Protein 6LBS (pdb70)

Radius of gyration: 44.93 Å; Cα contacts (8 Å, |Δi|>4): 993; chains: 6; bounding box: 112×99×65 Å

Nearest PDB structures (foldseek):
  6lbs-assembly2_B  TM=1.007E+00  e=2.640E-25  Kluyveromyces lactis
  6lbs-assembly6_F  TM=9.959E-01  e=9.170E-24  Kluyveromyces lactis
  6lbs-assembly5_E  TM=9.899E-01  e=1.936E-22  Kluyveromyces lactis
  6lbs-assembly3_C  TM=9.901E-01  e=2.193E-22  Kluyveromyces lactis
  6lbt-assembly1_D  TM=9.810E-01  e=1.418E-22  Kluyveromyces lactis

Structure (mmCIF, N/CA/C/O backbone):
data_6LBS
#
_entry.id   6LBS
#
_cell.length_a   158.425
_cell.length_b   94.749
_cell.length_c   97.498
_cell.angle_alpha   90.000
_cell.angle_beta   96.260
_cell.angle_gamma   90.000
#
_symmetry.space_group_name_H-M   'C 1 2 1'
#
loop_
_entity.id
_entity.type
_entity.pdbx_description
1 polymer KLLA0C11825p
2 water water
#
loop_
_atom_site.group_PDB
_atom_site.id
_atom_site.type_symbol
_atom_site.label_atom_id
_atom_site.label_alt_id
_atom_site.label_comp_id
_atom_site.label_asym_id
_atom_site.label_entity_id
_atom_site.label_seq_id
_atom_site.pdbx_PDB_ins_code
_atom_site.Cartn_x
_atom_site.Cartn_y
_atom_site.Cartn_z
_atom_site.occupancy
_atom_site.B_iso_or_equiv
_atom_site.auth_seq_id
_atom_site.auth_comp_id
_atom_site.auth_asym_id
_atom_site.auth_atom_id
_atom_site.pdbx_PDB_model_num
ATOM 1 N N . LEU A 1 5 ? -96.419 42.998 56.566 1.00 91.76 274 LEU A N 1
ATOM 2 C CA . LEU A 1 5 ? -97.288 43.923 55.837 1.00 90.52 274 LEU A CA 1
ATOM 3 C C . LEU A 1 5 ? -98.158 44.756 56.781 1.00 82.44 274 LEU A C 1
ATOM 4 O O . LEU A 1 5 ? -99.118 44.254 57.366 1.00 86.08 274 LEU A O 1
ATOM 9 N N . SER A 1 6 ? -97.822 46.026 56.934 1.00 66.32 275 SER A N 1
ATOM 10 C CA . SER A 1 6 ? -98.643 46.904 57.744 1.00 57.08 275 SER A CA 1
ATOM 11 C C . SER A 1 6 ? -99.879 47.331 56.966 1.00 57.48 275 SER A C 1
ATOM 12 O O . SER A 1 6 ? -99.926 47.206 55.741 1.00 54.49 275 SER A O 1
ATOM 15 N N . PRO A 1 7 ? -100.898 47.845 57.652 1.00 54.78 276 PRO A N 1
ATOM 16 C CA . PRO A 1 7 ? -102.095 48.292 56.921 1.00 48.99 276 PRO A CA 1
ATOM 17 C C . PRO A 1 7 ? -101.814 49.365 55.879 1.00 55.77 276 PRO A C 1
ATOM 18 O O . PRO A 1 7 ? -102.399 49.332 54.785 1.00 61.98 276 PRO A O 1
ATOM 22 N N . LYS A 1 8 ? -100.926 50.311 56.163 1.00 51.44 277 LYS A N 1
ATOM 23 C CA . LYS A 1 8 ? -100.533 51.239 55.112 1.00 47.98 277 LYS A CA 1
ATOM 24 C C . LYS A 1 8 ? -99.895 50.489 53.943 1.00 50.54 277 LYS A C 1
ATOM 25 O O . LYS A 1 8 ? -100.269 50.690 52.783 1.00 45.14 277 LYS A O 1
ATOM 31 N N . GLN A 1 9 ? -98.967 49.579 54.230 1.00 53.73 278 GLN A N 1
ATOM 32 C CA . GLN A 1 9 ? -98.295 48.872 53.146 1.00 57.32 278 GLN A CA 1
ATOM 33 C C . GLN A 1 9 ? -99.274 48.070 52.293 1.00 53.03 278 GLN A C 1
ATOM 34 O O . GLN A 1 9 ? -99.119 47.996 51.062 1.00 51.22 278 GLN A O 1
ATOM 48 N N . LYS A 1 11 ? -102.592 48.751 51.866 1.00 46.08 280 LYS A N 1
ATOM 49 C CA . LYS A 1 11 ? -103.318 49.734 51.076 1.00 39.98 280 LYS A CA 1
ATOM 50 C C . LYS A 1 11 ? -102.546 50.120 49.815 1.00 39.07 280 LYS A C 1
ATOM 51 O O . LYS A 1 11 ? -103.108 50.159 48.715 1.00 31.79 280 LYS A O 1
ATOM 57 N N . ARG A 1 12 ? -101.245 50.376 49.950 1.00 39.77 281 ARG A N 1
ATOM 58 C CA . ARG A 1 12 ? -100.437 50.706 48.779 1.00 44.53 281 ARG A CA 1
ATOM 59 C C . ARG A 1 12 ? -100.399 49.539 47.791 1.00 39.54 281 ARG A C 1
ATOM 60 O O . ARG A 1 12 ? -100.413 49.748 46.576 1.00 46.36 281 ARG A O 1
ATOM 68 N N . GLU A 1 13 ? -100.368 48.307 48.298 1.00 38.40 282 GLU A N 1
ATOM 69 C CA . GLU A 1 13 ? -100.447 47.116 47.452 1.00 45.65 282 GLU A CA 1
ATOM 70 C C . GLU A 1 13 ? -101.721 47.105 46.603 1.00 42.91 282 GLU A C 1
ATOM 71 O O . GLU A 1 13 ? -101.669 46.974 45.372 1.00 41.43 282 GLU A O 1
ATOM 77 N N . ILE A 1 14 ? -102.880 47.211 47.261 1.00 39.91 283 ILE A N 1
ATOM 78 C CA . ILE A 1 14 ? -104.167 47.248 46.569 1.00 34.74 283 ILE A CA 1
ATOM 79 C C . ILE A 1 14 ? -104.187 48.380 45.542 1.00 35.83 283 ILE A C 1
ATOM 80 O O . ILE A 1 14 ? -104.512 48.179 44.364 1.00 31.77 283 ILE A O 1
ATOM 85 N N . LEU A 1 15 ? -103.838 49.591 45.984 1.00 40.08 284 LEU A N 1
ATOM 86 C CA . LEU A 1 15 ? -103.761 50.742 45.091 1.00 30.51 284 LEU A CA 1
ATOM 87 C C . LEU A 1 15 ? -102.912 50.442 43.864 1.00 31.48 284 LEU A C 1
ATOM 88 O O . LEU A 1 15 ? -103.329 50.715 42.734 1.00 38.05 284 LEU A O 1
ATOM 93 N N . GLY A 1 16 ? -101.726 49.858 44.062 1.00 30.71 285 GLY A N 1
ATOM 94 C CA . GLY A 1 16 ? -100.888 49.504 42.924 1.00 24.96 285 GLY A CA 1
ATOM 95 C C . GLY A 1 16 ? -101.591 48.577 41.946 1.00 41.60 285 GLY A C 1
ATOM 96 O O . GLY A 1 16 ? -101.538 48.786 40.729 1.00 35.45 285 GLY A O 1
ATOM 97 N N . VAL A 1 17 ? -102.267 47.545 42.463 1.00 25.59 286 VAL A N 1
ATOM 98 C CA . VAL A 1 17 ? -102.968 46.617 41.583 1.00 34.67 286 VAL A CA 1
ATOM 99 C C . VAL A 1 17 ? -104.064 47.340 40.816 1.00 40.38 286 VAL A C 1
ATOM 100 O O . VAL A 1 17 ? -104.218 47.151 39.598 1.00 39.39 286 VAL A O 1
ATOM 104 N N . LEU A 1 18 ? -104.840 48.183 41.516 1.00 29.78 287 LEU A N 1
ATOM 105 C CA . LEU A 1 18 ? -105.882 48.965 40.853 1.00 30.95 287 LEU A CA 1
ATOM 106 C C . LEU A 1 18 ? -105.297 49.832 39.747 1.00 34.78 287 LEU A C 1
ATOM 107 O O . LEU A 1 18 ? -105.825 49.871 38.631 1.00 38.07 287 LEU A O 1
ATOM 112 N N . ILE A 1 19 ? -104.207 50.543 40.045 1.00 34.32 288 ILE A N 1
ATOM 113 C CA . ILE A 1 19 ? -103.575 51.382 39.034 1.00 32.85 288 ILE A CA 1
ATOM 114 C C . ILE A 1 19 ? -103.257 50.562 37.803 1.00 35.59 288 ILE A C 1
ATOM 115 O O . ILE A 1 19 ? -103.491 50.998 36.671 1.00 49.11 288 ILE A O 1
ATOM 120 N N . GLU A 1 20 ? -102.728 49.360 37.997 1.00 35.68 289 GLU A N 1
ATOM 121 C CA . GLU A 1 20 ? -102.334 48.575 36.836 1.00 46.95 289 GLU A CA 1
ATOM 122 C C . GLU A 1 20 ? -103.541 47.959 36.137 1.00 52.71 289 GLU A C 1
ATOM 123 O O . GLU A 1 20 ? -103.588 47.931 34.903 1.00 53.87 289 GLU A O 1
ATOM 129 N N . LYS A 1 21 ? -104.529 47.475 36.895 1.00 46.25 290 LYS A N 1
ATOM 130 C CA . LYS A 1 21 ? -105.760 46.993 36.271 1.00 40.46 290 LYS A CA 1
ATOM 131 C C . LYS A 1 21 ? -106.415 48.078 35.426 1.00 34.22 290 LYS A C 1
ATOM 132 O O . LYS A 1 21 ? -106.960 47.801 34.351 1.00 37.68 290 LYS A O 1
ATOM 138 N N . SER A 1 22 ? -106.364 49.323 35.894 1.00 33.92 291 SER A N 1
ATOM 139 C CA . SER A 1 22 ? -107.021 50.416 35.193 1.00 39.41 291 SER A CA 1
ATOM 140 C C . SER A 1 22 ? -106.304 50.809 33.908 1.00 37.02 291 SER A C 1
ATOM 141 O O . SER A 1 22 ? -106.943 51.367 33.013 1.00 37.00 291 SER A O 1
ATOM 152 N N . GLU A 1 24 ? -105.147 48.619 31.945 1.00 44.05 293 GLU A N 1
ATOM 153 C CA . GLU A 1 24 ? -105.557 47.562 31.024 1.00 53.29 293 GLU A CA 1
ATOM 154 C C . GLU A 1 24 ? -106.985 47.771 30.523 1.00 50.68 293 GLU A C 1
ATOM 155 O O . GLU A 1 24 ? -107.257 47.597 29.331 1.00 53.32 293 GLU A O 1
ATOM 161 N N . SER A 1 25 ? -107.898 48.160 31.411 1.00 40.16 294 SER A N 1
ATOM 162 C CA . SER A 1 25 ? -109.307 48.329 31.086 1.00 34.78 294 SER A CA 1
ATOM 163 C C . SER A 1 25 ? -109.959 49.125 32.213 1.00 32.23 294 SER A C 1
ATOM 164 O O . SER A 1 25 ? -109.583 48.971 33.373 1.00 36.79 294 SER A O 1
ATOM 167 N N . LYS A 1 26 ? -110.926 49.973 31.872 1.00 25.31 295 LYS A N 1
ATOM 168 C CA . LYS A 1 26 ? -111.469 50.891 32.871 1.00 26.90 295 LYS A CA 1
ATOM 169 C C . LYS A 1 26 ? -112.436 50.236 33.844 1.00 34.62 295 LYS A C 1
ATOM 170 O O . LYS A 1 26 ? -112.802 50.862 34.843 1.00 47.27 295 LYS A O 1
ATOM 176 N N . VAL A 1 27 ? -112.844 49.003 33.608 1.00 38.54 296 VAL A N 1
ATOM 177 C CA . VAL A 1 27 ? -113.670 48.278 34.560 1.00 37.80 296 VAL A CA 1
ATOM 178 C C . VAL A 1 27 ? -113.032 46.919 34.787 1.00 25.11 296 VAL A C 1
ATOM 179 O O . VAL A 1 27 ? -112.432 46.341 33.881 1.00 43.39 296 VAL A O 1
ATOM 183 N N . CYS A 1 28 ? -113.150 46.413 36.004 1.00 32.34 297 CYS A N 1
ATOM 184 C CA . CYS A 1 28 ? -112.790 45.034 36.297 1.00 33.11 297 CYS A CA 1
ATOM 185 C C . CYS A 1 28 ? -113.775 44.516 37.332 1.00 39.51 297 CYS A C 1
ATOM 186 O O . CYS A 1 28 ? -114.579 45.271 37.880 1.00 42.27 297 CYS A O 1
ATOM 189 N N . LYS A 1 29 ? -113.716 43.217 37.595 1.00 46.92 298 LYS A N 1
ATOM 190 C CA . LYS A 1 29 ? -114.578 42.615 38.604 1.00 46.09 298 LYS A CA 1
ATOM 191 C C . LYS A 1 29 ? -114.046 42.922 39.998 1.00 44.69 298 LYS A C 1
ATOM 192 O O . LYS A 1 29 ? -112.834 42.920 40.213 1.00 50.44 298 LYS A O 1
ATOM 198 N N . ILE A 1 30 ? -114.957 43.169 40.957 1.00 46.29 299 ILE A N 1
ATOM 199 C CA . ILE A 1 30 ? -114.523 43.629 42.278 1.00 38.88 299 ILE A CA 1
ATOM 200 C C . ILE A 1 30 ? -113.596 42.617 42.923 1.00 37.34 299 ILE A C 1
ATOM 201 O O . ILE A 1 30 ? -112.697 42.985 43.686 1.00 53.60 299 ILE A O 1
ATOM 206 N N . TYR A 1 31 ? -113.808 41.336 42.663 1.00 26.50 300 TYR A N 1
ATOM 207 C CA . TYR A 1 31 ? -112.988 40.353 43.349 1.00 38.47 300 TYR A CA 1
ATOM 208 C C . TYR A 1 31 ? -111.602 40.183 42.740 1.00 44.77 300 TYR A C 1
ATOM 209 O O . TYR A 1 31 ? -110.729 39.634 43.419 1.00 51.87 300 TYR A O 1
ATOM 218 N N . GLU A 1 32 ? -111.365 40.647 41.508 1.00 35.00 301 GLU A N 1
ATOM 219 C CA . GLU A 1 32 ? -110.079 40.374 40.863 1.00 37.98 301 GLU A CA 1
ATOM 220 C C . GLU A 1 32 ? -108.876 40.889 41.653 1.00 43.11 301 GLU A C 1
ATOM 221 O O . GLU A 1 32 ? -107.936 40.104 41.871 1.00 48.48 301 GLU A O 1
ATOM 227 N N . PRO A 1 33 ? -108.822 42.151 42.108 1.00 35.54 302 PRO A N 1
ATOM 228 C CA . PRO A 1 33 ? -107.681 42.558 42.948 1.00 29.21 302 PRO A CA 1
ATOM 229 C C . PRO A 1 33 ? -107.490 41.675 44.162 1.00 34.28 302 PRO A C 1
ATOM 230 O O . PRO A 1 33 ? -106.357 41.316 44.495 1.00 46.03 302 PRO A O 1
ATOM 234 N N . LEU A 1 34 ? -108.579 41.329 44.844 1.00 42.69 303 LEU A N 1
ATOM 235 C CA . LEU A 1 34 ? -108.513 40.399 45.968 1.00 36.60 303 LEU A CA 1
ATOM 236 C C . LEU A 1 34 ? -107.946 39.057 45.539 1.00 46.61 303 LEU A C 1
ATOM 237 O O . LEU A 1 34 ? -107.154 38.447 46.265 1.00 56.62 303 LEU A O 1
ATOM 242 N N . LEU A 1 35 ? -108.337 38.580 44.357 1.00 53.73 304 LEU A N 1
ATOM 243 C CA . LEU A 1 35 ? -107.837 37.298 43.873 1.00 58.55 304 LEU A CA 1
ATOM 244 C C . LEU A 1 35 ? -106.333 37.336 43.675 1.00 62.72 304 LEU A C 1
ATOM 245 O O . LEU A 1 35 ? -105.606 36.469 44.172 1.00 67.91 304 LEU A O 1
ATOM 250 N N . SER A 1 36 ? -105.846 38.333 42.940 1.00 56.87 305 SER A N 1
ATOM 251 C CA . SER A 1 36 ? -104.444 38.311 42.554 1.00 49.79 305 SER A CA 1
ATOM 252 C C . SER A 1 36 ? -103.534 38.583 43.749 1.00 46.94 305 SER A C 1
ATOM 253 O O . SER A 1 36 ? -102.460 37.982 43.856 1.00 57.02 305 SER A O 1
ATOM 256 N N . ILE A 1 37 ? -103.965 39.428 44.682 1.00 46.47 306 ILE A N 1
ATOM 257 C CA . ILE A 1 37 ? -103.150 39.706 45.860 1.00 55.09 306 ILE A CA 1
ATOM 258 C C . ILE A 1 37 ? -103.011 38.458 46.720 1.00 65.95 306 ILE A C 1
ATOM 259 O O . ILE A 1 37 ? -101.948 38.197 47.299 1.00 73.57 306 ILE A O 1
ATOM 264 N N . ASN A 1 38 ? -104.065 37.659 46.812 1.00 64.48 307 ASN A N 1
ATOM 265 C CA . ASN A 1 38 ? -103.970 36.432 47.584 1.00 68.63 307 ASN A CA 1
ATOM 266 C C . ASN A 1 38 ? -103.265 35.306 46.821 1.00 77.93 307 ASN A C 1
ATOM 267 O O . ASN A 1 38 ? -103.370 34.144 47.220 1.00 76.70 307 ASN A O 1
ATOM 272 N N . LEU A 1 39 ? -102.533 35.639 45.753 1.00 88.19 308 LEU A N 1
ATOM 273 C CA . LEU A 1 39 ? -101.651 34.702 45.062 1.00 91.33 308 LEU A CA 1
ATOM 274 C C . LEU A 1 39 ? -100.206 35.178 44.924 1.00 99.29 308 LEU A C 1
ATOM 275 O O . LEU A 1 39 ? -99.328 34.339 44.684 1.00 106.34 308 LEU A O 1
ATOM 280 N N . GLY A 1 40 ? -99.926 36.475 45.049 1.00 100.62 309 GLY A N 1
ATOM 281 C CA . GLY A 1 40 ? -98.580 36.990 44.857 1.00 101.39 309 GLY A CA 1
ATOM 282 C C . GLY A 1 40 ? -97.706 36.941 46.098 1.00 98.69 309 GLY A C 1
ATOM 283 O O . GLY A 1 40 ? -97.141 35.899 46.438 1.00 89.98 309 GLY A O 1
ATOM 284 N N . PRO A 1 52 ? -105.005 33.587 54.708 1.00 82.90 321 PRO A N 1
ATOM 285 C CA . PRO A 1 52 ? -105.117 34.530 53.586 1.00 76.88 321 PRO A CA 1
ATOM 286 C C . PRO A 1 52 ? -104.394 35.848 53.842 1.00 69.47 321 PRO A C 1
ATOM 287 O O . PRO A 1 52 ? -104.511 36.459 54.913 1.00 62.80 321 PRO A O 1
ATOM 291 N N . VAL A 1 53 ? -103.643 36.285 52.835 1.00 69.78 322 VAL A N 1
ATOM 292 C CA . VAL A 1 53 ? -102.866 37.514 52.964 1.00 77.71 322 VAL A CA 1
ATOM 293 C C . VAL A 1 53 ? -103.783 38.721 53.160 1.00 72.79 322 VAL A C 1
ATOM 294 O O . VAL A 1 53 ? -103.471 39.640 53.931 1.00 60.19 322 VAL A O 1
ATOM 298 N N . LEU A 1 54 ? -104.933 38.735 52.484 1.00 65.07 323 LEU A N 1
ATOM 299 C CA . LEU A 1 54 ? -105.795 39.909 52.439 1.00 52.81 323 LEU A CA 1
ATOM 300 C C . LEU A 1 54 ? -107.216 39.513 52.819 1.00 57.02 323 LEU A C 1
ATOM 301 O O . LEU A 1 54 ? -107.900 38.817 52.062 1.00 66.13 323 LEU A O 1
ATOM 306 N N . HIS A 1 55 ? -107.659 39.967 53.986 1.00 56.79 324 HIS A N 1
ATOM 307 C CA . HIS A 1 55 ? -108.998 39.663 54.469 1.00 61.35 324 HIS A CA 1
ATOM 308 C C . HIS A 1 55 ? -110.034 40.500 53.733 1.00 57.43 324 HIS A C 1
ATOM 309 O O . HIS A 1 55 ? -109.768 41.635 53.321 1.00 58.20 324 HIS A O 1
ATOM 316 N N . LEU A 1 56 ? -111.234 39.935 53.584 1.00 49.17 325 LEU A N 1
ATOM 317 C CA . LEU A 1 56 ? -112.270 40.617 52.819 1.00 45.40 325 LEU A CA 1
ATOM 318 C C . LEU A 1 56 ? -112.611 41.970 53.438 1.00 48.55 325 LEU A C 1
ATOM 319 O O . LEU A 1 56 ? -112.653 42.992 52.738 1.00 46.06 325 LEU A O 1
ATOM 324 N N . LYS A 1 57 ? -112.838 41.996 54.755 1.00 46.35 326 LYS A N 1
ATOM 325 C CA . LYS A 1 57 ? -113.348 43.206 55.399 1.00 55.40 326 LYS A CA 1
ATOM 326 C C . LYS A 1 57 ? -112.417 44.389 55.168 1.00 52.42 326 LYS A C 1
ATOM 327 O O . LYS A 1 57 ? -112.876 45.498 54.866 1.00 41.22 326 LYS A O 1
ATOM 333 N N . PHE A 1 58 ? -111.105 44.155 55.276 1.00 46.01 327 PHE A N 1
ATOM 334 C CA . PHE A 1 58 ? -110.111 45.188 55.000 1.00 41.17 327 PHE A CA 1
ATOM 335 C C . PHE A 1 58 ? -110.221 45.690 53.564 1.00 40.45 327 PHE A C 1
ATOM 336 O O . PHE A 1 58 ? -110.347 46.896 53.316 1.00 35.77 327 PHE A O 1
ATOM 344 N N . TYR A 1 59 ? -110.185 44.766 52.607 1.00 40.04 328 TYR A N 1
ATOM 345 C CA . TYR A 1 59 ? -110.346 45.101 51.198 1.00 39.61 328 TYR A CA 1
ATOM 346 C C . TYR A 1 59 ? -111.591 45.942 50.958 1.00 43.34 328 TYR A C 1
ATOM 347 O O . TYR A 1 59 ? -111.510 47.037 50.392 1.00 47.07 328 TYR A O 1
ATOM 356 N N . GLU A 1 60 ? -112.762 45.430 51.372 1.00 44.95 329 GLU A N 1
ATOM 357 C CA . GLU A 1 60 ? -114.006 46.184 51.218 1.00 35.73 329 GLU A CA 1
ATOM 358 C C . GLU A 1 60 ? -113.859 47.585 51.782 1.00 34.19 329 GLU A C 1
ATOM 359 O O . GLU A 1 60 ? -114.322 48.561 51.183 1.00 33.92 329 GLU A O 1
ATOM 365 N N . THR A 1 61 ? -113.216 47.703 52.941 1.00 29.67 330 THR A N 1
ATOM 366 C CA . THR A 1 61 ? -113.121 49.007 53.578 1.00 33.24 330 THR A CA 1
ATOM 367 C C . THR A 1 61 ? -112.275 49.950 52.745 1.00 34.46 330 THR A C 1
ATOM 368 O O . THR A 1 61 ? -112.692 51.075 52.458 1.00 44.63 330 THR A O 1
ATOM 372 N N . PHE A 1 62 ? -111.098 49.494 52.312 1.00 29.05 331 PHE A N 1
ATOM 373 C CA . PHE A 1 62 ? -110.238 50.353 51.509 1.00 32.04 331 PHE A CA 1
ATOM 374 C C . PHE A 1 62 ? -110.917 50.760 50.209 1.00 31.00 331 PHE A C 1
ATOM 375 O O . PHE A 1 62 ? -110.807 51.917 49.782 1.00 33.79 331 PHE A O 1
ATOM 383 N N . LEU A 1 63 ? -111.633 49.831 49.573 1.00 29.44 332 LEU A N 1
ATOM 384 C CA . LEU A 1 63 ? -112.378 50.182 48.365 1.00 28.24 332 LEU A CA 1
ATOM 385 C C . LEU A 1 63 ? -113.354 51.322 48.639 1.00 35.56 332 LEU A C 1
ATOM 386 O O . LEU A 1 63 ? -113.444 52.282 47.866 1.00 39.68 332 LEU A O 1
ATOM 391 N N . ALA A 1 64 ? -114.079 51.244 49.754 1.00 34.29 333 ALA A N 1
ATOM 392 C CA . ALA A 1 64 ? -115.066 52.269 50.061 1.00 27.06 333 ALA A CA 1
ATOM 393 C C . ALA A 1 64 ? -114.397 53.615 50.257 1.00 35.59 333 ALA A C 1
ATOM 394 O O . ALA A 1 64 ? -114.936 54.662 49.878 1.00 35.68 333 ALA A O 1
ATOM 396 N N . GLN A 1 65 ? -113.203 53.599 50.829 1.00 35.52 334 GLN A N 1
ATOM 397 C CA . GLN A 1 65 ? -112.476 54.835 51.035 1.00 30.69 334 GLN A CA 1
ATOM 398 C C . GLN A 1 65 ? -112.035 55.457 49.718 1.00 20.49 334 GLN A C 1
ATOM 399 O O . GLN A 1 65 ? -112.127 56.678 49.546 1.00 34.06 334 GLN A O 1
ATOM 405 N N . LEU A 1 66 ? -111.563 54.644 48.770 1.00 31.58 335 LEU A N 1
ATOM 406 C CA . LEU A 1 66 ? -111.239 55.190 47.454 1.00 24.75 335 LEU A CA 1
ATOM 407 C C . LEU A 1 66 ? -112.490 55.695 46.750 1.00 24.07 335 LEU A C 1
ATOM 408 O O . LEU A 1 66 ? -112.451 56.720 46.055 1.00 28.95 335 LEU A O 1
ATOM 413 N N . ALA A 1 67 ? -113.622 55.009 46.942 1.00 22.03 336 ALA A N 1
ATOM 414 C CA . ALA A 1 67 ? -114.874 55.505 46.374 1.00 24.29 336 ALA A CA 1
ATOM 415 C C . ALA A 1 67 ? -115.295 56.813 47.033 1.00 22.95 336 ALA A C 1
ATOM 416 O O . ALA A 1 67 ? -115.798 57.720 46.361 1.00 31.02 336 ALA A O 1
ATOM 418 N N . GLU A 1 68 ? -115.086 56.932 48.343 1.00 27.90 337 GLU A N 1
ATOM 419 C CA . GLU A 1 68 ? -115.393 58.183 49.024 1.00 27.91 337 GLU A CA 1
ATOM 420 C C . GLU A 1 68 ? -114.579 59.339 48.454 1.00 25.64 337 GLU A C 1
ATOM 421 O O . GLU A 1 68 ? -115.037 60.489 48.469 1.00 21.65 337 GLU A O 1
ATOM 435 N N . ALA A 1 70 ? -113.940 59.493 45.355 1.00 25.76 339 ALA A N 1
ATOM 436 C CA . ALA A 1 70 ? -114.433 59.508 43.984 1.00 25.86 339 ALA A CA 1
ATOM 437 C C . ALA A 1 70 ? -113.372 59.107 42.962 1.00 30.15 339 ALA A C 1
ATOM 438 O O . ALA A 1 70 ? -113.502 59.416 41.781 1.00 30.12 339 ALA A O 1
ATOM 440 N N . ILE A 1 71 ? -112.307 58.416 43.355 1.00 36.13 340 ILE A N 1
ATOM 441 C CA . ILE A 1 71 ? -111.344 58.000 42.345 1.00 28.31 340 ILE A CA 1
ATOM 442 C C . ILE A 1 71 ? -111.727 56.654 41.746 1.00 34.48 340 ILE A C 1
ATOM 443 O O . ILE A 1 71 ? -111.188 56.268 40.704 1.00 37.34 340 ILE A O 1
ATOM 448 N N . ILE A 1 72 ? -112.667 55.942 42.352 1.00 34.48 341 ILE A N 1
ATOM 449 C CA . ILE A 1 72 ? -113.332 54.808 41.730 1.00 30.65 341 ILE A CA 1
ATOM 450 C C . ILE A 1 72 ? -114.789 54.848 42.160 1.00 33.99 341 ILE A C 1
ATOM 451 O O . ILE A 1 72 ? -115.189 55.651 43.004 1.00 46.27 341 ILE A O 1
ATOM 456 N N . THR A 1 73 ? -115.583 53.973 41.553 1.00 28.65 342 THR A N 1
ATOM 457 C CA . THR A 1 73 ? -116.973 53.773 41.930 1.00 33.34 342 THR A CA 1
ATOM 458 C C . THR A 1 73 ? -117.219 52.279 41.918 1.00 34.63 342 THR A C 1
ATOM 459 O O . THR A 1 73 ? -116.632 51.558 41.112 1.00 32.18 342 THR A O 1
ATOM 463 N N . LEU A 1 74 ? -118.080 51.816 42.816 1.00 33.34 343 LEU A N 1
ATOM 464 C CA . LEU A 1 74 ? -118.284 50.391 43.026 1.00 37.29 343 LEU A CA 1
ATOM 465 C C . LEU A 1 74 ? -119.702 50.024 42.633 1.00 42.93 343 LEU A C 1
ATOM 466 O O . LEU A 1 74 ? -120.649 50.752 42.939 1.00 43.79 343 LEU A O 1
ATOM 471 N N . ASP A 1 75 ? -119.829 48.912 41.938 1.00 38.72 344 ASP A N 1
ATOM 472 C CA . ASP A 1 75 ? -121.089 48.324 41.534 1.00 44.12 344 ASP A CA 1
ATOM 473 C C . ASP A 1 75 ? -121.198 46.993 42.274 1.00 48.65 344 ASP A C 1
ATOM 474 O O . ASP A 1 75 ? -120.299 46.626 43.027 1.00 50.91 344 ASP A O 1
ATOM 479 N N . SER A 1 76 ? -122.296 46.260 42.079 1.00 40.88 345 SER A N 1
ATOM 480 C CA . SER A 1 76 ? -122.417 44.980 42.774 1.00 30.89 345 SER A CA 1
ATOM 481 C C . SER A 1 76 ? -121.274 44.044 42.416 1.00 35.89 345 SER A C 1
ATOM 482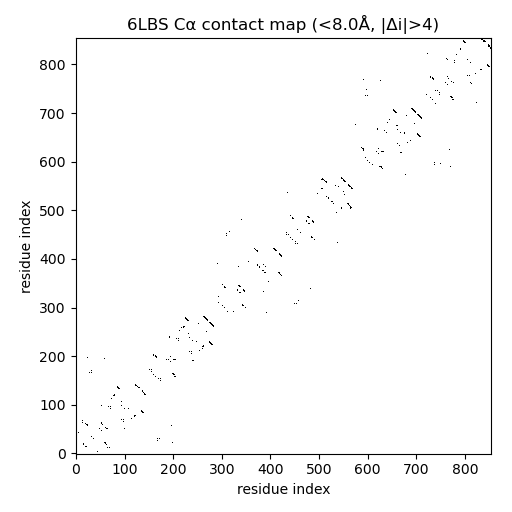 O O . SER A 1 76 ? -120.768 43.319 43.283 1.00 29.49 345 SER A O 1
ATOM 485 N N . PHE A 1 77 ? -120.828 44.069 41.151 1.00 36.18 346 PHE A N 1
ATOM 486 C CA . PHE A 1 77 ? -119.845 43.118 40.648 1.00 35.96 346 PHE A CA 1
ATOM 487 C C . PHE A 1 77 ? -118.619 43.759 40.037 1.00 39.21 346 PHE A C 1
ATOM 488 O O . PHE A 1 77 ? -117.689 43.038 39.656 1.00 42.50 346 PHE A O 1
ATOM 496 N N . THR A 1 78 ? -118.578 45.075 39.917 1.00 37.44 347 THR A N 1
ATOM 497 C CA . THR A 1 78 ? -117.495 45.705 39.191 1.00 32.44 347 THR A CA 1
ATOM 498 C C . THR A 1 78 ? -116.912 46.885 39.964 1.00 29.79 347 THR A C 1
ATOM 499 O O . THR A 1 78 ? -117.580 47.523 40.785 1.00 25.91 347 THR A O 1
ATOM 503 N N . ILE A 1 79 ? -115.636 47.138 39.705 1.00 30.01 348 ILE A N 1
ATOM 504 C CA . ILE A 1 79 ? -114.982 48.394 40.030 1.00 26.85 348 ILE A CA 1
ATOM 505 C C . ILE A 1 79 ? -114.906 49.204 38.752 1.00 27.92 348 ILE A C 1
ATOM 506 O O . ILE A 1 79 ? -114.335 48.740 37.761 1.00 37.08 348 ILE A O 1
ATOM 511 N N . ASN A 1 80 ? -115.465 50.406 38.759 1.00 34.91 349 ASN A N 1
ATOM 512 C CA . ASN A 1 80 ? -115.227 51.349 37.675 1.00 34.41 349 ASN A CA 1
ATOM 513 C C . ASN A 1 80 ? -114.022 52.209 38.049 1.00 34.07 349 ASN A C 1
ATOM 514 O O . ASN A 1 80 ? -114.047 52.909 39.065 1.00 28.91 349 ASN A O 1
ATOM 527 N N . THR A 1 82 ? -112.533 54.676 36.044 1.00 25.39 351 THR A N 1
ATOM 528 C CA . THR A 1 82 ? -112.361 55.721 35.037 1.00 31.51 351 THR A CA 1
ATOM 529 C C . THR A 1 82 ? -111.512 56.862 35.580 1.00 26.28 351 THR A C 1
ATOM 530 O O . THR A 1 82 ? -110.480 57.207 35.004 1.00 28.76 351 THR A O 1
ATOM 534 N N . ASN A 1 83 ? -111.916 57.437 36.712 1.00 23.92 352 ASN A N 1
ATOM 535 C CA . ASN A 1 83 ? -111.147 58.531 37.295 1.00 20.23 352 ASN A CA 1
ATOM 536 C C . ASN A 1 83 ? -109.750 58.096 37.675 1.00 19.86 352 ASN A C 1
ATOM 537 O O . ASN A 1 83 ? -108.795 58.865 37.528 1.00 35.41 352 ASN A O 1
ATOM 542 N N . LEU A 1 84 ? -109.610 56.882 38.191 1.00 22.45 353 LEU A N 1
ATOM 543 C CA . LEU A 1 84 ? -108.275 56.384 38.499 1.00 31.04 353 LEU A CA 1
ATOM 544 C C . LEU A 1 84 ? -107.413 56.375 37.243 1.00 40.45 353 LEU A C 1
ATOM 545 O O . LEU A 1 84 ? -106.312 56.948 37.216 1.00 34.75 353 LEU A O 1
ATOM 550 N N . HIS A 1 85 ? -107.930 55.768 36.173 1.00 40.28 354 HIS A N 1
ATOM 551 C CA . HIS A 1 85 ? -107.227 55.787 34.895 1.00 37.27 354 HIS A CA 1
ATOM 552 C C . HIS A 1 85 ? -106.922 57.212 34.445 1.00 32.17 354 HIS A C 1
ATOM 553 O O . HIS A 1 85 ? -105.815 57.497 33.983 1.00 29.28 354 HIS A O 1
ATOM 560 N N . ASN A 1 86 ? -107.888 58.127 34.558 1.00 38.22 355 ASN A N 1
ATOM 561 C CA . ASN A 1 86 ? -107.659 59.478 34.042 1.00 30.46 355 ASN A CA 1
ATOM 562 C C . ASN A 1 86 ? -106.597 60.194 34.850 1.00 28.59 355 ASN A C 1
ATOM 563 O O . ASN A 1 86 ? -105.669 60.779 34.285 1.00 31.31 355 ASN A O 1
ATOM 568 N N . CYS A 1 87 ? -106.730 60.157 36.180 1.00 31.87 356 CYS A N 1
ATOM 569 C CA . CYS A 1 87 ? -105.781 60.816 37.071 1.00 25.64 356 CYS A CA 1
ATOM 570 C C . CYS A 1 87 ? -104.374 60.233 36.942 1.00 32.96 356 CYS A C 1
ATOM 571 O O . CYS A 1 87 ? -103.387 60.982 36.926 1.00 34.76 356 CYS A O 1
ATOM 574 N N . TYR A 1 88 ? -104.251 58.902 36.851 1.00 20.74 357 TYR A N 1
ATOM 575 C CA . TYR A 1 88 ? -102.916 58.323 36.685 1.00 28.83 357 TYR A CA 1
ATOM 576 C C . TYR A 1 88 ? -102.310 58.670 35.330 1.00 33.31 357 TYR A C 1
ATOM 577 O O . TYR A 1 88 ? -101.083 58.728 35.209 1.00 37.08 357 TYR A O 1
ATOM 586 N N . ARG A 1 89 ? -103.152 58.896 34.309 1.00 33.08 358 ARG A N 1
ATOM 587 C CA . ARG A 1 89 ? -102.676 59.344 33.002 1.00 39.72 358 ARG A CA 1
ATOM 588 C C . ARG A 1 89 ? -102.067 60.735 33.083 1.00 36.07 358 ARG A C 1
ATOM 589 O O . ARG A 1 89 ? -101.058 61.027 32.422 1.00 33.19 358 ARG A O 1
ATOM 597 N N . TYR A 1 90 ? -102.686 61.610 33.870 1.00 22.08 359 TYR A N 1
ATOM 598 C CA . TYR A 1 90 ? -102.128 62.933 34.083 1.00 22.13 359 TYR A CA 1
ATOM 599 C C . TYR A 1 90 ? -100.752 62.840 34.722 1.00 26.13 359 TYR A C 1
ATOM 600 O O . TYR A 1 90 ? -99.833 63.575 34.356 1.00 38.97 359 TYR A O 1
ATOM 609 N N . ILE A 1 91 ? -100.607 61.939 35.690 1.00 29.04 360 ILE A N 1
ATOM 610 C CA . ILE A 1 91 ? -99.365 61.798 36.431 1.00 34.50 360 ILE A CA 1
ATOM 611 C C . ILE A 1 91 ? -98.266 61.256 35.530 1.00 35.48 360 ILE A C 1
ATOM 612 O O . ILE A 1 91 ? -97.132 61.754 35.540 1.00 29.98 360 ILE A O 1
ATOM 617 N N . ILE A 1 92 ? -98.586 60.219 34.748 1.00 41.55 361 ILE A N 1
ATOM 618 C CA . ILE A 1 92 ? -97.689 59.728 33.699 1.00 36.87 361 ILE A CA 1
ATOM 619 C C . ILE A 1 92 ? -97.247 60.878 32.810 1.00 39.00 361 ILE A C 1
ATOM 620 O O . ILE A 1 92 ? -96.053 61.160 32.662 1.00 41.56 361 ILE A O 1
ATOM 625 N N . THR A 1 93 ? -98.220 61.552 32.197 1.00 35.92 362 THR A N 1
ATOM 626 C CA . THR A 1 93 ? -97.917 62.628 31.262 1.00 38.13 362 THR A CA 1
ATOM 627 C C . THR A 1 93 ? -97.105 63.724 31.923 1.00 35.48 362 THR A C 1
ATOM 628 O O . THR A 1 93 ? -96.205 64.296 31.303 1.00 38.66 362 THR A O 1
ATOM 632 N N . ARG A 1 94 ? -97.420 64.040 33.185 1.00 24.12 363 ARG A N 1
ATOM 633 C CA . ARG A 1 94 ? -96.720 65.115 33.879 1.00 29.58 363 ARG A CA 1
ATOM 634 C C . ARG A 1 94 ? -95.290 64.720 34.197 1.00 37.50 363 ARG A C 1
ATOM 635 O O . ARG A 1 94 ? -94.366 65.524 34.038 1.00 39.49 363 ARG A O 1
ATOM 643 N N . PHE A 1 95 ? -95.097 63.483 34.657 1.00 40.09 364 PHE A N 1
ATOM 644 C CA . PHE A 1 95 ? -93.782 63.022 35.074 1.00 40.26 364 PHE A CA 1
ATOM 645 C C . PHE A 1 95 ? -92.938 62.535 33.905 1.00 38.33 364 PHE A C 1
ATOM 646 O O . PHE A 1 95 ? -91.708 62.649 33.951 1.00 30.57 364 PHE A O 1
ATOM 654 N N . GLN A 1 96 ? -93.555 61.998 32.851 1.00 45.40 365 GLN A N 1
ATOM 655 C CA . GLN A 1 96 ? -92.774 61.731 31.650 1.00 44.14 365 GLN A CA 1
ATOM 656 C C . GLN A 1 96 ? -92.166 63.024 31.137 1.00 48.21 365 GLN A C 1
ATOM 657 O O . GLN A 1 96 ? -90.970 63.086 30.832 1.00 53.02 365 GLN A O 1
ATOM 663 N N . SER A 1 97 ? -92.967 64.087 31.111 1.00 48.50 366 SER A N 1
ATOM 664 C CA . SER A 1 97 ? -92.517 65.389 30.650 1.00 40.29 366 SER A CA 1
ATOM 665 C C . SER A 1 97 ? -91.415 65.978 31.523 1.00 50.77 366 SER A C 1
ATOM 666 O O . SER A 1 97 ? -90.629 66.798 31.040 1.00 62.52 366 SER A O 1
ATOM 669 N N . LEU A 1 98 ? -91.349 65.607 32.802 1.00 49.99 367 LEU A N 1
ATOM 670 C CA . LEU A 1 98 ? -90.290 66.135 33.654 1.00 44.18 367 LEU A CA 1
ATOM 671 C C . LEU A 1 98 ? -88.983 65.388 33.432 1.00 50.15 367 LEU A C 1
ATOM 672 O O . LEU A 1 98 ? -87.905 65.992 33.450 1.00 47.61 367 LEU A O 1
ATOM 677 N N . ILE A 1 99 ? -89.066 64.070 33.235 1.00 52.76 368 ILE A N 1
ATOM 678 C CA . ILE A 1 99 ? -87.873 63.260 33.022 1.00 61.09 368 ILE A CA 1
ATOM 679 C C . ILE A 1 99 ? -87.170 63.656 31.729 1.00 69.20 368 ILE A C 1
ATOM 680 O O . ILE A 1 99 ? -85.936 63.717 31.676 1.00 76.02 368 ILE A O 1
ATOM 685 N N . ASN A 1 100 ? -87.934 63.953 30.673 1.00 69.16 369 ASN A N 1
ATOM 686 C CA . ASN A 1 100 ? -87.321 64.270 29.387 1.00 73.95 369 ASN A CA 1
ATOM 687 C C . ASN A 1 100 ? -86.658 65.642 29.369 1.00 71.91 369 ASN A C 1
ATOM 688 O O . ASN A 1 100 ? -85.792 65.888 28.523 1.00 83.32 369 ASN A O 1
ATOM 693 N N . VAL A 1 101 ? -87.034 66.537 30.281 1.00 58.82 370 VAL A N 1
ATOM 694 C CA . VAL A 1 101 ? -86.286 67.772 30.479 1.00 50.49 370 VAL A CA 1
ATOM 695 C C . VAL A 1 101 ? -85.147 67.573 31.469 1.00 64.39 370 VAL A C 1
ATOM 696 O O . VAL A 1 101 ? -84.250 68.429 31.554 1.00 66.86 370 VAL A O 1
ATOM 700 N N . GLN A 1 102 ? -85.144 66.458 32.207 1.00 67.07 371 GLN A N 1
ATOM 701 C CA . GLN A 1 102 ? -84.067 66.105 33.135 1.00 73.48 371 GLN A CA 1
ATOM 702 C C . GLN A 1 102 ? -83.915 67.143 34.250 1.00 75.50 371 GLN A C 1
ATOM 703 O O . GLN A 1 102 ? -82.809 67.574 34.588 1.00 73.77 371 GLN A O 1
ATOM 709 N N . ILE A 1 103 ? -85.046 67.521 34.841 1.00 74.11 372 ILE A N 1
ATOM 710 C CA . ILE A 1 103 ? -85.087 68.486 35.936 1.00 69.35 372 ILE A CA 1
ATOM 711 C C . ILE A 1 103 ? -84.542 67.818 37.190 1.00 64.50 372 ILE A C 1
ATOM 712 O O . ILE A 1 103 ? -84.817 66.634 37.434 1.00 59.05 372 ILE A O 1
ATOM 717 N N . PRO A 1 104 ? -83.761 68.521 37.995 1.00 64.53 373 PRO A N 1
ATOM 718 C CA . PRO A 1 104 ? -83.224 67.910 39.215 1.00 67.77 373 PRO A CA 1
ATOM 719 C C . PRO A 1 104 ? -84.303 67.664 40.251 1.00 63.68 373 PRO A C 1
ATOM 720 O O . PRO A 1 104 ? -84.397 66.578 40.834 1.00 59.88 373 PRO A O 1
ATOM 724 N N . GLN A 1 105 ? -85.120 68.688 40.482 1.00 64.22 374 GLN A N 1
ATOM 725 C CA . GLN A 1 105 ? -86.156 68.639 41.498 1.00 64.28 374 GLN A CA 1
ATOM 726 C C . GLN A 1 105 ? -87.349 69.473 41.044 1.00 63.13 374 GLN A C 1
ATOM 727 O O . GLN A 1 105 ? -87.203 70.430 40.278 1.00 65.58 374 GLN A O 1
ATOM 733 N N . ILE A 1 106 ? -88.534 69.102 41.523 1.00 48.79 375 ILE A N 1
ATOM 734 C CA . ILE A 1 106 ? -89.742 69.861 41.242 1.00 41.91 375 ILE A CA 1
ATOM 735 C C . ILE A 1 106 ? -90.588 69.921 42.501 1.00 43.53 375 ILE A C 1
ATOM 736 O O . ILE A 1 106 ? -90.529 69.034 43.358 1.00 44.31 375 ILE A O 1
ATOM 741 N N . THR A 1 107 ? -91.378 70.986 42.598 1.00 43.26 376 THR A N 1
ATOM 742 C CA . THR A 1 107 ? -92.268 71.255 43.718 1.00 46.00 376 THR A CA 1
ATOM 743 C C . THR A 1 107 ? -93.676 71.377 43.165 1.00 48.29 376 THR A C 1
ATOM 744 O O . THR A 1 107 ? -93.918 72.162 42.238 1.00 51.49 376 THR A O 1
ATOM 748 N N . ILE A 1 108 ? -94.593 70.602 43.726 1.00 37.86 377 ILE A N 1
ATOM 749 C CA . ILE A 1 108 ? -95.933 70.453 43.183 1.00 36.16 377 ILE A CA 1
ATOM 750 C C . ILE A 1 108 ? -96.939 70.685 44.295 1.00 44.79 377 ILE A C 1
ATOM 751 O O . ILE A 1 108 ? -96.724 70.265 45.440 1.00 37.42 377 ILE A O 1
ATOM 756 N N . LYS A 1 109 ? -98.040 71.355 43.954 1.00 41.25 378 LYS A N 1
ATOM 757 C CA . LYS A 1 109 ? -99.138 71.561 44.883 1.00 34.17 378 LYS A CA 1
ATOM 758 C C . LYS A 1 109 ? -100.147 70.434 44.724 1.00 36.18 378 LYS A C 1
ATOM 759 O O . LYS A 1 109 ? -100.582 70.146 43.606 1.00 37.40 378 LYS A O 1
ATOM 765 N N . TYR A 1 110 ? -100.523 69.801 45.846 1.00 38.87 379 TYR A N 1
ATOM 766 C CA . TYR A 1 110 ? -101.618 68.829 45.815 1.00 30.42 379 TYR A CA 1
ATOM 767 C C . TYR A 1 110 ? -102.828 69.389 45.078 1.00 37.36 379 TYR A C 1
ATOM 768 O O . TYR A 1 110 ? -103.541 68.651 44.382 1.00 47.90 379 TYR A O 1
ATOM 777 N N . SER A 1 111 ? -103.058 70.699 45.200 1.00 29.22 380 SER A N 1
ATOM 778 C CA . SER A 1 111 ? -104.175 71.335 44.510 1.00 36.39 380 SER A CA 1
ATOM 779 C C . SER A 1 111 ? -104.080 71.172 42.995 1.00 40.61 380 SER A C 1
ATOM 780 O O . SER A 1 111 ? -105.112 71.082 42.315 1.00 39.17 380 SER A O 1
ATOM 783 N N . GLU A 1 112 ? -102.864 71.099 42.450 1.00 23.33 381 GLU A N 1
ATOM 784 C CA . GLU A 1 112 ? -102.716 71.007 41.001 1.00 34.23 381 GLU A CA 1
ATOM 785 C C . GLU A 1 112 ? -103.329 69.719 40.467 1.00 42.67 381 GLU A C 1
ATOM 786 O O . GLU A 1 112 ? -104.148 69.741 39.538 1.00 48.76 381 GLU A O 1
ATOM 792 N N . ILE A 1 113 ? -102.940 68.579 41.035 1.00 34.31 382 ILE A N 1
ATOM 793 C CA . ILE A 1 113 ? -103.504 67.322 40.556 1.00 35.12 382 ILE A CA 1
ATOM 794 C C . ILE A 1 113 ? -105.011 67.331 40.741 1.00 33.82 382 ILE A C 1
ATOM 795 O O . ILE A 1 113 ? -105.766 66.891 39.865 1.00 39.76 382 ILE A O 1
ATOM 800 N N . ARG A 1 114 ? -105.472 67.870 41.869 1.00 23.85 383 ARG A N 1
ATOM 801 C CA . ARG A 1 114 ? -106.901 67.902 42.153 1.00 21.39 383 ARG A CA 1
ATOM 802 C C . ARG A 1 114 ? -107.646 68.741 41.128 1.00 30.80 383 ARG A C 1
ATOM 803 O O . ARG A 1 114 ? -108.667 68.311 40.574 1.00 21.69 383 ARG A O 1
ATOM 811 N N . ASN A 1 115 ? -107.151 69.951 40.861 1.00 28.08 384 ASN A N 1
ATOM 812 C CA . ASN A 1 115 ? -107.827 70.801 39.889 1.00 25.33 384 ASN A CA 1
ATOM 813 C C . ASN A 1 115 ? -107.750 70.196 38.498 1.00 33.31 384 ASN A C 1
ATOM 814 O O . ASN A 1 115 ? -108.775 70.040 37.820 1.00 44.14 384 ASN A O 1
ATOM 819 N N . PHE A 1 116 ? -106.542 69.839 38.053 1.00 27.13 385 PHE A N 1
ATOM 820 C CA . PHE A 1 116 ? -106.407 69.334 36.690 1.00 37.67 385 PHE A CA 1
ATOM 821 C C . PHE A 1 116 ? -107.278 68.104 36.469 1.00 31.59 385 PHE A C 1
ATOM 822 O O . PHE A 1 116 ? -107.889 67.949 35.410 1.00 30.80 385 PHE A O 1
ATOM 830 N N . CYS A 1 117 ? -107.383 67.237 37.463 1.00 32.69 386 CYS A N 1
ATOM 831 C CA . CYS A 1 117 ? -108.189 66.035 37.304 1.00 32.92 386 CYS A CA 1
ATOM 832 C C . CYS A 1 117 ? -109.641 66.228 37.695 1.00 32.05 386 CYS A C 1
ATOM 833 O O . CYS A 1 117 ? -110.455 65.344 37.423 1.00 33.29 386 CYS A O 1
ATOM 836 N N . LYS A 1 118 ? -109.977 67.355 38.329 1.00 35.74 387 LYS A N 1
ATOM 837 C CA . LYS A 1 118 ? -111.321 67.611 38.840 1.00 31.00 387 LYS A CA 1
ATOM 838 C C . LYS A 1 118 ? -111.716 66.575 39.885 1.00 36.10 387 LYS A C 1
ATOM 839 O O . LYS A 1 118 ? -112.834 66.059 39.895 1.00 40.08 387 LYS A O 1
ATOM 845 N N . LEU A 1 119 ? -110.781 66.294 40.787 1.00 42.11 388 LEU A N 1
ATOM 846 C CA . LEU A 1 119 ? -110.968 65.368 41.899 1.00 33.47 388 LEU A CA 1
ATOM 847 C C . LEU A 1 119 ? -110.586 66.098 43.178 1.00 35.55 388 LEU A C 1
ATOM 848 O O . LEU A 1 119 ? -109.463 65.947 43.677 1.00 38.83 388 LEU A O 1
ATOM 853 N N . PRO A 1 120 ? -111.500 66.901 43.734 1.00 24.71 389 PRO A N 1
ATOM 854 C CA . PRO A 1 120 ? -111.179 67.685 44.940 1.00 25.85 389 PRO A CA 1
ATOM 855 C C . PRO A 1 120 ? -110.923 66.863 46.188 1.00 33.19 389 PRO A C 1
ATOM 856 O O . PRO A 1 120 ? -110.292 67.376 47.120 1.00 38.56 389 PRO A O 1
ATOM 860 N N . LEU A 1 121 ? -111.422 65.636 46.273 1.00 33.00 390 LEU A N 1
ATOM 861 C CA . LEU A 1 121 ? -111.315 64.900 47.522 1.00 28.26 390 LEU A CA 1
ATOM 862 C C . LEU A 1 121 ? -110.080 64.021 47.600 1.00 24.94 390 LEU A C 1
ATOM 863 O O . LEU A 1 121 ? -109.929 63.303 48.587 1.00 27.82 390 LEU A O 1
ATOM 868 N N . LEU A 1 122 ? -109.199 64.047 46.599 1.00 28.86 391 LEU A N 1
ATOM 869 C CA . LEU A 1 122 ? -108.023 63.185 46.643 1.00 29.89 391 LEU A CA 1
ATOM 870 C C . LEU A 1 122 ? -107.173 63.548 47.842 1.00 32.62 391 LEU A C 1
ATOM 871 O O . LEU A 1 122 ? -106.873 64.724 48.071 1.00 31.82 391 LEU A O 1
ATOM 876 N N . SER A 1 123 ? -106.760 62.540 48.593 1.00 26.35 392 SER A N 1
ATOM 877 C CA . SER A 1 123 ? -105.922 62.828 49.738 1.00 24.77 392 SER A CA 1
ATOM 878 C C . SER A 1 123 ? -104.469 63.022 49.309 1.00 32.71 392 SER A C 1
ATOM 879 O O . SER A 1 123 ? -104.047 62.635 48.209 1.00 30.36 392 SER A O 1
ATOM 882 N N . LYS A 1 124 ? -103.702 63.654 50.194 1.00 33.50 393 LYS A N 1
ATOM 883 C CA . LYS A 1 124 ? -102.266 63.751 49.966 1.00 24.95 393 LYS A CA 1
ATOM 884 C C . LYS A 1 124 ? -101.633 62.371 49.884 1.00 26.00 393 LYS A C 1
ATOM 885 O O . LYS A 1 124 ? -100.783 62.122 49.020 1.00 38.25 393 LYS A O 1
ATOM 891 N N . LYS A 1 125 ? -102.045 61.458 50.768 1.00 33.23 394 LYS A N 1
ATOM 892 C CA . LYS A 1 125 ? -101.492 60.107 50.771 1.00 33.10 394 LYS A CA 1
ATOM 893 C C . LYS A 1 125 ? -101.708 59.429 49.427 1.00 33.21 394 LYS A C 1
ATOM 894 O O . LYS A 1 125 ? -100.794 58.815 48.866 1.00 33.51 394 LYS A O 1
ATOM 900 N N . LEU A 1 126 ? -102.920 59.534 48.892 1.00 33.87 395 LEU A N 1
ATOM 901 C CA . LEU A 1 126 ? -103.193 58.901 47.615 1.00 27.26 395 LEU A CA 1
ATOM 902 C C . LEU A 1 126 ? -102.364 59.531 46.510 1.00 25.97 395 LEU A C 1
ATOM 903 O O . LEU A 1 126 ? -101.814 58.832 45.659 1.00 29.30 395 LEU A O 1
ATOM 908 N N . ILE A 1 127 ? -102.265 60.854 46.501 1.00 27.74 396 ILE A N 1
ATOM 909 C CA . ILE A 1 127 ? -101.529 61.511 45.431 1.00 28.10 396 ILE A CA 1
ATOM 910 C C . ILE A 1 127 ? -100.069 61.077 45.439 1.00 32.34 396 ILE A C 1
ATOM 911 O O . ILE A 1 127 ? -99.475 60.834 44.384 1.00 29.57 396 ILE A O 1
ATOM 916 N N . LEU A 1 128 ? -99.471 60.965 46.624 1.00 27.00 397 LEU A N 1
ATOM 917 C CA . LEU A 1 128 ? -98.066 60.593 46.698 1.00 24.28 397 LEU A CA 1
ATOM 918 C C . LEU A 1 128 ? -97.871 59.141 46.304 1.00 36.59 397 LEU A C 1
ATOM 919 O O . LEU A 1 128 ? -96.897 58.804 45.619 1.00 40.45 397 LEU A O 1
ATOM 924 N N . GLN A 1 129 ? -98.800 58.271 46.706 1.00 28.98 398 GLN A N 1
ATOM 925 C CA . GLN A 1 129 ? -98.662 56.863 46.369 1.00 34.79 398 GLN A CA 1
ATOM 926 C C . GLN A 1 129 ? -98.830 56.616 44.868 1.00 29.23 398 GLN A C 1
ATOM 927 O O . GLN A 1 129 ? -98.176 55.723 44.313 1.00 33.20 398 GLN A O 1
ATOM 941 N N . CYS A 1 131 ? -97.844 58.881 42.580 1.00 36.92 400 CYS A N 1
ATOM 942 C CA . CYS A 1 131 ? -96.587 59.362 42.007 1.00 33.34 400 CYS A CA 1
ATOM 943 C C . CYS A 1 131 ? -95.470 58.354 42.228 1.00 34.29 400 CYS A C 1
ATOM 944 O O . CYS A 1 131 ? -94.726 58.027 41.298 1.00 38.92 400 CYS A O 1
ATOM 947 N N . LYS A 1 132 ? -95.347 57.834 43.455 1.00 35.06 401 LYS A N 1
ATOM 948 C CA . LYS A 1 132 ? -94.333 56.814 43.729 1.00 39.85 401 LYS A CA 1
ATOM 949 C C . LYS A 1 132 ? -94.565 55.558 42.893 1.00 43.05 401 LYS A C 1
ATOM 950 O O . LYS A 1 132 ? -93.604 54.892 42.483 1.00 52.01 401 LYS A O 1
ATOM 956 N N . HIS A 1 133 ? -95.831 55.196 42.652 1.00 26.88 402 HIS A N 1
ATOM 957 C CA . HIS A 1 133 ? -96.079 54.031 41.811 1.00 28.56 402 HIS A CA 1
ATOM 958 C C . HIS A 1 133 ? -95.560 54.273 40.407 1.00 32.94 402 HIS A C 1
ATOM 959 O O . HIS A 1 133 ? -94.994 53.372 39.780 1.00 41.16 402 HIS A O 1
ATOM 966 N N . PHE A 1 134 ? -95.707 55.496 39.906 1.00 32.61 403 PHE A N 1
ATOM 967 C CA . PHE A 1 134 ? -95.223 55.760 38.563 1.00 35.68 403 PHE A CA 1
ATOM 968 C C . PHE A 1 134 ? -93.701 55.695 38.502 1.00 36.83 403 PHE A C 1
ATOM 969 O O . PHE A 1 134 ? -93.141 55.061 37.603 1.00 41.53 403 PHE A O 1
ATOM 977 N N . LEU A 1 135 ? -93.013 56.358 39.436 1.00 34.78 404 LEU A N 1
ATOM 978 C CA . LEU A 1 135 ? -91.554 56.386 39.381 1.00 38.51 404 LEU A CA 1
ATOM 979 C C . LEU A 1 135 ? -90.961 55.013 39.637 1.00 43.58 404 LEU A C 1
ATOM 980 O O . LEU A 1 135 ? -89.923 54.675 39.060 1.00 56.11 404 LEU A O 1
ATOM 985 N N . ASN A 1 136 ? -91.603 54.206 40.480 1.00 44.16 405 ASN A N 1
ATOM 986 C CA . ASN A 1 136 ? -91.109 52.858 40.733 1.00 48.36 405 ASN A CA 1
ATOM 987 C C . ASN A 1 136 ? -91.277 51.950 39.525 1.00 59.05 405 ASN A C 1
ATOM 988 O O . ASN A 1 136 ? -90.615 50.910 39.442 1.00 74.64 405 ASN A O 1
ATOM 993 N N . THR A 1 137 ? -92.126 52.341 38.584 1.00 58.84 406 THR A N 1
ATOM 994 C CA . THR A 1 137 ? -92.579 51.502 37.488 1.00 51.04 406 THR A CA 1
ATOM 995 C C . THR A 1 137 ? -92.122 52.011 36.130 1.00 50.49 406 THR A C 1
ATOM 996 O O . THR A 1 137 ? -92.124 51.242 35.165 1.00 52.11 406 THR A O 1
ATOM 1000 N N . THR A 1 138 ? -91.700 53.270 36.040 1.00 60.58 407 THR A N 1
ATOM 1001 C CA . THR A 1 138 ? -91.341 53.860 34.759 1.00 65.61 407 THR A CA 1
ATOM 1002 C C . THR A 1 138 ? -89.991 53.337 34.290 1.00 71.13 407 THR A C 1
ATOM 1003 O O . THR A 1 138 ? -89.067 53.143 35.083 1.00 63.58 407 THR A O 1
ATOM 1007 N N . HIS A 1 139 ? -89.891 53.087 32.988 1.00 92.81 408 HIS A N 1
ATOM 1008 C CA . HIS A 1 139 ? -88.634 52.702 32.361 1.00 105.98 408 HIS A CA 1
ATOM 1009 C C . HIS A 1 139 ? -88.021 53.832 31.553 1.00 102.52 408 HIS A C 1
ATOM 1010 O O . HIS A 1 139 ? -86.800 53.857 31.360 1.00 101.29 408 HIS A O 1
ATOM 1017 N N . ILE A 1 140 ? -88.845 54.777 31.111 1.00 99.18 409 ILE A N 1
ATOM 1018 C CA . ILE A 1 140 ? -88.469 55.717 30.065 1.00 95.52 409 ILE A CA 1
ATOM 1019 C C . ILE A 1 140 ? -87.663 56.866 30.651 1.00 86.82 409 ILE A C 1
ATOM 1020 O O . ILE A 1 140 ? -88.010 57.430 31.699 1.00 76.25 409 ILE A O 1
ATOM 1025 N N . GLY A 1 141 ? -86.589 57.226 29.953 1.00 91.06 410 GLY A N 1
ATOM 1026 C CA . GLY A 1 141 ? -85.691 58.281 30.366 1.00 90.14 410 GLY A CA 1
ATOM 1027 C C . GLY A 1 141 ? -84.453 57.737 31.054 1.00 85.55 410 GLY A C 1
ATOM 1028 O O . GLY A 1 141 ? -84.362 56.564 31.434 1.00 82.98 410 GLY A O 1
ATOM 1029 N N . ASN A 1 142 ? -83.480 58.626 31.214 1.00 76.76 411 ASN A N 1
ATOM 1030 C CA . ASN A 1 142 ? -82.238 58.290 31.902 1.00 77.72 411 ASN A CA 1
ATOM 1031 C C . ASN A 1 142 ? -82.357 58.468 33.402 1.00 80.32 411 ASN A C 1
ATOM 1032 O O . ASN A 1 142 ? -81.450 58.989 34.050 1.00 84.58 411 ASN A O 1
ATOM 1037 N N . LEU A 1 143 ? -83.478 58.038 33.973 1.00 77.11 412 LEU A N 1
ATOM 1038 C CA . LEU A 1 143 ? -83.732 58.144 35.402 1.00 68.06 412 LEU A CA 1
ATOM 1039 C C . LEU A 1 143 ? -83.246 56.885 36.103 1.00 61.14 412 LEU A C 1
ATOM 1040 O O . LEU A 1 143 ? -83.441 55.779 35.597 1.00 63.86 412 LEU A O 1
ATOM 1045 N N . ILE A 1 144 ? -82.604 57.053 37.267 1.00 66.88 413 ILE A N 1
ATOM 1046 C CA . ILE A 1 144 ? -82.067 55.911 38.014 1.00 69.63 413 ILE A CA 1
ATOM 1047 C C . ILE A 1 144 ? -82.354 56.024 39.517 1.00 70.06 413 ILE A C 1
ATOM 1048 O O . ILE A 1 144 ? -82.380 55.011 40.227 1.00 67.70 413 ILE A O 1
ATOM 1053 N N . ASP A 1 145 ? -82.620 57.233 40.020 1.00 76.61 414 ASP A N 1
ATOM 1054 C CA . ASP A 1 145 ? -83.039 57.366 41.413 1.00 78.27 414 ASP A CA 1
ATOM 1055 C C . ASP A 1 145 ? -83.990 58.552 41.581 1.00 70.15 414 ASP A C 1
ATOM 1056 O O . ASP A 1 145 ? -83.935 59.530 40.830 1.00 69.86 414 ASP A O 1
ATOM 1061 N N . TRP A 1 146 ? -84.870 58.450 42.578 1.00 60.04 415 TRP A N 1
ATOM 1062 C CA . TRP A 1 146 ? -85.839 59.503 42.867 1.00 47.30 415 TRP A CA 1
ATOM 1063 C C . TRP A 1 146 ? -86.180 59.469 44.346 1.00 42.27 415 TRP A C 1
ATOM 1064 O O . TRP A 1 146 ? -85.907 58.494 45.047 1.00 50.57 415 TRP A O 1
ATOM 1075 N N . TRP A 1 147 ? -86.838 60.527 44.803 1.00 45.36 416 TRP A N 1
ATOM 1076 C CA . TRP A 1 147 ? -87.238 60.630 46.199 1.00 46.63 416 TRP A CA 1
ATOM 1077 C C . TRP A 1 147 ? -88.380 61.623 46.279 1.00 44.80 416 TRP A C 1
ATOM 1078 O O . TRP A 1 147 ? -88.371 62.635 45.572 1.00 51.33 416 TRP A O 1
ATOM 1089 N N . VAL A 1 148 ? -89.360 61.332 47.129 1.00 42.79 417 VAL A N 1
ATOM 1090 C CA . VAL A 1 148 ? -90.532 62.186 47.277 1.00 41.86 417 VAL A CA 1
ATOM 1091 C C . VAL A 1 148 ? -90.543 62.732 48.694 1.00 46.00 417 VAL A C 1
ATOM 1092 O O . VAL A 1 148 ? -90.506 61.962 49.658 1.00 54.22 417 VAL A O 1
ATOM 1096 N N . ASP A 1 149 ? -90.566 64.055 48.822 1.00 49.31 418 ASP A N 1
ATOM 1097 C CA . ASP A 1 149 ? -90.534 64.715 50.129 1.00 52.04 418 ASP A CA 1
ATOM 1098 C C . ASP A 1 149 ? -91.794 65.533 50.355 1.00 50.97 418 ASP A C 1
ATOM 1099 O O . ASP A 1 149 ? -91.938 66.620 49.760 1.00 46.59 418 ASP A O 1
ATOM 1104 N N . PRO A 1 150 ? -92.714 65.080 51.208 1.00 49.15 419 PRO A N 1
ATOM 1105 C CA . PRO A 1 150 ? -93.901 65.878 51.541 1.00 50.33 419 PRO A CA 1
ATOM 1106 C C . PRO A 1 150 ? -93.527 67.009 52.483 1.00 53.31 419 PRO A C 1
ATOM 1107 O O . PRO A 1 150 ? -93.288 66.795 53.678 1.00 58.73 419 PRO A O 1
ATOM 1111 N N . THR A 1 151 ? -93.501 68.229 51.950 1.00 58.60 420 THR A N 1
ATOM 1112 C CA . THR A 1 151 ? -93.049 69.387 52.711 1.00 67.05 420 THR A CA 1
ATOM 1113 C C . THR A 1 151 ? -94.131 70.232 53.385 1.00 59.42 420 THR A C 1
ATOM 1114 O O . THR A 1 151 ? -94.313 70.166 54.601 1.00 58.90 420 THR A O 1
ATOM 1118 N N . SER A 1 152 ? -94.862 71.013 52.598 1.00 65.48 421 SER A N 1
ATOM 1119 C CA . SER A 1 152 ? -95.920 71.875 53.099 1.00 63.82 421 SER A CA 1
ATOM 1120 C C . SER A 1 152 ? -97.187 71.024 53.215 1.00 64.62 421 SER A C 1
ATOM 1121 O O . SER A 1 152 ? -97.273 69.893 52.722 1.00 62.41 421 SER A O 1
ATOM 1124 N N . GLU A 1 153 ? -98.189 71.592 53.884 1.00 65.34 422 GLU A N 1
ATOM 1125 C CA . GLU A 1 153 ? -99.522 71.014 53.823 1.00 73.60 422 GLU A CA 1
ATOM 1126 C C . GLU A 1 153 ? -100.134 71.165 52.442 1.00 69.66 422 GLU A C 1
ATOM 1127 O O . GLU A 1 153 ? -101.110 70.479 52.128 1.00 70.85 422 GLU A O 1
ATOM 1133 N N . GLU A 1 154 ? -99.572 72.035 51.610 1.00 65.14 423 GLU A N 1
ATOM 1134 C CA . GLU A 1 154 ? -100.084 72.297 50.278 1.00 61.69 423 GLU A CA 1
ATOM 1135 C C . GLU A 1 154 ? -99.125 71.867 49.177 1.00 57.55 423 GLU A C 1
ATOM 1136 O O . GLU A 1 154 ? -99.501 71.922 47.994 1.00 46.57 423 GLU A O 1
ATOM 1142 N N . ARG A 1 155 ? -97.923 71.399 49.531 1.00 46.98 424 ARG A N 1
ATOM 1143 C CA . ARG A 1 155 ? -96.855 71.168 48.571 1.00 45.11 424 ARG A CA 1
ATOM 1144 C C . ARG A 1 155 ? -96.073 69.907 48.908 1.00 38.63 424 ARG A C 1
ATOM 1145 O O . ARG A 1 155 ? -95.920 69.533 50.074 1.00 41.64 424 ARG A O 1
ATOM 1153 N N . TYR A 1 156 ? -95.568 69.262 47.862 1.00 29.89 425 TYR A N 1
ATOM 1154 C CA . TYR A 1 156 ? -94.528 68.258 48.006 1.00 33.61 425 TYR A CA 1
ATOM 1155 C C . TYR A 1 156 ? -93.458 68.503 46.946 1.00 41.41 425 TYR A C 1
ATOM 1156 O O . TYR A 1 156 ? -93.670 69.235 45.974 1.00 43.21 425 TYR A O 1
ATOM 1165 N N . LYS A 1 157 ? -92.282 67.915 47.168 1.00 42.64 426 LYS A N 1
ATOM 1166 C CA . LYS A 1 157 ? -91.166 68.014 46.234 1.00 40.13 426 LYS A CA 1
ATOM 1167 C C . LYS A 1 157 ? -90.733 66.626 45.787 1.00 33.92 426 LYS A C 1
ATOM 1168 O O . LYS A 1 157 ? -90.829 65.651 46.544 1.00 33.11 426 LYS A O 1
ATOM 1174 N N . VAL A 1 158 ? -90.220 66.549 44.561 1.00 33.55 427 VAL A N 1
ATOM 1175 C CA . VAL A 1 158 ? -89.661 65.312 44.028 1.00 35.26 427 VAL A CA 1
ATOM 1176 C C . VAL A 1 158 ? -88.248 65.589 43.531 1.00 35.34 427 VAL A C 1
ATOM 1177 O O . VAL A 1 158 ? -88.007 66.584 42.840 1.00 41.24 427 VAL A O 1
ATOM 1181 N N . PHE A 1 159 ? -87.324 64.701 43.864 1.00 39.02 428 PHE A N 1
ATOM 1182 C CA . PHE A 1 159 ? -85.935 64.812 43.444 1.00 42.15 428 PHE A CA 1
ATOM 1183 C C . PHE A 1 159 ? -85.616 63.688 42.474 1.00 41.86 428 PHE A C 1
ATOM 1184 O O . PHE A 1 159 ? -86.002 62.536 42.694 1.00 41.35 428 PHE A O 1
ATOM 1192 N N . PHE A 1 160 ? -84.936 64.031 41.388 1.00 53.25 429 PHE A N 1
ATOM 1193 C CA . PHE A 1 160 ? -84.613 63.072 40.348 1.00 59.49 429 PHE A CA 1
ATOM 1194 C C . PHE A 1 160 ? -83.111 62.992 40.162 1.00 58.76 429 PHE A C 1
ATOM 1195 O O . PHE A 1 160 ? -82.381 63.958 40.406 1.00 59.60 429 PHE A O 1
ATOM 1203 N N . THR A 1 161 ? -82.673 61.835 39.688 1.00 59.16 430 THR A N 1
ATOM 1204 C CA . THR A 1 161 ? -81.270 61.532 39.465 1.00 65.14 430 THR A CA 1
ATOM 1205 C C . THR A 1 161 ? -81.115 61.066 38.030 1.00 70.41 430 THR A C 1
ATOM 1206 O O . THR A 1 161 ? -81.849 60.183 37.580 1.00 71.58 430 THR A O 1
ATOM 1210 N N . TYR A 1 162 ? -80.174 61.653 37.307 1.00 78.14 431 TYR A N 1
ATOM 1211 C CA . TYR A 1 162 ? -79.943 61.241 35.935 1.00 80.05 431 TYR A CA 1
ATOM 1212 C C . TYR A 1 162 ? -78.478 60.889 35.743 1.00 89.92 431 TYR A C 1
ATOM 1213 O O . TYR A 1 162 ? -77.593 61.463 36.383 1.00 91.54 431 TYR A O 1
ATOM 1222 N N . SER A 1 163 ? -78.241 59.939 34.844 1.00 96.51 432 SER A N 1
ATOM 1223 C CA . SER A 1 163 ? -76.921 59.371 34.598 1.00 98.56 432 SER A CA 1
ATOM 1224 C C . SER A 1 163 ? -76.273 59.914 33.330 1.00 102.36 432 SER A C 1
ATOM 1225 O O . SER A 1 163 ? -76.748 59.658 32.222 1.00 104.02 432 SER A O 1
ATOM 1228 N N . LEU B 1 5 ? -100.807 19.216 33.815 1.00 123.28 274 LEU B N 1
ATOM 1229 C CA . LEU B 1 5 ? -101.671 20.383 33.665 1.00 123.92 274 LEU B CA 1
ATOM 1230 C C . LEU B 1 5 ? -102.275 20.423 32.255 1.00 123.62 274 LEU B C 1
ATOM 1231 O O . LEU B 1 5 ? -101.538 20.538 31.275 1.00 136.76 274 LEU B O 1
ATOM 1236 N N . SER B 1 6 ? -103.599 20.336 32.149 1.00 105.88 275 SER B N 1
ATOM 1237 C CA . SER B 1 6 ? -104.287 20.420 30.867 1.00 87.45 275 SER B CA 1
ATOM 1238 C C . SER B 1 6 ? -105.653 21.046 31.090 1.00 75.76 275 SER B C 1
ATOM 1239 O O . SER B 1 6 ? -106.166 21.040 32.215 1.00 69.74 275 SER B O 1
ATOM 1242 N N . PRO B 1 7 ? -106.268 21.610 30.045 1.00 78.37 276 PRO B N 1
ATOM 1243 C CA . PRO B 1 7 ? -107.555 22.299 30.244 1.00 78.80 276 PRO B CA 1
ATOM 1244 C C . PRO B 1 7 ? -108.634 21.441 30.882 1.00 80.00 276 PRO B C 1
ATOM 1245 O O . PRO B 1 7 ? -109.333 21.920 31.782 1.00 82.98 276 PRO B O 1
ATOM 1249 N N . LYS B 1 8 ? -108.791 20.186 30.464 1.00 72.33 277 LYS B N 1
ATOM 1250 C CA . LYS B 1 8 ? -109.861 19.391 31.049 1.00 71.69 277 LYS B CA 1
ATOM 1251 C C . LYS B 1 8 ? -109.485 18.839 32.416 1.00 70.83 277 LYS B C 1
ATOM 1252 O O . LYS B 1 8 ? -110.360 18.683 33.274 1.00 68.60 277 LYS B O 1
ATOM 1258 N N . GLN B 1 9 ? -108.202 18.567 32.652 1.00 73.45 278 GLN B N 1
ATOM 1259 C CA . GLN B 1 9 ? -107.784 18.143 33.984 1.00 67.61 278 GLN B CA 1
ATOM 1260 C C . GLN B 1 9 ? -107.905 19.273 34.995 1.00 59.92 278 GLN B C 1
ATOM 1261 O O . GLN B 1 9 ? -108.182 19.016 36.174 1.00 58.45 278 GLN B O 1
ATOM 1275 N N . LYS B 1 11 ? -110.133 21.693 34.946 1.00 39.67 280 LYS B N 1
ATOM 1276 C CA . LYS B 1 11 ? -111.545 21.782 35.276 1.00 45.05 280 LYS B CA 1
ATOM 1277 C C . LYS B 1 11 ? -111.945 20.711 36.289 1.00 46.30 280 LYS B C 1
ATOM 1278 O O . LYS B 1 11 ? -112.784 20.963 37.164 1.00 44.79 280 LYS B O 1
ATOM 1284 N N . ARG B 1 12 ? -111.350 19.513 36.200 1.00 37.65 281 ARG B N 1
ATOM 1285 C CA . ARG B 1 12 ? -111.653 18.474 37.185 1.00 36.73 281 ARG B CA 1
ATOM 1286 C C . ARG B 1 12 ? -111.136 18.859 38.562 1.00 39.19 281 ARG B C 1
ATOM 1287 O O . ARG B 1 12 ? -111.871 18.796 39.554 1.00 39.35 281 ARG B O 1
ATOM 1295 N N . GLU B 1 13 ? -109.876 19.291 38.630 1.00 43.97 282 GLU B N 1
ATOM 1296 C CA . GLU B 1 13 ? -109.265 19.678 39.899 1.00 43.09 282 GLU B CA 1
ATOM 1297 C C . GLU B 1 13 ? -110.026 20.819 40.572 1.00 36.92 282 GLU B C 1
ATOM 1298 O O . GLU B 1 13 ? -110.258 20.795 41.786 1.00 40.42 282 GLU B O 1
ATOM 1304 N N . ILE B 1 14 ? -110.403 21.844 39.806 1.00 32.04 283 ILE B N 1
ATOM 1305 C CA . ILE B 1 14 ? -111.216 22.914 40.377 1.00 31.16 283 ILE B CA 1
ATOM 1306 C C . ILE B 1 14 ? -112.530 22.350 40.898 1.00 38.69 283 ILE B C 1
ATOM 1307 O O . ILE B 1 14 ? -112.948 22.631 42.028 1.00 42.60 283 ILE B O 1
ATOM 1312 N N . LEU B 1 15 ? -113.189 21.529 40.080 1.00 37.15 284 LEU B N 1
ATOM 1313 C CA . LEU B 1 15 ? -114.467 20.955 40.465 1.00 23.50 284 LEU B CA 1
ATOM 1314 C C . LEU B 1 15 ? -114.339 20.194 41.766 1.00 26.64 284 LEU B C 1
ATOM 1315 O O . LEU B 1 15 ? -115.182 20.328 42.663 1.00 29.04 284 LEU B O 1
ATOM 1320 N N . GLY B 1 16 ? -113.288 19.373 41.874 1.00 28.70 285 GLY B N 1
ATOM 1321 C CA . GLY B 1 16 ? -113.074 18.600 43.085 1.00 25.01 285 GLY B CA 1
ATOM 1322 C C . GLY B 1 16 ? -113.038 19.479 44.312 1.00 30.93 285 GLY B C 1
ATOM 1323 O O . GLY B 1 16 ? -113.726 19.213 45.304 1.00 30.76 285 GLY B O 1
ATOM 1324 N N . VAL B 1 17 ? -112.273 20.575 44.236 1.00 28.98 286 VAL B N 1
ATOM 1325 C CA . VAL B 1 17 ? -112.143 21.483 45.371 1.00 36.89 286 VAL B CA 1
ATOM 1326 C C . VAL B 1 17 ? -113.494 22.080 45.731 1.00 41.85 286 VAL B C 1
ATOM 1327 O O . VAL B 1 17 ? -113.872 22.130 46.908 1.00 41.16 286 VAL B O 1
ATOM 1331 N N . LEU B 1 18 ? -114.242 22.537 44.721 1.00 37.94 287 LEU B N 1
ATOM 1332 C CA . LEU B 1 18 ? -115.550 23.137 44.961 1.00 24.75 287 LEU B CA 1
ATOM 1333 C C . LEU B 1 18 ? -116.490 22.154 45.643 1.00 32.92 287 LEU B C 1
ATOM 1334 O O . LEU B 1 18 ? -117.144 22.491 46.638 1.00 24.83 287 LEU B O 1
ATOM 1339 N N . ILE B 1 19 ? -116.567 20.927 45.119 1.00 24.23 288 ILE B N 1
ATOM 1340 C CA . ILE B 1 19 ? -117.376 19.891 45.760 1.00 28.63 288 ILE B CA 1
ATOM 1341 C C . ILE B 1 19 ? -116.987 19.761 47.228 1.00 31.37 288 ILE B C 1
ATOM 1342 O O . ILE B 1 19 ? -117.814 19.933 48.133 1.00 35.65 288 ILE B O 1
ATOM 1347 N N . GLU B 1 20 ? -115.704 19.513 47.487 1.00 34.97 289 GLU B N 1
ATOM 1348 C CA . GLU B 1 20 ? -115.256 19.293 48.860 1.00 35.57 289 GLU B CA 1
ATOM 1349 C C . GLU B 1 20 ? -115.496 20.517 49.744 1.00 37.78 289 GLU B C 1
ATOM 1350 O O . GLU B 1 20 ? -115.908 20.378 50.901 1.00 41.00 289 GLU B O 1
ATOM 1356 N N . LYS B 1 21 ? -115.240 21.728 49.225 1.00 38.59 290 LYS B N 1
ATOM 1357 C CA . LYS B 1 21 ? -115.566 22.935 49.990 1.00 35.45 290 LYS B CA 1
ATOM 1358 C C . LYS B 1 21 ? -117.057 23.013 50.279 1.00 40.67 290 LYS B C 1
ATOM 1359 O O . LYS B 1 21 ? -117.463 23.340 51.399 1.00 39.45 290 LYS B O 1
ATOM 1365 N N . SER B 1 22 ? -117.891 22.712 49.279 1.00 44.94 291 SER B N 1
ATOM 1366 C CA . SER B 1 22 ? -119.337 22.838 49.433 1.00 42.78 291 SER B CA 1
ATOM 1367 C C . SER B 1 22 ? -119.933 21.801 50.374 1.00 32.80 291 SER B C 1
ATOM 1368 O O . SER B 1 22 ? -121.131 21.870 50.649 1.00 29.47 291 SER B O 1
ATOM 1379 N N . GLU B 1 24 ? -118.388 21.262 53.423 1.00 52.97 293 GLU B N 1
ATOM 1380 C CA . GLU B 1 24 ? -118.111 21.924 54.697 1.00 49.90 293 GLU B CA 1
ATOM 1381 C C . GLU B 1 24 ? -118.933 23.190 54.890 1.00 51.58 293 GLU B C 1
ATOM 1382 O O . GLU B 1 24 ? -119.279 23.538 56.023 1.00 61.86 293 GLU B O 1
ATOM 1388 N N . SER B 1 25 ? -119.246 23.886 53.807 1.00 46.22 294 SER B N 1
ATOM 1389 C CA . SER B 1 25 ? -119.836 25.210 53.888 1.00 51.93 294 SER B CA 1
ATOM 1390 C C . SER B 1 25 ? -120.379 25.576 52.515 1.00 47.92 294 SER B C 1
ATOM 1391 O O . SER B 1 25 ? -119.669 25.464 51.513 1.00 56.24 294 SER B O 1
ATOM 1394 N N . LYS B 1 26 ? -121.633 26.004 52.448 1.00 35.78 295 LYS B N 1
ATOM 1395 C CA . LYS B 1 26 ? -122.221 26.323 51.157 1.00 39.01 295 LYS B CA 1
ATOM 1396 C C . LYS B 1 26 ? -121.733 27.647 50.587 1.00 43.31 295 LYS B C 1
ATOM 1397 O O . LYS B 1 26 ? -122.034 27.941 49.426 1.00 45.24 295 LYS B O 1
ATOM 1403 N N . VAL B 1 27 ? -120.997 28.453 51.355 1.00 38.61 296 VAL B N 1
ATOM 1404 C CA . VAL B 1 27 ? -120.457 29.709 50.852 1.00 31.57 296 VAL B CA 1
ATOM 1405 C C . VAL B 1 27 ? -118.981 29.809 51.220 1.00 38.04 296 VAL B C 1
ATOM 1406 O O . VAL B 1 27 ? -118.616 29.665 52.394 1.00 51.92 296 VAL B O 1
ATOM 1410 N N . CYS B 1 28 ? -118.134 30.046 50.216 1.00 29.94 297 CYS B N 1
ATOM 1411 C CA . CYS B 1 28 ? -116.734 30.368 50.442 1.00 31.63 297 CYS B CA 1
ATOM 1412 C C . CYS B 1 28 ? -116.385 31.648 49.691 1.00 43.60 297 CYS B C 1
ATOM 1413 O O . CYS B 1 28 ? -117.135 32.110 48.827 1.00 43.69 297 CYS B O 1
ATOM 1416 N N . LYS B 1 29 ? -115.243 32.232 50.051 1.00 44.62 298 LYS B N 1
ATOM 1417 C CA . LYS B 1 29 ? -114.704 33.358 49.307 1.00 46.63 298 LYS B CA 1
ATOM 1418 C C . LYS B 1 29 ? -114.146 32.886 47.966 1.00 49.46 298 LYS B C 1
ATOM 1419 O O . LYS B 1 29 ? -113.709 31.741 47.816 1.00 43.89 298 LYS B O 1
ATOM 1425 N N . ILE B 1 30 ? -114.149 33.797 46.989 1.00 40.57 299 ILE B N 1
ATOM 1426 C CA . ILE B 1 30 ? -113.858 33.411 45.613 1.00 44.58 299 ILE B CA 1
ATOM 1427 C C . ILE B 1 30 ? -112.434 32.901 45.472 1.00 46.91 299 ILE B C 1
ATOM 1428 O O . ILE B 1 30 ? -112.176 32.000 44.662 1.00 52.94 299 ILE B O 1
ATOM 1433 N N . TYR B 1 31 ? -111.493 33.424 46.274 1.00 40.91 300 TYR B N 1
ATOM 1434 C CA . TYR B 1 31 ? -110.099 32.988 46.166 1.00 42.75 300 TYR B CA 1
ATOM 1435 C C . TYR B 1 31 ? -109.809 31.676 46.904 1.00 45.57 300 TYR B C 1
ATOM 1436 O O . TYR B 1 31 ? -108.854 30.983 46.536 1.00 49.40 300 TYR B O 1
ATOM 1445 N N . GLU B 1 32 ? -110.604 31.311 47.914 1.00 38.68 301 GLU B N 1
ATOM 1446 C CA . GLU B 1 32 ? -110.322 30.099 48.685 1.00 44.80 301 GLU B CA 1
ATOM 1447 C C . GLU B 1 32 ? -110.147 28.836 47.849 1.00 46.17 301 GLU B C 1
ATOM 1448 O O . GLU B 1 32 ? -109.277 28.020 48.200 1.00 53.32 301 GLU B O 1
ATOM 1454 N N . PRO B 1 33 ? -110.919 28.581 46.790 1.00 40.42 302 PRO B N 1
ATOM 1455 C CA . PRO B 1 33 ? -110.673 27.365 46.011 1.00 38.06 302 PRO B CA 1
ATOM 1456 C C . PRO B 1 33 ? -109.357 27.453 45.272 1.00 46.06 302 PRO B C 1
ATOM 1457 O O . PRO B 1 33 ? -108.539 26.536 45.301 1.00 47.45 302 PRO B O 1
ATOM 1461 N N . LEU B 1 34 ? -109.168 28.572 44.585 1.00 68.62 303 LEU B N 1
ATOM 1462 C CA . LEU B 1 34 ? -107.900 28.843 43.928 1.00 72.84 303 LEU B CA 1
ATOM 1463 C C . LEU B 1 34 ? -106.742 28.811 44.921 1.00 73.90 303 LEU B C 1
ATOM 1464 O O . LEU B 1 34 ? -105.601 28.525 44.539 1.00 74.83 303 LEU B O 1
ATOM 1469 N N . LEU B 1 35 ? -107.017 29.073 46.201 1.00 65.53 304 LEU B N 1
ATOM 1470 C CA . LEU B 1 35 ? -105.958 29.067 47.205 1.00 66.37 304 LEU B CA 1
ATOM 1471 C C . LEU B 1 35 ? -105.493 27.648 47.517 1.00 73.48 304 LEU B C 1
ATOM 1472 O O . LEU B 1 35 ? -104.293 27.356 47.466 1.00 83.63 304 LEU B O 1
ATOM 1477 N N . SER B 1 36 ? -106.424 26.741 47.832 1.00 78.77 305 SER B N 1
ATOM 1478 C CA . SER B 1 36 ? -106.073 25.361 48.161 1.00 81.84 305 SER B CA 1
ATOM 1479 C C . SER B 1 36 ? -105.898 24.477 46.921 1.00 81.36 305 SER B C 1
ATOM 1480 O O . SER B 1 36 ? -106.206 23.277 46.960 1.00 84.69 305 SER B O 1
ATOM 1483 N N . ILE B 1 37 ? -105.424 25.055 45.821 1.00 78.38 306 ILE B N 1
ATOM 1484 C CA . ILE B 1 37 ? -104.887 24.314 44.690 1.00 81.38 306 ILE B CA 1
ATOM 1485 C C . ILE B 1 37 ? -103.406 24.612 44.492 1.00 97.88 306 ILE B C 1
ATOM 1486 O O . ILE B 1 37 ? -102.613 23.703 44.229 1.00 106.69 306 ILE B O 1
ATOM 1491 N N . ASN B 1 38 ? -103.025 25.887 44.610 1.00 99.60 307 ASN B N 1
ATOM 1492 C CA . ASN B 1 38 ? -101.642 26.348 44.479 1.00 94.61 307 ASN B CA 1
ATOM 1493 C C . ASN B 1 38 ? -100.918 26.357 45.829 1.00 83.47 307 ASN B C 1
ATOM 1494 O O . ASN B 1 38 ? -101.131 25.491 46.678 1.00 77.10 307 ASN B O 1
ATOM 1499 N N . VAL B 1 53 ? -99.163 27.087 38.421 1.00 99.43 322 VAL B N 1
ATOM 1500 C CA . VAL B 1 53 ? -99.956 25.887 38.203 1.00 105.17 322 VAL B CA 1
ATOM 1501 C C . VAL B 1 53 ? -101.232 26.224 37.407 1.00 114.86 322 VAL B C 1
ATOM 1502 O O . VAL B 1 53 ? -101.606 25.489 36.492 1.00 121.78 322 VAL B O 1
ATOM 1506 N N . LEU B 1 54 ? -101.869 27.350 37.742 1.00 110.15 323 LEU B N 1
ATOM 1507 C CA . LEU B 1 54 ? -103.197 27.709 37.247 1.00 98.95 323 LEU B CA 1
ATOM 1508 C C . LEU B 1 54 ? -103.350 29.225 37.251 1.00 88.09 323 LEU B C 1
ATOM 1509 O O . LEU B 1 54 ? -102.899 29.893 38.187 1.00 92.65 323 LEU B O 1
ATOM 1514 N N . HIS B 1 55 ? -103.997 29.777 36.227 1.00 67.79 324 HIS B N 1
ATOM 1515 C CA . HIS B 1 55 ? -104.117 31.222 36.189 1.00 61.36 324 HIS B CA 1
ATOM 1516 C C . HIS B 1 55 ? -105.558 31.696 36.335 1.00 50.68 324 HIS B C 1
ATOM 1517 O O . HIS B 1 55 ? -106.515 30.956 36.099 1.00 45.34 324 HIS B O 1
ATOM 1524 N N . LEU B 1 56 ? -105.676 32.974 36.723 1.00 54.97 325 LEU B N 1
ATOM 1525 C CA . LEU B 1 56 ? -106.954 33.546 37.140 1.00 56.86 325 LEU B CA 1
ATOM 1526 C C . LEU B 1 56 ? -107.984 33.510 36.028 1.00 54.78 325 LEU B C 1
ATOM 1527 O O . LEU B 1 56 ? -109.149 33.174 36.271 1.00 57.46 325 LEU B O 1
ATOM 1532 N N . LYS B 1 57 ? -107.594 33.900 34.815 1.00 48.95 326 LYS B N 1
ATOM 1533 C CA . LYS B 1 57 ? -108.590 34.006 33.760 1.00 46.30 326 LYS B CA 1
ATOM 1534 C C . LYS B 1 57 ? -109.236 32.655 33.495 1.00 49.33 326 LYS B C 1
ATOM 1535 O O . LYS B 1 57 ? -110.460 32.561 33.357 1.00 51.75 326 LYS B O 1
ATOM 1541 N N . PHE B 1 58 ? -108.432 31.591 33.476 1.00 47.62 327 PHE B N 1
ATOM 1542 C CA . PHE B 1 58 ? -108.982 30.247 33.328 1.00 45.53 327 PHE B CA 1
ATOM 1543 C C . PHE B 1 58 ? -109.947 29.916 34.464 1.00 42.92 327 PHE B C 1
ATOM 1544 O O . PHE B 1 58 ? -111.078 29.480 34.227 1.00 39.99 327 PHE B O 1
ATOM 1552 N N . TYR B 1 59 ? -109.500 30.098 35.710 1.00 42.09 328 TYR B N 1
ATOM 1553 C CA . TYR B 1 59 ? -110.356 29.867 36.872 1.00 34.79 328 TYR B CA 1
ATOM 1554 C C . TYR B 1 59 ? -111.612 30.724 36.831 1.00 34.04 328 TYR B C 1
ATOM 1555 O O . TYR B 1 59 ? -112.707 30.236 37.125 1.00 33.06 328 TYR B O 1
ATOM 1564 N N . GLU B 1 60 ? -111.477 32.007 36.483 1.00 34.64 329 GLU B N 1
ATOM 1565 C CA . GLU B 1 60 ? -112.653 32.867 36.391 1.00 39.02 329 GLU B CA 1
ATOM 1566 C C . GLU B 1 60 ? -113.621 32.371 35.325 1.00 43.34 329 GLU B C 1
ATOM 1567 O O . GLU B 1 60 ? -114.834 32.295 35.558 1.00 37.14 329 GLU B O 1
ATOM 1573 N N . THR B 1 61 ? -113.105 32.022 34.146 1.00 47.94 330 THR B N 1
ATOM 1574 C CA . THR B 1 61 ? -113.995 31.575 33.083 1.00 36.01 330 THR B CA 1
ATOM 1575 C C . THR B 1 61 ? -114.728 30.310 33.493 1.00 33.99 330 THR B C 1
ATOM 1576 O O . THR B 1 61 ? -115.938 30.186 33.265 1.00 34.43 330 THR B O 1
ATOM 1580 N N . PHE B 1 62 ? -114.021 29.376 34.141 1.00 27.60 331 PHE B N 1
ATOM 1581 C CA . PHE B 1 62 ? -114.664 28.126 34.526 1.00 26.08 331 PHE B CA 1
ATOM 1582 C C . PHE B 1 62 ? -115.802 28.375 35.507 1.00 29.44 331 PHE B C 1
ATOM 1583 O O . PHE B 1 62 ? -116.917 27.892 35.302 1.00 37.71 331 PHE B O 1
ATOM 1591 N N . LEU B 1 63 ? -115.537 29.138 36.574 1.00 30.00 332 LEU B N 1
ATOM 1592 C CA . LEU B 1 63 ? -116.597 29.580 37.481 1.00 29.37 332 LEU B CA 1
ATOM 1593 C C . LEU B 1 63 ? -117.780 30.178 36.733 1.00 41.27 332 LEU B C 1
ATOM 1594 O O . LEU B 1 63 ? -118.940 29.969 37.115 1.00 38.91 332 LEU B O 1
ATOM 1599 N N . ALA B 1 64 ? -117.508 30.964 35.685 1.00 42.21 333 ALA B N 1
ATOM 1600 C CA . ALA B 1 64 ? -118.606 31.557 34.932 1.00 35.06 333 ALA B CA 1
ATOM 1601 C C . ALA B 1 64 ? -119.431 30.486 34.242 1.00 34.87 333 ALA B C 1
ATOM 1602 O O . ALA B 1 64 ? -120.658 30.606 34.150 1.00 40.04 333 ALA B O 1
ATOM 1604 N N . GLN B 1 65 ? -118.785 29.421 33.777 1.00 30.16 334 GLN B N 1
ATOM 1605 C CA . GLN B 1 65 ? -119.536 28.378 33.099 1.00 31.20 334 GLN B CA 1
ATOM 1606 C C . GLN B 1 65 ? -120.373 27.582 34.081 1.00 28.35 334 GLN B C 1
ATOM 1607 O O . GLN B 1 65 ? -121.515 27.213 33.777 1.00 30.91 334 GLN B O 1
ATOM 1613 N N . LEU B 1 66 ? -119.832 27.321 35.268 1.00 30.30 335 LEU B N 1
ATOM 1614 C CA . LEU B 1 66 ? -120.612 26.612 36.277 1.00 39.81 335 LEU B CA 1
ATOM 1615 C C . LEU B 1 66 ? -121.817 27.436 36.696 1.00 38.64 335 LEU B C 1
ATOM 1616 O O . LEU B 1 66 ? -122.891 26.890 36.963 1.00 35.25 335 LEU B O 1
ATOM 1621 N N . ALA B 1 67 ? -121.672 28.757 36.721 1.00 29.60 336 ALA B N 1
ATOM 1622 C CA . ALA B 1 67 ? -122.803 29.584 37.111 1.00 25.82 336 ALA B CA 1
ATOM 1623 C C . ALA B 1 67 ? -123.837 29.658 35.996 1.00 31.32 336 ALA B C 1
ATOM 1624 O O . ALA B 1 67 ? -125.051 29.701 36.260 1.00 28.86 336 ALA B O 1
ATOM 1626 N N . GLU B 1 68 ? -123.380 29.648 34.741 1.00 29.75 337 GLU B N 1
ATOM 1627 C CA . GLU B 1 68 ? -124.312 29.578 33.616 1.00 27.11 337 GLU B CA 1
ATOM 1628 C C . GLU B 1 68 ? -125.144 28.293 33.618 1.00 27.66 337 GLU B C 1
ATOM 1629 O O . GLU B 1 68 ? -126.188 28.251 32.961 1.00 35.06 337 GLU B O 1
ATOM 1643 N N . ALA B 1 70 ? -126.141 27.126 36.550 1.00 32.07 339 ALA B N 1
ATOM 1644 C CA . ALA B 1 70 ? -126.850 27.350 37.801 1.00 22.27 339 ALA B CA 1
ATOM 1645 C C . ALA B 1 70 ? -126.364 26.470 38.934 1.00 32.58 339 ALA B C 1
ATOM 1646 O O . ALA B 1 70 ? -126.971 26.493 40.009 1.00 35.67 339 ALA B O 1
ATOM 1648 N N . ILE B 1 71 ? -125.300 25.683 38.746 1.00 32.95 340 ILE B N 1
ATOM 1649 C CA . ILE B 1 71 ? -124.882 24.845 39.862 1.00 32.99 340 ILE B CA 1
ATOM 1650 C C . ILE B 1 71 ? -124.127 25.660 40.915 1.00 39.09 340 ILE B C 1
ATOM 1651 O O . ILE B 1 71 ? -124.037 25.233 42.076 1.00 36.82 340 ILE B O 1
ATOM 1656 N N . ILE B 1 72 ? -123.635 26.849 40.564 1.00 30.95 341 ILE B N 1
ATOM 1657 C CA . ILE B 1 72 ? -123.137 27.811 41.538 1.00 35.20 341 ILE B CA 1
ATOM 1658 C C . ILE B 1 72 ? -123.580 29.188 41.088 1.00 35.51 341 ILE B C 1
ATOM 1659 O O . ILE B 1 72 ? -123.901 29.411 39.920 1.00 37.70 341 ILE B O 1
ATOM 1664 N N . THR B 1 73 ? -123.556 30.132 42.016 1.00 29.50 342 THR B N 1
ATOM 1665 C CA . THR B 1 73 ? -123.763 31.516 41.630 1.00 24.64 342 THR B CA 1
ATOM 1666 C C . THR B 1 73 ? -122.697 32.401 42.278 1.00 28.69 342 THR B C 1
ATOM 1667 O O . THR B 1 73 ? -122.224 32.130 43.390 1.00 28.93 342 THR B O 1
ATOM 1671 N N . LEU B 1 74 ? -122.257 33.413 41.534 1.00 25.61 343 LEU B N 1
ATOM 1672 C CA . LEU B 1 74 ? -121.158 34.267 41.958 1.00 29.59 343 LEU B CA 1
ATOM 1673 C C . LEU B 1 74 ? -121.744 35.530 42.557 1.00 36.58 343 LEU B C 1
ATOM 1674 O O . LEU B 1 74 ? -122.539 36.221 41.912 1.00 42.03 343 LEU B O 1
ATOM 1679 N N . ASP B 1 75 ? -121.370 35.821 43.781 1.00 41.44 344 ASP B N 1
ATOM 1680 C CA . ASP B 1 75 ? -121.746 37.092 44.351 1.00 52.21 344 ASP B CA 1
ATOM 1681 C C . ASP B 1 75 ? -120.532 38.023 44.274 1.00 47.38 344 ASP B C 1
ATOM 1682 O O . ASP B 1 75 ? -119.601 37.784 43.499 1.00 46.03 344 ASP B O 1
ATOM 1687 N N . SER B 1 76 ? -120.542 39.099 45.054 1.00 35.01 345 SER B N 1
ATOM 1688 C CA . SER B 1 76 ? -119.466 40.081 44.978 1.00 36.18 345 SER B CA 1
ATOM 1689 C C . SER B 1 76 ? -118.114 39.457 45.304 1.00 34.60 345 SER B C 1
ATOM 1690 O O . SER B 1 76 ? -117.150 39.598 44.542 1.00 36.01 345 SER B O 1
ATOM 1693 N N . PHE B 1 77 ? -118.016 38.776 46.434 1.00 32.80 346 PHE B N 1
ATOM 1694 C CA . PHE B 1 77 ? -116.741 38.206 46.833 1.00 41.55 346 PHE B CA 1
ATOM 1695 C C . PHE B 1 77 ? -116.828 36.728 47.165 1.00 42.35 346 PHE B C 1
ATOM 1696 O O . PHE B 1 77 ? -115.826 36.143 47.582 1.00 46.37 346 PHE B O 1
ATOM 1704 N N . THR B 1 78 ? -117.983 36.106 46.989 1.00 41.38 347 THR B N 1
ATOM 1705 C CA . THR B 1 78 ? -118.187 34.746 47.446 1.00 38.26 347 THR B CA 1
ATOM 1706 C C . THR B 1 78 ? -118.797 33.899 46.340 1.00 39.09 347 THR B C 1
ATOM 1707 O O . THR B 1 78 ? -119.459 34.393 45.423 1.00 32.60 347 THR B O 1
ATOM 1711 N N . ILE B 1 79 ? -118.563 32.605 46.456 1.00 36.62 348 ILE B N 1
ATOM 1712 C CA . ILE B 1 79 ? -119.233 31.603 45.653 1.00 30.54 348 ILE B CA 1
ATOM 1713 C C . ILE B 1 79 ? -120.336 31.004 46.510 1.00 36.41 348 ILE B C 1
ATOM 1714 O O . ILE B 1 79 ? -120.081 30.573 47.643 1.00 41.24 348 ILE B O 1
ATOM 1719 N N . ASN B 1 80 ? -121.568 31.019 46.000 1.00 28.92 349 ASN B N 1
ATOM 1720 C CA . ASN B 1 80 ? -122.669 30.283 46.617 1.00 28.61 349 ASN B CA 1
ATOM 1721 C C . ASN B 1 80 ? -122.776 28.913 45.944 1.00 36.38 349 ASN B C 1
ATOM 1722 O O . ASN B 1 80 ? -123.140 28.812 44.759 1.00 32.55 349 ASN B O 1
ATOM 1735 N N . THR B 1 82 ? -124.707 26.272 46.945 1.00 38.95 351 THR B N 1
ATOM 1736 C CA . THR B 1 82 ? -125.858 25.568 47.500 1.00 46.71 351 THR B CA 1
ATOM 1737 C C . THR B 1 82 ? -126.304 24.430 46.587 1.00 35.36 351 THR B C 1
ATOM 1738 O O . THR B 1 82 ? -126.479 23.294 47.043 1.00 35.79 351 THR B O 1
ATOM 1742 N N . ASN B 1 83 ? -126.480 24.712 45.289 1.00 36.06 352 ASN B N 1
ATOM 1743 C CA . ASN B 1 83 ? -126.942 23.676 44.361 1.00 30.71 352 ASN B CA 1
ATOM 1744 C C . ASN B 1 83 ? -125.880 22.611 44.149 1.00 30.60 352 ASN B C 1
ATOM 1745 O O . ASN B 1 83 ? -126.205 21.425 44.014 1.00 42.65 352 ASN B O 1
ATOM 1750 N N . LEU B 1 84 ? -124.606 23.011 44.121 1.00 26.41 353 LEU B N 1
ATOM 1751 C CA . LEU B 1 84 ? -123.529 22.024 44.078 1.00 35.50 353 LEU B CA 1
ATOM 1752 C C . LEU B 1 84 ? -123.617 21.078 45.275 1.00 35.21 353 LEU B C 1
ATOM 1753 O O . LEU B 1 84 ? -123.634 19.854 45.116 1.00 39.96 353 LEU B O 1
ATOM 1758 N N . HIS B 1 85 ? -123.712 21.641 46.481 1.00 34.21 354 HIS B N 1
ATOM 1759 C CA . HIS B 1 85 ? -123.908 20.844 47.689 1.00 33.47 354 HIS B CA 1
ATOM 1760 C C . HIS B 1 85 ? -125.090 19.897 47.550 1.00 32.05 354 HIS B C 1
ATOM 1761 O O . HIS B 1 85 ? -124.974 18.699 47.835 1.00 23.71 354 HIS B O 1
ATOM 1768 N N . ASN B 1 86 ? -126.248 20.426 47.139 1.00 31.63 355 ASN B N 1
ATOM 1769 C CA . ASN B 1 86 ? -127.455 19.605 47.081 1.00 25.12 355 ASN B CA 1
ATOM 1770 C C . ASN B 1 86 ? -127.338 18.538 46.014 1.00 23.91 355 ASN B C 1
ATOM 1771 O O . ASN B 1 86 ? -127.741 17.387 46.228 1.00 33.47 355 ASN B O 1
ATOM 1776 N N . CYS B 1 87 ? -126.795 18.913 44.859 1.00 30.39 356 CYS B N 1
ATOM 1777 C CA . CYS B 1 87 ? -126.622 17.967 43.769 1.00 27.58 356 CYS B CA 1
ATOM 1778 C C . CYS B 1 87 ? -125.655 16.861 44.161 1.00 29.42 356 CYS B C 1
ATOM 1779 O O . CYS B 1 87 ? -125.891 15.679 43.878 1.00 24.20 356 CYS B O 1
ATOM 1782 N N . TYR B 1 88 ? -124.573 17.222 44.848 1.00 21.89 357 TYR B N 1
ATOM 1783 C CA . TYR B 1 88 ? -123.650 16.202 45.310 1.00 31.13 357 TYR B CA 1
ATOM 1784 C C . TYR B 1 88 ? -124.259 15.350 46.415 1.00 40.33 357 TYR B C 1
ATOM 1785 O O . TYR B 1 88 ? -123.979 14.147 46.478 1.00 35.09 357 TYR B O 1
ATOM 1794 N N . ARG B 1 89 ? -125.078 15.950 47.293 1.00 36.79 358 ARG B N 1
ATOM 1795 C CA . ARG B 1 89 ? -125.825 15.167 48.278 1.00 32.18 358 ARG B CA 1
ATOM 1796 C C . ARG B 1 89 ? -126.619 14.072 47.594 1.00 29.78 358 ARG B C 1
ATOM 1797 O O . ARG B 1 89 ? -126.639 12.925 48.052 1.00 42.66 358 ARG B O 1
ATOM 1805 N N . TYR B 1 90 ? -127.272 14.411 46.481 1.00 28.68 359 TYR B N 1
ATOM 1806 C CA . TYR B 1 90 ? -128.060 13.429 45.749 1.00 30.58 359 TYR B CA 1
ATOM 1807 C C . TYR B 1 90 ? -127.172 12.304 45.228 1.00 30.67 359 TYR B C 1
ATOM 1808 O O . TYR B 1 90 ? -127.504 11.122 45.367 1.00 42.81 359 TYR B O 1
ATOM 1817 N N . ILE B 1 91 ? -126.017 12.656 44.667 1.00 29.10 360 ILE B N 1
ATOM 1818 C CA . ILE B 1 91 ? -125.097 11.657 44.136 1.00 25.91 360 ILE B CA 1
ATOM 1819 C C . ILE B 1 91 ? -124.578 10.764 45.245 1.00 30.04 360 ILE B C 1
ATOM 1820 O O . ILE B 1 91 ? -124.463 9.544 45.075 1.00 40.16 360 ILE B O 1
ATOM 1825 N N . ILE B 1 92 ? -124.253 11.353 46.396 1.00 32.15 361 ILE B N 1
ATOM 1826 C CA . ILE B 1 92 ? -123.774 10.561 47.525 1.00 29.13 361 ILE B CA 1
ATOM 1827 C C . ILE B 1 92 ? -124.852 9.595 47.979 1.00 28.60 361 ILE B C 1
ATOM 1828 O O . ILE B 1 92 ? -124.582 8.419 48.228 1.00 33.18 361 ILE B O 1
ATOM 1833 N N . THR B 1 93 ? -126.083 10.083 48.136 1.00 24.52 362 THR B N 1
ATOM 1834 C CA . THR B 1 93 ? -127.143 9.197 48.613 1.00 32.25 362 THR B CA 1
ATOM 1835 C C . THR B 1 93 ? -127.373 8.037 47.654 1.00 28.73 362 THR B C 1
ATOM 1836 O O . THR B 1 93 ? -127.487 6.887 48.080 1.00 29.80 362 THR B O 1
ATOM 1840 N N . ARG B 1 94 ? -127.477 8.330 46.355 1.00 23.35 363 ARG B N 1
ATOM 1841 C CA . ARG B 1 94 ? -127.844 7.312 45.376 1.00 23.39 363 ARG B CA 1
ATOM 1842 C C . ARG B 1 94 ? -126.752 6.264 45.236 1.00 23.63 363 ARG B C 1
ATOM 1843 O O . ARG B 1 94 ? -127.037 5.070 45.149 1.00 36.55 363 ARG B O 1
ATOM 1851 N N . PHE B 1 95 ? -125.497 6.690 45.219 1.00 32.14 364 PHE B N 1
ATOM 1852 C CA . PHE B 1 95 ? -124.425 5.739 44.987 1.00 40.36 364 PHE B CA 1
ATOM 1853 C C . PHE B 1 95 ? -124.046 4.991 46.253 1.00 37.51 364 PHE B C 1
ATOM 1854 O O . PHE B 1 95 ? -123.737 3.797 46.192 1.00 39.23 364 PHE B O 1
ATOM 1862 N N . GLN B 1 96 ? -124.042 5.675 47.398 1.00 35.54 365 GLN B N 1
ATOM 1863 C CA . GLN B 1 96 ? -123.780 4.980 48.653 1.00 37.73 365 GLN B CA 1
ATOM 1864 C C . GLN B 1 96 ? -124.854 3.941 48.900 1.00 39.52 365 GLN B C 1
ATOM 1865 O O . GLN B 1 96 ? -124.566 2.829 49.349 1.00 48.46 365 GLN B O 1
ATOM 1871 N N . SER B 1 97 ? -126.089 4.261 48.525 1.00 36.55 366 SER B N 1
ATOM 1872 C CA . SER B 1 97 ? -127.196 3.340 48.724 1.00 39.90 366 SER B CA 1
ATOM 1873 C C . SER B 1 97 ? -127.107 2.146 47.783 1.00 46.39 366 SER B C 1
ATOM 1874 O O . SER B 1 97 ? -127.516 1.040 48.154 1.00 51.97 366 SER B O 1
ATOM 1877 N N . LEU B 1 98 ? -126.553 2.338 46.580 1.00 49.82 367 LEU B N 1
ATOM 1878 C CA . LEU B 1 98 ? -126.304 1.219 45.670 1.00 51.48 367 LEU B CA 1
ATOM 1879 C C . LEU B 1 98 ? -125.105 0.381 46.110 1.00 50.78 367 LEU B C 1
ATOM 1880 O O . LEU B 1 98 ? -125.165 -0.856 46.092 1.00 51.36 367 LEU B O 1
ATOM 1885 N N . ILE B 1 99 ? -124.003 1.039 46.480 1.00 42.03 368 ILE B N 1
ATOM 1886 C CA . ILE B 1 99 ? -122.809 0.328 46.922 1.00 45.57 368 ILE B CA 1
ATOM 1887 C C . ILE B 1 99 ? -123.100 -0.489 48.179 1.00 48.14 368 ILE B C 1
ATOM 1888 O O . ILE B 1 99 ? -122.751 -1.670 48.254 1.00 48.00 368 ILE B O 1
ATOM 1893 N N . ASN B 1 100 ? -123.757 0.118 49.178 1.00 43.77 369 ASN B N 1
ATOM 1894 C CA . ASN B 1 100 ? -124.004 -0.582 50.438 1.00 28.95 369 ASN B CA 1
ATOM 1895 C C . ASN B 1 100 ? -124.734 -1.895 50.214 1.00 43.92 369 ASN B C 1
ATOM 1896 O O . ASN B 1 100 ? -124.510 -2.876 50.930 1.00 56.35 369 ASN B O 1
ATOM 1901 N N . VAL B 1 101 ? -125.606 -1.936 49.209 1.00 47.80 370 VAL B N 1
ATOM 1902 C CA . VAL B 1 101 ? -126.337 -3.152 48.881 1.00 47.36 370 VAL B CA 1
ATOM 1903 C C . VAL B 1 101 ? -125.576 -4.035 47.888 1.00 45.61 370 VAL B C 1
ATOM 1904 O O . VAL B 1 101 ? -126.080 -5.094 47.489 1.00 45.60 370 VAL B O 1
ATOM 1908 N N . GLN B 1 102 ? -124.350 -3.646 47.519 1.00 48.77 371 GLN B N 1
ATOM 1909 C CA . GLN B 1 102 ? -123.464 -4.394 46.613 1.00 46.54 371 GLN B CA 1
ATOM 1910 C C . GLN B 1 102 ? -124.135 -4.697 45.272 1.00 41.08 371 GLN B C 1
ATOM 1911 O O . GLN B 1 102 ? -124.133 -5.826 44.777 1.00 43.41 371 GLN B O 1
ATOM 1917 N N . ILE B 1 103 ? -124.674 -3.652 44.658 1.00 41.22 372 ILE B N 1
ATOM 1918 C CA . ILE B 1 103 ? -125.303 -3.763 43.348 1.00 49.05 372 ILE B CA 1
ATOM 1919 C C . ILE B 1 103 ? -124.227 -3.861 42.273 1.00 45.19 372 ILE B C 1
ATOM 1920 O O . ILE B 1 103 ? -123.234 -3.126 42.308 1.00 40.30 372 ILE B O 1
ATOM 1925 N N . PRO B 1 104 ? -124.372 -4.781 41.322 1.00 44.78 373 PRO B N 1
ATOM 1926 C CA . PRO B 1 104 ? -123.300 -4.992 40.330 1.00 43.81 373 PRO B CA 1
ATOM 1927 C C . PRO B 1 104 ? -123.174 -3.884 39.296 1.00 46.79 373 PRO B C 1
ATOM 1928 O O . PRO B 1 104 ? -122.057 -3.595 38.841 1.00 44.15 373 PRO B O 1
ATOM 1932 N N . GLN B 1 105 ? -124.279 -3.267 38.891 1.00 51.34 374 GLN B N 1
ATOM 1933 C CA . GLN B 1 105 ? -124.219 -2.183 37.918 1.00 57.38 374 GLN B CA 1
ATOM 1934 C C . GLN B 1 105 ? -125.501 -1.371 38.006 1.00 47.35 374 GLN B C 1
ATOM 1935 O O . GLN B 1 105 ? -126.474 -1.776 38.640 1.00 55.84 374 GLN B O 1
ATOM 1941 N N . ILE B 1 106 ? -125.483 -0.199 37.378 1.00 43.52 375 ILE B N 1
ATOM 1942 C CA . ILE B 1 106 ? -126.658 0.656 37.349 1.00 30.68 375 ILE B CA 1
ATOM 1943 C C . ILE B 1 106 ? -126.649 1.420 36.040 1.00 33.85 375 ILE B C 1
ATOM 1944 O O . ILE B 1 106 ? -125.593 1.727 35.477 1.00 34.03 375 ILE B O 1
ATOM 1949 N N . THR B 1 107 ? -127.841 1.681 35.530 1.00 33.97 376 THR B N 1
ATOM 1950 C CA . THR B 1 107 ? -128.036 2.555 34.391 1.00 30.66 376 THR B CA 1
ATOM 1951 C C . THR B 1 107 ? -128.707 3.812 34.911 1.00 40.11 376 THR B C 1
ATOM 1952 O O . THR B 1 107 ? -129.635 3.731 35.724 1.00 45.02 376 THR B O 1
ATOM 1956 N N . ILE B 1 108 ? -128.207 4.967 34.484 1.00 34.06 377 ILE B N 1
ATOM 1957 C CA . ILE B 1 108 ? -128.653 6.249 35.009 1.00 28.79 377 ILE B CA 1
ATOM 1958 C C . ILE B 1 108 ? -128.924 7.171 33.832 1.00 34.61 377 ILE B C 1
ATOM 1959 O O . ILE B 1 108 ? -128.102 7.271 32.914 1.00 33.98 377 ILE B O 1
ATOM 1964 N N . LYS B 1 109 ? -130.092 7.810 33.846 1.00 35.42 378 LYS B N 1
ATOM 1965 C CA . LYS B 1 109 ? -130.450 8.854 32.898 1.00 32.65 378 LYS B CA 1
ATOM 1966 C C . LYS B 1 109 ? -129.991 10.197 33.441 1.00 26.79 378 LYS B C 1
ATOM 1967 O O . LYS B 1 109 ? -130.259 10.528 34.603 1.00 37.02 378 LYS B O 1
ATOM 1973 N N . TYR B 1 110 ? -129.295 10.959 32.599 1.00 30.55 379 TYR B N 1
ATOM 1974 C CA . TYR B 1 110 ? -128.846 12.294 32.984 1.00 30.39 379 TYR B CA 1
ATOM 1975 C C . TYR B 1 110 ? -129.997 13.170 33.475 1.00 31.35 379 TYR B C 1
ATOM 1976 O O . TYR B 1 110 ? -129.790 14.050 34.321 1.00 33.95 379 TYR B O 1
ATOM 1985 N N . SER B 1 111 ? -131.215 12.932 32.978 1.00 25.90 380 SER B N 1
ATOM 1986 C CA . SER B 1 111 ? -132.366 13.728 33.396 1.00 29.18 380 SER B CA 1
ATOM 1987 C C . SER B 1 111 ? -132.837 13.440 34.826 1.00 27.65 380 SER B C 1
ATOM 1988 O O . SER B 1 111 ? -133.542 14.274 35.404 1.00 32.09 380 SER B O 1
ATOM 1991 N N . GLU B 1 112 ? -132.489 12.300 35.419 1.00 23.34 381 GLU B N 1
ATOM 1992 C CA . GLU B 1 112 ? -132.880 12.087 3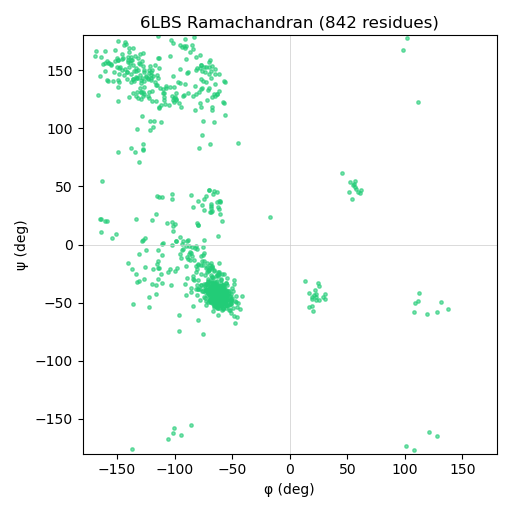6.811 1.00 25.52 381 GLU B CA 1
ATOM 1993 C C . GLU B 1 112 ? -132.227 13.123 37.719 1.00 22.64 381 GLU B C 1
ATOM 1994 O O . GLU B 1 112 ? -132.900 13.780 38.518 1.00 29.78 381 GLU B O 1
ATOM 2000 N N . ILE B 1 113 ? -130.911 13.266 37.619 1.00 26.39 382 ILE B N 1
ATOM 2001 C CA . ILE B 1 113 ? -130.216 14.274 38.407 1.00 25.74 382 ILE B CA 1
ATOM 2002 C C . ILE B 1 113 ? -130.786 15.648 38.095 1.00 29.67 382 ILE B C 1
ATOM 2003 O O . ILE B 1 113 ? -131.128 16.416 39.006 1.00 26.84 382 ILE B O 1
ATOM 2008 N N . ARG B 1 114 ? -130.975 15.948 36.803 1.00 24.49 383 ARG B N 1
ATOM 2009 C CA . ARG B 1 114 ? -131.418 17.283 36.415 1.00 27.48 383 ARG B CA 1
ATOM 2010 C C . ARG B 1 114 ? -132.779 17.600 37.000 1.00 24.91 383 ARG B C 1
ATOM 2011 O O . ARG B 1 114 ? -132.978 18.678 37.572 1.00 29.68 383 ARG B O 1
ATOM 2019 N N . ASN B 1 115 ? -133.739 16.682 36.854 1.00 23.03 384 ASN B N 1
ATOM 2020 C CA . ASN B 1 115 ? -135.094 16.981 37.310 1.00 27.42 384 ASN B CA 1
ATOM 2021 C C . ASN B 1 115 ? -135.143 17.056 38.825 1.00 33.05 384 ASN B C 1
ATOM 2022 O O . ASN B 1 115 ? -135.649 18.030 39.392 1.00 40.49 384 ASN B O 1
ATOM 2027 N N . PHE B 1 116 ? -134.586 16.052 39.502 1.00 32.55 385 PHE B N 1
ATOM 2028 C CA . PHE B 1 116 ? -134.644 16.058 40.954 1.00 36.34 385 PHE B CA 1
ATOM 2029 C C . PHE B 1 116 ? -133.971 17.298 41.512 1.00 33.90 385 PHE B C 1
ATOM 2030 O O . PHE B 1 116 ? -134.467 17.913 42.465 1.00 32.35 385 PHE B O 1
ATOM 2038 N N . CYS B 1 117 ? -132.834 17.670 40.945 1.00 28.83 386 CYS B N 1
ATOM 2039 C CA . CYS B 1 117 ? -132.113 18.816 41.464 1.00 22.52 386 CYS B CA 1
ATOM 2040 C C . CYS B 1 117 ? -132.572 20.128 40.841 1.00 28.87 386 CYS B C 1
ATOM 2041 O O . CYS B 1 117 ? -132.069 21.189 41.231 1.00 29.33 386 CYS B O 1
ATOM 2044 N N . LYS B 1 118 ? -133.523 20.075 39.907 1.00 29.76 387 LYS B N 1
ATOM 2045 C CA . LYS B 1 118 ? -133.985 21.236 39.148 1.00 31.09 387 LYS B CA 1
ATOM 2046 C C . LYS B 1 118 ? -132.794 22.059 38.656 1.00 30.52 387 LYS B C 1
ATOM 2047 O O . LYS B 1 118 ? -132.590 23.211 39.018 1.00 36.24 387 LYS B O 1
ATOM 2053 N N . LEU B 1 119 ? -131.976 21.401 37.842 1.00 25.87 388 LEU B N 1
ATOM 2054 C CA . LEU B 1 119 ? -130.825 22.005 37.181 1.00 33.15 388 LEU B CA 1
ATOM 2055 C C . LEU B 1 119 ? -130.831 21.558 35.725 1.00 35.98 388 LEU B C 1
ATOM 2056 O O . LEU B 1 119 ? -130.099 20.640 35.347 1.00 34.13 388 LEU B O 1
ATOM 2061 N N . PRO B 1 120 ? -131.648 22.184 34.878 1.00 26.32 389 PRO B N 1
ATOM 2062 C CA . PRO B 1 120 ? -131.802 21.681 33.501 1.00 22.86 389 PRO B CA 1
ATOM 2063 C C . PRO B 1 120 ? -130.568 21.820 32.643 1.00 26.25 389 PRO B C 1
ATOM 2064 O O . PRO B 1 120 ? -130.479 21.117 31.634 1.00 31.40 389 PRO B O 1
ATOM 2068 N N . LEU B 1 121 ? -129.620 22.687 32.996 1.00 24.75 390 LEU B N 1
ATOM 2069 C CA . LEU B 1 121 ? -128.453 22.933 32.160 1.00 23.63 390 LEU B CA 1
ATOM 2070 C C . LEU B 1 121 ? -127.181 22.228 32.637 1.00 27.48 390 LEU B C 1
ATOM 2071 O O . LEU B 1 121 ? -126.107 22.520 32.103 1.00 38.89 390 LEU B O 1
ATOM 2076 N N . LEU B 1 122 ? -127.277 21.295 33.594 1.00 21.48 391 LEU B N 1
ATOM 2077 C CA . LEU B 1 122 ? -126.145 20.439 33.952 1.00 32.17 391 LEU B CA 1
ATOM 2078 C C . LEU B 1 122 ? -125.637 19.672 32.738 1.00 33.91 391 LEU B C 1
ATOM 2079 O O . LEU B 1 122 ? -126.380 18.899 32.121 1.00 26.52 391 LEU B O 1
ATOM 2084 N N . SER B 1 123 ? -124.361 19.860 32.419 1.00 25.45 392 SER B N 1
ATOM 2085 C CA . SER B 1 123 ? -123.725 19.089 31.359 1.00 27.61 392 SER B CA 1
ATOM 2086 C C . SER B 1 123 ? -123.564 17.618 31.749 1.00 32.41 392 SER B C 1
ATOM 2087 O O . SER B 1 123 ? -123.374 17.265 32.923 1.00 30.45 392 SER B O 1
ATOM 2090 N N . LYS B 1 124 ? -123.610 16.753 30.742 1.00 35.02 393 LYS B N 1
ATOM 2091 C CA . LYS B 1 124 ? -123.194 15.370 30.957 1.00 31.20 393 LYS B CA 1
ATOM 2092 C C . LYS B 1 124 ? -121.814 15.315 31.597 1.00 32.25 393 LYS B C 1
ATOM 2093 O O . LYS B 1 124 ? -121.575 14.560 32.549 1.00 26.41 393 LYS B O 1
ATOM 2099 N N . LYS B 1 125 ? -120.890 16.110 31.056 1.00 35.56 394 LYS B N 1
ATOM 2100 C CA . LYS B 1 125 ? -119.525 16.173 31.558 1.00 32.59 394 LYS B CA 1
ATOM 2101 C C . LYS B 1 125 ? -119.513 16.395 33.064 1.00 29.57 394 LYS B C 1
ATOM 2102 O O . LYS B 1 125 ? -118.885 15.646 33.817 1.00 25.76 394 LYS B O 1
ATOM 2108 N N . LEU B 1 126 ? -120.245 17.403 33.523 1.00 32.14 395 LEU B N 1
ATOM 2109 C CA . LEU B 1 126 ? -120.241 17.719 34.943 1.00 29.17 395 LEU B CA 1
ATOM 2110 C C . LEU B 1 126 ? -120.817 16.578 35.767 1.00 22.34 395 LEU B C 1
ATOM 2111 O O . LEU B 1 126 ? -120.307 16.276 36.855 1.00 25.27 395 LEU B O 1
ATOM 2116 N N . ILE B 1 127 ? -121.889 15.938 35.281 1.00 23.01 396 ILE B N 1
ATOM 2117 C CA . ILE B 1 127 ? -122.506 14.870 36.065 1.00 25.54 396 ILE B CA 1
ATOM 2118 C C . ILE B 1 127 ? -121.558 13.683 36.192 1.00 31.88 396 ILE B C 1
ATOM 2119 O O . ILE B 1 127 ? -121.414 13.098 37.271 1.00 34.65 396 ILE B O 1
ATOM 2124 N N . LEU B 1 128 ? -120.869 13.328 35.104 1.00 26.94 397 LEU B N 1
ATOM 2125 C CA . LEU B 1 128 ? -119.924 12.225 35.169 1.00 27.60 397 LEU B CA 1
ATOM 2126 C C . LEU B 1 128 ? -118.751 12.538 36.086 1.00 35.06 397 LEU B C 1
ATOM 2127 O O . LEU B 1 128 ? -118.222 11.635 36.749 1.00 41.46 397 LEU B O 1
ATOM 2132 N N . GLN B 1 129 ? -118.327 13.795 36.146 1.00 27.04 398 GLN B N 1
ATOM 2133 C CA . GLN B 1 129 ? -117.167 14.099 36.966 1.00 33.04 398 GLN B CA 1
ATOM 2134 C C . GLN B 1 129 ? -117.521 14.115 38.443 1.00 32.45 398 GLN B C 1
ATOM 2135 O O . GLN B 1 129 ? -116.672 13.787 39.280 1.00 34.58 398 GLN B O 1
ATOM 2149 N N . CYS B 1 131 ? -119.847 12.107 39.880 1.00 22.23 400 CYS B N 1
ATOM 2150 C CA . CYS B 1 131 ? -119.851 10.686 40.208 1.00 23.86 400 CYS B CA 1
ATOM 2151 C C . CYS B 1 131 ? -118.436 10.153 40.347 1.00 23.27 400 CYS B C 1
ATOM 2152 O O . CYS B 1 131 ? -118.120 9.440 41.304 1.00 33.33 400 CYS B O 1
ATOM 2155 N N . LYS B 1 132 ? -117.570 10.471 39.380 1.0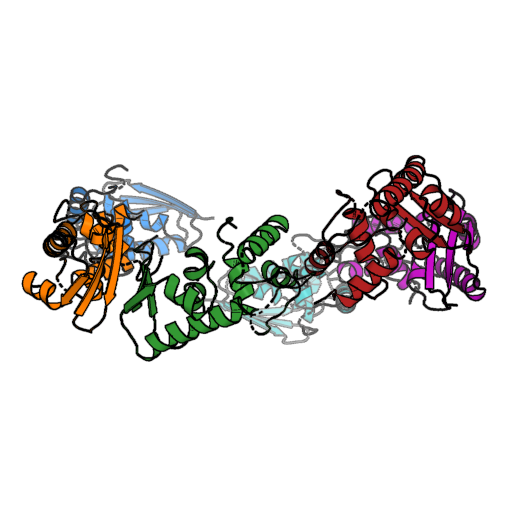0 23.52 401 LYS B N 1
ATOM 2156 C CA . LYS B 1 132 ? -116.209 9.975 39.455 1.00 27.22 401 LYS B CA 1
ATOM 2157 C C . LYS B 1 132 ? -115.518 10.497 40.701 1.00 26.67 401 LYS B C 1
ATOM 2158 O O . LYS B 1 132 ? -114.868 9.727 41.418 1.00 25.13 401 LYS B O 1
ATOM 2164 N N . HIS B 1 133 ? -115.723 11.779 41.024 1.00 24.46 402 HIS B N 1
ATOM 2165 C CA . HIS B 1 133 ? -115.181 12.315 42.270 1.00 24.29 402 HIS B CA 1
ATOM 2166 C C . HIS 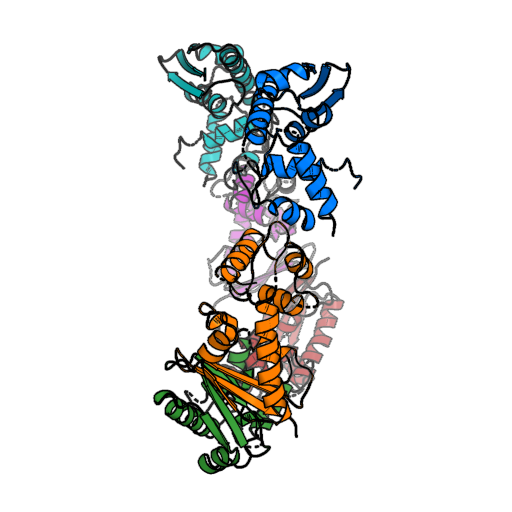B 1 133 ? -115.686 11.538 43.481 1.00 33.27 402 HIS B C 1
ATOM 2167 O O . HIS B 1 133 ? -114.902 11.207 44.380 1.00 33.46 402 HIS B O 1
ATOM 2174 N N . PHE B 1 134 ? -116.989 11.238 43.527 1.00 28.82 403 PHE B N 1
ATOM 2175 C CA . PHE B 1 134 ? -117.514 10.446 44.637 1.00 34.55 403 PHE B CA 1
ATOM 2176 C C . PHE B 1 134 ? -116.861 9.069 44.701 1.00 42.61 403 PHE B C 1
ATOM 2177 O O . PHE B 1 134 ? -116.524 8.579 45.786 1.00 48.81 403 PHE B O 1
ATOM 2185 N N . LEU B 1 135 ? -116.717 8.405 43.552 1.00 35.73 404 LEU B N 1
ATOM 2186 C CA . LEU B 1 135 ? -116.230 7.034 43.569 1.00 37.01 404 LEU B CA 1
ATOM 2187 C C . LEU B 1 135 ? -114.747 6.947 43.927 1.00 41.19 404 LEU B C 1
ATOM 2188 O O . LEU B 1 135 ? -114.311 5.904 44.425 1.00 47.86 404 LEU B O 1
ATOM 2193 N N . ASN B 1 136 ? -113.970 8.021 43.729 1.00 40.67 405 ASN B N 1
ATOM 2194 C CA . ASN B 1 136 ? -112.563 8.051 44.128 1.00 39.30 405 ASN B CA 1
ATOM 2195 C C . ASN B 1 136 ? -112.348 8.549 45.548 1.00 43.65 405 ASN B C 1
ATOM 2196 O O . ASN B 1 136 ? -111.200 8.665 45.980 1.00 56.34 405 ASN B O 1
ATOM 2201 N N . THR B 1 137 ? -113.407 8.828 46.281 1.00 44.55 406 THR B N 1
ATOM 2202 C CA . THR B 1 137 ? -113.329 9.534 47.545 1.00 42.77 406 THR B CA 1
ATOM 2203 C C . THR B 1 137 ? -114.011 8.796 48.672 1.00 53.00 406 THR B C 1
ATOM 2204 O O . THR B 1 137 ? -113.574 8.905 49.818 1.00 64.09 406 THR B O 1
ATOM 2208 N N . THR B 1 138 ? -115.045 8.020 48.375 1.00 57.51 407 THR B N 1
ATOM 2209 C CA . THR B 1 138 ? -115.792 7.343 49.421 1.00 59.30 407 THR B CA 1
ATOM 2210 C C . THR B 1 138 ? -114.966 6.215 50.031 1.00 64.54 407 THR B C 1
ATOM 2211 O O . THR B 1 138 ? -114.332 5.425 49.321 1.00 60.68 407 THR B O 1
ATOM 2215 N N . HIS B 1 139 ? -114.940 6.168 51.358 1.00 78.12 408 HIS B N 1
ATOM 2216 C CA . HIS B 1 139 ? -114.391 5.002 52.033 1.00 88.25 408 HIS B CA 1
ATOM 2217 C C . HIS B 1 139 ? -115.443 3.924 52.196 1.00 88.52 408 HIS B C 1
ATOM 2218 O O . HIS B 1 139 ? -115.137 2.737 52.054 1.00 98.69 408 HIS B O 1
ATOM 2225 N N . ILE B 1 140 ? -116.684 4.331 52.469 1.00 84.39 409 ILE B N 1
ATOM 2226 C CA . ILE B 1 140 ? -117.675 3.411 53.005 1.00 81.97 409 ILE B CA 1
ATOM 2227 C C . ILE B 1 140 ? -118.039 2.378 51.949 1.00 79.20 409 ILE B C 1
ATOM 2228 O O . ILE B 1 140 ? -118.079 2.667 50.743 1.00 63.47 409 ILE B O 1
ATOM 2233 N N . GLY B 1 141 ? -118.267 1.150 52.408 1.00 91.67 410 GLY B N 1
ATOM 2234 C CA . GLY B 1 141 ? -118.579 0.019 51.559 1.00 86.27 410 GLY B CA 1
ATOM 2235 C C . GLY B 1 141 ? -117.384 -0.891 51.345 1.00 70.96 410 GLY B C 1
ATOM 2236 O O . GLY B 1 141 ? -116.261 -0.643 51.804 1.00 70.91 410 GLY B O 1
ATOM 2237 N N . ASN B 1 142 ? -117.653 -1.966 50.612 1.00 54.18 411 ASN B N 1
ATOM 2238 C CA . ASN B 1 142 ? -116.625 -2.889 50.139 1.00 57.65 411 ASN B CA 1
ATOM 2239 C C . ASN B 1 142 ? -116.304 -2.668 48.668 1.00 55.62 411 ASN B C 1
ATOM 2240 O O . ASN B 1 142 ? -116.083 -3.619 47.909 1.00 58.60 411 ASN B O 1
ATOM 2245 N N . LEU B 1 143 ? -116.272 -1.410 48.239 1.00 49.04 412 LEU B N 1
ATOM 2246 C CA . LEU B 1 143 ? -116.046 -1.068 46.840 1.00 50.30 412 LEU B CA 1
ATOM 2247 C C . LEU B 1 143 ? -114.546 -1.104 46.566 1.00 49.76 412 LEU B C 1
ATOM 2248 O O . LEU B 1 143 ? -113.787 -0.321 47.161 1.00 44.11 412 LEU B O 1
ATOM 2253 N N . ILE B 1 144 ? -114.117 -2.024 45.694 1.00 47.61 413 ILE B N 1
ATOM 2254 C CA . ILE B 1 144 ? -112.718 -2.100 45.331 1.00 55.20 413 ILE B CA 1
ATOM 2255 C C . ILE B 1 144 ? -112.449 -1.507 43.954 1.00 55.58 413 ILE B C 1
ATOM 2256 O O . ILE B 1 144 ? -111.397 -0.888 43.766 1.00 52.98 413 ILE B O 1
ATOM 2261 N N . ASP B 1 145 ? -113.370 -1.648 43.001 1.00 57.21 414 ASP B N 1
ATOM 2262 C CA . ASP B 1 145 ? -113.146 -1.130 41.662 1.00 54.49 414 ASP B CA 1
ATOM 2263 C C . ASP B 1 145 ? -114.481 -0.744 41.040 1.00 47.70 414 ASP B C 1
ATOM 2264 O O . ASP B 1 145 ? -115.527 -1.309 41.370 1.00 45.46 414 ASP B O 1
ATOM 2269 N N . TRP B 1 146 ? -114.427 0.219 40.122 1.00 40.74 415 TRP B N 1
ATOM 2270 C CA . TRP B 1 146 ? -115.618 0.750 39.478 1.00 45.02 415 TRP B CA 1
ATOM 2271 C C . TRP B 1 146 ? -115.252 1.260 38.093 1.00 44.51 415 TRP B C 1
ATOM 2272 O O . TRP B 1 146 ? -114.103 1.612 37.824 1.00 44.46 415 TRP B O 1
ATOM 2283 N N . TRP B 1 147 ? -116.255 1.347 37.224 1.00 38.67 416 TRP B N 1
ATOM 2284 C CA . TRP B 1 147 ? -116.006 1.836 35.878 1.00 36.96 416 TRP B CA 1
ATOM 2285 C C . TRP B 1 147 ? -117.241 2.554 35.364 1.00 36.34 416 TRP B C 1
ATOM 2286 O O . TRP B 1 147 ? -118.362 2.062 35.531 1.00 37.92 416 TRP B O 1
ATOM 2297 N N . VAL B 1 148 ? -117.034 3.711 34.742 1.00 42.25 417 VAL B N 1
ATOM 2298 C CA . VAL B 1 148 ? -118.119 4.572 34.274 1.00 41.58 417 VAL B CA 1
ATOM 2299 C C . VAL B 1 148 ? -118.147 4.515 32.755 1.00 49.55 417 VAL B C 1
ATOM 2300 O O . VAL B 1 148 ? -117.139 4.806 32.104 1.00 56.18 417 VAL B O 1
ATOM 2304 N N . ASP B 1 149 ? -119.302 4.162 32.194 1.00 53.09 418 ASP B N 1
ATOM 2305 C CA . ASP B 1 149 ? -119.465 3.968 30.750 1.00 50.38 418 ASP B CA 1
ATOM 2306 C C . ASP B 1 149 ? -120.533 4.891 30.172 1.00 46.33 418 ASP B C 1
ATOM 2307 O O . ASP B 1 149 ? -121.735 4.577 30.251 1.00 44.99 418 ASP B O 1
ATOM 2312 N N . PRO B 1 150 ? -120.156 6.023 29.561 1.00 48.67 419 PRO B N 1
ATOM 2313 C CA . PRO B 1 150 ? -121.140 6.819 28.806 1.00 45.50 419 PRO B CA 1
ATOM 2314 C C . PRO B 1 150 ? -121.662 6.085 27.583 1.00 52.10 419 PRO B C 1
ATOM 2315 O O . PRO B 1 150 ? -120.944 5.980 26.590 1.00 66.03 419 PRO B O 1
ATOM 2319 N N . THR B 1 151 ? -122.892 5.576 27.623 1.00 52.10 420 THR B N 1
ATOM 2320 C CA . THR B 1 151 ? -123.431 4.898 26.452 1.00 65.27 420 THR B CA 1
ATOM 2321 C C . THR B 1 151 ? -124.326 5.679 25.490 1.00 72.81 420 THR B C 1
ATOM 2322 O O . THR B 1 151 ? -123.984 5.822 24.313 1.00 79.99 420 THR B O 1
ATOM 2326 N N . SER B 1 152 ? -125.463 6.187 25.969 1.00 70.03 421 SER B N 1
ATOM 2327 C CA . SER B 1 152 ? -126.382 6.943 25.125 1.00 60.95 421 SER B CA 1
ATOM 2328 C C . SER B 1 152 ? -125.962 8.402 25.286 1.00 67.05 421 SER B C 1
ATOM 2329 O O . SER B 1 152 ? -125.141 8.765 26.136 1.00 69.73 421 SER B O 1
ATOM 2332 N N . GLU B 1 153 ? -126.566 9.247 24.448 1.00 75.16 422 GLU B N 1
ATOM 2333 C CA . GLU B 1 153 ? -126.657 10.680 24.690 1.00 77.68 422 GLU B CA 1
ATOM 2334 C C . GLU B 1 153 ? -127.693 11.002 25.768 1.00 72.52 422 GLU B C 1
ATOM 2335 O O . GLU B 1 153 ? -127.959 12.174 26.034 1.00 78.01 422 GLU B O 1
ATOM 2341 N N . GLU B 1 154 ? -128.295 9.987 26.379 1.00 60.97 423 GLU B N 1
ATOM 2342 C CA . GLU B 1 154 ? -129.241 10.186 27.462 1.00 56.40 423 GLU B CA 1
ATOM 2343 C C . GLU B 1 154 ? -128.956 9.320 28.675 1.00 52.45 423 GLU B C 1
ATOM 2344 O O . GLU B 1 154 ? -129.574 9.535 29.726 1.00 42.26 423 GLU B O 1
ATOM 2350 N N . ARG B 1 155 ? -128.021 8.381 28.576 1.00 46.69 424 ARG B N 1
ATOM 2351 C CA . ARG B 1 155 ? -127.803 7.393 29.612 1.00 50.27 424 ARG B CA 1
ATOM 2352 C C . ARG B 1 155 ? -126.315 7.143 29.795 1.00 49.72 424 ARG B C 1
ATOM 2353 O O . ARG B 1 155 ? -125.494 7.421 28.915 1.00 57.55 424 ARG B O 1
ATOM 2361 N N . TYR B 1 156 ? -125.981 6.619 30.970 1.00 41.77 425 TYR B N 1
ATOM 2362 C CA . TYR B 1 156 ? -124.649 6.106 31.246 1.00 34.92 425 TYR B CA 1
ATOM 2363 C C . TYR B 1 156 ? -124.779 4.978 32.264 1.00 34.10 425 TYR B C 1
ATOM 2364 O O . TYR B 1 156 ? -125.796 4.850 32.957 1.00 38.21 425 TYR B O 1
ATOM 2373 N N . LYS B 1 157 ? -123.748 4.143 32.325 1.00 29.45 426 LYS B N 1
ATOM 2374 C CA . LYS B 1 157 ? -123.742 2.956 33.170 1.00 31.63 426 LYS B CA 1
ATOM 2375 C C . LYS B 1 157 ? -122.550 3.025 34.100 1.00 33.97 426 LYS B C 1
ATOM 2376 O O . LYS B 1 157 ? -121.476 3.490 33.711 1.00 37.52 426 LYS B O 1
ATOM 2382 N N . VAL B 1 158 ? -122.729 2.573 35.330 1.00 26.73 427 VAL B N 1
ATOM 2383 C CA . VAL B 1 158 ? -121.605 2.420 36.239 1.00 33.38 427 VAL B CA 1
ATOM 2384 C C . VAL B 1 158 ? -121.568 0.973 36.659 1.00 27.59 427 VAL B C 1
ATOM 2385 O O . VAL B 1 158 ? -122.602 0.414 37.043 1.00 34.39 427 VAL B O 1
ATOM 2389 N N . PHE B 1 159 ? -120.385 0.371 36.566 1.00 36.24 428 PHE B N 1
ATOM 2390 C CA . PHE B 1 159 ? -120.145 -1.006 36.971 1.00 36.74 428 PHE B CA 1
ATOM 2391 C C . PHE B 1 159 ? -119.342 -1.004 38.259 1.00 41.62 428 PHE B C 1
ATOM 2392 O O . PHE B 1 159 ? -118.368 -0.255 38.380 1.00 41.65 428 PHE B O 1
ATOM 2400 N N . PHE B 1 160 ? -119.758 -1.830 39.216 1.00 36.43 429 PHE B N 1
ATOM 2401 C CA . PHE B 1 160 ? -119.118 -1.908 40.520 1.00 29.55 429 PHE B CA 1
ATOM 2402 C C . PHE B 1 160 ? -118.472 -3.273 40.721 1.00 32.75 429 PHE B C 1
ATOM 2403 O O . PHE B 1 160 ? -119.000 -4.294 40.277 1.00 42.66 429 PHE B O 1
ATOM 2411 N N . THR B 1 161 ? -117.317 -3.273 41.382 1.00 41.25 430 THR B N 1
ATOM 2412 C CA . THR B 1 161 ? -116.601 -4.483 41.751 1.00 47.61 430 THR B CA 1
ATOM 2413 C C . THR B 1 161 ? -116.292 -4.438 43.236 1.00 41.59 430 THR B C 1
ATOM 2414 O O . THR B 1 161 ? -115.707 -3.466 43.727 1.00 45.58 430 THR B O 1
ATOM 2418 N N . TYR B 1 162 ? -116.664 -5.491 43.939 1.00 48.56 431 TYR B N 1
ATOM 2419 C CA . TYR B 1 162 ? -116.586 -5.514 45.388 1.00 59.89 431 TYR B CA 1
ATOM 2420 C C . TYR B 1 162 ? -115.563 -6.533 45.860 1.00 62.33 431 TYR B C 1
ATOM 2421 O O . TYR B 1 162 ? -115.192 -7.458 45.136 1.00 61.62 431 TYR B O 1
ATOM 2430 N N . SER B 1 163 ? -115.124 -6.354 47.100 1.00 72.57 432 SER B N 1
ATOM 2431 C CA . SER B 1 163 ? -114.304 -7.338 47.792 1.00 77.55 432 SER B CA 1
ATOM 2432 C C . SER B 1 163 ? -115.206 -8.267 48.594 1.00 90.53 432 SER B C 1
ATOM 2433 O O . SER B 1 163 ? -116.054 -7.804 49.369 1.00 94.83 432 SER B O 1
ATOM 2436 N N . LYS B 1 164 ? -115.032 -9.567 48.390 1.00 95.52 433 LYS B N 1
ATOM 2437 C CA . LYS B 1 164 ? -115.671 -10.578 49.223 1.00 101.91 433 LYS B CA 1
ATOM 2438 C C . LYS B 1 164 ? -114.983 -11.901 48.959 1.00 100.87 433 LYS B C 1
ATOM 2439 O O . LYS B 1 164 ? -114.158 -11.992 48.051 1.00 102.07 433 LYS B O 1
ATOM 2445 N N . LEU C 1 5 ? -86.168 0.008 35.102 1.00 87.61 274 LEU C N 1
ATOM 2446 C CA . LEU C 1 5 ? -87.079 -1.016 34.604 1.00 89.78 274 LEU C CA 1
ATOM 2447 C C . LEU C 1 5 ? -87.357 -2.052 35.686 1.00 91.77 274 LEU C C 1
ATOM 2448 O O . LEU C 1 5 ? -86.436 -2.724 36.149 1.00 89.35 274 LEU C O 1
ATOM 2453 N N . SER C 1 6 ? -88.638 -2.181 36.091 1.00 95.51 275 SER C N 1
ATOM 2454 C CA . SER C 1 6 ? -88.999 -3.073 37.187 1.00 96.69 275 SER C CA 1
ATOM 2455 C C . SER C 1 6 ? -89.019 -4.530 36.720 1.00 106.26 275 SER C C 1
ATOM 2456 O O . SER C 1 6 ? -89.204 -4.804 35.531 1.00 115.09 275 SER C O 1
ATOM 2459 N N . PRO C 1 7 ? -88.807 -5.481 37.639 1.00 102.72 276 PRO C N 1
ATOM 2460 C CA . PRO C 1 7 ? -88.821 -6.902 37.249 1.00 104.38 276 PRO C CA 1
ATOM 2461 C C . PRO C 1 7 ? -90.079 -7.354 36.522 1.00 114.11 276 PRO C C 1
ATOM 2462 O O . PRO C 1 7 ? -89.989 -8.207 35.630 1.00 121.17 276 PRO C O 1
ATOM 2466 N N . LYS C 1 8 ? -91.249 -6.823 36.854 1.00 113.47 277 LYS C N 1
ATOM 2467 C CA . LYS C 1 8 ? -92.462 -7.272 36.190 1.00 111.91 277 LYS C CA 1
ATOM 2468 C C . LYS C 1 8 ? -92.905 -6.338 35.072 1.00 104.60 277 LYS C C 1
ATOM 2469 O O . LYS C 1 8 ? -93.934 -6.589 34.443 1.00 109.77 277 LYS C O 1
ATOM 2475 N N . GLN C 1 9 ? -92.141 -5.288 34.787 1.00 94.75 278 GLN C N 1
ATOM 2476 C CA . GLN C 1 9 ? -92.338 -4.524 33.563 1.00 90.48 278 GLN C CA 1
ATOM 2477 C C . GLN C 1 9 ? -91.308 -4.850 32.497 1.00 84.14 278 GLN C C 1
ATOM 2478 O O . GLN C 1 9 ? -91.574 -4.634 31.311 1.00 72.68 278 GLN C O 1
ATOM 2492 N N . LYS C 1 11 ? -90.649 -7.917 32.129 1.00 77.34 280 LYS C N 1
ATOM 2493 C CA . LYS C 1 11 ? -91.395 -9.058 31.610 1.00 67.36 280 LYS C CA 1
ATOM 2494 C C . LYS C 1 11 ? -92.373 -8.626 30.532 1.00 58.24 280 LYS C C 1
ATOM 2495 O O . LYS C 1 11 ? -92.502 -9.292 29.502 1.00 56.77 280 LYS C O 1
ATOM 2501 N N . ARG C 1 12 ? -93.069 -7.509 30.752 1.00 52.19 281 ARG C N 1
ATOM 2502 C CA . ARG C 1 12 ? -94.023 -7.009 29.769 1.00 50.49 281 ARG C CA 1
ATOM 2503 C C . ARG C 1 12 ? -93.329 -6.666 28.452 1.00 54.36 281 ARG C C 1
ATOM 2504 O O . ARG C 1 12 ? -93.860 -6.926 27.362 1.00 52.02 281 ARG C O 1
ATOM 2512 N N . GLU C 1 13 ? -92.119 -6.121 28.539 1.00 52.98 282 GLU C N 1
ATOM 2513 C CA . GLU C 1 13 ? -91.386 -5.696 27.356 1.00 51.28 282 GLU C CA 1
ATOM 2514 C C . GLU C 1 13 ? -90.904 -6.892 26.516 1.00 52.61 282 GLU C C 1
ATOM 2515 O O . GLU C 1 13 ? -91.006 -6.870 25.278 1.00 45.81 282 GLU C O 1
ATOM 2521 N N . ILE C 1 14 ? -90.389 -7.951 27.160 1.00 48.82 283 ILE C N 1
ATOM 2522 C CA . ILE C 1 14 ? -89.957 -9.139 26.413 1.00 45.78 283 ILE C CA 1
ATOM 2523 C C . ILE C 1 14 ? -91.150 -9.845 25.765 1.00 45.39 283 ILE C C 1
ATOM 2524 O O . ILE C 1 14 ? -91.048 -10.371 24.646 1.00 36.94 283 ILE C O 1
ATOM 2529 N N . LEU C 1 15 ? -92.285 -9.899 26.481 1.00 43.57 284 LEU C N 1
ATOM 2530 C CA . LEU C 1 15 ? -93.514 -10.513 25.972 1.00 38.72 284 LEU C CA 1
ATOM 2531 C C . LEU C 1 15 ? -94.071 -9.759 24.767 1.00 38.01 284 LEU C C 1
ATOM 2532 O O . LEU C 1 15 ? -94.511 -10.381 23.793 1.00 43.66 284 LEU C O 1
ATOM 2537 N N . GLY C 1 16 ? -94.093 -8.421 24.823 1.00 33.52 285 GLY C N 1
ATOM 2538 C CA . GLY C 1 16 ? -94.584 -7.659 23.685 1.00 37.82 285 GLY C CA 1
ATOM 2539 C C . GLY C 1 16 ? -93.793 -7.933 22.420 1.00 44.79 285 GLY C C 1
ATOM 2540 O O . GLY C 1 16 ? -94.361 -8.091 21.334 1.00 46.77 285 GLY C O 1
ATOM 2541 N N . VAL C 1 17 ? -92.473 -8.023 22.551 1.00 38.89 286 VAL C N 1
ATOM 2542 C CA . VAL C 1 17 ? -91.628 -8.282 21.395 1.00 39.02 286 VAL C CA 1
ATOM 2543 C C . VAL C 1 17 ? -91.811 -9.718 20.905 1.00 45.83 286 VAL C C 1
ATOM 2544 O O . VAL C 1 17 ? -91.868 -9.963 19.694 1.00 51.66 286 VAL C O 1
ATOM 2548 N N . LEU C 1 18 ? -91.903 -10.693 21.824 1.00 38.30 287 LEU C N 1
ATOM 2549 C CA . LEU C 1 18 ? -92.150 -12.075 21.399 1.00 42.28 287 LEU C CA 1
ATOM 2550 C C . LEU C 1 18 ? -93.478 -12.193 20.661 1.00 45.99 287 LEU C C 1
ATOM 2551 O O . LEU C 1 18 ? -93.603 -12.977 19.713 1.00 37.51 287 LEU C O 1
ATOM 2556 N N . ILE C 1 19 ? -94.489 -11.434 21.095 1.00 48.34 288 ILE C N 1
ATOM 2557 C CA . ILE C 1 19 ? -95.778 -11.446 20.406 1.00 43.93 288 ILE C CA 1
ATOM 2558 C C . ILE C 1 19 ? -95.620 -10.937 18.984 1.00 35.47 288 ILE C C 1
ATOM 2559 O O . ILE C 1 19 ? -96.020 -11.598 18.020 1.00 27.32 288 ILE C O 1
ATOM 2564 N N . GLU C 1 20 ? -95.030 -9.752 18.835 1.00 33.24 289 GLU C N 1
ATOM 2565 C CA . GLU C 1 20 ? -94.886 -9.172 17.505 1.00 35.56 289 GLU C CA 1
ATOM 2566 C C . GLU C 1 20 ? -94.039 -10.062 16.610 1.00 36.23 289 GLU C C 1
ATOM 2567 O O . GLU C 1 20 ? -94.373 -10.283 15.442 1.00 44.03 289 GLU C O 1
ATOM 2573 N N . LYS C 1 21 ? -92.955 -10.603 17.148 1.00 32.04 290 LYS C N 1
ATOM 2574 C CA . LYS C 1 21 ? -92.155 -11.555 16.390 1.00 33.06 290 LYS C CA 1
ATOM 2575 C C . LYS C 1 21 ? -92.997 -12.723 15.907 1.00 40.40 290 LYS C C 1
ATOM 2576 O O . LYS C 1 21 ? -92.867 -13.158 14.760 1.00 48.34 290 LYS C O 1
ATOM 2582 N N . SER C 1 22 ? -93.852 -13.264 16.775 1.00 45.04 291 SER C N 1
ATOM 2583 C CA . SER C 1 22 ? -94.611 -14.453 16.400 1.00 50.59 291 SER C CA 1
ATOM 2584 C C . SER C 1 22 ? -95.593 -14.175 15.271 1.00 45.76 291 SER C C 1
ATOM 2585 O O . SER C 1 22 ? -95.949 -15.102 14.537 1.00 48.13 291 SER C O 1
ATOM 2596 N N . GLU C 1 24 ? -95.072 -12.627 12.631 1.00 61.65 293 GLU C N 1
ATOM 2597 C CA . GLU C 1 24 ? -94.298 -12.501 11.402 1.00 64.21 293 GLU C CA 1
ATOM 2598 C C . GLU C 1 24 ? -93.581 -13.791 11.043 1.00 65.44 293 GLU C C 1
ATOM 2599 O O . GLU C 1 24 ? -93.716 -14.287 9.916 1.00 65.02 293 GLU C O 1
ATOM 2605 N N . SER C 1 25 ? -92.812 -14.348 11.975 1.00 64.43 294 SER C N 1
ATOM 2606 C CA . SER C 1 25 ? -92.203 -15.656 11.812 1.00 59.88 294 SER C CA 1
ATOM 2607 C C . SER C 1 25 ? -92.383 -16.438 13.105 1.00 56.02 294 SER C C 1
ATOM 2608 O O . SER C 1 25 ? -92.423 -15.870 14.198 1.00 50.50 294 SER C O 1
ATOM 2611 N N . LYS C 1 26 ? -92.483 -17.752 12.969 1.00 57.29 295 LYS C N 1
ATOM 2612 C CA . LYS C 1 26 ? -92.751 -18.606 14.110 1.00 57.67 295 LYS C CA 1
ATOM 2613 C C . LYS C 1 26 ? -91.487 -19.193 14.734 1.00 57.86 295 LYS C C 1
ATOM 2614 O O . LYS C 1 26 ? -91.566 -19.795 15.813 1.00 60.20 295 LYS C O 1
ATOM 2620 N N . VAL C 1 27 ? -90.325 -19.020 14.106 1.00 53.29 296 VAL C N 1
ATOM 2621 C CA . VAL C 1 27 ? -89.058 -19.418 14.708 1.00 46.81 296 VAL C CA 1
ATOM 2622 C C . VAL C 1 27 ? -88.111 -18.226 14.691 1.00 41.60 296 VAL C C 1
ATOM 2623 O O . VAL C 1 27 ? -88.112 -17.430 13.746 1.00 41.21 296 VAL C O 1
ATOM 2627 N N . CYS C 1 28 ? -87.346 -18.071 15.768 1.00 29.31 297 CYS C N 1
ATOM 2628 C CA . CYS C 1 28 ? -86.317 -17.051 15.818 1.00 29.94 297 CYS C CA 1
ATOM 2629 C C . CYS C 1 28 ? -85.151 -17.599 16.627 1.00 36.07 297 CYS C C 1
ATOM 2630 O O . CYS C 1 28 ? -85.288 -18.565 17.380 1.00 40.44 297 CYS C O 1
ATOM 2633 N N . LYS C 1 29 ? -83.987 -16.994 16.429 1.00 39.11 298 LYS C N 1
ATOM 2634 C CA . LYS C 1 29 ? -82.858 -17.302 17.280 1.00 33.27 298 LYS C CA 1
ATOM 2635 C C . LYS C 1 29 ? -83.098 -16.737 18.670 1.00 38.76 298 LYS C C 1
ATOM 2636 O O . LYS C 1 29 ? -83.797 -15.738 18.849 1.00 51.87 298 LYS C O 1
ATOM 2642 N N . ILE C 1 30 ? -82.486 -17.380 19.654 1.00 35.00 299 ILE C N 1
ATOM 2643 C CA . ILE C 1 30 ? -82.753 -17.068 21.045 1.00 44.13 299 ILE C CA 1
ATOM 2644 C C . ILE C 1 30 ? -82.263 -15.668 21.420 1.00 47.02 299 ILE C C 1
ATOM 2645 O O . ILE C 1 30 ? -82.833 -15.020 22.311 1.00 41.82 299 ILE C O 1
ATOM 2650 N N . TYR C 1 31 ? -81.219 -15.161 20.762 1.00 40.40 300 TYR C N 1
ATOM 2651 C CA . TYR C 1 31 ? -80.801 -13.805 21.093 1.00 42.15 300 TYR C CA 1
ATOM 2652 C C . TYR C 1 31 ? -81.642 -12.744 20.396 1.00 43.18 300 TYR C C 1
ATOM 2653 O O . TYR C 1 31 ? -81.632 -11.592 20.832 1.00 36.31 300 TYR C O 1
ATOM 2662 N N . GLU C 1 32 ? -82.361 -13.099 19.332 1.00 40.12 301 GLU C N 1
ATOM 2663 C CA . GLU C 1 32 ? -82.964 -12.071 18.490 1.00 40.87 301 GLU C CA 1
ATOM 2664 C C . GLU C 1 32 ? -83.996 -11.205 19.202 1.00 48.80 301 GLU C C 1
ATOM 2665 O O . GLU C 1 32 ? -84.033 -9.995 18.915 1.00 50.63 301 GLU C O 1
ATOM 2671 N N . PRO C 1 33 ? -84.845 -11.715 20.103 1.00 48.69 302 PRO C N 1
ATOM 2672 C CA . PRO C 1 33 ? -85.729 -10.794 20.841 1.00 51.01 302 PRO C CA 1
ATOM 2673 C C . PRO C 1 33 ? -84.957 -9.715 21.566 1.00 48.80 302 PRO C C 1
ATOM 2674 O O . PRO C 1 33 ? -85.333 -8.534 21.533 1.00 38.95 302 PRO C O 1
ATOM 2678 N N . LEU C 1 34 ? -83.864 -10.113 22.216 1.00 42.84 303 LEU C N 1
ATOM 2679 C CA . LEU C 1 34 ? -83.001 -9.193 22.933 1.00 45.13 303 LEU C CA 1
ATOM 2680 C C . LEU C 1 34 ? -82.389 -8.141 22.026 1.00 53.50 303 LEU C C 1
ATOM 2681 O O . LEU C 1 34 ? -82.003 -7.069 22.498 1.00 61.21 303 LEU C O 1
ATOM 2686 N N . LEU C 1 35 ? -82.275 -8.421 20.738 1.00 51.80 304 LEU C N 1
ATOM 2687 C CA . LEU C 1 35 ? -81.683 -7.444 19.846 1.00 54.76 304 LEU C CA 1
ATOM 2688 C C . LEU C 1 35 ? -82.555 -6.202 19.750 1.00 65.53 304 LEU C C 1
ATOM 2689 O O . LEU C 1 35 ? -82.075 -5.078 19.932 1.00 72.83 304 LEU C O 1
ATOM 2694 N N . SER C 1 36 ? -83.847 -6.384 19.482 1.00 65.85 305 SER C N 1
ATOM 2695 C CA . SER C 1 36 ? -84.742 -5.253 19.289 1.00 66.23 305 SER C CA 1
ATOM 2696 C C . SER C 1 36 ? -85.270 -4.655 20.592 1.00 73.47 305 SER C C 1
ATOM 2697 O O . SER C 1 36 ? -85.826 -3.553 20.558 1.00 86.28 305 SER C O 1
ATOM 2700 N N . ILE C 1 37 ? -85.116 -5.331 21.731 1.00 69.26 306 ILE C N 1
ATOM 2701 C CA . ILE C 1 37 ? -85.524 -4.732 23.000 1.00 78.41 306 ILE C CA 1
ATOM 2702 C C . ILE C 1 37 ? -84.629 -3.548 23.343 1.00 103.90 306 ILE C C 1
ATOM 2703 O O . ILE C 1 37 ? -85.114 -2.460 23.680 1.00 106.23 306 ILE C O 1
ATOM 2708 N N . ASN C 1 38 ? -83.306 -3.749 23.285 1.00 126.98 307 ASN C N 1
ATOM 2709 C CA . ASN C 1 38 ? -82.349 -2.729 23.705 1.00 137.13 307 ASN C CA 1
ATOM 2710 C C . ASN C 1 38 ? -82.002 -1.736 22.595 1.00 132.31 307 ASN C C 1
ATOM 2711 O O . ASN C 1 38 ? -81.309 -0.749 22.865 1.00 134.12 307 ASN C O 1
ATOM 2716 N N . LEU C 1 39 ? -82.469 -1.963 21.365 1.00 123.97 308 LEU C N 1
ATOM 2717 C CA . LEU C 1 39 ? -82.317 -0.990 20.289 1.00 121.39 308 LEU C CA 1
ATOM 2718 C C . LEU C 1 39 ? -83.491 -0.016 20.227 1.00 123.30 308 LEU C C 1
ATOM 2719 O O . LEU C 1 39 ? -83.287 1.191 20.058 1.00 127.09 308 LEU C O 1
ATOM 2724 N N . GLY C 1 40 ? -84.716 -0.517 20.368 1.00 118.19 309 GLY C N 1
ATOM 2725 C CA . GLY C 1 40 ? -85.894 0.333 20.417 1.00 113.36 309 GLY C CA 1
ATOM 2726 C C . GLY C 1 40 ? -87.126 -0.361 20.977 1.00 107.77 309 GLY C C 1
ATOM 2727 O O . GLY C 1 40 ? -87.344 -0.409 22.194 1.00 104.02 309 GLY C O 1
ATOM 2728 N N . LEU C 1 54 ? -81.216 -4.257 32.534 1.00 95.25 323 LEU C N 1
ATOM 2729 C CA . LEU C 1 54 ? -81.740 -5.447 31.873 1.00 106.31 323 LEU C CA 1
ATOM 2730 C C . LEU C 1 54 ? -80.603 -6.329 31.372 1.00 106.59 323 LEU C C 1
ATOM 2731 O O . LEU C 1 54 ? -79.763 -5.891 30.587 1.00 113.05 323 LEU C O 1
ATOM 2736 N N . HIS C 1 55 ? -80.586 -7.581 31.822 1.00 99.85 324 HIS C N 1
ATOM 2737 C CA . HIS C 1 55 ? -79.466 -8.463 31.551 1.00 97.87 324 HIS C CA 1
ATOM 2738 C C . HIS C 1 55 ? -79.966 -9.845 31.165 1.00 81.37 324 HIS C C 1
ATOM 2739 O O . HIS C 1 55 ? -81.170 -10.098 31.067 1.00 77.55 324 HIS C O 1
ATOM 2746 N N . LEU C 1 56 ? -79.001 -10.746 30.974 1.00 70.85 325 LEU C N 1
ATOM 2747 C CA . LEU C 1 56 ? -79.224 -12.028 30.317 1.00 55.32 325 LEU C CA 1
ATOM 2748 C C . LEU C 1 56 ? -79.885 -13.042 31.227 1.00 62.70 325 LEU C C 1
ATOM 2749 O O . LEU C 1 56 ? -80.805 -13.752 30.804 1.00 64.43 325 LEU C O 1
ATOM 2754 N N . LYS C 1 57 ? -79.382 -13.184 32.454 1.00 71.92 326 LYS C N 1
ATOM 2755 C CA . LYS C 1 57 ? -79.940 -14.212 33.320 1.00 78.98 326 LYS C CA 1
ATOM 2756 C C . LYS C 1 57 ? -81.400 -13.920 33.641 1.00 75.46 326 LYS C C 1
ATOM 2757 O O . LYS C 1 57 ? -82.177 -14.852 33.884 1.00 72.68 326 LYS C O 1
ATOM 2763 N N . PHE C 1 58 ? -81.798 -12.642 33.612 1.00 66.14 327 PHE C N 1
ATOM 2764 C CA . PHE C 1 58 ? -83.200 -12.295 33.813 1.00 57.84 327 PHE C CA 1
ATOM 2765 C C . PHE C 1 58 ? -84.033 -12.680 32.600 1.00 53.99 327 PHE C C 1
ATOM 2766 O O . PHE C 1 58 ? -85.116 -13.267 32.725 1.00 52.95 327 PHE C O 1
ATOM 2774 N N . TYR C 1 59 ? -83.554 -12.303 31.421 1.00 56.35 328 TYR C N 1
ATOM 2775 C CA . TYR C 1 59 ? -84.181 -12.685 30.169 1.00 47.72 328 TYR C CA 1
ATOM 2776 C C . TYR C 1 59 ? -84.168 -14.194 29.964 1.00 52.49 328 TYR C C 1
ATOM 2777 O O . TYR C 1 59 ? -85.103 -14.740 29.375 1.00 53.15 328 TYR C O 1
ATOM 2786 N N . GLU C 1 60 ? -83.117 -14.880 30.420 1.00 64.32 329 GLU C N 1
ATOM 2787 C CA . GLU C 1 60 ? -83.073 -16.335 30.294 1.00 68.20 329 GLU C CA 1
ATOM 2788 C C . GLU C 1 60 ? -84.057 -16.995 31.250 1.00 66.96 329 GLU C C 1
ATOM 2789 O O . GLU C 1 60 ? -84.711 -17.984 30.896 1.00 53.30 329 GLU C O 1
ATOM 2795 N N . THR C 1 61 ? -84.158 -16.466 32.473 1.00 74.11 330 THR C N 1
ATOM 2796 C CA . THR C 1 61 ? -85.116 -16.988 33.440 1.00 69.00 330 THR C CA 1
ATOM 2797 C C . THR C 1 61 ? -86.541 -16.766 32.959 1.00 60.66 330 THR C C 1
ATOM 2798 O O . THR C 1 61 ? -87.380 -17.670 33.039 1.00 60.70 330 THR C O 1
ATOM 2802 N N . PHE C 1 62 ? -86.822 -15.583 32.416 1.00 47.67 331 PHE C N 1
ATOM 2803 C CA . PHE C 1 62 ? -88.163 -15.304 31.929 1.00 52.84 331 PHE C CA 1
ATOM 2804 C C . PHE C 1 62 ? -88.530 -16.175 30.728 1.00 48.21 331 PHE C C 1
ATOM 2805 O O . PHE C 1 62 ? -89.674 -16.632 30.618 1.00 51.39 331 PHE C O 1
ATOM 2813 N N . LEU C 1 63 ? -87.592 -16.387 29.802 1.00 35.89 332 LEU C N 1
ATOM 2814 C CA . LEU C 1 63 ? -87.852 -17.263 28.663 1.00 41.74 332 LEU C CA 1
ATOM 2815 C C . LEU C 1 63 ? -88.143 -18.684 29.118 1.00 46.86 332 LEU C C 1
ATOM 2816 O O . LEU C 1 63 ? -89.001 -19.371 28.542 1.00 35.49 332 LEU C O 1
ATOM 2821 N N . ALA C 1 64 ? -87.399 -19.153 30.125 1.00 50.62 333 ALA C N 1
ATOM 2822 C CA . ALA C 1 64 ? -87.662 -20.466 30.704 1.00 57.08 333 ALA C CA 1
ATOM 2823 C C . ALA C 1 64 ? -89.041 -20.512 31.343 1.00 52.03 333 ALA C C 1
ATOM 2824 O O . ALA C 1 64 ? -89.779 -21.494 31.179 1.00 52.24 333 ALA C O 1
ATOM 2826 N N . GLN C 1 65 ? -89.404 -19.453 32.072 1.00 41.80 334 GLN C N 1
ATOM 2827 C CA . GLN C 1 65 ? -90.729 -19.389 32.681 1.00 51.88 334 GLN C CA 1
ATOM 2828 C C . GLN C 1 65 ? -91.822 -19.478 31.619 1.00 49.90 334 GLN C C 1
ATOM 2829 O O . GLN C 1 65 ? -92.787 -20.245 31.764 1.00 45.21 334 GLN C O 1
ATOM 2835 N N . LEU C 1 66 ? -91.678 -18.715 30.531 1.00 37.72 335 LEU C N 1
ATOM 2836 C CA . LEU C 1 66 ? -92.611 -18.865 29.425 1.00 40.68 335 LEU C CA 1
ATOM 2837 C C . LEU C 1 66 ? -92.587 -20.293 28.905 1.00 47.35 335 LEU C C 1
ATOM 2838 O O . LEU C 1 66 ? -93.642 -20.888 28.632 1.00 39.28 335 LEU C O 1
ATOM 2843 N N . ALA C 1 67 ? -91.388 -20.871 28.797 1.00 43.83 336 ALA C N 1
ATOM 2844 C CA . ALA C 1 67 ? -91.272 -22.222 28.275 1.00 38.94 336 ALA C CA 1
ATOM 2845 C C . ALA C 1 67 ? -91.866 -23.257 29.226 1.00 43.17 336 ALA C C 1
ATOM 2846 O O . ALA C 1 67 ? -92.316 -24.312 28.770 1.00 42.09 336 ALA C O 1
ATOM 2848 N N . GLU C 1 68 ? -91.900 -22.970 30.531 1.00 49.50 337 GLU C N 1
ATOM 2849 C CA . GLU C 1 68 ? -92.591 -23.851 31.463 1.00 51.48 337 GLU C CA 1
ATOM 2850 C C . GLU C 1 68 ? -94.070 -23.946 31.145 1.00 53.98 337 GLU C C 1
ATOM 2851 O O . GLU C 1 68 ? -94.715 -24.934 31.503 1.00 66.48 337 GLU C O 1
ATOM 2865 N N . ALA C 1 70 ? -95.224 -23.656 28.052 1.00 39.10 339 ALA C N 1
ATOM 2866 C CA . ALA C 1 70 ? -95.258 -24.083 26.660 1.00 30.02 339 ALA C CA 1
ATOM 2867 C C . ALA C 1 70 ? -95.920 -23.062 25.757 1.00 34.97 339 ALA C C 1
ATOM 2868 O O . ALA C 1 70 ? -96.379 -23.403 24.659 1.00 40.20 339 ALA C O 1
ATOM 2870 N N . ILE C 1 71 ? -95.978 -21.802 26.183 1.00 37.49 340 ILE C N 1
ATOM 2871 C CA . ILE C 1 71 ? -96.390 -20.784 25.230 1.00 30.45 340 ILE C CA 1
ATOM 2872 C C . ILE C 1 71 ? -95.311 -20.659 24.171 1.00 35.88 340 ILE C C 1
ATOM 2873 O O . ILE C 1 71 ? -95.591 -20.321 23.015 1.00 37.38 340 ILE C O 1
ATOM 2878 N N . ILE C 1 72 ? -94.067 -20.971 24.537 1.00 37.14 341 ILE C N 1
ATOM 2879 C CA . ILE C 1 72 ? -92.956 -21.069 23.603 1.00 42.47 341 ILE C CA 1
ATOM 2880 C C . ILE C 1 72 ? -92.136 -22.280 24.015 1.00 52.89 341 ILE C C 1
ATOM 2881 O O . ILE C 1 72 ? -92.160 -22.713 25.170 1.00 57.83 341 ILE C O 1
ATOM 2886 N N . THR C 1 73 ? -91.401 -22.831 23.056 1.00 53.62 342 THR C N 1
ATOM 2887 C CA . THR C 1 73 ? -90.434 -23.873 23.360 1.00 54.50 342 THR C CA 1
ATOM 2888 C C . THR C 1 73 ? -89.052 -23.437 22.894 1.00 48.46 342 THR C C 1
ATOM 2889 O O . THR C 1 73 ? -88.906 -22.712 21.899 1.00 42.53 342 THR C O 1
ATOM 2893 N N . LEU C 1 74 ? -88.044 -23.890 23.638 1.00 49.03 343 LEU C N 1
ATOM 2894 C CA . LEU C 1 74 ? -86.648 -23.514 23.439 1.00 52.08 343 LEU C CA 1
ATOM 2895 C C . LEU C 1 74 ? -85.869 -24.722 22.946 1.00 68.35 343 LEU C C 1
ATOM 2896 O O . LEU C 1 74 ? -85.565 -25.623 23.731 1.00 67.66 343 LEU C O 1
ATOM 2901 N N . ASP C 1 75 ? -85.535 -24.729 21.651 1.00 92.18 344 ASP C N 1
ATOM 2902 C CA . ASP C 1 75 ? -84.716 -25.783 21.064 1.00 99.28 344 ASP C CA 1
ATOM 2903 C C . ASP C 1 75 ? -83.289 -25.310 21.339 1.00 98.96 344 ASP C C 1
ATOM 2904 O O . ASP C 1 75 ? -83.063 -24.538 22.278 1.00 94.94 344 ASP C O 1
ATOM 2909 N N . SER C 1 76 ? -82.318 -25.753 20.538 1.00 101.09 345 SER C N 1
ATOM 2910 C CA . SER C 1 76 ? -80.929 -25.332 20.748 1.00 103.22 345 SER C CA 1
ATOM 2911 C C . SER C 1 76 ? -80.646 -23.849 20.958 1.00 95.60 345 SER C C 1
ATOM 2912 O O . SER C 1 76 ? -80.238 -23.407 22.039 1.00 100.66 345 SER C O 1
ATOM 2915 N N . PHE C 1 77 ? -80.866 -23.084 19.903 1.00 80.72 346 PHE C N 1
ATOM 2916 C CA . PHE C 1 77 ? -80.464 -21.698 19.757 1.00 66.82 346 PHE C CA 1
ATOM 2917 C C . PHE C 1 77 ? -81.646 -20.910 19.222 1.00 58.48 346 PHE C C 1
ATOM 2918 O O . PHE C 1 77 ? -81.473 -19.862 18.600 1.00 61.67 346 PHE C O 1
ATOM 2926 N N . THR C 1 78 ? -82.844 -21.440 19.424 1.00 50.32 347 THR C N 1
ATOM 2927 C CA . THR C 1 78 ? -84.035 -21.028 18.703 1.00 55.70 347 THR C CA 1
ATOM 2928 C C . THR C 1 78 ? -85.208 -21.011 19.661 1.00 55.09 347 THR C C 1
ATOM 2929 O O . THR C 1 78 ? -85.261 -21.804 20.604 1.00 57.62 347 THR C O 1
ATOM 2933 N N . ILE C 1 79 ? -86.149 -20.103 19.410 1.00 56.95 348 ILE C N 1
ATOM 2934 C CA . ILE C 1 79 ? -87.415 -20.045 20.136 1.00 40.55 348 ILE C CA 1
ATOM 2935 C C . ILE C 1 79 ? -88.521 -20.386 19.157 1.00 40.67 348 ILE C C 1
ATOM 2936 O O . ILE C 1 79 ? -88.724 -19.672 18.166 1.00 40.06 348 ILE C O 1
ATOM 2941 N N . ASN C 1 80 ? -89.219 -21.479 19.429 1.00 47.73 349 ASN C N 1
ATOM 2942 C CA . ASN C 1 80 ? -90.373 -21.900 18.646 1.00 52.87 349 ASN C CA 1
ATOM 2943 C C . ASN C 1 80 ? -91.599 -21.167 19.177 1.00 46.18 349 ASN C C 1
ATOM 2944 O O . ASN C 1 80 ? -91.970 -21.353 20.344 1.00 38.32 349 ASN C O 1
ATOM 2957 N N . THR C 1 82 ? -94.803 -21.134 17.793 1.00 51.98 351 THR C N 1
ATOM 2958 C CA . THR C 1 82 ? -96.049 -21.576 17.172 1.00 54.18 351 THR C CA 1
ATOM 2959 C C . THR C 1 82 ? -97.208 -21.476 18.155 1.00 42.53 351 THR C C 1
ATOM 2960 O O . THR C 1 82 ? -98.270 -20.923 17.834 1.00 35.96 351 THR C O 1
ATOM 2964 N N . ASN C 1 83 ? -97.015 -22.002 19.365 1.00 35.96 352 ASN C N 1
ATOM 2965 C CA . ASN C 1 83 ? -98.032 -21.861 20.395 1.00 31.97 352 ASN C CA 1
ATOM 2966 C C . ASN C 1 83 ? -98.382 -20.395 20.611 1.00 42.01 352 ASN C C 1
ATOM 2967 O O . ASN C 1 83 ? -99.548 -20.002 20.483 1.00 38.02 352 ASN C O 1
ATOM 2972 N N . LEU C 1 84 ? -97.375 -19.558 20.888 1.00 42.14 353 LEU C N 1
ATOM 2973 C CA . LEU C 1 84 ? -97.644 -18.140 21.120 1.00 30.13 353 LEU C CA 1
ATOM 2974 C C . LEU C 1 84 ? -98.390 -17.520 19.945 1.00 35.13 353 LEU C C 1
ATOM 2975 O O . LEU C 1 84 ? -99.337 -16.750 20.142 1.00 38.88 353 LEU C O 1
ATOM 2980 N N . HIS C 1 85 ? -98.002 -17.868 18.715 1.00 39.02 354 HIS C N 1
ATOM 2981 C CA . HIS C 1 85 ? -98.682 -17.321 17.545 1.00 37.54 354 HIS C CA 1
ATOM 2982 C C . HIS C 1 85 ? -100.160 -17.719 17.524 1.00 35.53 354 HIS C C 1
ATOM 2983 O O . HIS C 1 85 ? -101.044 -16.859 17.426 1.00 34.47 354 HIS C O 1
ATOM 2990 N N . ASN C 1 86 ? -100.450 -19.023 17.596 1.00 23.58 355 ASN C N 1
ATOM 2991 C CA . ASN C 1 86 ? -101.842 -19.468 17.544 1.00 35.50 355 ASN C CA 1
ATOM 2992 C C . ASN C 1 86 ? -102.664 -18.847 18.671 1.00 34.46 355 ASN C C 1
ATOM 2993 O O . ASN C 1 86 ? -103.820 -18.454 18.469 1.00 32.04 355 ASN C O 1
ATOM 2998 N N . CYS C 1 87 ? -102.070 -18.739 19.859 1.00 31.95 356 CYS C N 1
ATOM 2999 C CA . CYS C 1 87 ? -102.774 -18.228 21.026 1.00 36.77 356 CYS C CA 1
ATOM 3000 C C . CYS C 1 87 ? -103.081 -16.737 20.887 1.00 36.42 356 CYS C C 1
ATOM 3001 O O . CYS C 1 87 ? -104.205 -16.293 21.154 1.00 28.40 356 CYS C O 1
ATOM 3004 N N . TYR C 1 88 ? -102.092 -15.940 20.484 1.00 34.94 357 TYR C N 1
ATOM 3005 C CA . TYR C 1 88 ? -102.363 -14.524 20.300 1.00 21.13 357 TYR C CA 1
ATOM 3006 C C . TYR C 1 88 ? -103.305 -14.301 19.129 1.00 32.44 357 TYR C C 1
ATOM 3007 O O . TYR C 1 88 ? -104.131 -13.379 19.159 1.00 36.33 357 TYR C O 1
ATOM 3016 N N . ARG C 1 89 ? -103.176 -15.122 18.080 1.00 32.54 358 ARG C N 1
ATOM 3017 C CA . ARG C 1 89 ? -104.138 -15.116 16.982 1.00 36.18 358 ARG C CA 1
ATOM 3018 C C . ARG C 1 89 ? -105.561 -15.232 17.515 1.00 29.55 358 ARG C C 1
ATOM 3019 O O . ARG C 1 89 ? -106.463 -14.496 17.096 1.00 27.06 358 ARG C O 1
ATOM 3027 N N . TYR C 1 90 ? -105.768 -16.182 18.433 1.00 21.09 359 TYR C N 1
ATOM 3028 C CA . TYR C 1 90 ? -107.063 -16.390 19.060 1.00 21.19 359 TYR C CA 1
ATOM 3029 C C . TYR C 1 90 ? -107.538 -15.122 19.759 1.00 25.33 359 TYR C C 1
ATOM 3030 O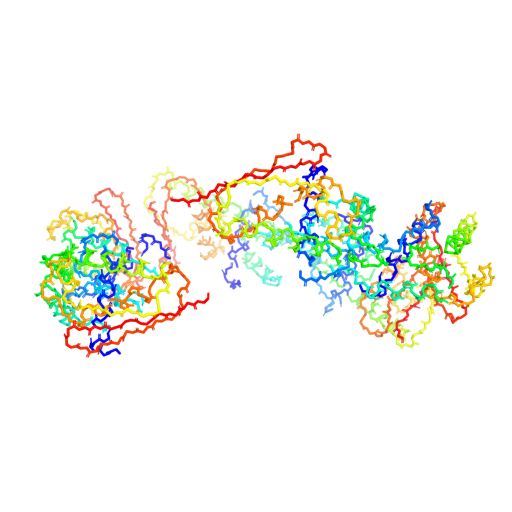 O . TYR C 1 90 ? -108.682 -14.691 19.590 1.00 34.03 359 TYR C O 1
ATOM 3039 N N . ILE C 1 91 ? -106.655 -14.482 20.520 1.00 25.31 360 ILE C N 1
ATOM 3040 C CA . ILE C 1 91 ? -107.058 -13.290 21.252 1.00 22.14 360 ILE C CA 1
ATOM 3041 C C . ILE C 1 91 ? -107.438 -12.184 20.290 1.00 22.63 360 ILE C C 1
ATOM 3042 O O . ILE C 1 91 ? -108.419 -11.474 20.507 1.00 36.08 360 ILE C O 1
ATOM 3047 N N . ILE C 1 92 ? -106.683 -12.026 19.207 1.00 28.82 361 ILE C N 1
ATOM 3048 C CA . ILE C 1 92 ? -107.036 -11.016 18.216 1.00 28.28 361 ILE C CA 1
ATOM 3049 C C . ILE C 1 92 ? -108.430 -11.275 17.684 1.00 37.11 361 ILE C C 1
ATOM 3050 O O . ILE C 1 92 ? -109.299 -10.395 17.712 1.00 35.20 361 ILE C O 1
ATOM 3055 N N . THR C 1 93 ? -108.664 -12.493 17.184 1.00 34.05 362 THR C N 1
ATOM 3056 C CA . THR C 1 93 ? -109.952 -12.779 16.561 1.00 31.83 362 THR C CA 1
ATOM 3057 C C . THR C 1 93 ? -111.093 -12.641 17.556 1.00 27.52 362 THR C C 1
ATOM 3058 O O . THR C 1 93 ? -112.127 -12.056 17.238 1.00 35.59 362 THR C O 1
ATOM 3062 N N . ARG C 1 94 ? -110.918 -13.152 18.772 1.00 29.49 363 ARG C N 1
ATOM 3063 C CA . ARG C 1 94 ? -111.993 -13.081 19.754 1.00 31.78 363 ARG C CA 1
ATOM 3064 C C . ARG C 1 94 ? -112.316 -11.640 20.115 1.00 30.79 363 ARG C C 1
ATOM 3065 O O . ARG C 1 94 ? -113.483 -11.240 20.140 1.00 36.43 363 ARG C O 1
ATOM 3073 N N . PHE C 1 95 ? -111.301 -10.833 20.392 1.00 28.22 364 PHE C N 1
ATOM 3074 C CA . PHE C 1 95 ? -111.615 -9.461 20.759 1.00 34.22 364 PHE C CA 1
ATOM 3075 C C . PHE C 1 95 ? -112.095 -8.673 19.550 1.00 36.84 364 PHE C C 1
ATOM 3076 O O . PHE C 1 95 ? -113.058 -7.911 19.653 1.00 38.44 364 PHE C O 1
ATOM 3084 N N . GLN C 1 96 ? -111.487 -8.882 18.383 1.00 42.61 365 GLN C N 1
ATOM 3085 C CA . GLN C 1 96 ? -111.959 -8.178 17.192 1.00 49.60 365 GLN C CA 1
ATOM 3086 C C . GLN C 1 96 ? -113.425 -8.498 16.911 1.00 57.68 365 GLN C C 1
ATOM 3087 O O . GLN C 1 96 ? -114.211 -7.605 16.577 1.00 57.10 365 GLN C O 1
ATOM 3093 N N . SER C 1 97 ? -113.813 -9.764 17.070 1.00 55.50 366 SER C N 1
ATOM 3094 C CA . SER C 1 97 ? -115.177 -10.178 16.773 1.00 66.21 366 SER C CA 1
ATOM 3095 C C . SER C 1 97 ? -116.176 -9.509 17.709 1.00 67.85 366 SER C C 1
ATOM 3096 O O . SER C 1 97 ? -117.216 -9.011 17.261 1.00 79.87 366 SER C O 1
ATOM 3099 N N . LEU C 1 98 ? -115.892 -9.505 19.013 1.00 65.02 367 LEU C N 1
ATOM 3100 C CA . LEU C 1 98 ? -116.648 -8.672 19.942 1.00 65.29 367 LEU C CA 1
ATOM 3101 C C . LEU C 1 98 ? -116.813 -7.262 19.390 1.00 65.95 367 LEU C C 1
ATOM 3102 O O . LEU C 1 98 ? -117.929 -6.804 19.122 1.00 67.21 367 LEU C O 1
ATOM 3107 N N . ILE C 1 99 ? -115.685 -6.572 19.189 1.00 65.68 368 ILE C N 1
ATOM 3108 C CA . ILE C 1 99 ? -115.694 -5.127 18.980 1.00 64.95 368 ILE C CA 1
ATOM 3109 C C . ILE C 1 99 ? -116.299 -4.771 17.628 1.00 65.11 368 ILE C C 1
ATOM 3110 O O . ILE C 1 99 ? -117.064 -3.809 17.522 1.00 62.44 368 ILE C O 1
ATOM 3115 N N . ASN C 1 100 ? -115.983 -5.541 16.576 1.00 69.58 369 ASN C N 1
ATOM 3116 C CA . ASN C 1 100 ? -116.550 -5.323 15.241 1.00 69.01 369 ASN C CA 1
ATOM 3117 C C . ASN C 1 100 ? -118.064 -5.506 15.232 1.00 69.66 369 ASN C C 1
ATOM 3118 O O . ASN C 1 100 ? -118.678 -5.542 14.162 1.00 67.17 369 ASN C O 1
ATOM 3123 N N . VAL C 1 101 ? -118.662 -5.679 16.413 1.00 73.67 370 VAL C N 1
ATOM 3124 C CA . VAL C 1 101 ? -120.106 -5.741 16.623 1.00 71.14 370 VAL C CA 1
ATOM 3125 C C . VAL C 1 101 ? -120.490 -4.755 17.725 1.00 61.42 370 VAL C C 1
ATOM 3126 O O . VAL C 1 101 ? -121.654 -4.681 18.137 1.00 65.87 370 VAL C O 1
ATOM 3130 N N . GLN C 1 102 ? -119.492 -4.017 18.224 1.00 54.69 371 GLN C N 1
ATOM 3131 C CA . GLN C 1 102 ? -119.579 -3.062 19.337 1.00 73.63 371 GLN C CA 1
ATOM 3132 C C . GLN C 1 102 ? -120.170 -3.677 20.601 1.00 78.25 371 GLN C C 1
ATOM 3133 O O . GLN C 1 102 ? -120.919 -3.013 21.320 1.00 71.96 371 GLN C O 1
ATOM 3139 N N . ILE C 1 103 ? -119.817 -4.924 20.895 1.00 87.79 372 ILE C N 1
ATOM 3140 C CA . ILE C 1 103 ? -120.412 -5.629 22.036 1.00 81.00 372 ILE C CA 1
ATOM 3141 C C . ILE C 1 103 ? -120.083 -4.888 23.327 1.00 72.44 372 ILE C C 1
ATOM 3142 O O . ILE C 1 103 ? -119.010 -4.262 23.430 1.00 70.48 372 ILE C O 1
ATOM 3147 N N . PRO C 1 104 ? -120.956 -4.884 24.319 1.00 80.16 373 PRO C N 1
ATOM 3148 C CA . PRO C 1 104 ? -120.680 -4.107 25.536 1.00 88.79 373 PRO C CA 1
ATOM 3149 C C . PRO C 1 104 ? -119.735 -4.793 26.514 1.00 90.98 373 PRO C C 1
ATOM 3150 O O . PRO C 1 104 ? -118.825 -4.156 27.062 1.00 77.22 373 PRO C O 1
ATOM 3154 N N . GLN C 1 105 ? -119.951 -6.094 26.729 1.00 94.20 374 GLN C N 1
ATOM 3155 C CA . GLN C 1 105 ? -119.361 -6.836 27.835 1.00 86.45 374 GLN C CA 1
ATOM 3156 C C . GLN C 1 105 ? -118.865 -8.188 27.358 1.00 89.68 374 GLN C C 1
ATOM 3157 O O . GLN C 1 105 ? -119.308 -8.709 26.331 1.00 87.14 374 GLN C O 1
ATOM 3159 N N . ILE C 1 106 ? -117.947 -8.763 28.132 1.00 90.56 375 ILE C N 1
ATOM 3160 C CA . ILE C 1 106 ? -117.680 -10.194 28.040 1.00 81.34 375 ILE C CA 1
ATOM 3161 C C . ILE C 1 106 ? -117.051 -10.661 29.345 1.00 84.49 375 ILE C C 1
ATOM 3162 O O . ILE C 1 106 ? -116.261 -9.944 29.972 1.00 68.75 375 ILE C O 1
ATOM 3167 N N . THR C 1 107 ? -117.473 -11.852 29.775 1.00 97.83 376 THR C N 1
ATOM 3168 C CA . THR C 1 107 ? -116.802 -12.659 30.782 1.00 91.65 376 THR C CA 1
ATOM 3169 C C . THR C 1 107 ? -115.951 -13.691 30.058 1.00 78.02 376 THR C C 1
ATOM 3170 O O . THR C 1 107 ? -116.368 -14.239 29.032 1.00 72.69 376 THR C O 1
ATOM 3174 N N . ILE C 1 108 ? -114.752 -13.946 30.574 1.00 71.52 377 ILE C N 1
ATOM 3175 C CA . ILE C 1 108 ? -113.857 -14.927 29.974 1.00 65.60 377 ILE C CA 1
ATOM 3176 C C . ILE C 1 108 ? -113.362 -15.895 31.040 1.00 63.75 377 ILE C C 1
ATOM 3177 O O . ILE C 1 108 ? -113.050 -15.492 32.169 1.00 44.12 377 ILE C O 1
ATOM 3182 N N . LYS C 1 109 ? -113.307 -17.176 30.671 1.00 67.70 378 LYS C N 1
ATOM 3183 C CA . LYS C 1 109 ? -112.730 -18.234 31.489 1.00 55.16 378 LYS C CA 1
ATOM 3184 C C . LYS C 1 109 ? -111.317 -18.517 31.012 1.00 48.30 378 LYS C C 1
ATOM 3185 O O . LYS C 1 109 ? -111.104 -18.796 29.830 1.00 44.36 378 LYS C O 1
ATOM 3191 N N . TYR C 1 110 ? -110.358 -18.446 31.931 1.00 46.26 379 TYR C N 1
ATOM 3192 C CA . TYR C 1 110 ? -109.000 -18.863 31.611 1.00 25.12 379 TYR C CA 1
ATOM 3193 C C . TYR C 1 110 ? -108.975 -20.245 30.978 1.00 27.12 379 TYR C C 1
ATOM 3194 O O . TYR C 1 110 ? -108.165 -20.517 30.084 1.00 39.37 379 TYR C O 1
ATOM 3203 N N . SER C 1 111 ? -109.841 -21.145 31.446 1.00 28.46 380 SER C N 1
ATOM 3204 C CA . SER C 1 111 ? -109.842 -22.505 30.916 1.00 29.75 380 SER C CA 1
ATOM 3205 C C . SER C 1 111 ? -110.296 -22.537 29.464 1.00 34.17 380 SER C C 1
ATOM 3206 O O . SER C 1 111 ? -109.851 -23.392 28.692 1.00 30.11 380 SER C O 1
ATOM 3209 N N . GLU C 1 112 ? -111.196 -21.624 29.095 1.00 37.53 381 GLU C N 1
ATOM 3210 C CA . GLU C 1 112 ? -111.599 -21.401 27.707 1.00 48.62 381 GLU C CA 1
ATOM 3211 C C . GLU C 1 112 ? -110.389 -21.268 26.780 1.00 42.69 381 GLU C C 1
ATOM 3212 O O . GLU C 1 112 ? -110.200 -22.066 25.852 1.00 35.72 381 GLU C O 1
ATOM 3218 N N . ILE C 1 113 ? -109.559 -20.250 27.021 1.00 40.45 382 ILE C N 1
ATOM 3219 C CA . ILE C 1 113 ? -108.384 -20.022 26.183 1.00 31.66 382 ILE C CA 1
ATOM 3220 C C . ILE C 1 113 ? -107.465 -21.225 26.221 1.00 33.16 382 ILE C C 1
ATOM 3221 O O . ILE C 1 113 ? -106.907 -21.619 25.192 1.00 40.77 382 ILE C O 1
ATOM 3226 N N . ARG C 1 114 ? -107.323 -21.856 27.394 1.00 32.98 383 ARG C N 1
ATOM 3227 C CA . ARG C 1 114 ? -106.388 -22.972 27.520 1.00 24.14 383 ARG C CA 1
ATOM 3228 C C . ARG C 1 114 ? -106.895 -24.196 26.761 1.00 24.40 383 ARG C C 1
ATOM 3229 O O . ARG C 1 114 ? -106.118 -24.860 26.066 1.00 27.44 383 ARG C O 1
ATOM 3237 N N . ASN C 1 115 ? -108.196 -24.496 26.858 1.00 31.67 384 ASN C N 1
ATOM 3238 C CA . ASN C 1 115 ? -108.773 -25.586 26.070 1.00 35.81 384 ASN C CA 1
ATOM 3239 C C . ASN C 1 115 ? -108.643 -25.308 24.585 1.00 40.20 384 ASN C C 1
ATOM 3240 O O . ASN C 1 115 ? -108.101 -26.123 23.827 1.00 37.57 384 ASN C O 1
ATOM 3245 N N . PHE C 1 116 ? -109.137 -24.149 24.157 1.00 38.18 385 PHE C N 1
ATOM 3246 C CA . PHE C 1 116 ? -109.181 -23.843 22.737 1.00 38.74 385 PHE C CA 1
ATOM 3247 C C . PHE C 1 116 ? -107.795 -23.947 22.111 1.00 34.04 385 PHE C C 1
ATOM 3248 O O . PHE C 1 116 ? -107.616 -24.609 21.082 1.00 34.03 385 PHE C O 1
ATOM 3256 N N . CYS C 1 117 ? -106.797 -23.332 22.732 1.00 28.90 386 CYS C N 1
ATOM 3257 C CA . CYS C 1 117 ? -105.460 -23.369 22.154 1.00 27.49 386 CYS C CA 1
ATOM 3258 C C . CYS C 1 117 ? -104.693 -24.617 22.527 1.00 33.14 386 CYS C C 1
ATOM 3259 O O . CYS C 1 117 ? -103.569 -24.795 22.045 1.00 34.95 386 CYS C O 1
ATOM 3262 N N . LYS C 1 118 ? -105.272 -25.490 23.349 1.00 39.83 387 LYS C N 1
ATOM 3263 C CA . LYS C 1 118 ? -104.597 -26.719 23.748 1.00 48.19 387 LYS C CA 1
ATOM 3264 C C . LYS C 1 118 ? -103.284 -26.391 24.461 1.00 43.40 387 LYS C C 1
ATOM 3265 O O . LYS C 1 118 ? -102.240 -26.975 24.193 1.00 33.85 387 LYS C O 1
ATOM 3271 N N . LEU C 1 119 ? -103.346 -25.422 25.374 1.00 47.14 388 LEU C N 1
ATOM 3272 C CA . LEU C 1 119 ? -102.213 -24.999 26.194 1.00 41.98 388 LEU C CA 1
ATOM 3273 C C . LEU C 1 119 ? -102.669 -25.039 27.642 1.00 40.01 388 LEU C C 1
ATOM 3274 O O . LEU C 1 119 ? -103.113 -24.021 28.195 1.00 28.22 388 LEU C O 1
ATOM 3279 N N . PRO C 1 120 ? -102.558 -26.198 28.293 1.00 37.49 389 PRO C N 1
ATOM 3280 C CA . PRO C 1 120 ? -103.095 -26.339 29.654 1.00 27.83 389 PRO C CA 1
ATOM 3281 C C . PRO C 1 120 ? -102.371 -25.519 30.720 1.00 35.87 389 PRO C C 1
ATOM 3282 O O . PRO C 1 120 ? -102.956 -25.288 31.783 1.00 40.60 389 PRO C O 1
ATOM 3286 N N . LEU C 1 121 ? -101.131 -25.087 30.503 1.00 33.03 390 LEU C N 1
ATOM 3287 C CA . LEU C 1 121 ? -100.377 -24.432 31.563 1.00 25.95 390 LEU C CA 1
ATOM 3288 C C . LEU C 1 121 ? -100.342 -22.913 31.441 1.00 26.55 390 LEU C C 1
ATOM 3289 O O . LEU C 1 121 ? -99.500 -22.278 32.079 1.00 34.88 390 LEU C O 1
ATOM 3294 N N . LEU C 1 122 ? -101.207 -22.310 30.635 1.00 23.84 391 LEU C N 1
ATOM 3295 C CA . LEU C 1 122 ? -101.181 -20.856 30.502 1.00 35.37 391 LEU C CA 1
ATOM 3296 C C . LEU C 1 122 ? -101.609 -20.199 31.810 1.00 38.33 391 LEU C C 1
ATOM 3297 O O . LEU C 1 122 ? -102.752 -20.371 32.266 1.00 31.76 391 LEU C O 1
ATOM 3302 N N . SER C 1 123 ? -100.689 -19.432 32.392 1.00 29.28 392 SER C N 1
ATOM 3303 C CA . SER C 1 123 ? -100.969 -18.661 33.596 1.00 37.04 392 SER C CA 1
ATOM 3304 C C . SER C 1 123 ? -102.008 -17.571 33.342 1.00 37.71 392 SER C C 1
ATOM 3305 O O . SER C 1 123 ? -102.109 -17.021 32.240 1.00 36.19 392 SER C O 1
ATOM 3308 N N . LYS C 1 124 ? -102.762 -17.238 34.399 1.00 35.48 393 LYS C N 1
ATOM 3309 C CA . LYS C 1 124 ? -103.724 -16.139 34.318 1.00 33.21 393 LYS C CA 1
ATOM 3310 C C . LYS C 1 124 ? -103.036 -14.819 33.995 1.00 42.52 393 LYS C C 1
ATOM 3311 O O . LYS C 1 124 ? -103.597 -13.975 33.284 1.00 41.41 393 LYS C O 1
ATOM 3317 N N . LYS C 1 125 ? -101.824 -14.618 34.524 1.00 49.17 394 LYS C N 1
ATOM 3318 C CA . LYS C 1 125 ? -101.074 -13.396 34.245 1.00 50.17 394 LYS C CA 1
ATOM 3319 C C . LYS C 1 125 ? -100.750 -13.300 32.764 1.00 36.87 394 LYS C C 1
ATOM 3320 O O . LYS C 1 125 ? -100.988 -12.270 32.121 1.00 30.44 394 LYS C O 1
ATOM 3326 N N . LEU C 1 126 ? -100.203 -14.382 32.214 1.00 25.76 395 LEU C N 1
ATOM 3327 C CA . LEU C 1 126 ? -99.878 -14.437 30.799 1.00 24.80 395 LEU C CA 1
ATOM 3328 C C . LEU C 1 126 ? -101.094 -14.135 29.941 1.00 36.75 395 LEU C C 1
ATOM 3329 O O . LEU C 1 126 ? -100.987 -13.459 28.908 1.00 36.73 395 LEU C O 1
ATOM 3334 N N . ILE C 1 127 ? -102.261 -14.630 30.355 1.00 27.41 396 ILE C N 1
ATOM 3335 C CA . ILE C 1 127 ? -103.463 -14.448 29.558 1.00 23.91 396 ILE C CA 1
ATOM 3336 C C . ILE C 1 127 ? -103.915 -13.005 29.622 1.00 32.66 396 ILE C C 1
ATOM 3337 O O . ILE C 1 127 ? -104.260 -12.402 28.597 1.00 36.04 396 ILE C O 1
ATOM 3342 N N . LEU C 1 128 ? -103.883 -12.408 30.816 1.00 40.56 397 LEU C N 1
ATOM 3343 C CA . LEU C 1 128 ? -104.297 -11.012 30.934 1.00 41.23 397 LEU C CA 1
ATOM 3344 C C . LEU C 1 128 ? -103.310 -10.088 30.228 1.00 38.09 397 LEU C C 1
ATOM 3345 O O . LEU C 1 128 ? -103.717 -9.130 29.555 1.00 34.50 397 LEU C O 1
ATOM 3350 N N . GLN C 1 129 ? -102.011 -10.375 30.353 1.00 26.39 398 GLN C N 1
ATOM 3351 C CA . GLN C 1 129 ? -100.995 -9.568 29.685 1.00 34.36 398 GLN C CA 1
ATOM 3352 C C . GLN C 1 129 ? -101.198 -9.550 28.172 1.00 37.48 398 GLN C C 1
ATOM 3353 O O . GLN C 1 129 ? -101.198 -8.486 27.549 1.00 43.07 398 GLN C O 1
ATOM 3367 N N . CYS C 1 131 ? -103.921 -10.245 26.509 1.00 34.84 400 CYS C N 1
ATOM 3368 C CA . CYS C 1 131 ? -105.151 -9.496 26.277 1.00 42.28 400 CYS C CA 1
ATOM 3369 C C . CYS C 1 131 ? -104.929 -8.003 26.412 1.00 37.19 400 CYS C C 1
ATOM 3370 O O . CYS C 1 131 ? -105.559 -7.215 25.701 1.00 39.56 400 CYS C O 1
ATOM 3373 N N . LYS C 1 132 ? -104.027 -7.594 27.303 1.00 38.22 401 LYS C N 1
ATOM 3374 C CA . LYS C 1 132 ? -103.729 -6.174 27.423 1.00 47.45 401 LYS C CA 1
ATOM 3375 C C . LYS C 1 132 ? -102.870 -5.694 26.261 1.00 42.27 401 LYS C C 1
ATOM 3376 O O . LYS C 1 132 ? -103.107 -4.609 25.713 1.00 38.87 401 LYS C O 1
ATOM 3382 N N . HIS C 1 133 ? -101.895 -6.505 25.845 1.00 36.85 402 HIS C N 1
ATOM 3383 C CA . HIS C 1 133 ? -101.082 -6.164 24.679 1.00 29.53 402 HIS C CA 1
ATOM 3384 C C . HIS C 1 133 ? -101.952 -5.850 23.472 1.00 42.23 402 HIS C C 1
ATOM 3385 O O . HIS C 1 133 ? -101.681 -4.894 22.742 1.00 49.78 402 HIS C O 1
ATOM 3392 N N . PHE C 1 134 ? -103.009 -6.637 23.249 1.00 43.16 403 PHE C N 1
ATOM 3393 C CA . PHE C 1 134 ? -103.839 -6.418 22.073 1.00 36.58 403 PHE C CA 1
ATOM 3394 C C . PHE C 1 134 ? -104.642 -5.136 22.207 1.00 36.11 403 PHE C C 1
ATOM 3395 O O . PHE C 1 134 ? -104.730 -4.345 21.259 1.00 33.96 403 PHE C O 1
ATOM 3403 N N . LEU C 1 135 ? -105.268 -4.931 23.368 1.00 36.68 404 LEU C N 1
ATOM 3404 C CA . LEU C 1 135 ? -106.125 -3.762 23.554 1.00 46.92 404 LEU C CA 1
ATOM 3405 C C . LEU C 1 135 ? -105.345 -2.453 23.507 1.00 60.04 404 LEU C C 1
ATOM 3406 O O . LEU C 1 135 ? -105.942 -1.400 23.252 1.00 65.05 404 LEU C O 1
ATOM 3411 N N . ASN C 1 136 ? -104.031 -2.490 23.757 1.00 59.21 405 ASN C N 1
ATOM 3412 C CA . ASN C 1 136 ? -103.188 -1.311 23.601 1.00 64.21 405 ASN C CA 1
ATOM 3413 C C . ASN C 1 136 ? -102.589 -1.203 22.192 1.00 75.70 405 ASN C C 1
ATOM 3414 O O . ASN C 1 136 ? -102.434 -0.095 21.667 1.00 88.93 405 ASN C O 1
ATOM 3419 N N . THR C 1 137 ? -102.271 -2.333 21.555 1.00 66.23 406 THR C N 1
ATOM 3420 C CA . THR C 1 137 ? -101.627 -2.318 20.245 1.00 62.67 406 THR C CA 1
ATOM 3421 C C . THR C 1 137 ? -102.637 -2.178 19.112 1.00 64.22 406 THR C C 1
ATOM 3422 O O . THR C 1 137 ? -102.306 -1.614 18.065 1.00 65.07 406 THR C O 1
ATOM 3426 N N . THR C 1 138 ? -103.862 -2.664 19.292 1.00 71.97 407 THR C N 1
ATOM 3427 C CA . THR C 1 138 ? -104.841 -2.583 18.217 1.00 80.79 407 THR C CA 1
ATOM 3428 C C . THR C 1 138 ? -105.288 -1.139 18.000 1.00 81.84 407 THR C C 1
ATOM 3429 O O . THR C 1 138 ? -105.203 -0.285 18.887 1.00 66.70 407 THR C O 1
ATOM 3433 N N . HIS C 1 139 ? -105.784 -0.884 16.798 1.00 92.10 408 HIS C N 1
ATOM 3434 C CA . HIS C 1 139 ? -106.224 0.440 16.398 1.00 100.64 408 HIS C CA 1
ATOM 3435 C C . HIS C 1 139 ? -107.606 0.336 15.776 1.00 100.44 408 HIS C C 1
ATOM 3436 O O . HIS C 1 139 ? -108.425 1.252 15.891 1.00 101.61 408 HIS C O 1
ATOM 3443 N N . ILE C 1 140 ? -107.857 -0.802 15.136 1.00 106.56 409 ILE C N 1
ATOM 3444 C CA . ILE C 1 140 ? -109.015 -1.034 14.281 1.00 113.63 409 ILE C CA 1
ATOM 3445 C C . ILE C 1 140 ? -110.314 -0.773 15.035 1.00 112.98 409 ILE C C 1
ATOM 3446 O O . ILE C 1 140 ? -110.663 -1.509 15.967 1.00 98.50 409 ILE C O 1
ATOM 3451 N N . GLY C 1 141 ? -111.024 0.292 14.647 1.00 117.68 410 GLY C N 1
ATOM 3452 C CA . GLY C 1 141 ? -112.400 0.489 15.063 1.00 107.36 410 GLY C CA 1
ATOM 3453 C C . GLY C 1 141 ? -112.725 1.759 15.825 1.00 95.76 410 GLY C C 1
ATOM 3454 O O . GLY C 1 141 ? -111.975 2.743 15.812 1.00 95.54 410 GLY C O 1
ATOM 3455 N N . ASN C 1 142 ? -113.867 1.713 16.507 1.00 85.49 411 ASN C N 1
ATOM 3456 C CA . ASN C 1 142 ? -114.426 2.816 17.279 1.00 76.80 411 ASN C CA 1
ATOM 3457 C C . ASN C 1 142 ? -114.377 2.539 18.778 1.00 70.37 411 ASN C C 1
ATOM 3458 O O . ASN C 1 142 ? -115.332 2.818 19.508 1.00 57.05 411 ASN C O 1
ATOM 3463 N N . LEU C 1 143 ? -113.274 1.955 19.241 1.00 69.23 412 LEU C N 1
ATOM 3464 C CA . LEU C 1 143 ? -113.048 1.726 20.661 1.00 64.87 412 LEU C CA 1
ATOM 3465 C C . LEU C 1 143 ? -112.228 2.875 21.213 1.00 66.08 412 LEU C C 1
ATOM 3466 O O . LEU C 1 143 ? -111.290 3.343 20.561 1.00 72.30 412 LEU C O 1
ATOM 3471 N N . ILE C 1 144 ? -112.585 3.336 22.411 1.00 74.86 413 ILE C N 1
ATOM 3472 C CA . ILE C 1 144 ? -111.925 4.518 22.949 1.00 85.35 413 ILE C CA 1
ATOM 3473 C C . ILE C 1 144 ? -111.491 4.296 24.397 1.00 92.37 413 ILE C C 1
ATOM 3474 O O . ILE C 1 144 ? -110.452 4.816 24.823 1.00 92.57 413 ILE C O 1
ATOM 3479 N N . ASP C 1 145 ? -112.245 3.503 25.159 1.00 94.86 414 ASP C N 1
ATOM 3480 C CA . ASP C 1 145 ? -111.794 3.131 26.496 1.00 101.49 414 ASP C CA 1
ATOM 3481 C C . ASP C 1 145 ? -112.244 1.710 26.815 1.00 98.17 414 ASP C C 1
ATOM 3482 O O . ASP C 1 145 ? -113.280 1.242 26.329 1.00 100.94 414 ASP C O 1
ATOM 3487 N N . TRP C 1 146 ? -111.448 1.032 27.643 1.00 84.02 415 TRP C N 1
ATOM 3488 C CA . TRP C 1 146 ? -111.673 -0.362 27.998 1.00 73.51 415 TRP C CA 1
ATOM 3489 C C . TRP C 1 146 ? -111.083 -0.621 29.372 1.00 79.81 415 TRP C C 1
ATOM 3490 O O . TRP C 1 146 ? -110.066 -0.027 29.743 1.00 76.15 415 TRP C O 1
ATOM 3501 N N . TRP C 1 147 ? -111.704 -1.537 30.116 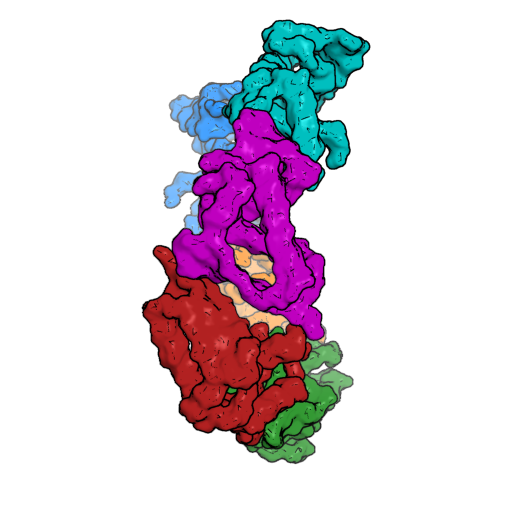1.00 92.91 416 TRP C N 1
ATOM 3502 C CA . TRP C 1 147 ? -111.171 -1.924 31.417 1.00 99.42 416 TRP C CA 1
ATOM 3503 C C . TRP C 1 147 ? -111.215 -3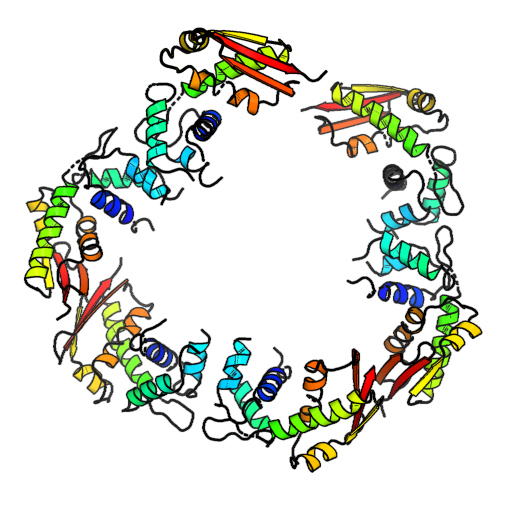.437 31.597 1.00 98.62 416 TRP C C 1
ATOM 3504 O O . TRP C 1 147 ? -112.161 -4.108 31.165 1.00 77.11 416 TRP C O 1
ATOM 3515 N N . VAL C 1 148 ? -110.171 -3.957 32.243 1.00 112.52 417 VAL C N 1
ATOM 3516 C CA . VAL C 1 148 ? -110.012 -5.378 32.534 1.00 118.18 417 VAL C CA 1
ATOM 3517 C C . VAL C 1 148 ? -110.401 -5.620 33.991 1.00 129.97 417 VAL C C 1
ATOM 3518 O O . VAL C 1 148 ? -109.991 -4.865 34.883 1.00 141.54 417 VAL C O 1
ATOM 3522 N N . ASP C 1 149 ? -111.182 -6.678 34.237 1.00 124.70 418 ASP C N 1
ATOM 3523 C CA . ASP C 1 149 ? -111.820 -6.924 35.536 1.00 116.86 418 ASP C CA 1
ATOM 3524 C C . ASP C 1 149 ? -111.509 -8.332 36.038 1.00 102.44 418 ASP C C 1
ATOM 3525 O O . ASP C 1 149 ? -112.328 -9.249 35.885 1.00 100.04 418 ASP C O 1
ATOM 3530 N N . PRO C 1 150 ? -110.326 -8.548 36.653 1.00 94.81 419 PRO C N 1
ATOM 3531 C CA . PRO C 1 150 ? -110.049 -9.870 37.243 1.00 93.49 419 PRO C CA 1
ATOM 3532 C C . PRO C 1 150 ? -110.904 -10.156 38.470 1.00 98.33 419 PRO C C 1
ATOM 3533 O O . PRO C 1 150 ? -110.474 -9.906 39.601 1.00 93.61 419 PRO C O 1
ATOM 3537 N N . THR C 1 151 ? -112.112 -10.685 38.251 1.00 104.36 420 THR C N 1
ATOM 3538 C CA . THR C 1 151 ? -112.998 -11.096 39.337 1.00 114.01 420 THR C CA 1
ATOM 3539 C C . THR C 1 151 ? -112.968 -12.434 40.078 1.00 116.44 420 THR C C 1
ATOM 3540 O O . THR C 1 151 ? -112.907 -12.458 41.313 1.00 114.43 420 THR C O 1
ATOM 3544 N N . SER C 1 152 ? -113.011 -13.545 39.336 1.00 114.06 421 SER C N 1
ATOM 3545 C CA . SER C 1 152 ? -113.091 -14.876 39.929 1.00 107.20 421 SER C CA 1
ATOM 3546 C C . SER C 1 152 ? -111.651 -15.348 39.727 1.00 112.19 421 SER C C 1
ATOM 3547 O O . SER C 1 152 ? -110.890 -14.806 38.918 1.00 122.79 421 SER C O 1
ATOM 3550 N N . GLU C 1 153 ? -111.283 -16.388 40.473 1.00 106.14 422 GLU C N 1
ATOM 3551 C CA . GLU C 1 153 ? -110.040 -17.098 40.203 1.00 102.37 422 GLU C CA 1
ATOM 3552 C C . GLU C 1 153 ? -110.238 -18.064 39.049 1.00 87.51 422 GLU C C 1
ATOM 3553 O O . GLU C 1 153 ? -109.441 -18.983 38.841 1.00 88.61 422 GLU C O 1
ATOM 3559 N N . GLU C 1 154 ? -111.312 -17.849 38.295 1.00 73.15 423 GLU C N 1
ATOM 3560 C CA . GLU C 1 154 ? -111.741 -18.762 37.251 1.00 70.60 423 GLU C CA 1
ATOM 3561 C C . GLU C 1 154 ? -112.232 -17.968 36.048 1.00 66.31 423 GLU C C 1
ATOM 3562 O O . GLU C 1 154 ? -112.369 -18.494 34.941 1.00 64.52 423 GLU C O 1
ATOM 3568 N N . ARG C 1 155 ? -112.491 -16.687 36.261 1.00 72.96 424 ARG C N 1
ATOM 3569 C CA . ARG C 1 155 ? -113.079 -15.841 35.240 1.00 75.95 424 ARG C CA 1
ATOM 3570 C C . ARG C 1 155 ? -112.400 -14.482 35.280 1.00 74.09 424 ARG C C 1
ATOM 3571 O O . ARG C 1 155 ? -111.687 -14.146 36.232 1.00 73.46 424 ARG C O 1
ATOM 3579 N N . TYR C 1 156 ? -112.627 -13.704 34.223 1.00 67.31 425 TYR C N 1
ATOM 3580 C CA . TYR C 1 156 ? -112.285 -12.290 34.211 1.00 59.32 425 TYR C CA 1
ATOM 3581 C C . TYR C 1 156 ? -113.092 -11.623 33.103 1.00 68.42 425 TYR C C 1
ATOM 3582 O O . TYR C 1 156 ? -113.419 -12.256 32.093 1.00 70.32 425 TYR C O 1
ATOM 3591 N N . LYS C 1 157 ? -113.424 -10.346 33.316 1.00 71.99 426 LYS C N 1
ATOM 3592 C CA . LYS C 1 157 ? -114.336 -9.591 32.460 1.00 70.29 426 LYS C CA 1
ATOM 3593 C C . LYS C 1 157 ? -113.641 -8.364 31.879 1.00 56.60 426 LYS C C 1
ATOM 3594 O O . LYS C 1 157 ? -112.753 -7.778 32.506 1.00 58.97 426 LYS C O 1
ATOM 3600 N N . VAL C 1 158 ? -114.046 -7.967 30.675 1.00 48.79 427 VAL C N 1
ATOM 3601 C CA . VAL C 1 158 ? -113.638 -6.682 30.112 1.00 63.93 427 VAL C CA 1
ATOM 3602 C C . VAL C 1 158 ? -114.864 -5.980 29.547 1.00 60.68 427 VAL C C 1
ATOM 3603 O O . VAL C 1 158 ? -115.769 -6.622 28.999 1.00 60.00 427 VAL C O 1
ATOM 3607 N N . PHE C 1 159 ? -114.903 -4.661 29.690 1.00 58.74 428 PHE C N 1
ATOM 3608 C CA . PHE C 1 159 ? -115.969 -3.877 29.083 1.00 69.02 428 PHE C CA 1
ATOM 3609 C C . PHE C 1 159 ? -115.357 -2.741 28.262 1.00 58.21 428 PHE C C 1
ATOM 3610 O O . PHE C 1 159 ? -114.211 -2.328 28.480 1.00 46.10 428 PHE C O 1
ATOM 3618 N N . PHE C 1 160 ? -116.142 -2.239 27.307 1.00 61.60 429 PHE C N 1
ATOM 3619 C CA . PHE C 1 160 ? -115.640 -1.370 26.253 1.00 69.59 429 PHE C CA 1
ATOM 3620 C C . PHE C 1 160 ? -116.468 -0.096 26.153 1.00 86.63 429 PHE C C 1
ATOM 3621 O O . PHE C 1 160 ? -117.693 -0.128 26.316 1.00 89.35 429 PHE C O 1
ATOM 3629 N N . THR C 1 161 ? -115.794 1.022 25.869 1.00 91.46 430 THR C N 1
ATOM 3630 C CA . THR C 1 161 ? -116.453 2.330 25.763 1.00 89.71 430 THR C CA 1
ATOM 3631 C C . THR C 1 161 ? -116.504 2.870 24.350 1.00 79.93 430 THR C C 1
ATOM 3632 O O . THR C 1 161 ? -115.583 2.679 23.566 1.00 76.09 430 THR C O 1
ATOM 3636 N N . LYS D 1 4 ? -69.135 -1.395 8.275 1.00 80.03 273 LYS D N 1
ATOM 3637 C CA . LYS D 1 4 ? -68.084 -0.393 8.125 1.00 82.91 273 LYS D CA 1
ATOM 3638 C C . LYS D 1 4 ? -66.708 -1.040 8.227 1.00 82.38 273 LYS D C 1
ATOM 3639 O O . LYS D 1 4 ? -65.769 -0.659 7.525 1.00 86.35 273 LYS D O 1
ATOM 3645 N N . LEU D 1 5 ? -66.610 -2.017 9.123 1.00 72.46 274 LEU D N 1
ATOM 3646 C CA . LEU D 1 5 ? -65.393 -2.773 9.357 1.00 54.69 274 LEU D CA 1
ATOM 3647 C C . LEU D 1 5 ? -65.189 -3.798 8.257 1.00 49.98 274 LEU D C 1
ATOM 3648 O O . LEU D 1 5 ? -66.142 -4.263 7.630 1.00 53.48 274 LEU D O 1
ATOM 3653 N N . SER D 1 6 ? -63.933 -4.173 8.049 1.00 45.20 275 SER D N 1
ATOM 3654 C CA . SER D 1 6 ? -63.589 -5.241 7.117 1.00 44.03 275 SER D CA 1
ATOM 3655 C C . SER D 1 6 ? -63.659 -6.584 7.825 1.00 45.98 275 SER D C 1
ATOM 3656 O O . SER D 1 6 ? -63.726 -6.653 9.054 1.00 52.42 275 SER D O 1
ATOM 3659 N N . PRO D 1 7 ? -63.663 -7.686 7.074 1.00 47.13 276 PRO D N 1
ATOM 3660 C CA . PRO D 1 7 ? -63.608 -9.006 7.723 1.00 44.26 276 PRO D CA 1
ATOM 3661 C C . PRO D 1 7 ? -62.484 -9.152 8.731 1.00 47.27 276 PRO D C 1
ATOM 3662 O O . PRO D 1 7 ? -62.738 -9.573 9.870 1.00 41.61 276 PRO D O 1
ATOM 3666 N N . LYS D 1 8 ? -61.248 -8.804 8.346 1.00 52.11 277 LYS D N 1
ATOM 3667 C CA . LYS D 1 8 ? -60.129 -8.855 9.285 1.00 51.21 277 LYS D CA 1
ATOM 3668 C C . LYS D 1 8 ? -60.379 -7.959 10.485 1.00 46.31 277 LYS D C 1
ATOM 3669 O O . LYS D 1 8 ? -60.040 -8.315 11.618 1.00 39.94 277 LYS D O 1
ATOM 3675 N N . GLN D 1 9 ? -60.967 -6.787 10.256 1.00 49.46 278 GLN D N 1
ATOM 3676 C CA . GLN D 1 9 ? -61.214 -5.881 11.367 1.00 44.13 278 GLN D CA 1
ATOM 3677 C C . GLN D 1 9 ? -62.277 -6.442 12.301 1.00 40.52 278 GLN D C 1
ATOM 3678 O O . GLN D 1 9 ? -62.127 -6.383 13.527 1.00 34.36 278 GLN D O 1
ATOM 3692 N N . LYS D 1 11 ? -63.018 -9.574 12.877 1.00 27.15 280 LYS D N 1
ATOM 3693 C CA . LYS D 1 11 ? -62.436 -10.645 13.679 1.00 31.14 280 LYS D CA 1
ATOM 3694 C C . LYS D 1 11 ? -61.565 -10.095 14.799 1.00 34.47 280 LYS D C 1
ATOM 3695 O O . LYS D 1 11 ? -61.586 -10.623 15.915 1.00 39.88 280 LYS D O 1
ATOM 3701 N N . ARG D 1 12 ? -60.801 -9.027 14.535 1.00 37.14 281 ARG D N 1
ATOM 3702 C CA . ARG D 1 12 ? -60.020 -8.429 15.615 1.00 43.78 281 ARG D CA 1
ATOM 3703 C C . ARG D 1 12 ? -60.932 -7.920 16.722 1.00 37.03 281 ARG D C 1
ATOM 3704 O O . ARG D 1 12 ? -60.624 -8.069 17.911 1.00 33.60 281 ARG D O 1
ATOM 3712 N N . GLU D 1 13 ? -62.069 -7.336 16.338 1.00 31.66 282 GLU D N 1
ATOM 3713 C CA . GLU D 1 13 ? -63.074 -6.876 17.289 1.00 31.12 282 GLU D CA 1
ATOM 3714 C C . GLU D 1 13 ? -63.601 -8.019 18.155 1.00 30.47 282 GLU D C 1
ATOM 3715 O O . GLU D 1 13 ? -63.665 -7.905 19.386 1.00 26.14 282 GLU D O 1
ATOM 3721 N N . ILE D 1 14 ? -64.008 -9.124 17.529 1.00 19.15 283 ILE D N 1
ATOM 3722 C CA . ILE D 1 14 ? -64.542 -10.246 18.294 1.00 27.64 283 ILE D CA 1
ATOM 3723 C C . ILE D 1 14 ? -63.482 -10.793 19.242 1.00 32.50 283 ILE D C 1
ATOM 3724 O O . ILE D 1 14 ? -63.721 -10.936 20.448 1.00 33.29 283 ILE D O 1
ATOM 3729 N N . LEU D 1 15 ? -62.285 -11.084 18.716 1.00 28.35 284 LEU D N 1
ATOM 3730 C CA . LEU D 1 15 ? -61.178 -11.522 19.567 1.00 26.08 284 LEU D CA 1
ATOM 3731 C C . LEU D 1 15 ? -61.037 -10.628 20.796 1.00 23.04 284 LEU D C 1
ATOM 3732 O O . LEU D 1 15 ? -60.968 -11.112 21.930 1.00 22.19 284 LEU D O 1
ATOM 3737 N N . GLY D 1 16 ? -61.024 -9.307 20.586 1.00 21.38 285 GLY D N 1
ATOM 3738 C CA . GLY D 1 16 ? -60.872 -8.385 21.708 1.00 19.49 285 GLY D CA 1
ATOM 3739 C C . GLY D 1 16 ? -61.987 -8.513 22.732 1.00 29.05 285 GLY D C 1
ATOM 3740 O O . GLY D 1 16 ? -61.744 -8.441 23.941 1.00 26.67 285 GLY D O 1
ATOM 3741 N N . VAL D 1 17 ? -63.227 -8.708 22.263 1.00 24.21 286 VAL D N 1
ATOM 3742 C CA . VAL D 1 17 ? -64.346 -8.904 23.177 1.00 22.12 286 VAL D CA 1
ATOM 3743 C C . VAL D 1 17 ? -64.150 -10.176 23.989 1.00 31.17 286 VAL D C 1
ATOM 3744 O O . VAL D 1 17 ? -64.267 -10.166 25.223 1.00 28.89 286 VAL D O 1
ATOM 3748 N N . LEU D 1 18 ? -63.796 -11.279 23.312 1.00 27.10 287 LEU D N 1
ATOM 3749 C CA . LEU D 1 18 ? -63.524 -12.543 23.999 1.00 21.96 287 LEU D CA 1
ATOM 3750 C C . LEU D 1 18 ? -62.391 -12.404 25.015 1.00 26.58 287 LEU D C 1
ATOM 3751 O O . LEU D 1 18 ? -62.497 -12.884 26.155 1.00 24.02 287 LEU D O 1
ATOM 3756 N N . ILE D 1 19 ? -61.287 -11.764 24.617 1.00 18.27 288 ILE D N 1
ATOM 3757 C CA . ILE D 1 19 ? -60.154 -11.627 25.532 1.00 23.48 288 ILE D CA 1
ATOM 3758 C C . ILE D 1 19 ? -60.566 -10.860 26.776 1.00 24.61 288 ILE D C 1
ATOM 3759 O O . ILE D 1 19 ? -60.208 -11.224 27.900 1.00 26.49 288 ILE D O 1
ATOM 3764 N N . GLU D 1 20 ? -61.337 -9.790 26.594 1.00 28.02 289 GLU D N 1
ATOM 3765 C CA . GLU D 1 20 ? -61.757 -9.008 27.742 1.00 28.65 289 GLU D CA 1
ATOM 3766 C C . GLU D 1 20 ? -62.805 -9.748 28.554 1.00 33.56 289 GLU D C 1
ATOM 3767 O O . GLU D 1 20 ? -62.777 -9.704 29.787 1.00 37.13 289 GLU D O 1
ATOM 3773 N N . LYS D 1 21 ? -63.732 -10.447 27.897 1.00 36.06 290 LYS D N 1
ATOM 3774 C CA . LYS D 1 21 ? -64.696 -11.218 28.674 1.00 33.26 290 LYS D CA 1
ATOM 3775 C C . LYS D 1 21 ? -63.981 -12.278 29.490 1.00 36.32 290 LYS D C 1
ATOM 3776 O O . LYS D 1 21 ? -64.248 -12.432 30.686 1.00 38.24 290 LYS D O 1
ATOM 3782 N N . SER D 1 22 ? -63.030 -12.987 28.867 1.00 34.77 291 SER D N 1
ATOM 3783 C CA . SER D 1 22 ? -62.379 -14.124 29.514 1.00 31.13 291 SER D CA 1
ATOM 3784 C C . SER D 1 22 ? -61.594 -13.717 30.750 1.00 30.47 291 SER D C 1
ATOM 3785 O O . SER D 1 22 ? -61.370 -14.550 31.635 1.00 36.93 291 SER D O 1
ATOM 3796 N N . GLU D 1 24 ? -62.773 -11.730 32.966 1.00 44.02 293 GLU D N 1
ATOM 3797 C CA . GLU D 1 24 ? -63.762 -11.519 34.025 1.00 39.19 293 GLU D CA 1
ATOM 3798 C C . GLU D 1 24 ? -64.390 -12.818 34.495 1.00 41.31 293 GLU D C 1
ATOM 3799 O O . GLU D 1 24 ? -64.614 -13.005 35.695 1.00 44.66 293 GLU D O 1
ATOM 3805 N N . SER D 1 25 ? -64.707 -13.703 33.556 1.00 44.21 294 SER D N 1
ATOM 3806 C CA . SER D 1 25 ? -65.237 -15.023 33.844 1.00 41.90 294 SER D CA 1
ATOM 3807 C C . SER D 1 25 ? -64.754 -15.940 32.739 1.00 38.40 294 SER D C 1
ATOM 3808 O O . SER D 1 25 ? -64.385 -15.484 31.657 1.00 45.49 294 SER D O 1
ATOM 3811 N N . LYS D 1 26 ? -64.740 -17.237 33.006 1.00 27.69 295 LYS D N 1
ATOM 3812 C CA . LYS D 1 26 ? -64.239 -18.158 31.998 1.00 36.94 295 LYS D CA 1
ATOM 3813 C C . LYS D 1 26 ? -65.329 -18.747 31.121 1.00 32.10 295 LYS D C 1
ATOM 3814 O O . LYS D 1 26 ? -65.012 -19.350 30.092 1.00 35.42 295 LYS D O 1
ATOM 3820 N N . VAL D 1 27 ? -66.593 -18.579 31.481 1.00 27.47 296 VAL D N 1
ATOM 3821 C CA . VAL D 1 27 ? -67.700 -19.063 30.668 1.00 24.41 296 VAL D CA 1
ATOM 3822 C C . VAL D 1 27 ? -68.644 -17.910 30.374 1.00 26.68 296 VAL D C 1
ATOM 3823 O O . VAL D 1 27 ? -68.823 -17.020 31.210 1.00 40.01 296 VAL D O 1
ATOM 3827 N N . CYS D 1 28 ? -69.223 -17.918 29.175 1.00 31.39 297 CYS D N 1
ATOM 3828 C CA . CYS D 1 28 ? -70.273 -16.982 28.790 1.00 22.14 297 CYS D CA 1
ATOM 3829 C C . CYS D 1 28 ? -71.099 -17.608 27.680 1.00 32.44 297 CYS D C 1
ATOM 3830 O O . CYS D 1 28 ? -70.607 -18.436 26.907 1.00 36.77 297 CYS D O 1
ATOM 3833 N N . LYS D 1 29 ? -72.349 -17.171 27.584 1.00 42.87 298 LYS D N 1
ATOM 3834 C CA . LYS D 1 29 ? -73.240 -17.661 26.544 1.00 30.34 298 LYS D CA 1
ATOM 3835 C C . LYS D 1 29 ? -72.741 -17.243 25.171 1.00 24.41 298 LYS D C 1
ATOM 3836 O O . LYS D 1 29 ? -72.176 -16.167 25.001 1.00 36.57 298 LYS D O 1
ATOM 3842 N N . ILE D 1 30 ? -72.978 -18.113 24.184 1.00 29.53 299 ILE D N 1
ATOM 3843 C CA . ILE D 1 30 ? -72.460 -17.904 22.835 1.00 28.03 299 ILE D CA 1
ATOM 3844 C C . ILE D 1 30 ? -72.962 -16.590 22.257 1.00 22.49 299 ILE D C 1
ATOM 3845 O O . ILE D 1 30 ? -72.256 -15.926 21.487 1.00 24.83 299 ILE D O 1
ATOM 3850 N N . TYR D 1 31 ? -74.192 -16.204 22.580 1.00 22.66 300 TYR D N 1
ATOM 3851 C CA . TYR D 1 31 ? -74.721 -15.018 21.917 1.00 28.94 300 TYR D CA 1
ATOM 3852 C C . TYR D 1 31 ? -74.312 -13.732 22.618 1.00 27.52 300 TYR D C 1
ATOM 3853 O O . TYR D 1 31 ? -74.482 -12.657 22.042 1.00 33.17 300 TYR D O 1
ATOM 3862 N N . GLU D 1 32 ? -73.735 -13.815 23.809 1.00 29.66 301 GLU D N 1
ATOM 3863 C CA . GLU D 1 32 ? -73.369 -12.599 24.534 1.00 38.88 301 GLU D CA 1
ATOM 3864 C C . GLU D 1 32 ? -72.415 -11.698 23.758 1.00 30.86 301 GLU D C 1
ATOM 3865 O O . GLU D 1 32 ? -72.702 -10.497 23.642 1.00 33.06 301 GLU D O 1
ATOM 3871 N N . PRO D 1 33 ? -71.297 -12.172 23.202 1.00 26.49 302 PRO D N 1
ATOM 3872 C CA . PRO D 1 33 ? -70.440 -11.242 22.454 1.00 25.42 302 PRO D CA 1
ATOM 3873 C C . PRO D 1 33 ? -71.076 -10.764 21.157 1.00 34.81 302 PRO D C 1
ATOM 3874 O O . PRO D 1 33 ? -70.853 -9.616 20.748 1.00 33.27 302 PRO D O 1
ATOM 3878 N N . LEU D 1 34 ? -71.867 -11.619 20.502 1.00 42.56 303 LEU D N 1
ATOM 3879 C CA . LEU D 1 34 ? -72.651 -11.199 19.343 1.00 20.85 303 LEU D CA 1
ATOM 3880 C C . LEU D 1 34 ? -73.585 -10.054 19.694 1.00 25.23 303 LEU D C 1
ATOM 3881 O O . LEU D 1 34 ? -73.724 -9.101 18.926 1.00 35.82 303 LEU D O 1
ATOM 3886 N N . LEU D 1 35 ? -74.224 -10.125 20.860 1.00 32.86 304 LEU D N 1
ATOM 3887 C CA . LEU D 1 35 ? -75.120 -9.059 21.306 1.00 41.47 304 LEU D CA 1
ATOM 3888 C C . LEU D 1 35 ? -74.364 -7.763 21.551 1.00 40.32 304 LEU D C 1
ATOM 3889 O O . LEU D 1 35 ? -74.737 -6.708 21.026 1.00 46.85 304 LEU D O 1
ATOM 3894 N N . SER D 1 36 ? -73.307 -7.819 22.366 1.00 35.30 305 SER D N 1
ATOM 3895 C CA . SER D 1 36 ? -72.648 -6.590 22.795 1.00 42.05 305 SER D CA 1
ATOM 3896 C C . SER D 1 36 ? -71.998 -5.868 21.624 1.00 41.38 305 SER D C 1
ATOM 3897 O O . SER D 1 36 ? -71.985 -4.632 21.585 1.00 38.67 305 SER D O 1
ATOM 3900 N N . ILE D 1 37 ? -71.471 -6.616 20.652 1.00 33.98 306 ILE D N 1
ATOM 3901 C CA . ILE D 1 37 ? -70.936 -5.979 19.456 1.00 22.48 306 ILE D CA 1
ATOM 3902 C C . ILE D 1 37 ? -72.048 -5.283 18.686 1.00 32.49 306 ILE D C 1
ATOM 3903 O O . ILE D 1 37 ? -71.880 -4.155 18.213 1.00 35.98 306 ILE D O 1
ATOM 3908 N N . ASN D 1 38 ? -73.202 -5.933 18.562 1.00 30.92 307 ASN D N 1
ATOM 3909 C CA . ASN D 1 38 ? -74.315 -5.358 17.821 1.00 28.96 307 ASN D CA 1
ATOM 3910 C C . ASN D 1 38 ? -75.035 -4.256 18.585 1.00 46.21 307 ASN D C 1
ATOM 3911 O O . ASN D 1 38 ? -75.969 -3.662 18.044 1.00 56.46 307 ASN D O 1
ATOM 3916 N N . LEU D 1 39 ? -74.635 -3.960 19.812 1.00 52.92 308 LEU D N 1
ATOM 3917 C CA . LEU D 1 39 ? -75.273 -2.910 20.589 1.00 49.03 308 LEU D CA 1
ATOM 3918 C C . LEU D 1 39 ? -74.326 -1.789 20.995 1.00 69.25 308 LEU D C 1
ATOM 3919 O O . LEU D 1 39 ? -74.754 -0.636 21.057 1.00 84.99 308 LEU D O 1
ATOM 3924 N N . GLY D 1 40 ? -73.057 -2.089 21.267 1.00 70.95 309 GLY D N 1
ATOM 3925 C CA . GLY D 1 40 ? -72.100 -1.070 21.648 1.00 72.30 309 GLY D CA 1
ATOM 3926 C C . GLY D 1 40 ? -71.224 -0.651 20.484 1.00 78.28 309 GLY D C 1
ATOM 3927 O O . GLY D 1 40 ? -71.717 -0.264 19.419 1.00 77.62 309 GLY D O 1
ATOM 3928 N N . PRO D 1 52 ? -78.287 -5.037 12.327 1.00 102.21 321 PRO D N 1
ATOM 3929 C CA . PRO D 1 52 ? -77.527 -6.010 11.539 1.00 104.33 321 PRO D CA 1
ATOM 3930 C C . PRO D 1 52 ? -76.134 -5.507 11.151 1.00 101.15 321 PRO D C 1
ATOM 3931 O O . PRO D 1 52 ? -75.974 -4.926 10.078 1.00 120.07 321 PRO D O 1
ATOM 3935 N N . VAL D 1 53 ? -75.142 -5.719 12.011 1.00 72.86 322 VAL D N 1
ATOM 3936 C CA . VAL D 1 53 ? -73.764 -5.307 11.757 1.00 59.22 322 VAL D CA 1
ATOM 3937 C C . VAL D 1 53 ? -72.820 -6.495 11.805 1.00 56.42 322 VAL D C 1
ATOM 3938 O O . VAL D 1 53 ? -71.943 -6.657 10.943 1.00 57.78 322 VAL D O 1
ATOM 3942 N N . LEU D 1 54 ? -72.973 -7.343 12.807 1.00 37.86 323 LEU D N 1
ATOM 3943 C CA . LEU D 1 54 ? -72.341 -8.641 12.854 1.00 37.64 323 LEU D CA 1
ATOM 3944 C C . LEU D 1 54 ? -73.447 -9.674 12.732 1.00 36.13 323 LEU D C 1
ATOM 3945 O O . LEU D 1 54 ? -74.368 -9.690 13.557 1.00 30.87 323 LEU D O 1
ATOM 3950 N N . HIS D 1 55 ? -73.370 -10.506 11.696 1.00 35.71 324 HIS D N 1
ATOM 3951 C CA . HIS D 1 55 ? -74.333 -11.574 11.463 1.00 36.86 324 HIS D CA 1
ATOM 3952 C C . HIS D 1 55 ? -73.899 -12.864 12.146 1.00 38.80 324 HIS D C 1
ATOM 3953 O O . HIS D 1 55 ? -72.726 -13.057 12.468 1.00 45.02 324 HIS D O 1
ATOM 3960 N N . LEU D 1 56 ? -74.873 -13.756 12.359 1.00 35.76 325 LEU D N 1
ATOM 3961 C CA . LEU D 1 56 ? -74.588 -14.997 13.071 1.00 33.59 325 LEU D CA 1
ATOM 3962 C C . LEU D 1 56 ? -73.582 -15.849 12.313 1.00 34.55 325 LEU D C 1
ATOM 3963 O O . LEU D 1 56 ? -72.661 -16.428 12.912 1.00 34.74 325 LEU D O 1
ATOM 3968 N N . LYS D 1 57 ? -73.743 -15.930 10.991 1.00 28.27 326 LYS D N 1
ATOM 3969 C CA . LYS D 1 57 ? -72.921 -16.822 10.184 1.00 27.37 326 LYS D CA 1
ATOM 3970 C C . LYS D 1 57 ? -71.449 -16.429 10.267 1.00 24.24 326 LYS D C 1
ATOM 3971 O O . LYS D 1 57 ? -70.583 -17.270 10.528 1.00 29.59 326 LYS D O 1
ATOM 3977 N N . PHE D 1 58 ? -71.155 -15.144 10.082 1.00 20.90 327 PHE D N 1
ATOM 3978 C CA . PHE D 1 58 ? -69.794 -14.646 10.238 1.00 27.17 327 PHE D CA 1
ATOM 3979 C C . PHE D 1 58 ? -69.268 -14.938 11.640 1.00 30.24 327 PHE D C 1
ATOM 3980 O O . PHE D 1 58 ? -68.225 -15.576 11.809 1.00 30.50 327 PHE D O 1
ATOM 3988 N N . TYR D 1 59 ? -70.012 -14.497 12.658 1.00 31.46 328 TYR D N 1
ATOM 3989 C CA . TYR D 1 59 ? -69.690 -14.777 14.055 1.00 29.39 328 TYR D CA 1
ATOM 3990 C C . TYR D 1 59 ? -69.328 -16.241 14.286 1.00 35.96 328 TYR D C 1
ATOM 3991 O O . TYR D 1 59 ? -68.274 -16.544 14.852 1.00 41.52 328 TYR D O 1
ATOM 4000 N N . GLU D 1 60 ? -70.198 -17.168 13.869 1.00 29.93 329 GLU D N 1
ATOM 4001 C CA . GLU D 1 60 ? -69.932 -18.588 14.117 1.00 31.15 329 GLU D CA 1
ATOM 4002 C C . GLU D 1 60 ? -68.681 -19.078 13.385 1.00 33.79 329 GLU D C 1
ATOM 4003 O O . GLU D 1 60 ? -67.949 -19.940 13.895 1.00 29.21 329 GLU D O 1
ATOM 4009 N N . THR D 1 61 ? -68.438 -18.572 12.176 1.00 28.45 330 THR D N 1
ATOM 4010 C CA . THR D 1 61 ? -67.272 -19.010 11.416 1.00 24.64 330 THR D CA 1
ATOM 4011 C C . THR D 1 61 ? -65.976 -18.670 12.148 1.00 28.95 330 THR D C 1
ATOM 4012 O O . THR D 1 61 ? -65.024 -19.461 12.153 1.00 38.84 330 THR D O 1
ATOM 4016 N N . PHE D 1 62 ? -65.925 -17.510 12.791 1.00 21.78 331 PHE D N 1
ATOM 4017 C CA . PHE D 1 62 ? -64.735 -17.159 13.553 1.00 26.96 331 PHE D CA 1
ATOM 4018 C C . PHE D 1 62 ? -64.653 -17.965 14.847 1.00 31.12 331 PHE D C 1
ATOM 4019 O O . PHE D 1 62 ? -63.588 -18.486 15.197 1.00 35.35 331 PHE D O 1
ATOM 4027 N N . LEU D 1 63 ? -65.768 -18.063 15.579 1.00 30.40 332 LEU D N 1
ATOM 4028 C CA . LEU D 1 63 ? -65.797 -18.888 16.778 1.00 25.31 332 LEU D CA 1
ATOM 4029 C C . LEU D 1 63 ? -65.265 -20.274 16.486 1.00 34.83 332 LEU D C 1
ATOM 4030 O O . LEU D 1 63 ? -64.439 -20.812 17.235 1.00 32.31 332 LEU D O 1
ATOM 4035 N N . ALA D 1 64 ? -65.726 -20.862 15.385 1.00 32.36 333 ALA D N 1
ATOM 4036 C CA . ALA D 1 64 ? -65.297 -22.202 15.030 1.00 19.91 333 ALA D CA 1
ATOM 4037 C C . ALA D 1 64 ? -63.801 -22.249 14.751 1.00 27.15 333 ALA D C 1
ATOM 4038 O O . ALA D 1 64 ? -63.115 -23.163 15.224 1.00 32.07 333 ALA D O 1
ATOM 4040 N N . GLN D 1 65 ? -63.272 -21.275 14.000 1.00 19.61 334 GLN D N 1
ATOM 4041 C CA . GLN D 1 65 ? -61.822 -21.214 13.797 1.00 31.57 334 GLN D CA 1
ATOM 4042 C C . GLN D 1 65 ? -61.081 -21.177 15.126 1.00 35.51 334 GLN D C 1
ATOM 4043 O O . GLN D 1 65 ? -60.112 -21.916 15.334 1.00 37.70 334 GLN D O 1
ATOM 4049 N N . LEU D 1 66 ? -61.514 -20.302 16.034 1.00 27.10 335 LEU D N 1
ATOM 4050 C CA . LEU D 1 66 ? -60.879 -20.233 17.341 1.00 22.47 335 LEU D CA 1
ATOM 4051 C C . LEU D 1 66 ? -60.968 -21.569 18.058 1.00 33.19 335 LEU D C 1
ATOM 4052 O O . LEU D 1 66 ? -60.006 -22.003 18.704 1.00 30.70 335 LEU D O 1
ATOM 4057 N N . ALA D 1 67 ? -62.119 -22.235 17.951 1.00 21.25 336 ALA D N 1
ATOM 4058 C CA . ALA D 1 67 ? -62.302 -23.531 18.598 1.00 25.47 336 ALA D CA 1
ATOM 4059 C C . ALA D 1 67 ? -61.406 -24.587 17.975 1.00 31.70 336 ALA D C 1
ATOM 4060 O O . ALA D 1 67 ? -60.880 -25.460 18.679 1.00 29.78 336 ALA D O 1
ATOM 4062 N N . GLU D 1 68 ? -61.215 -24.525 16.660 1.00 20.20 337 GLU D N 1
ATOM 4063 C CA . GLU D 1 68 ? -60.322 -25.486 16.040 1.00 21.82 337 GLU D CA 1
ATOM 4064 C C . GLU D 1 68 ? -58.917 -25.353 16.603 1.00 26.85 337 GLU D C 1
ATOM 4065 O O . GLU D 1 68 ? -58.159 -26.333 16.635 1.00 26.93 337 GLU D O 1
ATOM 4079 N N . ALA D 1 70 ? -58.440 -24.696 19.692 1.00 19.71 339 ALA D N 1
ATOM 4080 C CA . ALA D 1 70 ? -58.612 -25.042 21.098 1.00 26.02 339 ALA D CA 1
ATOM 4081 C C . ALA D 1 70 ? -58.332 -23.876 22.051 1.00 30.34 339 ALA D C 1
ATOM 4082 O O . ALA D 1 70 ? -58.241 -24.086 23.264 1.00 30.30 339 ALA D O 1
ATOM 4084 N N . ILE D 1 71 ? -58.192 -22.648 21.546 1.00 28.20 340 ILE D N 1
ATOM 4085 C CA . ILE D 1 71 ? -58.102 -21.500 22.444 1.00 24.23 340 ILE D CA 1
ATOM 4086 C C . ILE D 1 71 ? -59.444 -21.225 23.130 1.00 29.28 340 ILE D C 1
ATOM 4087 O O . ILE D 1 71 ? -59.484 -20.587 24.188 1.00 34.21 340 ILE D O 1
ATOM 4092 N N . ILE D 1 72 ? -60.553 -21.687 22.551 1.00 32.49 341 ILE D N 1
ATOM 4093 C CA . ILE D 1 72 ? -61.836 -21.753 23.227 1.00 18.79 341 ILE D CA 1
ATOM 4094 C C . ILE D 1 72 ? -62.460 -23.098 22.895 1.00 19.63 341 ILE D C 1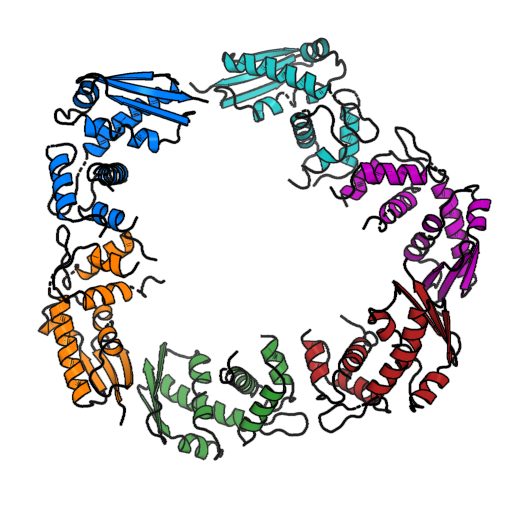
ATOM 4095 O O . ILE D 1 72 ? -61.998 -23.824 22.019 1.00 39.88 341 ILE D O 1
ATOM 4100 N N . THR D 1 73 ? -63.531 -23.416 23.599 1.00 28.90 342 THR D N 1
ATOM 4101 C CA . THR D 1 73 ? -64.369 -24.557 23.275 1.00 30.66 342 THR D CA 1
ATOM 4102 C C . THR D 1 73 ? -65.813 -24.095 23.328 1.00 27.34 342 THR D C 1
ATOM 4103 O O . THR D 1 73 ? -66.181 -23.273 24.174 1.00 36.30 342 THR D O 1
ATOM 4107 N N . LEU D 1 74 ? -66.622 -24.635 22.433 1.00 36.89 343 LEU D N 1
ATOM 4108 C CA . LEU D 1 74 ? -68.027 -24.283 22.310 1.00 34.02 343 LEU D CA 1
ATOM 4109 C C . LEU D 1 74 ? -68.872 -25.457 22.766 1.00 40.05 343 LEU D C 1
ATOM 4110 O O . LEU D 1 74 ? -68.643 -26.596 22.351 1.00 47.82 343 LEU D O 1
ATOM 4115 N N . ASP D 1 75 ? -69.821 -25.181 23.622 1.00 47.05 344 ASP D N 1
ATOM 4116 C CA . ASP D 1 75 ? -70.776 -26.156 24.085 1.00 45.77 344 ASP D CA 1
ATOM 4117 C C . ASP D 1 75 ? -72.061 -25.947 23.303 1.00 46.93 344 ASP D C 1
ATOM 4118 O O . ASP D 1 75 ? -72.054 -25.356 22.217 1.00 57.40 344 ASP D O 1
ATOM 4123 N N . SER D 1 76 ? -73.178 -26.394 23.850 1.00 53.92 345 SER D N 1
ATOM 4124 C CA . SER D 1 76 ? -74.424 -26.209 23.123 1.00 59.29 345 SER D CA 1
ATOM 4125 C C . SER D 1 76 ? -74.881 -24.758 23.175 1.00 59.75 345 SER D C 1
ATOM 4126 O O . SER D 1 76 ? -75.600 -24.293 22.281 1.00 64.83 345 SER D O 1
ATOM 4129 N N . PHE D 1 77 ? -74.489 -24.032 24.215 1.00 57.83 346 PHE D N 1
ATOM 4130 C CA . PHE D 1 77 ? -74.908 -22.640 24.311 1.00 66.27 346 PHE D CA 1
ATOM 4131 C C . PHE D 1 77 ? -73.915 -21.760 25.063 1.00 45.43 346 PHE D C 1
ATOM 4132 O O . PHE D 1 77 ? -74.243 -20.599 25.339 1.00 40.13 346 PHE D O 1
ATOM 4140 N N . THR D 1 78 ? -72.722 -22.245 25.397 1.00 38.60 347 THR D N 1
ATOM 4141 C CA . THR D 1 78 ? -71.749 -21.439 26.120 1.00 33.49 347 THR D CA 1
ATOM 4142 C C . THR D 1 78 ? -70.391 -21.535 25.456 1.00 33.33 347 THR D C 1
ATOM 4143 O O . THR D 1 78 ? -70.044 -22.549 24.849 1.00 41.48 347 THR D O 1
ATOM 4147 N N . ILE D 1 79 ? -69.620 -20.465 25.592 1.00 27.68 348 ILE D N 1
ATOM 4148 C CA . ILE D 1 79 ? -68.213 -20.456 25.224 1.00 26.78 348 ILE D CA 1
ATOM 4149 C C . ILE D 1 79 ? -67.406 -20.656 26.494 1.00 29.16 348 ILE D C 1
ATOM 4150 O O . ILE D 1 79 ? -67.641 -19.969 27.497 1.00 43.62 348 ILE D O 1
ATOM 4155 N N . ASN D 1 80 ? -66.460 -21.588 26.459 1.00 20.39 349 ASN D N 1
ATOM 4156 C CA . ASN D 1 80 ? -65.514 -21.787 27.559 1.00 31.48 349 ASN D CA 1
ATOM 4157 C C . ASN D 1 80 ? -64.185 -21.144 27.182 1.00 19.92 349 ASN D C 1
ATOM 4158 O O . ASN D 1 80 ? -63.485 -21.630 26.289 1.00 28.57 349 ASN D O 1
ATOM 4171 N N . THR D 1 82 ? -61.438 -20.717 29.021 1.00 27.47 351 THR D N 1
ATOM 4172 C CA . THR D 1 82 ? -60.373 -21.093 29.944 1.00 30.62 351 THR D CA 1
ATOM 4173 C C . THR D 1 82 ? -58.994 -20.981 29.303 1.00 30.27 351 THR D C 1
ATOM 4174 O O . THR D 1 82 ? -58.113 -20.277 29.812 1.00 25.85 351 THR D O 1
ATOM 4178 N N . ASN D 1 83 ? -58.768 -21.727 28.217 1.00 22.48 352 ASN D N 1
ATOM 4179 C CA . ASN D 1 83 ? -57.497 -21.615 27.509 1.00 24.73 352 ASN D CA 1
ATOM 4180 C C . ASN D 1 83 ? -57.247 -20.185 27.041 1.00 26.23 352 ASN D C 1
ATOM 4181 O O . ASN D 1 83 ? -56.125 -19.679 27.145 1.00 32.72 352 ASN D O 1
ATOM 4186 N N . LEU D 1 84 ? -58.273 -19.502 26.538 1.00 20.25 353 LEU D N 1
ATOM 4187 C CA . LEU D 1 84 ? -58.054 -18.105 26.183 1.00 20.62 353 LEU D CA 1
ATOM 4188 C C . LEU D 1 84 ? -57.597 -17.315 27.397 1.00 22.21 353 LEU D C 1
ATOM 4189 O O . LEU D 1 84 ? -56.703 -16.465 27.301 1.00 23.69 353 LEU D O 1
ATOM 4194 N N . HIS D 1 85 ? -58.161 -17.626 28.564 1.00 25.95 354 HIS D N 1
ATOM 4195 C CA . HIS D 1 85 ? -57.799 -16.911 29.780 1.00 19.07 354 HIS D CA 1
ATOM 4196 C C . HIS D 1 85 ? -56.330 -17.126 30.135 1.00 25.19 354 HIS D C 1
ATOM 4197 O O . HIS D 1 85 ? -55.567 -16.167 30.275 1.00 29.52 354 HIS D O 1
ATOM 4204 N N . ASN D 1 86 ? -55.903 -18.385 30.242 1.00 25.91 355 ASN D N 1
ATOM 4205 C CA . ASN D 1 86 ? -54.544 -18.669 30.699 1.00 25.06 355 ASN D CA 1
ATOM 4206 C C . ASN D 1 86 ? -53.519 -18.174 29.709 1.00 29.65 355 ASN D C 1
ATOM 4207 O O . ASN D 1 86 ? -52.419 -17.749 30.095 1.00 36.88 355 ASN D O 1
ATOM 4212 N N . CYS D 1 87 ? -53.865 -18.223 28.435 1.00 21.56 356 CYS D N 1
ATOM 4213 C CA . CYS D 1 87 ? -52.945 -17.785 27.406 1.00 18.03 356 CYS D CA 1
ATOM 4214 C C . CYS D 1 87 ? -52.750 -16.282 27.473 1.00 21.02 356 CYS D C 1
ATOM 4215 O O . CYS D 1 87 ? -51.615 -15.789 27.482 1.00 25.52 356 CYS D O 1
ATOM 4218 N N . TYR D 1 88 ? -53.846 -15.533 27.551 1.00 25.28 357 TYR D N 1
ATOM 4219 C CA . TYR D 1 88 ? -53.716 -14.096 27.743 1.00 25.86 357 TYR D CA 1
ATOM 4220 C C . TYR D 1 88 ? -53.030 -13.781 29.073 1.00 27.26 357 TYR D C 1
ATOM 4221 O O . TYR D 1 88 ? -52.235 -12.838 29.165 1.00 25.52 357 TYR D O 1
ATOM 4230 N N . ARG D 1 89 ? -53.319 -14.571 30.112 1.00 31.01 358 ARG D N 1
ATOM 4231 C CA . ARG D 1 89 ? -52.598 -14.451 31.376 1.00 32.14 358 ARG D CA 1
ATOM 4232 C C . ARG D 1 89 ? -51.097 -14.487 31.145 1.00 32.37 358 ARG D C 1
ATOM 4233 O O . ARG D 1 89 ? -50.348 -13.655 31.668 1.00 31.86 358 ARG D O 1
ATOM 4241 N N . TYR D 1 90 ? -50.651 -15.471 30.364 1.00 22.50 359 TYR D N 1
ATOM 4242 C CA . TYR D 1 90 ? -49.240 -15.632 30.055 1.00 24.02 359 TYR D CA 1
ATOM 4243 C C . TYR D 1 90 ? -48.700 -14.412 29.320 1.00 31.54 359 TYR D C 1
ATOM 4244 O O . TYR D 1 90 ? -47.617 -13.900 29.636 1.00 27.18 359 TYR D O 1
ATOM 4253 N N . ILE D 1 91 ? -49.450 -13.927 28.340 1.00 28.52 360 ILE D N 1
ATOM 4254 C CA . ILE D 1 91 ? -49.019 -12.757 27.603 1.00 28.51 360 ILE D CA 1
ATOM 4255 C C . ILE D 1 91 ? -48.847 -11.561 28.536 1.00 37.67 360 ILE D C 1
ATOM 4256 O O . ILE D 1 91 ? -47.879 -10.798 28.417 1.00 41.26 360 ILE D O 1
ATOM 4261 N N . ILE D 1 92 ? -49.736 -11.412 29.522 1.00 28.54 361 ILE D N 1
ATOM 4262 C CA . ILE D 1 92 ? -49.611 -10.283 30.441 1.00 30.44 361 ILE D CA 1
ATOM 4263 C C . ILE D 1 92 ? -48.320 -10.385 31.246 1.00 31.36 361 ILE D C 1
ATOM 4264 O O . ILE D 1 92 ? -47.522 -9.443 31.298 1.00 38.87 361 ILE D O 1
ATOM 4269 N N . THR D 1 93 ? -48.089 -11.531 31.875 1.00 25.26 362 THR D N 1
ATOM 4270 C CA . THR D 1 93 ? -46.866 -11.719 32.647 1.00 22.33 362 THR D CA 1
ATOM 4271 C C . THR D 1 93 ? -45.629 -11.430 31.806 1.00 34.98 362 THR D C 1
ATOM 4272 O O . THR D 1 93 ? -44.768 -10.633 32.196 1.00 41.32 362 THR D O 1
ATOM 4276 N N . ARG D 1 94 ? -45.538 -12.053 30.628 1.00 35.67 363 ARG D N 1
ATOM 4277 C CA . ARG D 1 94 ? -44.350 -11.901 29.793 1.00 26.24 363 ARG D CA 1
ATOM 4278 C C . ARG D 1 94 ? -44.165 -10.450 29.351 1.00 32.83 363 ARG D C 1
ATOM 4279 O O . ARG D 1 94 ? -43.119 -9.844 29.603 1.00 44.00 363 ARG D O 1
ATOM 4287 N N . PHE D 1 95 ? -45.186 -9.858 28.732 1.00 26.07 364 PHE D N 1
ATOM 4288 C CA . PHE D 1 95 ? -44.996 -8.535 28.160 1.00 21.10 364 PHE D CA 1
ATOM 4289 C C . PHE D 1 95 ? -45.013 -7.419 29.201 1.00 35.92 364 PHE D C 1
ATOM 4290 O O . PHE D 1 95 ? -44.271 -6.442 29.052 1.00 44.14 364 PHE D O 1
ATOM 4298 N N . GLN D 1 96 ? -45.819 -7.520 30.261 1.00 35.14 365 GLN D N 1
ATOM 4299 C CA . GLN D 1 96 ? -45.812 -6.437 31.242 1.00 25.87 365 GLN D CA 1
ATOM 4300 C C . GLN D 1 96 ? -44.443 -6.302 31.896 1.00 30.19 365 GLN D C 1
ATOM 4301 O O . GLN D 1 96 ? -43.920 -5.193 32.058 1.00 29.32 365 GLN D O 1
ATOM 4307 N N . SER D 1 97 ? -43.838 -7.424 32.243 1.00 31.78 366 SER D N 1
ATOM 4308 C CA . SER D 1 97 ? -42.485 -7.404 32.774 1.00 32.40 366 SER D CA 1
ATOM 4309 C C . SER D 1 97 ? -41.509 -6.732 31.808 1.00 34.12 366 SER D C 1
ATOM 4310 O O . SER D 1 97 ? -40.599 -6.012 32.240 1.00 48.37 366 SER D O 1
ATOM 4313 N N . LEU D 1 98 ? -41.688 -6.929 30.496 1.00 26.08 367 LEU D N 1
ATOM 4314 C CA . LEU D 1 98 ? -40.799 -6.265 29.538 1.00 31.91 367 LEU D CA 1
ATOM 4315 C C . LEU D 1 98 ? -41.021 -4.754 29.509 1.00 28.69 367 LEU D C 1
ATOM 4316 O O . LEU D 1 98 ? -40.058 -3.991 29.380 1.00 32.16 367 LEU D O 1
ATOM 4321 N N . ILE D 1 99 ? -42.273 -4.311 29.635 1.00 24.36 368 ILE D N 1
ATOM 4322 C CA . ILE D 1 99 ? -42.577 -2.883 29.680 1.00 22.87 368 ILE D CA 1
ATOM 4323 C C . ILE D 1 99 ? -41.989 -2.248 30.941 1.00 31.59 368 ILE D C 1
ATOM 4324 O O . ILE D 1 99 ? -41.280 -1.234 30.881 1.00 37.72 368 ILE D O 1
ATOM 4329 N N . ASN D 1 100 ? -42.283 -2.837 32.102 1.00 33.23 369 ASN D N 1
ATOM 4330 C CA . ASN D 1 100 ? -41.804 -2.369 33.394 1.00 27.75 369 ASN D CA 1
ATOM 4331 C C . ASN D 1 100 ? -40.344 -1.929 33.374 1.00 26.70 369 ASN D C 1
ATOM 4332 O O . ASN D 1 100 ? -39.975 -0.895 33.960 1.00 29.77 369 ASN D O 1
ATOM 4337 N N . VAL D 1 101 ? -39.508 -2.734 32.721 1.00 24.62 370 VAL D N 1
ATOM 4338 C CA . VAL D 1 101 ? -38.075 -2.508 32.702 1.00 29.82 370 VAL D CA 1
ATOM 4339 C C . VAL D 1 101 ? -37.645 -1.814 31.422 1.00 24.30 370 VAL D C 1
ATOM 4340 O O . VAL D 1 101 ? -36.449 -1.565 31.212 1.00 25.51 370 VAL D O 1
ATOM 4344 N N . GLN D 1 102 ? -38.610 -1.465 30.574 1.00 32.72 371 GLN D N 1
ATOM 4345 C CA . GLN D 1 102 ? -38.413 -0.614 29.406 1.00 31.19 371 GLN D CA 1
ATOM 4346 C C . GLN D 1 102 ? -37.347 -1.161 28.455 1.00 31.74 371 GLN D C 1
ATOM 4347 O O . GLN D 1 102 ? -36.451 -0.435 28.010 1.00 39.03 371 GLN D O 1
ATOM 4353 N N . ILE D 1 103 ? -37.465 -2.444 28.105 1.00 27.45 372 ILE D N 1
ATOM 4354 C CA . ILE D 1 103 ? -36.589 -2.979 27.058 1.00 41.07 372 ILE D CA 1
ATOM 4355 C C . ILE D 1 103 ? -37.004 -2.366 25.726 1.00 39.56 372 ILE D C 1
ATOM 4356 O O . ILE D 1 103 ? -38.192 -2.096 25.510 1.00 36.03 372 ILE D O 1
ATOM 4361 N N . PRO D 1 104 ? -36.070 -2.132 24.820 1.00 42.70 373 PRO D N 1
ATOM 4362 C CA . PRO D 1 104 ? -36.398 -1.465 23.555 1.00 27.15 373 PRO D CA 1
ATOM 4363 C C . PRO D 1 104 ? -37.084 -2.389 22.564 1.00 31.09 373 PRO D C 1
ATOM 4364 O O . PRO D 1 104 ? -37.952 -1.963 21.799 1.00 37.95 373 PRO D O 1
ATOM 4368 N N . GLN D 1 105 ? -36.698 -3.660 22.564 1.00 31.83 374 GLN D N 1
ATOM 4369 C CA . GLN D 1 105 ? -37.255 -4.605 21.610 1.00 41.55 374 GLN D CA 1
ATOM 4370 C C . GLN D 1 105 ? -37.101 -6.015 22.146 1.00 34.98 374 GLN D C 1
ATOM 4371 O O . GLN D 1 105 ? -36.212 -6.295 22.952 1.00 39.62 374 GLN D O 1
ATOM 4377 N N . ILE D 1 106 ? -37.962 -6.904 21.656 1.00 35.92 375 ILE D N 1
ATOM 4378 C CA . ILE D 1 106 ? -37.924 -8.324 21.988 1.00 26.95 375 ILE D CA 1
ATOM 4379 C C . ILE D 1 106 ? -38.173 -9.136 20.719 1.00 24.90 375 ILE D C 1
ATOM 4380 O O . ILE D 1 106 ? -39.012 -8.780 19.885 1.00 26.98 375 ILE D O 1
ATOM 4385 N N . THR D 1 107 ? -37.438 -10.225 20.574 1.00 30.43 376 THR D N 1
ATOM 4386 C CA . THR D 1 107 ? -37.669 -11.214 19.530 1.00 30.29 376 THR D CA 1
ATOM 4387 C C . THR D 1 107 ? -38.350 -12.430 20.155 1.00 30.87 376 THR D C 1
ATOM 4388 O O . THR D 1 107 ? -37.943 -12.871 21.234 1.00 28.66 376 THR D O 1
ATOM 4392 N N . ILE D 1 108 ? -39.382 -12.968 19.498 1.00 21.61 377 ILE D N 1
ATOM 4393 C CA . ILE D 1 108 ? -40.143 -14.072 20.067 1.00 24.86 377 ILE D CA 1
ATOM 4394 C C . ILE D 1 108 ? -40.417 -15.127 19.004 1.00 26.80 377 ILE D C 1
ATOM 4395 O O . ILE D 1 108 ? -40.877 -14.806 17.906 1.00 31.37 377 ILE D O 1
ATOM 4400 N N . LYS D 1 109 ? -40.130 -16.390 19.339 1.00 36.33 378 LYS D N 1
ATOM 4401 C CA . LYS D 1 109 ? -40.557 -17.523 18.533 1.00 20.41 378 LYS D CA 1
ATOM 4402 C C . LYS D 1 109 ? -42.019 -17.812 18.807 1.00 21.10 378 LYS D C 1
ATOM 4403 O O . LYS D 1 109 ? -42.436 -17.888 19.969 1.00 25.00 378 LYS D O 1
ATOM 4409 N N . TYR D 1 110 ? -42.797 -17.959 17.731 1.00 24.87 379 TYR D N 1
ATOM 4410 C CA . TYR D 1 110 ? -44.172 -18.429 17.845 1.00 19.65 379 TYR D CA 1
ATOM 4411 C C . TYR D 1 110 ? -44.238 -19.737 18.607 1.00 22.10 379 TYR D C 1
ATOM 4412 O O . TYR D 1 110 ? -45.133 -19.945 19.427 1.00 30.05 379 TYR D O 1
ATOM 4421 N N . SER D 1 111 ? -43.289 -20.633 18.355 1.00 20.57 380 SER D N 1
ATOM 4422 C CA . SER D 1 111 ? -43.270 -21.896 19.081 1.00 29.91 380 SER D CA 1
ATOM 4423 C C . SER D 1 111 ? -43.140 -21.680 20.583 1.00 28.89 380 SER D C 1
ATOM 4424 O O . SER D 1 111 ? -43.629 -22.496 21.367 1.00 35.18 380 SER D O 1
ATOM 4427 N N . GLU D 1 112 ? -42.494 -20.595 21.007 1.00 31.18 381 GLU D N 1
ATOM 4428 C CA . GLU D 1 112 ? -42.451 -20.290 22.433 1.00 32.69 381 GLU D CA 1
ATOM 4429 C C . GLU D 1 112 ? -43.855 -20.138 22.989 1.00 29.06 381 GLU D C 1
ATOM 4430 O O . GLU D 1 112 ? -44.243 -20.832 23.933 1.00 29.65 381 GLU D O 1
ATOM 4436 N N . ILE D 1 113 ? -44.639 -19.237 22.400 1.00 32.12 382 ILE D N 1
ATOM 4437 C CA . ILE D 1 113 ? -46.004 -19.023 22.863 1.00 23.85 382 ILE D CA 1
ATOM 4438 C C . ILE D 1 113 ? -46.786 -20.337 22.841 1.00 23.66 382 ILE D C 1
ATOM 4439 O O . ILE D 1 113 ? -47.470 -20.687 23.810 1.00 30.65 382 ILE D O 1
ATOM 4444 N N . ARG D 1 114 ? -46.671 -21.101 21.749 1.00 21.87 383 ARG D N 1
ATOM 4445 C CA . ARG D 1 114 ? -47.511 -22.287 21.592 1.00 25.52 383 ARG D CA 1
ATOM 4446 C C . ARG D 1 114 ? -47.194 -23.325 22.666 1.00 31.77 383 ARG D C 1
ATOM 4447 O O . ARG D 1 114 ? -48.108 -23.938 23.236 1.00 26.87 383 ARG D O 1
ATOM 4455 N N . ASN D 1 115 ? -45.907 -23.489 22.993 1.00 24.16 384 ASN D N 1
ATOM 4456 C CA . ASN D 1 115 ? -45.492 -24.450 24.013 1.00 24.05 384 ASN D CA 1
ATOM 4457 C C . ASN D 1 115 ? -45.991 -24.043 25.390 1.00 23.07 384 ASN D C 1
ATOM 4458 O O . ASN D 1 115 ? -46.681 -24.814 26.062 1.00 31.66 384 ASN D O 1
ATOM 4463 N N . PHE D 1 116 ? -45.625 -22.835 25.838 1.00 26.42 385 PHE D N 1
ATOM 4464 C CA . PHE D 1 116 ? -46.017 -22.393 27.174 1.00 28.44 385 PHE D CA 1
ATOM 4465 C C . PHE D 1 116 ? -47.523 -22.466 27.360 1.00 30.39 385 PHE D C 1
ATOM 4466 O O . PHE D 1 116 ? -48.004 -22.898 28.409 1.00 36.05 385 PHE D O 1
ATOM 4474 N N . CYS D 1 117 ? -48.283 -22.085 26.339 1.00 41.09 386 CYS D N 1
ATOM 4475 C CA . CYS D 1 117 ? -49.735 -22.093 26.434 1.00 37.51 386 CYS D CA 1
ATOM 4476 C C . CYS D 1 117 ? -50.338 -23.469 26.230 1.00 31.20 386 CYS D C 1
ATOM 4477 O O . CYS D 1 117 ? -51.551 -23.619 26.388 1.00 39.01 386 CYS D O 1
ATOM 4480 N N . LYS D 1 118 ? -49.529 -24.472 25.917 1.00 26.40 387 LYS D N 1
ATOM 4481 C CA . LYS D 1 118 ? -50.029 -25.819 25.692 1.00 33.31 387 LYS D CA 1
ATOM 4482 C C . LYS D 1 118 ? -51.106 -25.797 24.614 1.00 39.48 387 LYS D C 1
ATOM 4483 O O . LYS D 1 118 ? -52.223 -26.280 24.800 1.00 52.68 387 LYS D O 1
ATOM 4489 N N . LEU D 1 119 ? -50.753 -25.189 23.483 1.00 36.79 388 LEU D N 1
ATOM 4490 C CA . LEU D 1 119 ? -51.704 -24.883 22.416 1.00 25.02 388 LEU D CA 1
ATOM 4491 C C . LEU D 1 119 ? -50.950 -24.944 21.098 1.00 31.69 388 LEU D C 1
ATOM 4492 O O . LEU D 1 119 ? -50.560 -23.919 20.534 1.00 36.06 388 LEU D O 1
ATOM 4497 N N . PRO D 1 120 ? -50.717 -26.153 20.575 1.00 30.56 389 PRO D N 1
ATOM 4498 C CA . PRO D 1 120 ? -49.894 -26.294 19.367 1.00 32.31 389 PRO D CA 1
ATOM 4499 C C . PRO D 1 120 ? -50.517 -25.724 18.111 1.00 31.58 389 PRO D C 1
ATOM 4500 O O . PRO D 1 120 ? -49.786 -25.515 17.140 1.00 32.31 389 PRO D O 1
ATOM 4504 N N . LEU D 1 121 ? -51.826 -25.503 18.072 1.00 35.32 390 LEU D N 1
ATOM 4505 C CA . LEU D 1 121 ? -52.472 -25.076 16.841 1.00 37.13 390 LEU D CA 1
ATOM 4506 C C . LEU D 1 121 ? -52.644 -23.557 16.741 1.00 30.57 390 LEU D C 1
ATOM 4507 O O . LEU D 1 121 ? -53.265 -23.073 15.791 1.00 33.00 390 LEU D O 1
ATOM 4512 N N . LEU D 1 122 ? -52.098 -22.786 17.662 1.00 22.50 391 LEU D N 1
ATOM 4513 C CA . LEU D 1 122 ? -52.314 -21.354 17.590 1.00 25.59 391 LEU D CA 1
ATOM 4514 C C . LEU D 1 122 ? -51.696 -20.831 16.312 1.00 32.87 391 LEU D C 1
ATOM 4515 O O . LEU D 1 122 ? -50.537 -21.132 16.007 1.00 19.61 391 LEU D O 1
ATOM 4520 N N . SER D 1 123 ? -52.479 -20.068 15.558 1.00 23.45 392 SER D N 1
ATOM 4521 C CA . SER D 1 123 ? -52.005 -19.482 14.315 1.00 26.94 392 SER D CA 1
ATOM 4522 C C . SER D 1 123 ? -51.069 -18.318 14.610 1.00 30.94 392 SER D C 1
ATOM 4523 O O . SER D 1 123 ? -51.160 -17.676 15.660 1.00 28.31 392 SER D O 1
ATOM 4526 N N . LYS D 1 124 ? -50.156 -18.056 13.670 1.00 32.37 393 LYS D N 1
ATOM 4527 C CA . LYS D 1 124 ? -49.377 -16.818 13.699 1.00 25.48 393 LYS D CA 1
ATOM 4528 C C . LYS D 1 124 ? -50.261 -15.598 13.985 1.00 22.58 393 LYS D C 1
ATOM 4529 O O . LYS D 1 124 ? -49.981 -14.815 14.897 1.00 26.40 393 LYS D O 1
ATOM 4535 N N . LYS D 1 125 ? -51.360 -15.457 13.237 1.00 21.28 394 LYS D N 1
ATOM 4536 C CA . LYS D 1 125 ? -52.207 -14.268 13.315 1.00 23.21 394 LYS D CA 1
ATOM 4537 C C . LYS D 1 125 ? -52.797 -14.093 14.706 1.00 25.90 394 LYS D C 1
ATOM 4538 O O . LYS D 1 125 ? -52.792 -12.994 15.268 1.00 39.43 394 LYS D O 1
ATOM 4544 N N . LEU D 1 126 ? -53.298 -15.176 15.284 1.00 28.49 395 LEU D N 1
ATOM 4545 C CA . LEU D 1 126 ? -53.943 -15.085 16.584 1.00 18.02 395 LEU D CA 1
ATOM 4546 C C . LEU D 1 126 ? -52.948 -14.724 17.683 1.00 22.83 395 LEU D C 1
ATOM 4547 O O . LEU D 1 126 ? -53.285 -13.983 18.610 1.00 25.76 395 LEU D O 1
ATOM 4552 N N . ILE D 1 127 ? -51.709 -15.226 17.599 1.00 27.62 396 ILE D N 1
ATOM 4553 C CA . ILE D 1 127 ? -50.694 -14.840 18.582 1.00 19.59 396 ILE D CA 1
ATOM 4554 C C . ILE D 1 127 ? -50.363 -13.356 18.448 1.00 29.03 396 ILE D C 1
ATOM 4555 O O . ILE D 1 127 ? -50.316 -12.614 19.439 1.00 27.18 396 ILE D O 1
ATOM 4560 N N . LEU D 1 128 ? -50.136 -12.904 17.213 1.00 29.83 397 LEU D N 1
ATOM 4561 C CA . LEU D 1 128 ? -49.865 -11.495 16.972 1.00 18.81 397 LEU D CA 1
ATOM 4562 C C . LEU D 1 128 ? -51.013 -10.627 17.442 1.00 28.29 397 LEU D C 1
ATOM 4563 O O . LEU D 1 128 ? -50.801 -9.585 18.066 1.00 30.29 397 LEU D O 1
ATOM 4568 N N . GLN D 1 129 ? -52.243 -11.018 17.131 1.00 23.62 398 GLN D N 1
ATOM 4569 C CA . GLN D 1 129 ? -53.355 -10.147 17.485 1.00 31.88 398 GLN D CA 1
ATOM 4570 C C . GLN D 1 129 ? -53.524 -10.056 18.995 1.00 33.46 398 GLN D C 1
ATOM 4571 O O . GLN D 1 129 ? -53.844 -8.987 19.523 1.00 26.73 398 GLN D O 1
ATOM 4585 N N . CYS D 1 131 ? -51.099 -10.367 21.264 1.00 25.34 400 CYS D N 1
ATOM 4586 C CA . CYS D 1 131 ? -50.070 -9.444 21.718 1.00 25.88 400 CYS D CA 1
ATOM 4587 C C . CYS D 1 131 ? -50.489 -8.007 21.444 1.00 28.16 400 CYS D C 1
ATOM 4588 O O . CYS D 1 131 ? -50.346 -7.133 22.309 1.00 22.47 400 CYS D O 1
ATOM 4591 N N . LYS D 1 132 ? -51.007 -7.744 20.244 1.00 17.80 401 LYS D N 1
ATOM 4592 C CA . LYS D 1 132 ? -51.371 -6.377 19.910 1.00 39.97 401 LYS D CA 1
ATOM 4593 C C . LYS D 1 132 ? -52.444 -5.872 20.856 1.00 34.68 401 LYS D C 1
ATOM 4594 O O . LYS D 1 132 ? -52.384 -4.731 21.331 1.00 46.02 401 LYS D O 1
ATOM 4600 N N . HIS D 1 133 ? -53.397 -6.734 21.193 1.00 20.88 402 HIS D N 1
ATOM 4601 C CA . HIS D 1 133 ? -54.463 -6.340 22.106 1.00 18.34 402 HIS D CA 1
ATOM 4602 C C . HIS D 1 133 ? -53.894 -5.932 23.461 1.00 22.75 402 HIS D C 1
ATOM 4603 O O . HIS D 1 133 ? -54.278 -4.897 24.022 1.00 24.14 402 HIS D O 1
ATOM 4610 N N . PHE D 1 134 ? -52.969 -6.736 23.996 1.00 18.44 403 PHE D N 1
ATOM 4611 C CA . PHE D 1 134 ? -52.369 -6.406 25.274 1.00 19.29 403 PHE D CA 1
ATOM 4612 C C . PHE D 1 134 ? -51.655 -5.067 25.203 1.00 24.02 403 PHE D C 1
ATOM 4613 O O . PHE D 1 134 ? -51.782 -4.233 26.110 1.00 33.45 403 PHE D O 1
ATOM 4621 N N . LEU D 1 135 ? -50.882 -4.852 24.141 1.00 36.07 404 LEU D N 1
ATOM 4622 C CA . LEU D 1 135 ? -50.120 -3.619 24.017 1.00 27.40 404 LEU D CA 1
ATOM 4623 C C . LEU D 1 135 ? -51.024 -2.395 23.948 1.00 26.49 404 LEU D C 1
ATOM 4624 O O . LEU D 1 135 ? -50.600 -1.307 24.337 1.00 31.90 404 LEU D O 1
ATOM 4629 N N . ASN D 1 136 ? -52.263 -2.548 23.498 1.00 31.33 405 ASN D N 1
ATOM 4630 C CA . ASN D 1 136 ? -53.194 -1.432 23.455 1.00 34.00 405 ASN D CA 1
ATOM 4631 C C . ASN D 1 136 ? -54.067 -1.309 24.693 1.00 34.27 405 ASN D C 1
ATOM 4632 O O . ASN D 1 136 ? -54.834 -0.349 24.787 1.00 41.25 405 ASN D O 1
ATOM 4637 N N . THR D 1 137 ? -53.967 -2.232 25.643 1.00 37.26 406 THR D N 1
ATOM 4638 C CA . THR D 1 137 ? -54.869 -2.261 26.787 1.00 36.11 406 THR D CA 1
ATOM 4639 C C . THR D 1 137 ? -54.187 -2.031 28.135 1.00 36.39 406 THR D C 1
ATOM 4640 O O . THR D 1 137 ? -54.784 -1.381 28.996 1.00 50.73 406 THR D O 1
ATOM 4644 N N . THR D 1 138 ? -52.952 -2.499 28.337 1.00 25.30 407 THR D N 1
ATOM 4645 C CA . THR D 1 138 ? -52.280 -2.266 29.614 1.00 39.09 407 THR D CA 1
ATOM 4646 C C . THR D 1 138 ? -52.188 -0.774 29.956 1.00 45.25 407 THR D C 1
ATOM 4647 O O . THR D 1 138 ? -51.943 0.072 29.091 1.00 39.64 407 THR D O 1
ATOM 4651 N N . HIS D 1 139 ? -52.400 -0.455 31.236 1.00 56.87 408 HIS D N 1
ATOM 4652 C CA . HIS D 1 139 ? -52.208 0.897 31.757 1.00 65.52 408 HIS D CA 1
ATOM 4653 C C . HIS D 1 139 ? -50.906 1.044 32.523 1.00 62.33 408 HIS D C 1
ATOM 4654 O O . HIS D 1 139 ? -50.600 2.142 32.997 1.00 70.52 408 HIS D O 1
ATOM 4661 N N . ILE D 1 140 ? -50.130 -0.026 32.639 1.00 55.94 409 ILE D N 1
ATOM 4662 C CA . ILE D 1 140 ? -49.015 -0.101 33.571 1.00 49.16 409 ILE D CA 1
ATOM 4663 C C . ILE D 1 140 ? -47.718 0.107 32.807 1.00 51.82 409 ILE D C 1
ATOM 4664 O O . ILE D 1 140 ? -47.456 -0.576 31.803 1.00 52.41 409 ILE D O 1
ATOM 4669 N N . GLY D 1 141 ? -46.905 1.044 33.289 1.00 38.18 410 GLY D N 1
ATOM 4670 C CA . GLY D 1 141 ? -45.650 1.411 32.659 1.00 37.15 410 GLY D CA 1
ATOM 4671 C C . GLY D 1 141 ? -45.780 2.688 31.854 1.00 46.12 410 GLY D C 1
ATOM 4672 O O . GLY D 1 141 ? -46.810 3.370 31.854 1.00 40.42 410 GLY D O 1
ATOM 4673 N N . ASN D 1 142 ? -44.706 3.008 31.138 1.00 43.29 411 ASN D N 1
ATOM 4674 C CA . ASN D 1 142 ? -44.718 4.222 30.332 1.00 44.16 411 ASN D CA 1
ATOM 4675 C C . ASN D 1 142 ? -44.664 3.900 28.845 1.00 42.31 411 ASN D C 1
ATOM 4676 O O . ASN D 1 142 ? -43.970 4.571 28.075 1.00 43.38 411 ASN D O 1
ATOM 4681 N N . LEU D 1 143 ? -45.398 2.882 28.425 1.00 40.64 412 LEU D N 1
ATOM 4682 C CA . LEU D 1 143 ? -45.413 2.534 27.016 1.00 43.39 412 LEU D CA 1
ATOM 4683 C C . LEU D 1 143 ? -46.326 3.504 26.279 1.00 44.32 412 LEU D C 1
ATOM 4684 O O . LEU D 1 143 ? -47.514 3.599 26.596 1.00 46.65 412 LEU D O 1
ATOM 4689 N N . ILE D 1 144 ? -45.779 4.214 25.293 1.00 43.66 413 ILE D N 1
ATOM 4690 C CA . ILE D 1 144 ? -46.564 5.145 24.492 1.00 50.23 413 ILE D CA 1
ATOM 4691 C C . ILE D 1 144 ? -46.701 4.717 23.046 1.00 52.67 413 ILE D C 1
ATOM 4692 O O . ILE D 1 144 ? -47.589 5.233 22.350 1.00 52.78 413 ILE D O 1
ATOM 4697 N N . ASP D 1 145 ? -45.827 3.851 22.551 1.00 47.69 414 ASP D N 1
ATOM 4698 C CA . ASP D 1 145 ? -45.891 3.458 21.158 1.00 40.02 414 ASP D CA 1
ATOM 4699 C C . ASP D 1 145 ? -45.200 2.113 21.044 1.00 41.87 414 ASP D C 1
ATOM 4700 O O . ASP D 1 145 ? -44.358 1.760 21.872 1.00 41.79 414 ASP D O 1
ATOM 4705 N N . TRP D 1 146 ? -45.568 1.368 20.007 1.00 33.20 415 TRP D N 1
ATOM 4706 C CA . TRP D 1 146 ? -45.034 0.030 19.818 1.00 31.56 415 TRP D CA 1
ATOM 4707 C C . TRP D 1 146 ? -45.297 -0.413 18.390 1.00 30.54 415 TRP D C 1
ATOM 4708 O O . TRP D 1 146 ? -46.183 0.109 17.710 1.00 28.78 415 TRP D O 1
ATOM 4719 N N . TRP D 1 147 ? -44.543 -1.421 17.964 1.00 25.49 416 TRP D N 1
ATOM 4720 C CA . TRP D 1 147 ? -44.665 -1.939 16.616 1.00 30.35 416 TRP D CA 1
ATOM 4721 C C . TRP D 1 147 ? -44.352 -3.427 16.589 1.00 38.95 416 TRP D C 1
ATOM 4722 O O . TRP D 1 147 ? -43.420 -3.892 17.255 1.00 34.95 416 TRP D O 1
ATOM 4733 N N . VAL D 1 148 ? -45.129 -4.168 15.805 1.00 36.43 417 VAL D N 1
ATOM 4734 C CA . VAL D 1 148 ? -44.956 -5.606 15.655 1.00 32.54 417 VAL D CA 1
ATOM 4735 C C . VAL D 1 148 ? -44.422 -5.882 14.262 1.00 39.68 417 VAL D C 1
ATOM 4736 O O . VAL D 1 148 ? -44.987 -5.416 13.265 1.00 49.36 417 VAL D O 1
ATOM 4740 N N . ASP D 1 149 ? -43.326 -6.621 14.196 1.00 43.93 418 ASP D N 1
ATOM 4741 C CA . ASP D 1 149 ? -42.656 -6.935 12.936 1.00 41.03 418 ASP D CA 1
ATOM 4742 C C . ASP D 1 149 ? -42.593 -8.447 12.751 1.00 35.64 418 ASP D C 1
ATOM 4743 O O . ASP D 1 149 ? -41.809 -9.116 13.449 1.00 32.16 418 ASP D O 1
ATOM 4748 N N . PRO D 1 150 ? -43.387 -9.048 11.864 1.00 41.55 419 PRO D N 1
ATOM 4749 C CA . PRO D 1 150 ? -43.243 -10.492 11.624 1.00 40.18 419 PRO D CA 1
ATOM 4750 C C . PRO D 1 150 ? -42.027 -10.793 10.776 1.00 36.68 419 PRO D C 1
ATOM 4751 O O . PRO D 1 150 ? -42.107 -10.734 9.548 1.00 48.23 419 PRO D O 1
ATOM 4755 N N . THR D 1 151 ? -40.896 -11.101 11.407 1.00 33.90 420 THR D N 1
ATOM 4756 C CA . THR D 1 151 ? -39.664 -11.320 10.660 1.00 43.59 420 THR D CA 1
ATOM 4757 C C . THR D 1 151 ? -39.683 -12.678 9.967 1.00 45.75 420 THR D C 1
ATOM 4758 O O . THR D 1 151 ? -39.909 -12.748 8.758 1.00 54.23 420 THR D O 1
ATOM 4762 N N . SER D 1 152 ? -39.448 -13.757 10.716 1.00 42.98 421 SER D N 1
ATOM 4763 C CA . SER D 1 152 ? -39.434 -15.104 10.163 1.00 36.89 421 SER D CA 1
ATOM 4764 C C . SER D 1 152 ? -40.854 -15.659 10.060 1.00 40.60 421 SER D C 1
ATOM 4765 O O . SER D 1 152 ? -41.839 -15.020 10.442 1.00 43.27 421 SER D O 1
ATOM 4768 N N . GLU D 1 153 ? -40.949 -16.883 9.543 1.00 38.10 422 GLU D N 1
ATOM 4769 C CA . GLU D 1 153 ? -42.062 -17.766 9.857 1.00 50.49 422 GLU D CA 1
ATOM 4770 C C . GLU D 1 153 ? -41.925 -18.380 11.238 1.00 49.73 422 GLU D C 1
ATOM 4771 O O . GLU D 1 153 ? -42.893 -18.953 11.750 1.00 41.75 422 GLU D O 1
ATOM 4777 N N . GLU D 1 154 ? -40.743 -18.297 11.836 1.00 46.28 423 GLU D N 1
ATOM 4778 C CA . GLU D 1 154 ? -40.559 -18.749 13.201 1.00 48.48 423 GLU D CA 1
ATOM 4779 C C . GLU D 1 154 ? -40.575 -17.614 14.212 1.00 45.96 423 GLU D C 1
ATOM 4780 O O . GLU D 1 154 ? -40.882 -17.857 15.384 1.00 33.85 423 GLU D O 1
ATOM 4786 N N . ARG D 1 155 ? -40.282 -16.386 13.797 1.00 40.43 424 ARG D N 1
ATOM 4787 C CA . ARG D 1 155 ? -40.046 -15.327 14.761 1.00 29.44 424 ARG D CA 1
ATOM 4788 C C . ARG D 1 155 ? -40.794 -14.067 14.375 1.00 32.29 424 ARG D C 1
ATOM 4789 O O . ARG D 1 155 ? -41.006 -13.778 13.195 1.00 30.86 424 ARG D O 1
ATOM 4797 N N . TYR D 1 156 ? -41.180 -13.315 15.397 1.00 30.07 425 TYR D N 1
ATOM 4798 C CA . TYR D 1 156 ? -41.628 -11.946 15.230 1.00 21.52 425 TYR D CA 1
ATOM 4799 C C . TYR D 1 156 ? -40.914 -11.077 16.250 1.00 25.27 425 TYR D C 1
ATOM 4800 O O . TYR D 1 156 ? -40.349 -11.568 17.231 1.00 28.13 425 TYR D O 1
ATOM 4809 N N . LYS D 1 157 ? -40.903 -9.777 15.978 1.00 30.02 426 LYS D N 1
ATOM 4810 C CA . LYS D 1 157 ? -40.243 -8.802 16.829 1.00 24.36 426 LYS D CA 1
ATOM 4811 C C . LYS D 1 157 ? -41.262 -7.787 17.310 1.00 19.91 426 LYS D C 1
ATOM 4812 O O . LYS D 1 157 ? -42.228 -7.474 16.614 1.00 33.03 426 LYS D O 1
ATOM 4818 N N . VAL D 1 158 ? -41.072 -7.312 18.531 1.00 22.29 427 VAL D N 1
ATOM 4819 C CA . VAL D 1 158 ? -41.848 -6.203 19.063 1.00 20.51 427 VAL D CA 1
ATOM 4820 C C . VAL D 1 158 ? -40.873 -5.125 19.486 1.00 22.48 427 VAL D C 1
ATOM 4821 O O . VAL D 1 158 ? -39.929 -5.400 20.235 1.00 26.68 427 VAL D O 1
ATOM 4825 N N . PHE D 1 159 ? -41.112 -3.910 19.008 1.00 23.40 428 PHE D N 1
ATOM 4826 C CA . PHE D 1 159 ? -40.330 -2.722 19.316 1.00 28.30 428 PHE D CA 1
ATOM 4827 C C . PHE D 1 159 ? -41.154 -1.833 20.228 1.00 30.28 428 PHE D C 1
ATOM 4828 O O . PHE D 1 159 ? -42.351 -1.645 19.999 1.00 28.14 428 PHE D O 1
ATOM 4836 N N . PHE D 1 160 ? -40.519 -1.296 21.260 1.00 32.45 429 PHE D N 1
ATOM 4837 C CA . PHE D 1 160 ? -41.211 -0.518 22.276 1.00 27.98 429 PHE D CA 1
ATOM 4838 C C . PHE D 1 160 ? -40.654 0.895 22.355 1.00 27.61 429 PHE D C 1
ATOM 4839 O O . PHE D 1 160 ? -39.439 1.110 22.284 1.00 33.19 429 PHE D O 1
ATOM 4847 N N . THR D 1 161 ? -41.543 1.852 22.562 1.00 35.47 430 THR D N 1
ATOM 4848 C CA . THR D 1 161 ? -41.154 3.236 22.752 1.00 33.01 430 THR D CA 1
ATOM 4849 C C . THR D 1 161 ? -41.820 3.760 24.013 1.00 35.58 430 THR D C 1
ATOM 4850 O O . THR D 1 161 ? -43.032 3.586 24.208 1.00 31.81 430 THR D O 1
ATOM 4854 N N . TYR D 1 162 ? -41.025 4.399 24.864 1.00 33.91 431 TYR D N 1
ATOM 4855 C CA . TYR D 1 162 ? -41.486 4.843 26.167 1.00 35.28 431 TYR D CA 1
ATOM 4856 C C . TYR D 1 162 ? -41.380 6.352 26.289 1.00 31.95 431 TYR D C 1
ATOM 4857 O O . TYR D 1 162 ? -40.454 6.976 25.766 1.00 36.42 431 TYR D O 1
ATOM 4866 N N . SER D 1 163 ? -42.331 6.926 27.002 1.00 36.14 432 SER D N 1
ATOM 4867 C CA . SER D 1 163 ? -42.325 8.346 27.307 1.00 56.27 432 SER D CA 1
ATOM 4868 C C . SER D 1 163 ? -41.794 8.561 28.701 1.00 58.45 432 SER D C 1
ATOM 4869 O O . SER D 1 163 ? -42.306 7.947 29.643 1.00 66.24 432 SER D O 1
ATOM 4872 N N . LYS D 1 164 ? -40.790 9.430 28.819 1.00 67.28 433 LYS D N 1
ATOM 4873 C CA . LYS D 1 164 ? -40.572 10.276 30.008 1.00 78.62 433 LYS D CA 1
ATOM 4874 C C . LYS D 1 164 ? -39.197 10.907 29.960 1.00 70.57 433 LYS D C 1
ATOM 4875 O O . LYS D 1 164 ? -38.748 11.456 30.958 1.00 85.11 433 LYS D O 1
ATOM 4881 N N . SER E 1 6 ? -52.544 19.632 21.222 1.00 45.27 275 SER E N 1
ATOM 4882 C CA . SER E 1 6 ? -51.482 19.705 22.225 1.00 56.26 275 SER E CA 1
ATOM 4883 C C . SER E 1 6 ? -50.266 20.484 21.718 1.00 58.37 275 SER E C 1
ATOM 4884 O O . SER E 1 6 ? -50.044 20.555 20.509 1.00 65.82 275 SER E O 1
ATOM 4887 N N . PRO E 1 7 ? -49.469 21.049 22.640 1.00 57.76 276 PRO E N 1
ATOM 4888 C CA . PRO E 1 7 ? -48.299 21.849 22.213 1.00 64.32 276 PRO E CA 1
ATOM 4889 C C . PRO E 1 7 ? -47.334 21.114 21.298 1.00 66.67 276 PRO E C 1
ATOM 4890 O O . PRO E 1 7 ? -46.932 21.674 20.273 1.00 68.00 276 PRO E O 1
ATOM 4894 N N . LYS E 1 8 ? -46.937 19.883 21.642 1.00 68.78 277 LYS E N 1
ATOM 4895 C CA . LYS E 1 8 ? -46.118 19.095 20.725 1.00 66.90 277 LYS E CA 1
ATOM 4896 C C . LYS E 1 8 ? -46.795 18.971 19.373 1.00 58.85 277 LYS E C 1
ATOM 4897 O O . LYS E 1 8 ? -46.165 19.149 18.324 1.00 56.90 277 LYS E O 1
ATOM 4903 N N . GLN E 1 9 ? -48.091 18.688 19.382 1.00 49.94 278 GLN E N 1
ATOM 4904 C CA . GLN E 1 9 ? -48.786 18.444 18.134 1.00 51.60 278 GLN E CA 1
ATOM 4905 C C . GLN E 1 9 ? -48.904 19.713 17.303 1.00 54.26 278 GLN E C 1
ATOM 4906 O O . GLN E 1 9 ? -48.891 19.645 16.069 1.00 54.21 278 GLN E O 1
ATOM 4920 N N . LYS E 1 11 ? -46.789 22.426 17.294 1.00 35.37 280 LYS E N 1
ATOM 4921 C CA . LYS E 1 11 ? -45.477 22.512 16.665 1.00 39.74 280 LYS E CA 1
ATOM 4922 C C . LYS E 1 11 ? -45.397 21.635 15.414 1.00 47.59 280 LYS E C 1
ATOM 4923 O O . LYS E 1 11 ? -44.949 22.094 14.357 1.00 50.41 280 LYS E O 1
ATOM 4929 N N . ARG E 1 12 ? -45.856 20.375 15.493 1.00 41.17 281 ARG E N 1
ATOM 4930 C CA . ARG E 1 12 ? -45.779 19.546 14.294 1.00 40.71 281 ARG E CA 1
ATOM 4931 C C . ARG E 1 12 ? -46.660 20.097 13.184 1.00 41.62 281 ARG E C 1
ATOM 4932 O O . ARG E 1 12 ? -46.280 20.057 12.005 1.00 42.74 281 ARG E O 1
ATOM 4940 N N . GLU E 1 13 ? -47.822 20.642 13.540 1.00 42.35 282 GLU E N 1
ATOM 4941 C CA . GLU E 1 13 ? -48.698 21.234 12.535 1.00 41.28 282 GLU E CA 1
ATOM 4942 C C . GLU E 1 13 ? -48.025 22.424 11.868 1.00 45.36 282 GLU E C 1
ATOM 4943 O O . GLU E 1 13 ? -48.018 22.540 10.635 1.00 42.88 282 GLU E O 1
ATOM 4949 N N . ILE E 1 14 ? -47.446 23.318 12.673 1.00 45.19 283 ILE E N 1
ATOM 4950 C CA . ILE E 1 14 ? -46.715 24.445 12.107 1.00 43.23 283 ILE E CA 1
ATOM 4951 C C . ILE E 1 14 ? -45.570 23.950 11.235 1.00 41.01 283 ILE E C 1
ATOM 4952 O O . ILE E 1 14 ? -45.340 24.475 10.136 1.00 35.74 283 ILE E O 1
ATOM 4957 N N . LEU E 1 15 ? -44.845 22.921 11.697 1.00 41.67 284 LEU E N 1
ATOM 4958 C CA . LEU E 1 15 ? -43.759 22.366 10.893 1.00 35.61 284 LEU E CA 1
ATOM 4959 C C . LEU E 1 15 ? -44.270 21.964 9.516 1.00 32.64 284 LEU E C 1
ATOM 4960 O O . LEU E 1 15 ? -43.739 22.409 8.489 1.00 34.07 284 LEU E O 1
ATOM 4965 N N . GLY E 1 16 ? -45.337 21.158 9.477 1.00 22.83 285 GLY E N 1
ATOM 4966 C CA . GLY E 1 16 ? -45.822 20.659 8.198 1.00 23.69 285 GLY E CA 1
ATOM 4967 C C . GLY E 1 16 ? -46.297 21.770 7.288 1.00 28.90 285 GLY E C 1
ATOM 4968 O O . GLY E 1 16 ? -46.085 21.732 6.074 1.00 35.31 285 GLY E O 1
ATOM 4969 N N . VAL E 1 17 ? -46.937 22.780 7.865 1.00 27.30 286 VAL E N 1
ATOM 4970 C CA . VAL E 1 17 ? -47.364 23.926 7.078 1.00 31.52 286 VAL E CA 1
ATOM 4971 C C . VAL E 1 17 ? -46.163 24.604 6.443 1.00 36.10 286 VAL E C 1
ATOM 4972 O O . VAL E 1 17 ? -46.197 24.981 5.266 1.00 40.58 286 VAL E O 1
ATOM 4976 N N . LEU E 1 18 ? -45.071 24.751 7.205 1.00 28.85 287 LEU E N 1
ATOM 4977 C CA . LEU E 1 18 ? -43.895 25.432 6.667 1.00 25.37 287 LEU E CA 1
ATOM 4978 C C . LEU E 1 18 ? -43.166 24.560 5.651 1.00 33.36 287 LEU E C 1
ATOM 4979 O O . LEU E 1 18 ? -42.616 25.072 4.664 1.00 26.30 287 LEU E O 1
ATOM 4984 N N . ILE E 1 19 ? -43.144 23.242 5.876 1.00 21.73 288 ILE E N 1
ATOM 4985 C CA . ILE E 1 19 ? -42.566 22.345 4.880 1.00 31.15 288 ILE E CA 1
ATOM 4986 C C . ILE E 1 19 ? -43.319 22.487 3.565 1.00 37.30 288 ILE E C 1
ATOM 4987 O O . ILE E 1 19 ? -42.726 22.695 2.499 1.00 41.09 288 ILE E O 1
ATOM 4992 N N . GLU E 1 20 ? -44.647 22.411 3.630 1.00 32.26 289 GLU E N 1
ATOM 4993 C CA . GLU E 1 20 ? -45.441 22.507 2.414 1.00 37.96 289 GLU E CA 1
ATOM 4994 C C . GLU E 1 20 ? -45.290 23.872 1.753 1.00 45.36 289 GLU E C 1
ATOM 4995 O O . GLU E 1 20 ? -45.187 23.963 0.521 1.00 39.85 289 GLU E O 1
ATOM 5001 N N . LYS E 1 21 ? -45.271 24.947 2.543 1.00 47.07 290 LYS E N 1
ATOM 5002 C CA . LYS E 1 21 ? -45.032 26.258 1.947 1.00 45.05 290 LYS E CA 1
ATOM 5003 C C . LYS E 1 21 ? -43.664 26.317 1.274 1.00 47.88 290 LYS E C 1
ATOM 5004 O O . LYS E 1 21 ? -43.531 26.892 0.188 1.00 46.41 290 LYS E O 1
ATOM 5010 N N . SER E 1 22 ? -42.636 25.716 1.887 1.00 40.49 291 SER E N 1
ATOM 5011 C CA . SER E 1 22 ? -41.299 25.825 1.307 1.00 37.03 291 SER E CA 1
ATOM 5012 C C . SER E 1 22 ? -41.153 25.044 0.004 1.00 42.10 291 SER E C 1
ATOM 5013 O O . SER E 1 22 ? -40.196 25.283 -0.736 1.00 46.78 291 SER E O 1
ATOM 5024 N N . GLU E 1 24 ? -43.560 25.312 -2.420 1.00 46.17 293 GLU E N 1
ATOM 5025 C CA . GLU E 1 24 ? -44.156 26.236 -3.387 1.00 50.66 293 GLU E CA 1
ATOM 5026 C C . GLU E 1 24 ? -43.253 27.441 -3.630 1.00 51.06 293 GLU E C 1
ATOM 5027 O O . GLU E 1 24 ? -42.918 27.765 -4.773 1.00 49.79 293 GLU E O 1
ATOM 5033 N N . SER E 1 25 ? -42.869 28.125 -2.561 1.00 55.23 294 SER E N 1
ATOM 5034 C CA . SER E 1 25 ? -41.998 29.286 -2.618 1.00 48.49 294 SER E CA 1
ATOM 5035 C C . SER E 1 25 ? -41.052 29.236 -1.427 1.00 39.64 294 SER E C 1
ATOM 5036 O O . SER E 1 25 ? -41.442 28.827 -0.330 1.00 41.70 294 SER E O 1
ATOM 5039 N N . LYS E 1 26 ? -39.811 29.642 -1.635 1.00 26.49 295 LYS E N 1
ATOM 5040 C CA . LYS E 1 26 ? -38.862 29.592 -0.534 1.00 41.29 295 LYS E CA 1
ATOM 5041 C C . LYS E 1 26 ? -38.954 30.799 0.405 1.00 40.10 295 LYS E C 1
ATOM 5042 O O . LYS E 1 26 ? -38.249 30.840 1.415 1.00 38.76 295 LYS E O 1
ATOM 5048 N N . VAL E 1 27 ? -39.803 31.775 0.119 1.00 34.98 296 VAL E N 1
ATOM 5049 C CA . VAL E 1 27 ? -40.006 32.907 1.013 1.00 33.72 296 VAL E CA 1
ATOM 5050 C C . VAL E 1 27 ? -41.498 33.172 1.132 1.00 33.20 296 VAL E C 1
ATOM 5051 O O . VAL E 1 27 ? -42.241 33.058 0.151 1.00 48.95 296 VAL E O 1
ATOM 5055 N N . CYS E 1 28 ? -41.940 33.499 2.342 1.00 35.23 297 CYS E N 1
ATOM 5056 C CA . CYS E 1 28 ? -43.325 33.872 2.597 1.00 35.62 297 CYS E CA 1
ATOM 5057 C C . CYS E 1 28 ? -43.338 34.933 3.701 1.00 44.19 297 CYS E C 1
ATOM 5058 O O . CYS E 1 28 ? -42.343 35.127 4.410 1.00 33.64 297 CYS E O 1
ATOM 5061 N N . LYS E 1 29 ? -44.467 35.628 3.841 1.00 53.22 298 LYS E N 1
ATOM 5062 C CA . LYS E 1 29 ? -44.596 36.627 4.897 1.00 52.90 298 LYS E CA 1
ATOM 5063 C C . LYS E 1 29 ? -44.750 35.945 6.257 1.00 50.37 298 LYS E C 1
ATOM 5064 O O . LYS E 1 29 ? -45.319 34.852 6.356 1.00 55.17 298 LYS E O 1
ATOM 5070 N N . ILE E 1 30 ? -44.244 36.605 7.315 1.00 37.13 299 ILE E N 1
ATOM 5071 C CA . ILE E 1 30 ? -44.156 35.950 8.623 1.00 50.64 299 ILE E CA 1
ATOM 5072 C C . ILE E 1 30 ? -45.531 35.563 9.137 1.00 50.09 299 ILE E C 1
ATOM 5073 O O . ILE E 1 30 ? -45.695 34.509 9.762 1.00 54.76 299 ILE E O 1
ATOM 5078 N N . TYR E 1 31 ? -46.531 36.425 8.933 1.00 43.80 300 TYR E N 1
ATOM 5079 C CA . TYR E 1 31 ? -47.847 36.167 9.504 1.00 42.68 300 TYR E CA 1
ATOM 5080 C C . TYR E 1 31 ? -48.667 35.165 8.703 1.00 41.24 300 TYR E C 1
ATOM 5081 O O . TYR E 1 31 ? -49.626 34.609 9.249 1.00 44.66 300 TYR E O 1
ATOM 5090 N N . GLU E 1 32 ? -48.299 34.911 7.446 1.00 40.58 301 GLU E N 1
ATOM 5091 C CA . GLU E 1 32 ? -49.086 34.052 6.561 1.00 41.57 301 GLU E CA 1
ATOM 5092 C C . GLU E 1 32 ? -49.357 32.666 7.146 1.00 35.75 301 GLU E C 1
ATOM 5093 O O . GLU E 1 32 ? -50.518 32.232 7.114 1.00 32.21 301 GLU E O 1
ATOM 5099 N N . PRO E 1 33 ? -48.378 31.935 7.704 1.00 38.06 302 PRO E N 1
ATOM 5100 C CA . PRO E 1 33 ? -48.724 30.649 8.352 1.00 43.26 302 PRO E CA 1
ATOM 5101 C C . PRO E 1 33 ? -49.569 30.811 9.595 1.00 46.36 302 PRO E C 1
ATOM 5102 O O . PRO E 1 33 ? -50.442 29.979 9.858 1.00 50.29 302 PRO E O 1
ATOM 5106 N N . LEU E 1 34 ? -49.314 31.849 10.390 1.00 49.14 303 LEU E N 1
ATOM 5107 C CA . LEU E 1 34 ? -50.166 32.128 11.538 1.00 43.57 303 LEU E CA 1
ATOM 5108 C C . LEU E 1 34 ? -51.611 32.336 11.105 1.00 47.87 303 LEU E C 1
ATOM 5109 O O . LEU E 1 34 ? -52.546 31.786 11.703 1.00 43.04 303 LEU E O 1
ATOM 5114 N N . LEU E 1 35 ? -51.806 33.135 10.059 1.00 47.90 304 LEU E N 1
ATOM 5115 C CA . LEU E 1 35 ? -53.149 33.453 9.595 1.00 42.79 304 LEU E CA 1
ATOM 5116 C C . LEU E 1 35 ? -53.854 32.222 9.051 1.00 48.41 304 LEU E C 1
ATOM 5117 O O . LEU E 1 35 ? -55.048 32.027 9.303 1.00 45.32 304 LEU E O 1
ATOM 5122 N N . SER E 1 36 ? -53.146 31.383 8.286 1.00 51.51 305 SER E N 1
ATOM 5123 C CA . SER E 1 36 ? -53.828 30.263 7.649 1.00 53.83 305 SER E CA 1
ATOM 5124 C C . SER E 1 36 ? -54.108 29.126 8.622 1.00 52.30 305 SER E C 1
ATOM 5125 O O . SER E 1 36 ? -55.075 28.384 8.423 1.00 62.43 305 SER E O 1
ATOM 5128 N N . ILE E 1 37 ? -53.321 28.999 9.690 1.00 41.98 306 ILE E N 1
ATOM 5129 C CA . ILE E 1 37 ? -53.605 27.967 10.680 1.00 45.02 306 ILE E CA 1
ATOM 5130 C C . ILE E 1 37 ? -54.822 28.348 11.514 1.00 52.69 306 ILE E C 1
ATOM 5131 O O . ILE E 1 37 ? -55.638 27.490 11.869 1.00 68.57 306 ILE E O 1
ATOM 5136 N N . ASN E 1 38 ? -54.970 29.638 11.833 1.00 54.59 307 ASN E N 1
ATOM 5137 C CA . ASN E 1 38 ? -56.126 30.099 12.603 1.00 65.50 307 ASN E CA 1
ATOM 5138 C C . ASN E 1 38 ? -57.419 30.156 11.781 1.00 66.41 307 ASN E C 1
ATOM 5139 O O . ASN E 1 38 ? -58.500 30.227 12.369 1.00 60.24 307 ASN E O 1
ATOM 5144 N N . LEU E 1 39 ? -57.339 30.143 10.447 1.00 69.05 308 LEU E N 1
ATOM 5145 C CA . LEU E 1 39 ? -58.509 29.878 9.613 1.00 75.39 308 LEU E CA 1
ATOM 5146 C C . LEU E 1 39 ? -59.029 28.463 9.354 1.00 97.28 308 LEU E C 1
ATOM 5147 O O . LEU E 1 39 ? -60.138 28.113 9.772 1.00 102.42 308 LEU E O 1
ATOM 5152 N N . GLY E 1 40 ? -58.226 27.643 8.670 1.00 104.38 309 GLY E N 1
ATOM 5153 C CA . GLY E 1 40 ? -58.622 26.296 8.293 1.00 109.36 309 GLY E CA 1
ATOM 5154 C C . GLY E 1 40 ? -57.694 25.364 9.043 1.00 110.55 309 GLY E C 1
ATOM 5155 O O . GLY E 1 40 ? -58.150 24.532 9.828 1.00 113.05 309 GLY E O 1
ATOM 5156 N N . PRO E 1 52 ? -58.757 32.038 18.360 1.00 65.43 321 PRO E N 1
ATOM 5157 C CA . PRO E 1 52 ? -57.732 31.790 19.373 1.00 73.06 321 PRO E CA 1
ATOM 5158 C C . PRO E 1 52 ? -57.031 30.445 19.155 1.00 68.71 321 PRO E C 1
ATOM 5159 O O . PRO E 1 52 ? -56.495 29.878 20.111 1.00 65.18 321 PRO E O 1
ATOM 5163 N N . VAL E 1 53 ? -57.043 29.942 17.917 1.00 62.30 322 VAL E N 1
ATOM 5164 C CA . VAL E 1 53 ? -56.587 28.573 17.656 1.00 64.42 322 VAL E CA 1
ATOM 5165 C C . VAL E 1 53 ? -55.113 28.420 18.010 1.00 59.18 322 VAL E C 1
ATOM 5166 O O . VAL E 1 53 ? -54.733 27.613 18.866 1.00 50.56 322 VAL E O 1
ATOM 5170 N N . LEU E 1 54 ? -54.268 29.191 17.336 1.00 56.39 323 LEU E N 1
ATOM 5171 C CA . LEU E 1 54 ? -52.839 29.270 17.599 1.00 51.93 323 LEU E CA 1
ATOM 5172 C C . LEU E 1 54 ? -52.546 30.671 18.124 1.00 50.40 323 LEU E C 1
ATOM 5173 O O . LEU E 1 54 ? -52.799 31.654 17.424 1.00 46.65 323 LEU E O 1
ATOM 5178 N N . HIS E 1 55 ? -52.037 30.767 19.352 1.00 56.95 324 HIS E N 1
ATOM 5179 C CA . HIS E 1 55 ? -51.785 32.073 19.952 1.00 56.67 324 HIS E CA 1
ATOM 5180 C C . HIS E 1 55 ? -50.468 32.664 19.460 1.00 59.96 324 HIS E C 1
ATOM 5181 O O . HIS E 1 55 ? -49.513 31.947 19.147 1.00 52.27 324 HIS E O 1
ATOM 5188 N N . LEU E 1 56 ? -50.423 33.997 19.423 1.00 56.96 325 LEU E N 1
ATOM 5189 C CA . LEU E 1 56 ? -49.308 34.685 18.786 1.00 43.51 325 LEU E CA 1
ATOM 5190 C C . LEU E 1 56 ? -47.981 34.361 19.458 1.00 46.18 325 LEU E C 1
ATOM 5191 O O . LEU E 1 56 ? -46.972 34.145 18.777 1.00 43.28 325 LEU E O 1
ATOM 5196 N N . LYS E 1 57 ? -47.954 34.336 20.791 1.00 51.03 326 LYS E N 1
ATOM 5197 C CA . LYS E 1 57 ? -46.690 34.136 21.495 1.00 52.51 326 LYS E CA 1
ATOM 5198 C C . LYS E 1 57 ? -46.122 32.748 21.237 1.00 46.21 326 LYS E C 1
ATOM 5199 O O . LYS E 1 57 ? -44.897 32.577 21.172 1.00 49.10 326 LYS E O 1
ATOM 5205 N N . PHE E 1 58 ? -46.995 31.756 21.057 1.00 35.22 327 PHE E N 1
ATOM 5206 C CA . PHE E 1 58 ? -46.553 30.388 20.803 1.00 39.87 327 PHE E CA 1
ATOM 5207 C C . PHE E 1 58 ? -45.999 30.241 19.393 1.00 38.05 327 PHE E C 1
ATOM 5208 O O . PHE E 1 58 ? -45.022 29.525 19.169 1.00 43.17 327 PHE E O 1
ATOM 5216 N N . TYR E 1 59 ? -46.635 30.893 18.426 1.00 43.04 328 TYR E N 1
ATOM 5217 C CA . TYR E 1 59 ? -46.117 30.917 17.068 1.00 41.08 328 TYR E CA 1
ATOM 5218 C C . TYR E 1 59 ? -44.775 31.637 17.010 1.00 44.93 328 TYR E C 1
ATOM 5219 O O . TYR E 1 59 ? -43.831 31.149 16.378 1.00 45.12 328 TYR E O 1
ATOM 5228 N N . GLU E 1 60 ? -44.672 32.798 17.673 1.00 40.17 329 GLU E N 1
ATOM 5229 C CA . GLU E 1 60 ? -43.404 33.520 17.747 1.00 34.78 329 GLU E CA 1
ATOM 5230 C C . GLU E 1 60 ? -42.302 32.636 18.305 1.00 40.60 329 GLU E C 1
ATOM 5231 O O . GLU E 1 60 ? -41.161 32.661 17.828 1.00 39.74 329 GLU E O 1
ATOM 5237 N N . THR E 1 61 ? -42.623 31.867 19.338 1.00 37.68 330 THR E N 1
ATOM 5238 C CA . THR E 1 61 ? -41.597 31.110 20.026 1.00 36.90 330 THR E CA 1
ATOM 5239 C C . THR E 1 61 ? -41.096 29.967 19.160 1.00 44.41 330 THR E C 1
ATOM 5240 O O . THR E 1 61 ? -39.882 29.803 18.964 1.00 45.21 330 THR E O 1
ATOM 5244 N N . PHE E 1 62 ? -42.018 29.177 18.611 1.00 38.94 331 PHE E N 1
ATOM 5245 C CA . PHE E 1 62 ? -41.603 28.094 17.736 1.00 35.24 331 PHE E CA 1
ATOM 5246 C C . PHE E 1 62 ? -40.805 28.627 16.560 1.00 38.40 331 PHE E C 1
ATOM 5247 O O . PHE E 1 62 ? -39.785 28.039 16.173 1.00 37.26 331 PHE E O 1
ATOM 5255 N N . LEU E 1 63 ? -41.250 29.755 15.991 1.00 29.24 332 LEU E N 1
ATOM 5256 C CA . LEU E 1 63 ? -40.515 30.370 14.896 1.00 30.54 332 LEU E CA 1
ATOM 5257 C C . LEU E 1 63 ? -39.081 30.667 15.303 1.00 38.58 332 LEU E C 1
ATOM 5258 O O . LEU E 1 63 ? -38.150 30.459 14.517 1.00 48.90 332 LEU E O 1
ATOM 5263 N N . ALA E 1 64 ? -38.887 31.135 16.541 1.00 34.96 333 ALA E N 1
ATOM 5264 C CA . ALA E 1 64 ? -37.550 31.445 17.028 1.00 29.58 333 ALA E CA 1
ATOM 5265 C C . ALA E 1 64 ? -36.720 30.186 17.182 1.00 32.91 333 ALA E C 1
ATOM 5266 O O . ALA E 1 64 ? -35.555 30.152 16.766 1.00 35.81 333 ALA E O 1
ATOM 5268 N N . GLN E 1 65 ? -37.301 29.142 17.780 1.00 28.52 334 GLN E N 1
ATOM 5269 C CA . GLN E 1 65 ? -36.583 27.881 17.907 1.00 27.51 334 GLN E CA 1
ATOM 5270 C C . GLN E 1 65 ? -36.162 27.344 16.548 1.00 31.52 334 GLN E C 1
ATOM 5271 O O . GLN E 1 65 ? -35.074 26.778 16.416 1.00 35.06 334 GLN E O 1
ATOM 5277 N N . LEU E 1 66 ? -36.981 27.550 15.518 1.00 29.89 335 LEU E N 1
ATOM 5278 C CA . LEU E 1 66 ? -36.587 27.117 14.182 1.00 26.80 335 LEU E CA 1
ATOM 5279 C C . LEU E 1 66 ? -35.425 27.950 13.658 1.00 32.45 335 LEU E C 1
ATOM 5280 O O . LEU E 1 66 ? -34.488 27.415 13.047 1.00 35.16 335 LEU E O 1
ATOM 5285 N N . ALA E 1 67 ? -35.476 29.265 13.873 1.00 26.34 336 ALA E N 1
ATOM 5286 C CA . ALA E 1 67 ? -34.364 30.129 13.495 1.00 26.42 336 ALA E CA 1
ATOM 5287 C C . ALA E 1 67 ? -33.113 29.808 14.312 1.00 27.52 336 ALA E C 1
ATOM 5288 O O . ALA E 1 67 ? -31.991 29.857 13.794 1.00 24.95 336 ALA E O 1
ATOM 5290 N N . GLU E 1 68 ? -33.284 29.458 15.586 1.00 24.72 337 GLU E N 1
ATOM 5291 C CA . GLU E 1 68 ? -32.125 29.093 16.387 1.00 29.01 337 GLU E CA 1
ATOM 5292 C C . GLU E 1 68 ? -31.439 27.859 15.840 1.00 28.60 337 GLU E C 1
ATOM 5293 O O . GLU E 1 68 ? -30.228 27.706 16.027 1.00 33.27 337 GLU E O 1
ATOM 5307 N N . ALA E 1 70 ? -31.271 27.426 12.678 1.00 28.55 339 ALA E N 1
ATOM 5308 C CA . ALA E 1 70 ? -30.865 27.901 11.360 1.00 18.60 339 ALA E CA 1
ATOM 5309 C C . ALA E 1 70 ? -31.614 27.209 10.228 1.00 29.87 339 ALA E C 1
ATOM 5310 O O . ALA E 1 70 ? -31.151 27.213 9.085 1.00 31.05 339 ALA E O 1
ATOM 5312 N N . ILE E 1 71 ? -32.766 26.600 10.490 1.00 23.81 340 ILE E N 1
ATOM 5313 C CA . ILE E 1 71 ? -33.444 25.907 9.402 1.00 26.40 340 ILE E CA 1
ATOM 5314 C C . ILE E 1 71 ? -34.411 26.827 8.673 1.00 35.51 340 ILE E C 1
ATOM 5315 O O . ILE E 1 71 ? -34.805 26.511 7.542 1.00 25.00 340 ILE E O 1
ATOM 5320 N N . ILE E 1 72 ? -34.805 27.949 9.294 1.00 33.64 341 ILE E N 1
ATOM 5321 C CA . ILE E 1 72 ? -35.383 29.108 8.625 1.00 24.13 341 ILE E CA 1
ATOM 5322 C C . ILE E 1 72 ? -34.624 30.338 9.099 1.00 36.45 341 ILE E C 1
ATOM 5323 O O . ILE E 1 72 ? -33.958 30.320 10.139 1.00 32.54 341 ILE E O 1
ATOM 5328 N N . THR E 1 73 ? -34.781 31.438 8.351 1.00 35.72 342 THR E N 1
ATOM 5329 C CA . THR E 1 73 ? -34.316 32.741 8.805 1.00 33.85 342 THR E CA 1
ATOM 5330 C C . THR E 1 73 ? -35.460 33.743 8.771 1.00 31.47 342 THR E C 1
ATOM 5331 O O . THR E 1 73 ? -36.322 33.692 7.890 1.00 38.05 342 THR E O 1
ATOM 5335 N N . LEU E 1 74 ? -35.454 34.657 9.748 1.00 30.04 343 LEU E N 1
ATOM 5336 C CA . LEU E 1 74 ? -36.567 35.566 10.000 1.00 37.73 343 LEU E CA 1
ATOM 5337 C C . LEU E 1 74 ? -36.159 37.010 9.786 1.00 37.28 343 LEU E C 1
ATOM 5338 O O . LEU E 1 74 ? -35.057 37.423 10.155 1.00 34.58 343 LEU E O 1
ATOM 5343 N N . ASP E 1 75 ? -37.074 37.752 9.193 1.00 37.98 344 ASP E N 1
ATOM 5344 C CA . ASP E 1 75 ? -37.052 39.181 8.965 1.00 43.61 344 ASP E CA 1
ATOM 5345 C C . ASP E 1 75 ? -38.021 39.812 9.951 1.00 44.17 344 ASP E C 1
ATOM 5346 O O . ASP E 1 75 ? -38.512 39.157 10.869 1.00 44.96 344 ASP E O 1
ATOM 5351 N N . SER E 1 76 ? -38.346 41.080 9.743 1.00 46.09 345 SER E N 1
ATOM 5352 C CA . SER E 1 76 ? -39.631 41.525 10.262 1.00 49.08 345 SER E CA 1
ATOM 5353 C C . SER E 1 76 ? -40.728 41.416 9.207 1.00 46.87 345 SER E C 1
ATOM 5354 O O . SER E 1 76 ? -41.909 41.593 9.533 1.00 40.54 345 SER E O 1
ATOM 5357 N N . PHE E 1 77 ? -40.367 41.048 7.975 1.00 42.50 346 PHE E N 1
ATOM 5358 C CA . PHE E 1 77 ? -41.309 40.898 6.873 1.00 49.21 346 PHE E CA 1
ATOM 5359 C C . PHE E 1 77 ? -41.500 39.457 6.430 1.00 44.55 346 PHE E C 1
ATOM 5360 O O . PHE E 1 77 ? -42.604 39.080 6.021 1.00 40.24 346 PHE E O 1
ATOM 5368 N N . THR E 1 78 ? -40.468 38.621 6.510 1.00 27.36 347 THR E N 1
ATOM 5369 C CA . THR E 1 78 ? -40.522 37.350 5.814 1.00 31.18 347 THR E CA 1
ATOM 5370 C C . THR E 1 78 ? -39.912 36.221 6.640 1.00 30.60 347 THR E C 1
ATOM 5371 O O . THR E 1 78 ? -39.097 36.427 7.546 1.00 30.76 347 THR E O 1
ATOM 5375 N N . ILE E 1 79 ? -40.343 35.012 6.295 1.00 27.74 348 ILE E N 1
ATOM 5376 C CA . ILE E 1 79 ? -39.654 33.778 6.641 1.00 33.14 348 ILE E CA 1
ATOM 5377 C C . ILE E 1 79 ? -38.898 33.318 5.402 1.00 38.99 348 ILE E C 1
ATOM 5378 O O . ILE E 1 79 ? -39.504 33.135 4.338 1.00 42.48 348 ILE E O 1
ATOM 5383 N N . ASN E 1 80 ? -37.579 33.124 5.519 1.00 31.16 349 ASN E N 1
ATOM 5384 C CA . ASN E 1 80 ? -36.816 32.445 4.474 1.00 22.71 349 ASN E CA 1
ATOM 5385 C C . ASN E 1 80 ? -36.711 30.973 4.855 1.00 23.30 349 ASN E C 1
ATOM 5386 O O . ASN E 1 80 ? -36.104 30.631 5.874 1.00 33.74 349 ASN E O 1
ATOM 5399 N N . THR E 1 82 ? -35.490 28.601 2.837 1.00 30.40 351 THR E N 1
ATOM 5400 C CA . THR E 1 82 ? -34.533 27.965 1.946 1.00 25.43 351 THR E CA 1
ATOM 5401 C C . THR E 1 82 ? -33.864 26.772 2.600 1.00 30.17 351 THR E C 1
ATOM 5402 O O . THR E 1 82 ? -33.783 25.695 2.003 1.00 31.49 351 THR E O 1
ATOM 5406 N N . ASN E 1 83 ? -33.341 26.950 3.818 1.00 25.40 352 ASN E N 1
ATOM 5407 C CA . ASN E 1 83 ? -32.656 25.832 4.464 1.00 28.05 352 ASN E CA 1
ATOM 5408 C C . ASN E 1 83 ? -33.623 24.692 4.760 1.00 23.73 352 ASN E C 1
ATOM 5409 O O . ASN E 1 83 ? -33.257 23.518 4.651 1.00 22.78 352 ASN E O 1
ATOM 5414 N N . LEU E 1 84 ? -34.853 25.027 5.148 1.00 25.20 353 LEU E N 1
ATOM 5415 C CA . LEU E 1 84 ? -35.879 24.018 5.365 1.00 20.48 353 LEU E CA 1
ATOM 5416 C C . LEU E 1 84 ? -36.172 23.267 4.080 1.00 31.76 353 LEU E C 1
ATOM 5417 O O . LEU E 1 84 ? -36.242 22.033 4.068 1.00 32.16 353 LEU E O 1
ATOM 5422 N N . HIS E 1 85 ? -36.337 24.005 2.976 1.00 31.81 354 HIS E N 1
ATOM 5423 C CA . HIS E 1 85 ? -36.536 23.370 1.679 1.00 24.09 354 HIS E CA 1
ATOM 5424 C C . HIS E 1 85 ? -35.431 22.365 1.373 1.00 26.03 354 HIS E C 1
ATOM 5425 O O . HIS E 1 85 ? -35.708 21.210 1.034 1.00 29.29 354 HIS E O 1
ATOM 5432 N N . ASN E 1 86 ? -34.162 22.779 1.506 1.00 33.76 355 ASN E N 1
ATOM 5433 C CA . ASN E 1 86 ? -33.056 21.907 1.102 1.00 29.58 355 ASN E CA 1
ATOM 5434 C C . ASN E 1 86 ? -32.863 20.759 2.069 1.00 27.92 355 ASN E C 1
ATOM 5435 O O . ASN E 1 86 ? -32.499 19.651 1.655 1.00 32.49 355 ASN E O 1
ATOM 5440 N N . CYS E 1 87 ? -33.109 20.996 3.352 1.00 21.74 356 CYS E N 1
ATOM 5441 C CA . CYS E 1 87 ? -33.084 19.900 4.307 1.00 21.95 356 CYS E CA 1
ATOM 5442 C C . CYS E 1 87 ? -34.174 18.873 3.985 1.00 31.14 356 CYS E C 1
ATOM 5443 O O . CYS E 1 87 ? -33.905 17.665 3.936 1.00 27.79 356 CYS E O 1
ATOM 5446 N N . TYR E 1 88 ? -35.395 19.338 3.698 1.00 28.78 357 TYR E N 1
ATOM 5447 C CA . TYR E 1 88 ? -36.465 18.412 3.338 1.00 32.33 357 TYR E CA 1
ATOM 5448 C C . TYR E 1 88 ? -36.148 17.674 2.046 1.00 31.77 357 TYR E C 1
ATOM 5449 O O . TYR E 1 88 ? -36.480 16.488 1.907 1.00 28.40 357 TYR E O 1
ATOM 5458 N N . ARG E 1 89 ? -35.515 18.360 1.091 1.00 28.34 358 ARG E N 1
ATOM 5459 C CA . ARG E 1 89 ? -35.080 17.690 -0.128 1.00 29.62 358 ARG E CA 1
ATOM 5460 C C . ARG E 1 89 ? -34.193 16.506 0.210 1.00 27.44 358 ARG E C 1
ATOM 5461 O O . ARG E 1 89 ? -34.329 15.421 -0.372 1.00 26.58 358 ARG E O 1
ATOM 5469 N N . TYR E 1 90 ? -33.274 16.705 1.156 1.00 21.50 359 TYR E N 1
ATOM 5470 C CA . TYR E 1 90 ? -32.377 15.638 1.552 1.00 19.65 359 TYR E CA 1
ATOM 5471 C C . TYR E 1 90 ? -33.180 14.436 2.054 1.00 30.16 359 TYR E C 1
ATOM 5472 O O . TYR E 1 90 ? -32.918 13.291 1.666 1.00 29.97 359 TYR E O 1
ATOM 5481 N N . ILE E 1 91 ? -34.196 14.696 2.877 1.00 33.14 360 ILE E N 1
ATOM 5482 C CA . ILE E 1 91 ? -35.006 13.642 3.472 1.00 27.36 360 ILE E CA 1
ATOM 5483 C C . ILE E 1 91 ? -35.826 12.929 2.406 1.00 32.80 360 ILE E C 1
ATOM 5484 O O . ILE E 1 91 ? -35.934 11.691 2.413 1.00 26.69 360 ILE E O 1
ATOM 5489 N N . ILE E 1 92 ? -36.410 13.693 1.471 1.00 30.33 361 ILE E N 1
ATOM 5490 C CA . ILE E 1 92 ? -37.151 13.086 0.367 1.00 22.88 361 ILE E CA 1
ATOM 5491 C C . ILE E 1 92 ? -36.278 12.057 -0.330 1.00 32.14 361 ILE E C 1
ATOM 5492 O O . ILE E 1 92 ? -36.666 10.891 -0.490 1.00 35.49 361 ILE E O 1
ATOM 5497 N N . THR E 1 93 ? -35.060 12.460 -0.712 1.00 24.08 362 THR E N 1
ATOM 5498 C CA . THR E 1 93 ? -34.235 11.566 -1.523 1.00 29.33 362 THR E CA 1
ATOM 5499 C C . THR E 1 93 ? -33.714 10.407 -0.700 1.00 26.30 362 THR E C 1
ATOM 5500 O O . THR E 1 93 ? -33.621 9.282 -1.196 1.00 27.91 362 THR E O 1
ATOM 5504 N N . ARG E 1 94 ? -33.336 10.674 0.546 1.00 23.37 363 ARG E N 1
ATOM 5505 C CA . ARG E 1 94 ? -32.884 9.606 1.424 1.00 22.55 363 ARG E CA 1
ATOM 5506 C C . ARG E 1 94 ? -33.869 8.444 1.420 1.00 25.18 363 ARG E C 1
ATOM 5507 O O . ARG E 1 94 ? -33.507 7.304 1.113 1.00 42.70 363 ARG E O 1
ATOM 5515 N N . PHE E 1 95 ? -35.133 8.735 1.718 1.00 26.56 364 PHE E N 1
ATOM 5516 C CA . PHE E 1 95 ? -36.138 7.687 1.853 1.00 32.57 364 PHE E CA 1
ATOM 5517 C C . PHE E 1 95 ? -36.628 7.173 0.504 1.00 25.93 364 PHE E C 1
ATOM 5518 O O . PHE E 1 95 ? -36.833 5.969 0.352 1.00 39.29 364 PHE E O 1
ATOM 5526 N N . GLN E 1 96 ? -36.798 8.048 -0.495 1.00 29.13 365 GLN E N 1
ATOM 5527 C CA . GLN E 1 96 ? -37.086 7.563 -1.847 1.00 30.84 365 GLN E CA 1
ATOM 5528 C C . GLN E 1 96 ? -36.071 6.520 -2.303 1.00 30.27 365 GLN E C 1
ATOM 5529 O O . GLN E 1 96 ? -36.448 5.482 -2.851 1.00 28.42 365 GLN E O 1
ATOM 5535 N N . SER E 1 97 ? -34.780 6.763 -2.057 1.00 23.52 366 SER E N 1
ATOM 5536 C CA . SER E 1 97 ? -33.740 5.824 -2.473 1.00 23.34 366 SER E CA 1
ATOM 5537 C C . SER E 1 97 ? -33.824 4.510 -1.709 1.00 34.89 366 SER E C 1
ATOM 5538 O O . SER E 1 97 ? -33.539 3.447 -2.273 1.00 37.60 366 SER E O 1
ATOM 5541 N N . LEU E 1 98 ? -34.167 4.568 -0.414 1.00 26.46 367 LEU E N 1
ATOM 5542 C CA . LEU E 1 98 ? -34.359 3.352 0.377 1.00 28.31 367 LEU E CA 1
ATOM 5543 C C . LEU E 1 98 ? -35.547 2.544 -0.123 1.00 33.64 367 LEU E C 1
ATOM 5544 O O . LEU E 1 98 ? -35.458 1.322 -0.279 1.00 34.79 367 LEU E O 1
ATOM 5549 N N . ILE E 1 99 ? -36.677 3.217 -0.338 1.00 23.85 368 ILE E N 1
ATOM 5550 C CA . ILE E 1 99 ? -37.884 2.583 -0.839 1.00 30.41 368 ILE E CA 1
ATOM 5551 C C . ILE E 1 99 ? -37.671 2.010 -2.235 1.00 30.56 368 ILE E C 1
ATOM 5552 O O . ILE E 1 99 ? -38.200 0.940 -2.560 1.00 48.42 368 ILE E O 1
ATOM 5557 N N . ASN E 1 100 ? -36.890 2.690 -3.078 1.00 29.03 369 ASN E N 1
ATOM 5558 C CA . ASN E 1 100 ? -36.638 2.221 -4.438 1.00 30.02 369 ASN E CA 1
ATOM 5559 C C . ASN E 1 100 ? -35.686 1.032 -4.502 1.00 33.92 369 ASN E C 1
ATOM 5560 O O . ASN E 1 100 ? -35.503 0.467 -5.580 1.00 53.34 369 ASN E O 1
ATOM 5565 N N . VAL E 1 101 ? -35.085 0.659 -3.377 1.00 33.63 370 VAL E N 1
ATOM 5566 C CA . VAL E 1 101 ? -34.370 -0.598 -3.222 1.00 36.28 370 VAL E CA 1
ATOM 5567 C C . VAL E 1 101 ? -35.102 -1.535 -2.272 1.00 37.56 370 VAL E C 1
ATOM 5568 O O . VAL E 1 101 ? -34.691 -2.677 -2.093 1.00 39.04 370 VAL E O 1
ATOM 5572 N N . GLN E 1 102 ? -36.245 -1.109 -1.736 1.00 36.84 371 GLN E N 1
ATOM 5573 C CA . GLN E 1 102 ? -37.074 -1.898 -0.829 1.00 35.12 371 GLN E CA 1
ATOM 5574 C C . GLN E 1 102 ? -36.263 -2.461 0.347 1.00 45.45 371 GLN E C 1
ATOM 5575 O O . GLN E 1 102 ? -36.339 -3.645 0.693 1.00 48.67 371 GLN E O 1
ATOM 5581 N N . ILE E 1 103 ? -35.441 -1.592 0.934 1.00 41.39 372 ILE E N 1
ATOM 5582 C CA . ILE E 1 103 ? -34.816 -1.854 2.235 1.00 36.22 372 ILE E CA 1
ATOM 5583 C C . ILE E 1 103 ? -35.903 -2.127 3.270 1.00 42.73 372 ILE E C 1
ATOM 5584 O O . ILE E 1 103 ? -36.967 -1.483 3.236 1.00 42.73 372 ILE E O 1
ATOM 5589 N N . PRO E 1 104 ? -35.726 -3.069 4.177 1.00 42.58 373 PRO E N 1
ATOM 5590 C CA . PRO E 1 104 ? -36.755 -3.283 5.203 1.00 36.51 373 PRO E CA 1
ATOM 5591 C C . PRO E 1 104 ? -36.541 -2.442 6.454 1.00 40.34 373 PRO E C 1
ATOM 5592 O O . PRO E 1 104 ? -37.509 -2.094 7.149 1.00 47.12 373 PRO E O 1
ATOM 5596 N N . GLN E 1 105 ? -35.290 -2.101 6.764 1.00 38.72 374 GLN E N 1
ATOM 5597 C CA . GLN E 1 105 ? -35.045 -1.227 7.903 1.00 41.07 374 GLN E CA 1
ATOM 5598 C C . GLN E 1 105 ? -33.725 -0.511 7.698 1.00 39.00 374 GLN E C 1
ATOM 5599 O O . GLN E 1 105 ? -32.847 -0.990 6.983 1.00 43.45 374 GLN E O 1
ATOM 5605 N N . ILE E 1 106 ? -33.593 0.650 8.340 1.00 34.75 375 ILE E N 1
ATOM 5606 C CA . ILE E 1 106 ? -32.402 1.478 8.202 1.00 29.57 375 ILE E CA 1
ATOM 5607 C C . ILE E 1 106 ? -32.085 2.120 9.546 1.00 29.85 375 ILE E C 1
ATOM 5608 O O . ILE E 1 106 ? -32.972 2.380 10.364 1.00 28.17 375 ILE E O 1
ATOM 5613 N N . THR E 1 107 ? -30.803 2.386 9.769 1.00 35.83 376 THR E N 1
ATOM 5614 C CA . THR E 1 107 ? -30.349 3.100 10.953 1.00 35.19 376 THR E CA 1
ATOM 5615 C C . THR E 1 107 ? -29.635 4.376 10.535 1.00 26.07 376 THR E C 1
ATOM 5616 O O . THR E 1 107 ? -28.671 4.334 9.760 1.00 32.24 376 THR E O 1
ATOM 5620 N N . ILE E 1 108 ? -30.115 5.505 11.039 1.00 26.31 377 ILE E N 1
ATOM 5621 C CA . ILE E 1 108 ? -29.633 6.825 10.653 1.00 21.65 377 ILE E CA 1
ATOM 5622 C C . ILE E 1 108 ? -29.090 7.523 11.890 1.00 33.81 377 ILE E C 1
ATOM 5623 O O . ILE E 1 108 ? -29.756 7.557 12.931 1.00 38.07 377 ILE E O 1
ATOM 5628 N N . LYS E 1 109 ? -27.894 8.090 11.771 1.00 30.79 378 LYS E N 1
ATOM 5629 C CA . LYS E 1 109 ? -27.374 8.992 12.784 1.00 28.48 378 LYS E CA 1
ATOM 5630 C C . LYS E 1 109 ? -27.915 10.390 12.526 1.00 33.82 378 LYS E C 1
ATOM 5631 O O . LYS E 1 109 ? -27.781 10.907 11.411 1.00 30.96 378 LYS E O 1
ATOM 5637 N N . TYR E 1 110 ? -28.515 11.001 13.561 1.00 29.05 379 TYR E N 1
ATOM 5638 C CA . TYR E 1 110 ? -28.912 12.406 13.481 1.00 27.09 379 TYR E CA 1
ATOM 5639 C C . TYR E 1 110 ? -27.787 13.268 12.911 1.00 27.98 379 TYR E C 1
ATOM 5640 O O . TYR E 1 110 ? -28.016 14.116 12.036 1.00 29.27 379 TYR E O 1
ATOM 5649 N N . SER E 1 111 ? -26.559 13.051 13.378 1.00 28.26 380 SER E N 1
ATOM 5650 C CA . SER E 1 111 ? -25.449 13.879 12.917 1.00 35.00 380 SER E CA 1
ATOM 5651 C C . SER E 1 111 ? -25.216 13.771 11.409 1.00 33.10 380 SER E C 1
ATOM 5652 O O . SER E 1 111 ? -24.526 14.625 10.845 1.00 30.17 380 SER E O 1
ATOM 5655 N N . GLU E 1 112 ? -25.774 12.757 10.739 1.00 21.81 381 GLU E N 1
ATOM 5656 C CA . GLU E 1 112 ? -25.663 12.693 9.284 1.00 25.33 381 GLU E CA 1
ATOM 5657 C C . GLU E 1 112 ? -26.414 13.847 8.630 1.00 34.76 381 GLU E C 1
ATOM 5658 O O . GLU E 1 112 ? -25.853 14.588 7.817 1.00 34.58 381 GLU E O 1
ATOM 5664 N N . ILE E 1 113 ? -27.696 13.997 8.969 1.00 24.62 382 ILE E N 1
ATOM 5665 C CA . ILE E 1 113 ? -28.509 15.091 8.448 1.00 24.17 382 ILE E CA 1
ATOM 5666 C C . ILE E 1 113 ? -27.923 16.430 8.869 1.00 27.56 382 ILE E C 1
ATOM 5667 O O . ILE E 1 113 ? -27.797 17.358 8.055 1.00 23.42 382 ILE E O 1
ATOM 5672 N N . ARG E 1 114 ? -27.523 16.541 10.139 1.00 29.32 383 ARG E N 1
ATOM 5673 C CA . ARG E 1 114 ? -26.905 17.775 10.610 1.00 25.91 383 ARG E CA 1
ATOM 5674 C C . ARG E 1 114 ? -25.667 18.128 9.775 1.00 31.90 383 ARG E C 1
ATOM 5675 O O . ARG E 1 114 ? -25.544 19.261 9.290 1.00 31.48 383 ARG E O 1
ATOM 5683 N N . ASN E 1 115 ? -24.772 17.155 9.530 1.00 26.78 384 ASN E N 1
ATOM 5684 C CA . ASN E 1 115 ? -23.562 17.434 8.734 1.00 32.29 384 ASN E CA 1
ATOM 5685 C C . ASN E 1 115 ? -23.874 17.769 7.274 1.00 30.64 384 ASN E C 1
ATOM 5686 O O . ASN E 1 115 ? -23.236 18.652 6.694 1.00 39.16 384 ASN E O 1
ATOM 5691 N N . PHE E 1 116 ? -24.811 17.056 6.643 1.00 39.26 385 PHE E N 1
ATOM 5692 C CA . PHE E 1 116 ? -25.030 17.266 5.211 1.00 42.79 385 PHE E CA 1
ATOM 5693 C C . PHE E 1 116 ? -25.687 18.611 4.943 1.00 38.13 385 PHE E C 1
ATOM 5694 O O . PHE E 1 116 ? -25.416 19.241 3.920 1.00 40.87 385 PHE E O 1
ATOM 5702 N N . CYS E 1 117 ? -26.566 19.055 5.839 1.00 27.40 386 CYS E N 1
ATOM 5703 C CA . CYS E 1 117 ? -27.297 20.295 5.653 1.00 25.66 386 CYS E CA 1
ATOM 5704 C C . CYS E 1 117 ? -26.605 21.470 6.311 1.00 28.57 386 CYS E C 1
ATOM 5705 O O . CYS E 1 117 ? -27.121 22.585 6.255 1.00 34.53 386 CYS E O 1
ATOM 5708 N N . LYS E 1 118 ? -25.462 21.234 6.941 1.00 36.47 387 LYS E N 1
ATOM 5709 C CA . LYS E 1 118 ? -24.747 22.246 7.702 1.00 32.64 387 LYS E CA 1
ATOM 5710 C C . LYS E 1 118 ? -25.672 22.918 8.724 1.00 37.14 387 LYS E C 1
ATOM 5711 O O . LYS E 1 118 ? -25.813 24.138 8.776 1.00 39.99 387 LYS E O 1
ATOM 5717 N N . LEU E 1 119 ? -26.307 22.085 9.548 1.00 32.91 388 LEU E N 1
ATOM 5718 C CA . LEU E 1 119 ? -27.290 22.530 10.536 1.00 31.98 388 LEU E CA 1
ATOM 5719 C C . LEU E 1 119 ? -26.951 21.902 11.887 1.00 33.22 388 LEU E C 1
ATOM 5720 O O . LEU E 1 119 ? -27.653 21.016 12.383 1.00 31.11 388 LEU E O 1
ATOM 5725 N N . PRO E 1 120 ? -25.868 22.359 12.515 1.00 29.40 389 PRO E N 1
ATOM 5726 C CA . PRO E 1 120 ? -25.345 21.656 13.692 1.00 24.98 389 PRO E CA 1
ATOM 5727 C C . PRO E 1 120 ? -26.298 21.578 14.874 1.00 30.36 389 PRO E C 1
ATOM 5728 O O . PRO E 1 120 ? -26.160 20.660 15.691 1.00 37.31 389 PRO E O 1
ATOM 5732 N N . LEU E 1 121 ? -27.254 22.494 15.012 1.00 32.44 390 LEU E N 1
ATOM 5733 C CA . LEU E 1 121 ? -28.150 22.469 16.161 1.00 25.46 390 LEU E CA 1
ATOM 5734 C C . LEU E 1 121 ? -29.560 22.001 15.812 1.00 28.64 390 LEU E C 1
ATOM 5735 O O . LEU E 1 121 ? -30.490 22.269 16.578 1.00 34.95 390 LEU E O 1
ATOM 5740 N N . LEU E 1 122 ? -29.745 21.334 14.668 1.00 25.95 391 LEU E N 1
ATOM 5741 C CA . LEU E 1 122 ? -31.019 20.684 14.359 1.00 24.30 391 LEU E CA 1
ATOM 5742 C C . LEU E 1 122 ? -31.370 19.666 15.440 1.00 24.61 391 LEU E C 1
ATOM 5743 O O . LEU E 1 122 ? -30.598 18.741 15.703 1.00 19.84 391 LEU E O 1
ATOM 5748 N N . SER E 1 123 ? -32.533 19.825 16.063 1.00 23.39 392 SER E N 1
ATOM 5749 C CA . SER E 1 123 ? -32.956 18.896 17.108 1.00 28.64 392 SER E CA 1
ATOM 5750 C C . SER E 1 123 ? -33.253 17.497 16.553 1.00 33.27 392 SER E C 1
ATOM 5751 O O . SER E 1 123 ? -33.603 17.332 15.382 1.00 40.64 392 SER E O 1
ATOM 5754 N N . LYS E 1 124 ? -33.114 16.479 17.412 1.00 33.66 393 LYS E N 1
ATOM 5755 C CA . LYS E 1 124 ? -33.600 15.143 17.056 1.00 24.01 393 LYS E CA 1
ATOM 5756 C C . LYS E 1 124 ? -35.077 15.196 16.678 1.00 25.59 393 LYS E C 1
ATOM 5757 O O . LYS E 1 124 ? -35.491 14.634 15.659 1.00 30.02 393 LYS E O 1
ATOM 5763 N N . LYS E 1 125 ? -35.873 15.914 17.480 1.00 21.53 394 LYS E N 1
ATOM 5764 C CA . LYS E 1 125 ? -37.318 15.979 17.292 1.00 24.39 394 LYS E CA 1
ATOM 5765 C C . LYS E 1 125 ? -37.694 16.531 15.917 1.00 31.37 394 LYS E C 1
ATOM 5766 O O . LYS E 1 125 ? -38.566 15.978 15.234 1.00 29.66 394 LYS E O 1
ATOM 5772 N N . LEU E 1 126 ? -37.056 17.620 15.484 1.00 37.00 395 LEU E N 1
ATOM 5773 C CA . LEU E 1 126 ? -37.371 18.124 14.151 1.00 35.81 395 LEU E CA 1
ATOM 5774 C C . LEU E 1 126 ? -36.980 17.126 13.067 1.00 22.91 395 LEU E C 1
ATOM 5775 O O . LEU E 1 126 ? -37.710 16.947 12.088 1.00 22.28 395 LEU E O 1
ATOM 5780 N N . ILE E 1 127 ? -35.836 16.460 13.216 1.00 23.51 396 ILE E N 1
ATOM 5781 C CA . ILE E 1 127 ? -35.445 15.486 12.203 1.00 29.01 396 ILE E CA 1
ATOM 5782 C C . ILE E 1 127 ? -36.487 14.380 12.113 1.00 22.01 396 ILE E C 1
ATOM 5783 O O . ILE E 1 127 ? -36.939 14.016 11.024 1.00 26.58 396 ILE E O 1
ATOM 5788 N N . LEU E 1 128 ? -36.911 13.862 13.266 1.00 29.16 397 LEU E N 1
ATOM 5789 C CA . LEU E 1 128 ? -37.918 12.807 13.295 1.00 23.62 397 LEU E CA 1
ATOM 5790 C C . LEU E 1 128 ? -39.226 13.268 12.677 1.00 30.66 397 LEU E C 1
ATOM 5791 O O . LEU E 1 128 ? -39.851 12.534 11.906 1.00 28.29 397 LEU E O 1
ATOM 5796 N N . GLN E 1 129 ? -39.654 14.487 12.995 1.00 44.74 398 GLN E N 1
ATOM 5797 C CA . GLN E 1 129 ? -40.909 14.981 12.453 1.00 42.29 398 GLN E CA 1
ATOM 5798 C C . GLN E 1 129 ? -40.828 15.220 10.959 1.00 43.47 398 GLN E C 1
ATOM 5799 O O . GLN E 1 129 ? -41.857 15.191 10.275 1.00 47.81 398 GLN E O 1
ATOM 5813 N N . CYS E 1 131 ? -38.967 13.286 8.803 1.00 20.23 400 CYS E N 1
ATOM 5814 C CA . CYS E 1 131 ? -39.089 11.976 8.180 1.00 19.72 400 CYS E CA 1
ATOM 5815 C C . CYS E 1 131 ? -40.537 11.511 8.193 1.00 21.16 400 CYS E C 1
ATOM 5816 O O . CYS E 1 131 ? -41.057 11.045 7.176 1.00 29.76 400 CYS E O 1
ATOM 5819 N N . LYS E 1 132 ? -41.219 11.667 9.330 1.00 20.57 401 LYS E N 1
ATOM 5820 C CA . LYS E 1 132 ? -42.606 11.219 9.419 1.00 28.30 401 LYS E CA 1
ATOM 5821 C C . LYS E 1 132 ? -43.493 11.993 8.460 1.00 27.85 401 LYS E C 1
ATOM 5822 O O . LYS E 1 132 ? -44.343 11.406 7.784 1.00 31.70 401 LYS E O 1
ATOM 5828 N N . HIS E 1 133 ? -43.288 13.309 8.358 1.00 29.59 402 HIS E N 1
ATOM 5829 C CA . HIS E 1 133 ? -44.099 14.104 7.440 1.00 21.90 402 HIS E CA 1
ATOM 5830 C C . HIS E 1 133 ? -43.952 13.603 6.008 1.00 31.25 402 HIS E C 1
ATOM 5831 O O . HIS E 1 133 ? -44.945 13.389 5.304 1.00 30.84 402 HIS E O 1
ATOM 5838 N N . PHE E 1 134 ? -42.716 13.391 5.564 1.00 27.65 403 PHE E N 1
ATOM 5839 C CA . PHE E 1 134 ? -42.521 12.805 4.248 1.00 38.08 403 PHE E CA 1
ATOM 5840 C C . PHE E 1 134 ? -43.226 11.454 4.127 1.00 44.51 403 PHE E C 1
ATOM 5841 O O . PHE E 1 134 ? -43.972 11.221 3.168 1.00 46.82 403 PHE E O 1
ATOM 5849 N N . LEU E 1 135 ? -42.986 10.537 5.076 1.00 33.14 404 LEU E N 1
ATOM 5850 C CA . LEU E 1 135 ? -43.550 9.195 4.917 1.00 38.59 404 LEU E CA 1
ATOM 5851 C C . LEU E 1 135 ? -45.078 9.208 4.918 1.00 43.31 404 LEU E C 1
ATOM 5852 O O . LEU E 1 135 ? -45.694 8.384 4.239 1.00 49.27 404 LEU E O 1
ATOM 5857 N N . ASN E 1 136 ? -45.702 10.143 5.643 1.00 41.21 405 ASN E N 1
ATOM 5858 C CA . ASN E 1 136 ? -47.161 10.265 5.630 1.00 44.37 405 ASN E CA 1
ATOM 5859 C C . ASN E 1 136 ? -47.684 10.803 4.304 1.00 42.60 405 ASN E C 1
ATOM 5860 O O . ASN E 1 136 ? -48.801 10.476 3.901 1.00 52.70 405 ASN E O 1
ATOM 5865 N N . THR E 1 137 ? -46.897 11.623 3.620 1.00 50.21 406 THR E N 1
ATOM 5866 C CA . THR E 1 137 ? -47.358 12.394 2.476 1.00 58.72 406 THR E CA 1
ATOM 5867 C C . THR E 1 137 ? -47.023 11.748 1.139 1.00 56.50 406 THR E C 1
ATOM 5868 O O . THR E 1 137 ? -47.654 12.085 0.133 1.00 57.02 406 THR E O 1
ATOM 5872 N N . THR E 1 138 ? -46.047 10.850 1.089 1.00 59.51 407 THR E N 1
ATOM 5873 C CA . THR E 1 138 ? -45.618 10.309 -0.189 1.00 61.36 407 THR E CA 1
ATOM 5874 C C . THR E 1 138 ? -46.450 9.093 -0.536 1.00 60.91 407 THR E C 1
ATOM 5875 O O . THR E 1 138 ? -46.913 8.363 0.342 1.00 61.44 407 THR E O 1
ATOM 5879 N N . HIS E 1 139 ? -46.659 8.903 -1.834 1.00 71.83 408 HIS E N 1
ATOM 5880 C CA . HIS E 1 139 ? -47.218 7.672 -2.365 1.00 87.16 408 HIS E CA 1
ATOM 5881 C C . HIS E 1 139 ? -46.213 6.927 -3.223 1.00 84.91 408 HIS E C 1
ATOM 5882 O O . HIS E 1 139 ? -46.410 5.738 -3.496 1.00 77.70 408 HIS E O 1
ATOM 5889 N N . ILE E 1 140 ? -45.128 7.592 -3.615 1.00 94.32 409 ILE E N 1
ATOM 5890 C CA . ILE E 1 140 ? -44.176 7.028 -4.560 1.00 96.20 409 ILE E CA 1
ATOM 5891 C C . ILE E 1 140 ? -43.541 5.785 -3.959 1.00 77.33 409 ILE E C 1
ATOM 5892 O O . ILE E 1 140 ? -43.055 5.799 -2.819 1.00 72.63 409 ILE E O 1
ATOM 5897 N N . GLY E 1 141 ? -43.550 4.707 -4.728 1.00 65.66 410 GLY E N 1
ATOM 5898 C CA . GLY E 1 141 ? -43.077 3.410 -4.300 1.00 56.36 410 GLY E CA 1
ATOM 5899 C C . GLY E 1 141 ? -44.231 2.447 -4.091 1.00 52.19 410 GLY E C 1
ATOM 5900 O O . GLY E 1 141 ? -45.397 2.756 -4.336 1.00 53.68 410 GLY E O 1
ATOM 5901 N N . ASN E 1 142 ? -43.874 1.254 -3.626 1.00 53.30 411 ASN E N 1
ATOM 5902 C CA . ASN E 1 142 ? -44.848 0.282 -3.152 1.00 56.18 411 ASN E CA 1
ATOM 5903 C C . ASN E 1 142 ? -44.920 0.220 -1.623 1.00 57.54 411 ASN E C 1
ATOM 5904 O O . ASN E 1 142 ? -45.408 -0.770 -1.070 1.00 54.11 411 ASN E O 1
ATOM 5909 N N . LEU E 1 143 ? -44.444 1.259 -0.932 1.00 59.05 412 LEU E N 1
ATOM 5910 C CA . LEU E 1 143 ? -44.434 1.260 0.525 1.00 56.01 412 LEU E CA 1
ATOM 5911 C C . LEU E 1 143 ? -45.850 1.244 1.074 1.00 49.87 412 LEU E C 1
ATOM 5912 O O . LEU E 1 143 ? -46.672 2.093 0.713 1.00 43.01 412 LEU E O 1
ATOM 5917 N N . ILE E 1 144 ? -46.122 0.297 1.973 1.00 48.81 413 ILE E N 1
ATOM 5918 C CA . ILE E 1 144 ? -47.457 0.144 2.533 1.00 53.23 413 ILE E CA 1
ATOM 5919 C C . ILE E 1 144 ? -47.523 0.436 4.034 1.00 55.26 413 ILE E C 1
ATOM 5920 O O . ILE E 1 144 ? -48.612 0.752 4.539 1.00 59.94 413 ILE E O 1
ATOM 5925 N N . ASP E 1 145 ? -46.408 0.397 4.766 1.00 59.37 414 ASP E N 1
ATOM 5926 C CA . ASP E 1 145 ? -46.399 0.714 6.193 1.00 55.58 414 ASP E CA 1
ATOM 5927 C C . ASP E 1 145 ? -44.963 1.013 6.631 1.00 48.30 414 ASP E C 1
ATOM 5928 O O . ASP E 1 145 ? -43.998 0.545 6.015 1.00 47.04 414 ASP E O 1
ATOM 5933 N N . TRP E 1 146 ? -44.833 1.789 7.715 1.00 39.52 415 TRP E N 1
ATOM 5934 C CA . TRP E 1 146 ? -43.527 2.233 8.206 1.00 37.01 415 TRP E CA 1
ATOM 5935 C C . TRP E 1 146 ? -43.632 2.619 9.673 1.00 31.43 415 TRP E C 1
ATOM 5936 O O . TRP E 1 146 ? -44.705 2.977 10.157 1.00 33.40 415 TRP E O 1
ATOM 5947 N N . TRP E 1 147 ? -42.492 2.594 10.366 1.00 39.84 416 TRP E N 1
ATOM 5948 C CA . TRP E 1 147 ? -42.439 3.024 11.763 1.00 35.10 416 TRP E CA 1
ATOM 5949 C C . TRP E 1 147 ? -41.073 3.630 12.093 1.00 35.23 416 TRP E C 1
ATOM 5950 O O . TRP E 1 147 ? -40.036 3.134 11.629 1.00 33.95 416 TRP E O 1
ATOM 5961 N N . VAL E 1 148 ? -41.074 4.690 12.905 1.00 34.83 417 VAL E N 1
ATOM 5962 C CA . VAL E 1 148 ? -39.858 5.429 13.260 1.00 26.92 417 VAL E CA 1
ATOM 5963 C C . VAL E 1 148 ? -39.501 5.134 14.712 1.00 32.43 417 VAL E C 1
ATOM 5964 O O . VAL E 1 148 ? -40.288 5.409 15.625 1.00 40.12 417 VAL E O 1
ATOM 5968 N N . ASP E 1 149 ? -38.310 4.593 14.932 1.00 31.82 418 ASP E N 1
ATOM 5969 C CA . ASP E 1 149 ? -37.883 4.186 16.271 1.00 41.86 418 ASP E CA 1
ATOM 5970 C C . ASP E 1 149 ? -36.645 4.956 16.703 1.00 39.02 418 ASP E C 1
ATOM 5971 O O . ASP E 1 149 ? -35.519 4.614 16.293 1.00 37.76 418 ASP E O 1
ATOM 5976 N N . PRO E 1 150 ? -36.797 5.982 17.538 1.00 38.09 419 PRO E N 1
ATOM 5977 C CA . PRO E 1 150 ? -35.632 6.581 18.202 1.00 29.42 419 PRO E CA 1
ATOM 5978 C C . PRO E 1 150 ? -35.013 5.581 19.171 1.00 32.70 419 PRO E C 1
ATOM 5979 O O . PRO E 1 150 ? -35.716 4.981 19.983 1.00 57.61 419 PRO E O 1
ATOM 5983 N N . THR E 1 151 ? -33.699 5.380 19.067 1.00 32.36 420 THR E N 1
ATOM 5984 C CA . THR E 1 151 ? -33.027 4.358 19.870 1.00 41.12 420 THR E CA 1
ATOM 5985 C C . THR E 1 151 ? -31.916 4.938 20.737 1.00 50.66 420 THR E C 1
ATOM 5986 O O . THR E 1 151 ? -31.906 4.698 21.946 1.00 61.90 420 THR E O 1
ATOM 5990 N N . SER E 1 152 ? -30.972 5.676 20.161 1.00 58.53 421 SER E N 1
ATOM 5991 C CA . SER E 1 152 ? -29.912 6.362 20.885 1.00 46.24 421 SER E CA 1
ATOM 5992 C C . SER E 1 152 ? -30.230 7.849 20.989 1.00 53.52 421 SER E C 1
ATOM 5993 O O . SER E 1 152 ? -31.201 8.352 20.414 1.00 57.24 421 SER E O 1
ATOM 5996 N N . GLU E 1 153 ? -29.364 8.571 21.704 1.00 64.85 422 GLU E N 1
ATOM 5997 C CA . GLU E 1 153 ? -29.252 10.005 21.476 1.00 75.14 422 GLU E CA 1
ATOM 5998 C C . GLU E 1 153 ? -28.520 10.295 20.176 1.00 67.37 422 GLU E C 1
ATOM 5999 O O . GLU E 1 153 ? -28.579 11.428 19.684 1.00 71.90 422 GLU E O 1
ATOM 6005 N N . GLU E 1 154 ? -27.859 9.282 19.603 1.00 52.17 423 GLU E N 1
ATOM 6006 C CA . GLU E 1 154 ? -27.101 9.420 18.370 1.00 46.33 423 GLU E CA 1
ATOM 6007 C C . GLU E 1 154 ? -27.800 8.840 17.144 1.00 45.65 423 GLU E C 1
ATOM 6008 O O . GLU E 1 154 ? -27.485 9.261 16.025 1.00 40.00 423 GLU E O 1
ATOM 6014 N N . ARG E 1 155 ? -28.756 7.925 17.311 1.00 37.52 424 ARG E N 1
ATOM 6015 C CA . ARG E 1 155 ? -29.291 7.178 16.182 1.00 31.38 424 ARG E CA 1
ATOM 6016 C C . ARG E 1 155 ? -30.804 7.046 16.275 1.00 37.27 424 ARG E C 1
ATOM 6017 O O . ARG E 1 155 ? -31.393 7.200 17.344 1.00 48.14 424 ARG E O 1
ATOM 6025 N N . TYR E 1 156 ? -31.426 6.742 15.130 1.00 38.94 425 TYR E N 1
ATOM 6026 C CA . TYR E 1 156 ? -32.801 6.250 15.062 1.00 24.38 425 TYR E CA 1
ATOM 6027 C C . TYR E 1 156 ? -32.915 5.242 13.929 1.00 24.09 425 TYR E C 1
ATOM 6028 O O . TYR E 1 156 ? -32.077 5.199 13.031 1.00 34.43 425 TYR E O 1
ATOM 6037 N N . LYS E 1 157 ? -33.962 4.420 13.985 1.00 31.59 426 LYS E N 1
ATOM 6038 C CA . LYS E 1 157 ? -34.260 3.456 12.936 1.00 32.12 426 LYS E CA 1
ATOM 6039 C C . LYS E 1 157 ? -35.603 3.748 12.276 1.00 33.40 426 LYS E C 1
ATOM 6040 O O . LYS E 1 157 ? -36.505 4.358 12.861 1.00 30.72 426 LYS E O 1
ATOM 6046 N N . VAL E 1 158 ? -35.733 3.302 11.032 1.00 30.26 427 VAL E N 1
ATOM 6047 C CA . VAL E 1 158 ? -37.006 3.338 10.332 1.00 25.81 427 VAL E CA 1
ATOM 6048 C C . VAL E 1 158 ? -37.211 1.986 9.687 1.00 32.55 427 VAL E C 1
ATOM 6049 O O . VAL E 1 158 ? -36.331 1.503 8.968 1.00 41.80 427 VAL E O 1
ATOM 6053 N N . PHE E 1 159 ? -38.366 1.380 9.948 1.00 33.14 428 PHE E N 1
ATOM 6054 C CA . PHE E 1 159 ? -38.768 0.123 9.341 1.00 38.25 428 PHE E CA 1
ATOM 6055 C C . PHE E 1 159 ? -39.769 0.361 8.216 1.00 40.28 428 PHE E C 1
ATOM 6056 O O . PHE E 1 159 ? -40.616 1.263 8.279 1.00 26.11 428 PHE E O 1
ATOM 6064 N N . PHE E 1 160 ? -39.666 -0.472 7.181 1.00 41.68 429 PHE E N 1
ATOM 6065 C CA . PHE E 1 160 ? -40.514 -0.364 6.006 1.00 41.32 429 PHE E CA 1
ATOM 6066 C C . PHE E 1 160 ? -41.195 -1.696 5.736 1.00 45.48 429 PHE E C 1
ATOM 6067 O O . PHE E 1 160 ? -40.665 -2.765 6.051 1.00 45.60 429 PHE E O 1
ATOM 6075 N N . THR E 1 161 ? -42.385 -1.609 5.151 1.00 46.42 430 THR E N 1
ATOM 6076 C CA . THR E 1 161 ? -43.155 -2.775 4.741 1.00 46.20 430 THR E CA 1
ATOM 6077 C C . THR E 1 161 ? -43.777 -2.472 3.388 1.00 48.55 430 THR E C 1
ATOM 6078 O O . THR E 1 161 ? -44.441 -1.445 3.223 1.00 52.52 430 THR E O 1
ATOM 6082 N N . TYR E 1 162 ? -43.557 -3.347 2.418 1.00 54.70 431 TYR E N 1
ATOM 6083 C CA . TYR E 1 162 ? -43.930 -3.071 1.042 1.00 55.02 431 TYR E CA 1
ATOM 6084 C C . TYR E 1 162 ? -45.044 -4.001 0.582 1.00 53.45 431 TYR E C 1
ATOM 6085 O O . TYR E 1 162 ? -45.170 -5.132 1.059 1.00 48.36 431 TYR E O 1
ATOM 6094 N N . SER E 1 163 ? -45.850 -3.513 -0.363 1.00 58.45 432 SER E N 1
ATOM 6095 C CA . SER E 1 163 ? -46.894 -4.319 -0.997 1.00 64.51 432 SER E CA 1
ATOM 6096 C C . SER E 1 163 ? -46.246 -5.209 -2.052 1.00 80.19 432 SER E C 1
ATOM 6097 O O . SER E 1 163 ? -46.211 -4.902 -3.247 1.00 97.14 432 SER E O 1
ATOM 6100 N N . LYS E 1 164 ? -45.715 -6.334 -1.596 1.00 79.64 433 LYS E N 1
ATOM 6101 C CA . LYS E 1 164 ? -45.115 -7.283 -2.516 1.00 89.27 433 LYS E CA 1
ATOM 6102 C C . LYS E 1 164 ? -46.083 -8.430 -2.797 1.00 88.77 433 LYS E C 1
ATOM 6103 O O . LYS E 1 164 ? -47.107 -8.243 -3.464 1.00 84.73 433 LYS E O 1
ATOM 6109 N N . LEU F 1 5 ? -71.194 39.645 1.013 1.00 72.23 274 LEU F N 1
ATOM 6110 C CA . LEU F 1 5 ? -70.185 38.759 0.443 1.00 79.90 274 LEU F CA 1
ATOM 6111 C C . LEU F 1 5 ? -69.689 39.292 -0.908 1.00 75.02 274 LEU F C 1
ATOM 6112 O O . LEU F 1 5 ? -68.984 38.590 -1.637 1.00 80.56 274 LEU F O 1
ATOM 6117 N N . SER F 1 6 ? -70.057 40.552 -1.230 1.00 64.54 275 SER F N 1
ATOM 6118 C CA . SER F 1 6 ? -69.516 41.287 -2.372 1.00 67.18 275 SER F CA 1
ATOM 6119 C C . SER F 1 6 ? -68.151 41.897 -2.033 1.00 74.61 275 SER F C 1
ATOM 6120 O O . SER F 1 6 ? -67.877 42.210 -0.871 1.00 78.97 275 SER F O 1
ATOM 6123 N N . PRO F 1 7 ? -67.275 42.085 -3.035 1.00 75.36 276 PRO F N 1
ATOM 6124 C CA . PRO F 1 7 ? -65.930 42.614 -2.728 1.00 66.81 276 PRO F CA 1
ATOM 6125 C C . PRO F 1 7 ? -65.959 43.974 -2.056 1.00 67.82 276 PRO F C 1
ATOM 6126 O O . PRO F 1 7 ? -65.339 44.139 -0.998 1.00 64.61 276 PRO F O 1
ATOM 6130 N N . LYS F 1 8 ? -66.674 44.953 -2.625 1.00 69.82 277 LYS F N 1
ATOM 6131 C CA . LYS F 1 8 ? -66.831 46.231 -1.937 1.00 69.62 277 LYS F CA 1
ATOM 6132 C C . LYS F 1 8 ? -67.464 46.049 -0.566 1.00 59.07 277 LYS F C 1
ATOM 6133 O O . LYS F 1 8 ? -67.114 46.761 0.381 1.00 60.42 277 LYS F O 1
ATOM 6139 N N . GLN F 1 9 ? -68.373 45.085 -0.434 1.00 52.28 278 GLN F N 1
ATOM 6140 C CA . GLN F 1 9 ? -69.057 44.905 0.839 1.00 50.79 278 GLN F CA 1
ATOM 6141 C C . GLN F 1 9 ? -68.145 44.264 1.867 1.00 46.54 278 GLN F C 1
ATOM 6142 O O . GLN F 1 9 ? -68.155 44.650 3.041 1.00 50.36 278 GLN F O 1
ATOM 6156 N N . LYS F 1 11 ? -64.953 44.582 1.943 1.00 35.87 280 LYS F N 1
ATOM 6157 C CA . LYS F 1 11 ? -64.025 45.632 2.339 1.00 31.72 280 LYS F CA 1
ATOM 6158 C C . LYS F 1 11 ? -64.662 46.571 3.361 1.00 38.37 280 LYS F C 1
ATOM 6159 O O . LYS F 1 11 ? -64.061 46.850 4.404 1.00 35.28 280 LYS F O 1
ATOM 6165 N N . ARG F 1 12 ? -65.891 47.045 3.102 1.00 34.25 281 ARG F N 1
ATOM 6166 C CA . ARG F 1 12 ? -66.566 47.892 4.085 1.00 36.70 281 ARG F CA 1
ATOM 6167 C C . ARG F 1 12 ? -66.653 47.202 5.437 1.00 34.24 281 ARG F C 1
ATOM 6168 O O . ARG F 1 12 ? -66.463 47.836 6.479 1.00 39.28 281 ARG F O 1
ATOM 6176 N N . GLU F 1 13 ? -66.920 45.898 5.438 1.00 30.63 282 GLU F N 1
ATOM 6177 C CA . GLU F 1 13 ? -66.992 45.141 6.687 1.00 40.83 282 GLU F CA 1
ATOM 6178 C C . GLU F 1 13 ? -65.656 45.143 7.440 1.00 36.21 282 GLU F C 1
ATOM 6179 O O . GLU F 1 13 ? -65.616 45.394 8.653 1.00 36.52 282 GLU F O 1
ATOM 6185 N N . ILE F 1 14 ? -64.552 44.837 6.747 1.00 31.15 283 ILE F N 1
ATOM 6186 C CA . ILE F 1 14 ? -63.241 44.812 7.402 1.00 35.60 283 ILE F CA 1
ATOM 6187 C C . ILE F 1 14 ? -62.888 46.192 7.967 1.00 38.77 283 ILE F C 1
ATOM 6188 O O . ILE F 1 14 ? -62.415 46.330 9.108 1.00 37.26 283 ILE F O 1
ATOM 6193 N N . LEU F 1 15 ? -63.119 47.233 7.172 1.00 29.60 284 LEU F N 1
ATOM 6194 C CA . LEU F 1 15 ? -62.842 48.601 7.588 1.00 28.53 284 LEU F CA 1
ATOM 6195 C C . LEU F 1 15 ? -63.668 49.000 8.807 1.00 30.13 284 LEU F C 1
ATOM 6196 O O . LEU F 1 15 ? -63.187 49.731 9.689 1.00 22.07 284 LEU F O 1
ATOM 6201 N N . GLY F 1 16 ? -64.922 48.544 8.862 1.00 22.70 285 GLY F N 1
ATOM 6202 C CA . GLY F 1 16 ? -65.730 48.774 10.046 1.00 18.30 285 GLY F CA 1
ATOM 6203 C C . GLY F 1 16 ? -65.108 48.179 11.292 1.00 29.16 285 GLY F C 1
ATOM 6204 O O . GLY F 1 16 ? -64.959 48.862 12.308 1.00 29.96 285 GLY F O 1
ATOM 6205 N N . VAL F 1 17 ? -64.722 46.893 11.221 1.00 28.93 286 VAL F N 1
ATOM 6206 C CA . VAL F 1 17 ? -64.078 46.218 12.348 1.00 22.56 286 VAL F CA 1
ATOM 6207 C C . VAL F 1 17 ? -62.771 46.913 12.725 1.00 25.23 286 VAL F C 1
ATOM 6208 O O . VAL F 1 17 ? -62.468 47.095 13.908 1.00 30.59 286 VAL F O 1
ATOM 6212 N N . LEU F 1 18 ? -61.973 47.304 11.730 1.00 18.62 287 LEU F N 1
ATOM 6213 C CA . LEU F 1 18 ? -60.769 48.069 12.022 1.00 22.94 287 LEU F CA 1
ATOM 6214 C C . LEU F 1 18 ? -61.103 49.360 12.762 1.00 23.37 287 LEU F C 1
ATOM 6215 O O . LEU F 1 18 ? -60.473 49.693 13.772 1.00 27.59 287 LEU F O 1
ATOM 6220 N N . ILE F 1 19 ? -62.090 50.109 12.269 1.00 22.98 288 ILE F N 1
ATOM 6221 C CA . ILE F 1 19 ? -62.430 51.372 12.916 1.00 25.50 288 ILE F CA 1
ATOM 6222 C C . ILE F 1 19 ? -62.856 51.132 14.357 1.00 25.19 288 ILE F C 1
ATOM 6223 O O . ILE F 1 19 ? -62.392 51.809 15.281 1.00 28.21 288 ILE F O 1
ATOM 6228 N N . GLU F 1 20 ? -63.726 50.151 14.580 1.00 27.79 289 GLU F N 1
ATOM 6229 C CA . GLU F 1 20 ? -64.172 49.945 15.948 1.00 24.95 289 GLU F CA 1
ATOM 6230 C C . GLU F 1 20 ? -63.046 49.459 16.838 1.00 31.16 289 GLU F C 1
ATOM 6231 O O . GLU F 1 20 ? -62.949 49.894 17.988 1.00 47.09 289 GLU F O 1
ATOM 6237 N N . LYS F 1 21 ? -62.154 48.615 16.333 1.00 31.93 290 LYS F N 1
ATOM 6238 C CA . LYS F 1 21 ? -61.003 48.236 17.151 1.00 27.76 290 LYS F CA 1
ATOM 6239 C C . LYS F 1 21 ? -60.088 49.433 17.443 1.00 30.70 290 LYS F C 1
ATOM 6240 O O . LYS F 1 21 ? -59.598 49.584 18.567 1.00 21.23 290 LYS F O 1
ATOM 6246 N N . SER F 1 22 ? -59.847 50.308 16.462 1.00 22.28 291 SER F N 1
ATOM 6247 C CA . SER F 1 22 ? -58.902 51.392 16.715 1.00 24.70 291 SER F CA 1
ATOM 6248 C C . SER F 1 22 ? -59.404 52.379 17.767 1.00 24.10 291 SER F C 1
ATOM 6249 O O . SER F 1 22 ? -58.600 53.131 18.331 1.00 28.03 291 SER F O 1
ATOM 6260 N N . GLU F 1 24 ? -60.850 51.290 20.508 1.00 45.86 293 GLU F N 1
ATOM 6261 C CA . GLU F 1 24 ? -60.541 50.578 21.751 1.00 50.62 293 GLU F CA 1
ATOM 6262 C C . GLU F 1 24 ? -59.050 50.638 22.055 1.00 46.59 293 GLU F C 1
ATOM 6263 O O . GLU F 1 24 ? -58.635 51.101 23.123 1.00 47.64 293 GLU F O 1
ATOM 6269 N N . SER F 1 25 ? -58.235 50.156 21.119 1.00 46.77 294 SER F N 1
ATOM 6270 C CA . SER F 1 25 ? -56.784 50.148 21.220 1.00 45.12 294 SER F CA 1
ATOM 6271 C C . SER F 1 25 ? -56.218 50.596 19.877 1.00 38.39 294 SER F C 1
ATOM 6272 O O . SER F 1 25 ? -56.879 50.459 18.847 1.00 46.61 294 SER F O 1
ATOM 6275 N N . LYS F 1 26 ? -55.005 51.152 19.887 1.00 21.86 295 LYS F N 1
ATOM 6276 C CA . LYS F 1 26 ? -54.390 51.603 18.640 1.00 30.00 295 LYS F CA 1
ATOM 6277 C C . LYS F 1 26 ? -53.613 50.507 17.918 1.00 33.34 295 LYS F C 1
ATOM 6278 O O . LYS F 1 26 ? -53.168 50.726 16.785 1.00 41.33 295 LYS F O 1
ATOM 6284 N N . VAL F 1 27 ? -53.435 49.348 18.540 1.00 26.03 296 VAL F N 1
ATOM 6285 C CA . VAL F 1 27 ? -52.734 48.221 17.946 1.00 24.66 296 VAL F CA 1
ATOM 6286 C C . VAL F 1 27 ? -53.532 46.967 18.248 1.00 24.63 296 VAL F C 1
ATOM 6287 O O . VAL F 1 27 ? -54.118 46.844 19.328 1.00 33.02 296 VAL F O 1
ATOM 6291 N N . CYS F 1 28 ? -53.575 46.044 17.283 1.00 29.69 297 CYS F N 1
ATOM 6292 C CA . CYS F 1 28 ? -54.133 44.710 17.491 1.00 25.27 297 CYS F CA 1
ATOM 6293 C C . CYS F 1 28 ? -53.292 43.704 16.698 1.00 31.48 297 CYS F C 1
ATOM 6294 O O . CYS F 1 28 ? -52.373 44.076 15.965 1.00 31.72 297 CYS F O 1
ATOM 6297 N N . LYS F 1 29 ? -53.586 42.418 16.859 1.00 35.88 298 LYS F N 1
ATOM 6298 C CA . LYS F 1 29 ? -52.885 41.369 16.122 1.00 42.45 298 LYS F CA 1
ATOM 6299 C C . LYS F 1 29 ? -53.583 41.080 14.792 1.00 43.36 298 LYS F C 1
ATOM 6300 O O . LYS F 1 29 ? -54.808 41.191 14.690 1.00 46.44 298 LYS F O 1
ATOM 6306 N N . ILE F 1 30 ? -52.790 40.698 13.771 1.00 36.81 299 ILE F N 1
ATOM 6307 C CA . ILE F 1 30 ? -53.320 40.582 12.404 1.00 31.43 299 ILE F CA 1
ATOM 6308 C C . ILE F 1 30 ? -54.516 39.666 12.357 1.00 32.45 299 ILE F C 1
ATOM 6309 O O . ILE F 1 30 ? -55.414 39.862 11.530 1.00 40.60 299 ILE F O 1
ATOM 6314 N N . TYR F 1 31 ? -54.545 38.630 13.204 1.00 27.09 300 TYR F N 1
ATOM 6315 C CA . TYR F 1 31 ? -55.665 37.701 13.116 1.00 34.39 300 TYR F CA 1
ATOM 6316 C C . TYR F 1 31 ? -56.917 38.218 13.816 1.00 35.44 300 TYR F C 1
ATOM 6317 O O . TYR F 1 31 ? -58.011 37.769 13.474 1.00 39.87 300 TYR F O 1
ATOM 6326 N N . GLU F 1 32 ? -56.790 39.164 14.754 1.00 44.58 301 GLU F N 1
ATOM 6327 C CA . GLU F 1 32 ? -57.939 39.562 15.573 1.00 47.89 301 GLU F CA 1
ATOM 6328 C C . GLU F 1 32 ? -59.096 40.128 14.759 1.00 47.49 301 GLU F C 1
ATOM 6329 O O . GLU F 1 32 ? -60.245 39.725 15.011 1.00 50.62 301 GLU F O 1
ATOM 6335 N N . PRO F 1 33 ? -58.889 41.034 13.790 1.00 45.62 302 PRO F N 1
ATOM 6336 C CA . PRO F 1 33 ? -60.028 41.461 12.956 1.00 28.66 302 PRO F CA 1
ATOM 6337 C C . PRO F 1 33 ? -60.645 40.311 12.194 1.00 41.22 302 PRO F C 1
ATOM 6338 O O . PRO F 1 33 ? -61.864 40.138 12.203 1.00 51.98 302 PRO F O 1
ATOM 6342 N N . LEU F 1 34 ? -59.803 39.513 11.533 1.00 55.06 303 LEU F N 1
ATOM 6343 C CA . LEU F 1 34 ? -60.248 38.402 10.700 1.00 51.78 303 LEU F CA 1
ATOM 6344 C C . LEU F 1 34 ? -61.068 37.398 11.489 1.00 57.49 303 LEU F C 1
ATOM 6345 O O . LEU F 1 34 ? -61.901 36.691 10.913 1.00 52.71 303 LEU F O 1
ATOM 6350 N N . LEU F 1 35 ? -60.857 37.331 12.802 1.00 69.05 304 LEU F N 1
ATOM 6351 C CA . LEU F 1 35 ? -61.543 36.354 13.633 1.00 78.92 304 LEU F CA 1
ATOM 6352 C C . LEU F 1 35 ? -62.910 36.842 14.091 1.00 78.01 304 LEU F C 1
ATOM 6353 O O . LEU F 1 35 ? -63.868 36.066 14.080 1.00 90.01 304 LEU F O 1
ATOM 6358 N N . SER F 1 36 ? -63.038 38.112 14.471 1.00 75.82 305 SER F N 1
ATOM 6359 C CA . SER F 1 36 ? -64.349 38.674 14.815 1.00 82.64 305 SER F CA 1
ATOM 6360 C C . SER F 1 36 ? -65.177 39.068 13.588 1.00 78.52 305 SER F C 1
ATOM 6361 O O . SER F 1 36 ? -65.882 40.084 13.594 1.00 77.16 305 SER F O 1
ATOM 6364 N N . ILE F 1 37 ? -65.101 38.272 12.524 1.00 73.30 306 ILE F N 1
ATOM 6365 C CA . ILE F 1 37 ? -65.875 38.467 11.304 1.00 65.53 306 ILE F CA 1
ATOM 6366 C C . ILE F 1 37 ? -66.420 37.118 10.863 1.00 76.44 306 ILE F C 1
ATOM 6367 O O . ILE F 1 37 ? -67.619 36.976 10.589 1.00 82.04 306 ILE F O 1
ATOM 6372 N N . ASN F 1 38 ? -65.530 36.122 10.780 1.00 78.89 307 ASN F N 1
ATOM 6373 C CA . ASN F 1 38 ? -65.939 34.775 10.403 1.00 78.71 307 ASN F CA 1
ATOM 6374 C C . ASN F 1 38 ? -66.741 34.102 11.506 1.00 83.81 307 ASN F C 1
ATOM 6375 O O . ASN F 1 38 ? -67.643 33.309 11.212 1.00 77.65 307 ASN F O 1
ATOM 6380 N N . LEU F 1 39 ? -66.438 34.415 12.773 1.00 92.69 308 LEU F N 1
ATOM 6381 C CA . LEU F 1 39 ? -67.180 33.850 13.898 1.00 99.68 308 LEU F CA 1
ATOM 6382 C C . LEU F 1 39 ? -68.494 34.589 14.135 1.00 101.65 308 LEU F C 1
ATOM 6383 O O . LEU F 1 39 ? -69.490 33.976 14.529 1.00 96.15 308 LEU F O 1
ATOM 6388 N N . GLY F 1 40 ? -68.521 35.898 13.905 1.00 119.31 309 GLY F N 1
ATOM 6389 C CA . GLY F 1 40 ? -69.722 36.683 14.134 1.00 130.99 309 GLY F CA 1
ATOM 6390 C C . GLY F 1 40 ? -70.244 37.375 12.889 1.00 134.08 309 GLY F C 1
ATOM 6391 O O . GLY F 1 40 ? -71.436 37.315 12.588 1.00 135.52 309 GLY F O 1
ATOM 6392 N N . VAL F 1 53 ? -66.547 32.492 4.871 1.00 79.05 322 VAL F N 1
ATOM 6393 C CA . VAL F 1 53 ? -67.067 33.836 4.648 1.00 85.71 322 VAL F CA 1
ATOM 6394 C C . VAL F 1 53 ? -65.999 34.669 3.928 1.00 91.32 322 VAL F C 1
ATOM 6395 O O . VAL F 1 53 ? -66.223 35.174 2.824 1.00 88.25 322 VAL F O 1
ATOM 6399 N N . LEU F 1 54 ? -64.827 34.775 4.557 1.00 90.48 323 LEU F N 1
ATOM 6400 C CA . LEU F 1 54 ? -63.748 35.659 4.127 1.00 84.58 323 LEU F CA 1
ATOM 6401 C C . LEU F 1 54 ? -62.448 34.873 4.029 1.00 77.00 323 LEU F C 1
ATOM 6402 O O . LEU F 1 54 ? -62.015 34.261 5.012 1.00 75.52 323 LEU F O 1
ATOM 6407 N N . HIS F 1 55 ? -61.810 34.923 2.859 1.00 67.42 324 HIS F N 1
ATOM 6408 C CA . HIS F 1 55 ? -60.674 34.068 2.548 1.00 61.30 324 HIS F CA 1
ATOM 6409 C C . HIS F 1 55 ? -59.342 34.757 2.823 1.00 52.80 324 HIS F C 1
ATOM 6410 O O . HIS F 1 55 ? -59.217 35.978 2.720 1.00 50.94 324 HIS F O 1
ATOM 6417 N N . LEU F 1 56 ? -58.339 33.941 3.155 1.00 50.22 325 LEU F N 1
ATOM 6418 C CA . LEU F 1 56 ? -57.046 34.446 3.603 1.00 46.16 325 LEU F CA 1
ATOM 6419 C C . LEU F 1 56 ? -56.472 35.488 2.653 1.00 44.90 325 LEU F C 1
ATOM 6420 O O . LEU F 1 56 ? -56.006 36.546 3.081 1.00 38.49 325 LEU F O 1
ATOM 6425 N N . LYS F 1 57 ? -56.469 35.193 1.356 1.00 46.63 326 LYS F N 1
ATOM 6426 C CA . LYS F 1 57 ? -55.705 36.023 0.432 1.00 47.53 326 LYS F CA 1
ATOM 6427 C C . LYS F 1 57 ? -56.369 37.377 0.225 1.00 46.33 326 LYS F C 1
ATOM 6428 O O . LYS F 1 57 ? -55.685 38.407 0.161 1.00 46.79 326 LYS F O 1
ATOM 6434 N N . PHE F 1 58 ? -57.700 37.393 0.145 1.00 42.09 327 PHE F N 1
ATOM 6435 C CA . PHE F 1 58 ? -58.439 38.647 0.044 1.00 36.40 327 PHE F CA 1
ATOM 6436 C C . PHE F 1 58 ? -58.143 39.557 1.231 1.00 41.13 327 PHE F C 1
ATOM 6437 O O . PHE F 1 58 ? -58.037 40.780 1.076 1.00 46.06 327 PHE F O 1
ATOM 6445 N N . TYR F 1 59 ? -58.003 38.968 2.422 1.00 32.61 328 TYR F N 1
ATOM 6446 C CA . TYR F 1 59 ? -57.818 39.741 3.641 1.00 37.54 328 TYR F CA 1
ATOM 6447 C C . TYR F 1 59 ? -56.427 40.360 3.702 1.00 40.90 328 TYR F C 1
ATOM 6448 O O . TYR F 1 59 ? -56.277 41.508 4.140 1.00 33.91 328 TYR F O 1
ATOM 6457 N N . GLU F 1 60 ? -55.398 39.622 3.264 1.00 38.85 329 GLU F N 1
ATOM 6458 C CA . GLU F 1 60 ? -54.046 40.184 3.262 1.00 38.34 329 GLU F CA 1
ATOM 6459 C C . GLU F 1 60 ? -53.890 41.240 2.178 1.00 40.98 329 GLU F C 1
ATOM 6460 O O . GLU F 1 60 ? -53.232 42.264 2.387 1.00 41.80 329 GLU F O 1
ATOM 6466 N N . THR F 1 61 ? -54.477 41.002 1.008 1.00 30.97 330 THR F N 1
ATOM 6467 C CA . THR F 1 61 ? -54.485 42.032 -0.018 1.00 35.22 330 THR F CA 1
ATOM 6468 C C . THR F 1 61 ? -55.129 43.323 0.486 1.00 36.24 330 THR F C 1
ATOM 6469 O O . THR F 1 61 ? -54.621 44.417 0.228 1.00 29.87 330 THR F O 1
ATOM 6473 N N . PHE F 1 62 ? -56.233 43.222 1.227 1.00 25.70 331 PHE F N 1
ATOM 6474 C CA . PHE F 1 62 ? -56.905 44.443 1.650 1.00 28.51 331 PHE F CA 1
ATOM 6475 C C . PHE F 1 62 ? -56.129 45.167 2.758 1.00 32.93 331 PHE F C 1
ATOM 6476 O O . PHE F 1 62 ? -56.033 46.405 2.752 1.00 24.61 331 PHE F O 1
ATOM 6484 N N . LEU F 1 63 ? -55.584 44.424 3.728 1.00 30.49 332 LEU F N 1
ATOM 6485 C CA . LEU F 1 63 ? -54.711 45.053 4.712 1.00 18.80 332 LEU F CA 1
ATOM 6486 C C . LEU F 1 63 ? -53.557 45.776 4.027 1.00 33.91 332 LEU F C 1
ATOM 6487 O O . LEU F 1 63 ? -53.211 46.901 4.403 1.00 39.76 332 LEU F O 1
ATOM 6492 N N . ALA F 1 64 ? -52.954 45.147 3.009 1.00 35.43 333 ALA F N 1
ATOM 6493 C CA . ALA F 1 64 ? -51.872 45.798 2.266 1.00 34.62 333 ALA F CA 1
ATOM 6494 C C . ALA F 1 64 ? -52.376 47.028 1.521 1.00 30.99 333 ALA F C 1
ATOM 6495 O O . ALA F 1 64 ? -51.737 48.085 1.531 1.00 23.23 333 ALA F O 1
ATOM 6497 N N . GLN F 1 65 ? -53.513 46.889 0.842 1.00 31.14 334 GLN F N 1
ATOM 6498 C CA . GLN F 1 65 ? -54.173 48.021 0.210 1.00 29.43 334 GLN F CA 1
ATOM 6499 C C . GLN F 1 65 ? -54.277 49.212 1.167 1.00 32.93 334 GLN F C 1
ATOM 6500 O O . GLN F 1 65 ? -53.931 50.344 0.806 1.00 28.41 334 GLN F O 1
ATOM 6506 N N . LEU F 1 66 ? -54.754 48.972 2.399 1.00 23.18 335 LEU F N 1
ATOM 6507 C CA . LEU F 1 66 ? -54.845 50.049 3.382 1.00 19.73 335 LEU F CA 1
ATOM 6508 C C . LEU F 1 66 ? -53.464 50.531 3.820 1.00 35.40 335 LEU F C 1
ATOM 6509 O O . LEU F 1 66 ? -53.253 51.735 4.002 1.00 43.06 335 LEU F O 1
ATOM 6514 N N . ALA F 1 67 ? -52.512 49.616 4.005 1.00 25.15 336 ALA F N 1
ATOM 6515 C CA . ALA F 1 67 ? -51.173 50.028 4.423 1.00 29.44 336 ALA F CA 1
ATOM 6516 C C . ALA F 1 67 ? -50.505 50.931 3.384 1.00 32.12 336 ALA F C 1
ATOM 6517 O O . ALA F 1 67 ? -49.671 51.781 3.733 1.00 28.18 336 ALA F O 1
ATOM 6519 N N . GLU F 1 68 ? -50.880 50.790 2.115 1.00 21.72 337 GLU F N 1
ATOM 6520 C CA . GLU F 1 68 ? -50.320 51.634 1.072 1.00 23.17 337 GLU F CA 1
ATOM 6521 C C . GLU F 1 68 ? -50.856 53.059 1.082 1.00 29.45 337 GLU F C 1
ATOM 6522 O O . GLU F 1 68 ? -50.291 53.920 0.396 1.00 33.93 337 GLU F O 1
ATOM 6536 N N . ALA F 1 70 ? -51.278 54.307 4.180 1.00 20.41 339 ALA F N 1
ATOM 6537 C CA . ALA F 1 70 ? -50.795 54.616 5.523 1.00 28.08 339 ALA F CA 1
ATOM 6538 C C . ALA F 1 70 ? -51.927 54.928 6.504 1.00 25.84 339 ALA F C 1
ATOM 6539 O O . ALA F 1 70 ? -51.698 55.578 7.524 1.00 32.70 339 ALA F O 1
ATOM 6541 N N . ILE F 1 71 ? -53.156 54.479 6.232 1.00 21.31 340 ILE F N 1
ATOM 6542 C CA . ILE F 1 71 ? -54.194 54.559 7.250 1.00 20.01 340 ILE F CA 1
ATOM 6543 C C . ILE F 1 71 ? -53.919 53.530 8.354 1.00 27.76 340 ILE F C 1
ATOM 6544 O O . ILE F 1 71 ? -54.374 53.695 9.494 1.00 27.60 340 ILE F O 1
ATOM 6549 N N . ILE F 1 72 ? -53.166 52.472 8.034 1.00 25.97 341 ILE F N 1
ATOM 6550 C CA . ILE F 1 72 ? -52.584 51.551 8.999 1.00 26.72 341 ILE F CA 1
ATOM 6551 C C . ILE F 1 72 ? -51.162 51.253 8.543 1.00 33.09 341 ILE F C 1
ATOM 6552 O O . ILE F 1 72 ? -50.803 51.425 7.374 1.00 35.47 341 ILE F O 1
ATOM 6557 N N . THR F 1 73 ? -50.344 50.812 9.484 1.00 27.85 342 THR F N 1
ATOM 6558 C CA . THR F 1 73 ? -49.075 50.197 9.147 1.00 32.05 342 THR F CA 1
ATOM 6559 C C . THR F 1 73 ? -49.076 48.774 9.687 1.00 39.49 342 THR F C 1
ATOM 6560 O O . THR F 1 73 ? -49.748 48.466 10.679 1.00 31.62 342 THR F O 1
ATOM 6564 N N . LEU F 1 74 ? -48.346 47.904 8.997 1.00 38.39 343 LEU F N 1
ATOM 6565 C CA . LEU F 1 74 ? -48.206 46.507 9.371 1.00 27.44 343 LEU F CA 1
ATOM 6566 C C . LEU F 1 74 ? -46.832 46.287 9.975 1.00 31.43 343 LEU F C 1
ATOM 6567 O O . LEU F 1 74 ? -45.819 46.524 9.312 1.00 42.83 343 LEU F O 1
ATOM 6572 N N . ASP F 1 75 ? -46.802 45.840 11.220 1.00 50.18 344 ASP F N 1
ATOM 6573 C CA . ASP F 1 75 ? -45.582 45.294 11.791 1.00 50.63 344 ASP F CA 1
ATOM 6574 C C . ASP F 1 75 ? -45.636 43.782 11.602 1.00 59.81 344 ASP F C 1
ATOM 6575 O O . ASP F 1 75 ? -46.412 43.276 10.786 1.00 78.03 344 ASP F O 1
ATOM 6580 N N . SER F 1 76 ? -44.809 43.039 12.315 1.00 45.58 345 SER F N 1
ATOM 6581 C CA . SER F 1 76 ? -44.660 41.636 11.959 1.00 38.35 345 SER F CA 1
ATOM 6582 C C . SER F 1 76 ? -45.962 40.877 12.173 1.00 39.06 345 SER F C 1
ATOM 6583 O O . SER F 1 76 ? -46.449 40.187 11.274 1.00 52.28 345 SER F O 1
ATOM 6586 N N . PHE F 1 77 ? -46.547 41.003 13.354 1.00 35.53 346 PHE F N 1
ATOM 6587 C CA . PHE F 1 77 ? -47.803 40.338 13.655 1.00 30.93 346 PHE F CA 1
ATOM 6588 C C . PHE F 1 77 ? -48.866 41.308 14.152 1.00 36.65 346 PHE F C 1
ATOM 6589 O O . PHE F 1 77 ? -49.943 40.866 14.565 1.00 38.09 346 PHE F O 1
ATOM 6597 N N . THR F 1 78 ? -48.597 42.613 14.143 1.00 27.66 347 THR F N 1
ATOM 6598 C CA . THR F 1 78 ? -49.527 43.585 14.689 1.00 22.08 347 THR F CA 1
ATOM 6599 C C . THR F 1 78 ? -49.903 44.615 13.636 1.00 35.84 347 THR F C 1
ATOM 6600 O O . THR F 1 78 ? -49.083 45.022 12.801 1.00 38.20 347 THR F O 1
ATOM 6604 N N . ILE F 1 79 ? -51.165 45.016 13.681 1.00 27.02 348 ILE F N 1
ATOM 6605 C CA . ILE F 1 79 ? -51.681 46.110 12.879 1.00 27.51 348 ILE F CA 1
ATOM 6606 C C . ILE F 1 79 ? -51.609 47.379 13.720 1.00 28.20 348 ILE F C 1
ATOM 6607 O O . ILE F 1 79 ? -52.207 47.454 14.799 1.00 24.50 348 ILE F O 1
ATOM 6612 N N . ASN F 1 80 ? -50.848 48.364 13.261 1.00 28.04 349 ASN F N 1
ATOM 6613 C CA . ASN F 1 80 ? -50.788 49.649 13.944 1.00 24.41 349 ASN F CA 1
ATOM 6614 C C . ASN F 1 80 ? -51.877 50.538 13.364 1.00 30.90 349 ASN F C 1
ATOM 6615 O O . ASN F 1 80 ? -51.822 50.925 12.187 1.00 27.21 349 ASN F O 1
ATOM 6628 N N . THR F 1 82 ? -52.801 53.541 14.634 1.00 22.08 351 THR F N 1
ATOM 6629 C CA . THR F 1 82 ? -52.703 54.914 15.116 1.00 24.57 351 THR F CA 1
ATOM 6630 C C . THR F 1 82 ? -53.334 55.898 14.134 1.00 25.76 351 THR F C 1
ATOM 6631 O O . THR F 1 82 ? -54.262 56.638 14.483 1.00 28.62 351 THR F O 1
ATOM 6635 N N . ASN F 1 83 ? -52.849 55.912 12.892 1.00 21.80 352 ASN F N 1
ATOM 6636 C CA . ASN F 1 83 ? -53.399 56.845 11.909 1.00 18.87 352 ASN F CA 1
ATOM 6637 C C . ASN F 1 83 ? -54.907 56.698 11.755 1.00 25.36 352 ASN F C 1
ATOM 6638 O O . ASN F 1 83 ? -55.620 57.703 11.677 1.00 28.30 352 ASN F O 1
ATOM 6643 N N . LEU F 1 84 ? -55.413 55.459 11.729 1.00 19.93 353 LEU F N 1
ATOM 6644 C CA . LEU F 1 84 ? -56.853 55.259 11.581 1.00 25.19 353 LEU F CA 1
ATOM 6645 C C . LEU F 1 84 ? -57.605 55.802 12.790 1.00 31.02 353 LEU F C 1
ATOM 6646 O O . LEU F 1 84 ? -58.671 56.412 12.652 1.00 25.73 353 LEU F O 1
ATOM 6651 N N . HIS F 1 85 ? -57.048 55.603 13.984 1.00 30.45 354 HIS F N 1
ATOM 6652 C CA . HIS F 1 85 ? -57.636 56.165 15.194 1.00 19.35 354 HIS F CA 1
ATOM 6653 C C . HIS F 1 85 ? -57.717 57.694 15.119 1.00 25.87 354 HIS F C 1
ATOM 6654 O O . HIS F 1 85 ? -58.775 58.280 15.366 1.00 19.34 354 HIS F O 1
ATOM 6661 N N . ASN F 1 86 ? -56.609 58.365 14.773 1.00 26.98 355 ASN F N 1
ATOM 6662 C CA . ASN F 1 86 ? -56.637 59.823 14.748 1.00 17.71 355 ASN F CA 1
ATOM 6663 C C . ASN F 1 86 ? -57.573 60.329 13.670 1.00 27.82 355 ASN F C 1
ATOM 6664 O O . ASN F 1 86 ? -58.264 61.338 13.841 1.00 27.04 355 ASN F O 1
ATOM 6669 N N . CYS F 1 87 ? -57.573 59.651 12.536 1.00 26.22 356 CYS F N 1
ATOM 6670 C CA . CYS F 1 87 ? -58.430 60.041 11.439 1.00 24.15 356 CYS F CA 1
ATOM 6671 C C . CYS F 1 87 ? -59.897 59.998 11.843 1.00 26.12 356 CYS F C 1
ATOM 6672 O O . CYS F 1 87 ? -60.648 60.953 11.616 1.00 25.10 356 CYS F O 1
ATOM 6675 N N . TYR F 1 88 ? -60.325 58.886 12.440 1.00 21.32 357 TYR F N 1
ATOM 6676 C CA . TYR F 1 88 ? -61.731 58.735 12.807 1.00 23.58 357 TYR F CA 1
ATOM 6677 C C . TYR F 1 88 ? -62.127 59.700 13.928 1.00 20.57 357 TYR F C 1
ATOM 6678 O O . TYR F 1 88 ? -63.214 60.283 13.893 1.00 20.96 357 TYR F O 1
ATOM 6687 N N . ARG F 1 89 ? -61.250 59.893 14.918 1.00 24.85 358 ARG F N 1
ATOM 6688 C CA . ARG F 1 89 ? -61.391 60.977 15.883 1.00 28.93 358 ARG F CA 1
ATOM 6689 C C . ARG F 1 89 ? -61.778 62.285 15.200 1.00 28.49 358 ARG F C 1
ATOM 6690 O O . ARG F 1 89 ? -62.788 62.917 15.546 1.00 31.73 358 ARG F O 1
ATOM 6698 N N . TYR F 1 90 ? -60.972 62.695 14.223 1.00 17.08 359 TYR F N 1
ATOM 6699 C CA . TYR F 1 90 ? -61.253 63.910 13.471 1.00 20.70 359 TYR F CA 1
ATOM 6700 C C . TYR F 1 90 ? -62.672 63.886 12.911 1.00 19.57 359 TYR F C 1
ATOM 6701 O O . TYR F 1 90 ? -63.429 64.848 13.062 1.00 24.82 359 TYR F O 1
ATOM 6710 N N . ILE F 1 91 ? -63.049 62.772 12.291 1.00 16.15 360 ILE F N 1
ATOM 6711 C CA . ILE F 1 91 ? -64.379 62.618 11.723 1.00 15.88 360 ILE F CA 1
ATOM 6712 C C . ILE F 1 91 ? -65.449 62.682 12.810 1.00 16.20 360 ILE F C 1
ATOM 6713 O O . ILE F 1 91 ? -66.487 63.325 12.630 1.00 22.44 360 ILE F O 1
ATOM 6718 N N . ILE F 1 92 ? -65.207 62.051 13.962 1.00 23.31 361 ILE F N 1
ATOM 6719 C CA . ILE F 1 92 ? -66.159 62.122 15.079 1.00 18.38 361 ILE F CA 1
ATOM 6720 C C . ILE F 1 92 ? -66.366 63.564 15.527 1.00 23.09 361 ILE F C 1
ATOM 6721 O O . ILE F 1 92 ? -67.491 64.012 15.749 1.00 35.00 361 ILE F O 1
ATOM 6726 N N . THR F 1 93 ? -65.275 64.292 15.722 1.00 17.87 362 THR F N 1
ATOM 6727 C CA . THR F 1 93 ? -65.389 65.654 16.218 1.00 18.30 362 THR F CA 1
ATOM 6728 C C . THR F 1 93 ? -66.119 66.547 15.215 1.00 21.55 362 THR F C 1
ATOM 6729 O O . THR F 1 93 ? -67.016 67.304 15.592 1.00 26.85 362 THR F O 1
ATOM 6733 N N . ARG F 1 94 ? -65.773 66.456 13.930 1.00 20.97 363 ARG F N 1
ATOM 6734 C CA . ARG F 1 94 ? -66.410 67.322 12.946 1.00 20.99 363 ARG F CA 1
ATOM 6735 C C . ARG F 1 94 ? -67.902 67.024 12.822 1.00 21.65 363 ARG F C 1
ATOM 6736 O O . ARG F 1 94 ? -68.723 67.945 12.881 1.00 38.06 363 ARG F O 1
ATOM 6744 N N . PHE F 1 95 ? -68.279 65.741 12.735 1.00 18.94 364 PHE F N 1
ATOM 6745 C CA . PHE F 1 95 ? -69.675 65.383 12.477 1.00 16.83 364 PHE F CA 1
ATOM 6746 C C . PHE F 1 95 ? -70.555 65.458 13.723 1.00 23.34 364 PHE F C 1
ATOM 6747 O O . PHE F 1 95 ? -71.710 65.893 13.637 1.00 28.34 364 PHE F O 1
ATOM 6755 N N . GLN F 1 96 ? -70.044 65.059 14.889 1.00 17.74 365 GLN F N 1
ATOM 6756 C CA . GLN F 1 96 ? -70.809 65.273 16.114 1.00 25.57 365 GLN F CA 1
ATOM 6757 C C . GLN F 1 96 ? -71.112 66.750 16.332 1.00 27.34 365 GLN F C 1
ATOM 6758 O O . GLN F 1 96 ? -72.192 67.104 16.811 1.00 31.77 365 GLN F O 1
ATOM 6764 N N . SER F 1 97 ? -70.181 67.628 15.964 1.00 30.15 366 SER F N 1
ATOM 6765 C CA . SER F 1 97 ? -70.396 69.053 16.181 1.00 19.45 366 SER F CA 1
ATOM 6766 C C . SER F 1 97 ? -71.468 69.607 15.248 1.00 26.15 366 SER F C 1
ATOM 6767 O O . SER F 1 97 ? -72.259 70.468 15.657 1.00 24.35 366 SER F O 1
ATOM 6770 N N . LEU F 1 98 ? -71.493 69.152 13.988 1.00 21.24 367 LEU F N 1
ATOM 6771 C CA . LEU F 1 98 ? -72.568 69.540 13.073 1.00 20.44 367 LEU F CA 1
ATOM 6772 C C . LEU F 1 98 ? -73.927 69.011 13.537 1.00 20.70 367 LEU F C 1
ATOM 6773 O O . LEU F 1 98 ? -74.919 69.745 13.563 1.00 32.56 367 LEU F O 1
ATOM 6778 N N . ILE F 1 99 ? -73.994 67.730 13.880 1.00 22.16 368 ILE F N 1
ATOM 6779 C CA . ILE F 1 99 ? -75.252 67.121 14.304 1.00 22.83 368 ILE F CA 1
ATOM 6780 C C . ILE F 1 99 ? -75.821 67.825 15.533 1.00 21.03 368 ILE F C 1
ATOM 6781 O O . ILE F 1 99 ? -77.021 68.121 15.595 1.00 28.00 368 ILE F O 1
ATOM 6786 N N . ASN F 1 100 ? -74.967 68.085 16.539 1.00 24.63 369 ASN F N 1
ATOM 6787 C CA . ASN F 1 100 ? -75.422 68.579 17.840 1.00 29.22 369 ASN F CA 1
ATOM 6788 C C . ASN F 1 100 ? -76.093 69.936 17.710 1.00 30.45 369 ASN F C 1
ATOM 6789 O O . ASN F 1 100 ? -76.921 70.315 18.541 1.00 33.46 369 ASN F O 1
ATOM 6794 N N . VAL F 1 101 ? -75.755 70.666 16.661 1.00 36.29 370 VAL F N 1
ATOM 6795 C CA . VAL F 1 101 ? -76.266 71.994 16.392 1.00 25.56 370 VAL F CA 1
ATOM 6796 C C . VAL F 1 101 ? -77.211 72.002 15.183 1.00 37.59 370 VAL F C 1
ATOM 6797 O O . VAL F 1 101 ? -77.790 73.045 14.839 1.00 33.88 370 VAL F O 1
ATOM 6801 N N . GLN F 1 102 ? -77.442 70.831 14.587 1.00 37.87 371 GLN F N 1
ATOM 6802 C CA . GLN F 1 102 ? -78.377 70.606 13.489 1.00 25.79 371 GLN F CA 1
ATOM 6803 C C . GLN F 1 102 ? -78.064 71.473 12.277 1.00 30.87 371 GLN F C 1
ATOM 6804 O O . GLN F 1 102 ? -78.948 72.077 11.681 1.00 30.52 371 GLN F O 1
ATOM 6810 N N . ILE F 1 103 ? -76.791 71.490 11.883 1.00 34.48 372 ILE F N 1
ATOM 6811 C CA . ILE F 1 103 ? -76.478 72.019 10.552 1.00 34.53 372 ILE F CA 1
ATOM 6812 C C . ILE F 1 103 ? -77.110 71.105 9.508 1.00 38.97 372 ILE F C 1
ATOM 6813 O O . ILE F 1 103 ? -77.102 69.870 9.678 1.00 41.80 372 ILE F O 1
ATOM 6818 N N . PRO F 1 104 ? -77.709 71.634 8.451 1.00 34.33 373 PRO F N 1
ATOM 6819 C CA . PRO F 1 104 ? -78.409 70.765 7.491 1.00 19.53 373 PRO F CA 1
ATOM 6820 C C . PRO F 1 104 ? -77.523 70.142 6.434 1.00 33.42 373 PRO F C 1
ATOM 6821 O O . PRO F 1 104 ? -77.862 69.076 5.917 1.00 33.32 373 PRO F O 1
ATOM 6825 N N . GLN F 1 105 ? -76.410 70.784 6.088 1.00 36.53 374 GLN F N 1
ATOM 6826 C CA . GLN F 1 105 ? -75.535 70.237 5.061 1.00 33.48 374 GLN F CA 1
ATOM 6827 C C . GLN F 1 105 ? -74.164 70.868 5.201 1.00 27.35 374 GLN F C 1
ATOM 6828 O O . GLN F 1 105 ? -74.029 71.967 5.733 1.00 23.28 374 GLN F O 1
ATOM 6834 N N . ILE F 1 106 ? -73.147 70.165 4.705 1.00 35.10 375 ILE F N 1
ATOM 6835 C CA . ILE F 1 106 ? -71.786 70.682 4.727 1.00 30.80 375 ILE F CA 1
ATOM 6836 C C . ILE F 1 106 ? -71.077 70.238 3.465 1.00 31.02 375 ILE F C 1
ATOM 6837 O O . ILE F 1 106 ? -71.336 69.155 2.934 1.00 31.67 375 ILE F O 1
ATOM 6842 N N . THR F 1 107 ? -70.187 71.097 2.976 1.00 34.61 376 THR F N 1
ATOM 6843 C CA . THR F 1 107 ? -69.298 70.776 1.874 1.00 33.66 376 THR F CA 1
ATOM 6844 C C . THR F 1 107 ? -67.877 70.647 2.395 1.00 28.51 376 THR F C 1
ATOM 6845 O O . THR F 1 107 ? -67.390 71.530 3.101 1.00 33.34 376 THR F O 1
ATOM 6849 N N . ILE F 1 108 ? -67.217 69.555 2.042 1.00 25.16 377 ILE F N 1
ATOM 6850 C CA . ILE F 1 108 ? -65.910 69.204 2.587 1.00 21.68 377 ILE F CA 1
ATOM 6851 C C . ILE F 1 108 ? -64.955 68.946 1.439 1.00 28.84 377 ILE F C 1
ATOM 6852 O O . ILE F 1 108 ? -65.276 68.179 0.522 1.00 23.30 377 ILE F O 1
ATOM 6857 N N . LYS F 1 109 ? -63.778 69.557 1.501 1.00 31.83 378 LYS F N 1
ATOM 6858 C CA . LYS F 1 109 ? -62.683 69.122 0.650 1.00 29.93 378 LYS F CA 1
ATOM 6859 C C . LYS F 1 109 ? -62.015 67.911 1.284 1.00 30.68 378 LYS F C 1
ATOM 6860 O O . LYS F 1 109 ? -61.668 67.939 2.470 1.00 37.20 378 LYS F O 1
ATOM 6866 N N . TYR F 1 110 ? -61.845 66.847 0.489 1.00 27.91 379 TYR F N 1
ATOM 6867 C CA . TYR F 1 110 ? -60.982 65.732 0.880 1.00 25.64 379 TYR F CA 1
ATOM 6868 C C . TYR F 1 110 ? -59.615 66.188 1.379 1.00 22.65 379 TYR F C 1
ATOM 6869 O O . TYR F 1 110 ? -59.001 65.515 2.211 1.00 30.11 379 TYR F O 1
ATOM 6878 N N . SER F 1 111 ? -59.107 67.309 0.877 1.00 27.99 380 SER F N 1
ATOM 6879 C CA . SER F 1 111 ? -57.792 67.754 1.323 1.00 32.27 380 SER F CA 1
ATOM 6880 C C . SER F 1 111 ? -57.801 68.253 2.761 1.00 35.69 380 SER F C 1
ATOM 6881 O O . SER F 1 111 ? -56.738 68.292 3.391 1.00 30.26 380 SER F O 1
ATOM 6884 N N . GLU F 1 112 ? -58.965 68.656 3.287 1.00 26.93 381 GLU F N 1
ATOM 6885 C CA . GLU F 1 112 ? -59.017 69.081 4.680 1.00 22.77 381 GLU F CA 1
ATOM 6886 C C . GLU F 1 112 ? -58.598 67.946 5.602 1.00 28.71 381 GLU F C 1
ATOM 6887 O O . GLU F 1 112 ? -57.782 68.133 6.511 1.00 31.58 381 GLU F O 1
ATOM 6893 N N . ILE F 1 113 ? -59.131 66.753 5.367 1.00 23.83 382 ILE F N 1
ATOM 6894 C CA . ILE F 1 113 ? -58.798 65.621 6.220 1.00 22.58 382 ILE F CA 1
ATOM 6895 C C . ILE F 1 113 ? -57.350 65.220 6.009 1.00 20.33 382 ILE F C 1
ATOM 6896 O O . ILE F 1 113 ? -56.593 65.071 6.972 1.00 29.55 382 ILE F O 1
ATOM 6901 N N . ARG F 1 114 ? -56.921 65.128 4.752 1.00 17.98 383 ARG F N 1
ATOM 6902 C CA . ARG F 1 114 ? -55.544 64.760 4.450 1.00 18.44 383 ARG F CA 1
ATOM 6903 C C . ARG F 1 114 ? -54.545 65.763 5.045 1.00 28.98 383 ARG F C 1
ATOM 6904 O O . ARG F 1 114 ? -53.555 65.361 5.671 1.00 28.97 383 ARG F O 1
ATOM 6912 N N . ASN F 1 115 ? -54.789 67.075 4.891 1.00 28.14 384 ASN F N 1
ATOM 6913 C CA . ASN F 1 115 ? -53.816 68.041 5.416 1.00 34.41 384 ASN F CA 1
ATOM 6914 C C . ASN F 1 115 ? -53.779 68.023 6.934 1.00 29.13 384 ASN F C 1
ATOM 6915 O O . ASN F 1 115 ? -52.700 68.045 7.531 1.00 39.82 384 ASN F O 1
ATOM 6920 N N . PHE F 1 116 ? -54.939 67.983 7.577 1.00 28.48 385 PHE F N 1
ATOM 6921 C CA . PHE F 1 116 ? -54.961 68.059 9.030 1.00 25.36 385 PHE F CA 1
ATOM 6922 C C . PHE F 1 116 ? -54.352 66.822 9.655 1.00 23.99 385 PHE F C 1
ATOM 6923 O O . PHE F 1 116 ? -53.564 66.922 10.595 1.00 32.01 385 PHE F O 1
ATOM 6931 N N . CYS F 1 117 ? -54.738 65.642 9.184 1.00 20.75 386 CYS F N 1
ATOM 6932 C CA . CYS F 1 117 ? -54.189 64.442 9.794 1.00 18.74 386 CYS F CA 1
ATOM 6933 C C . CYS F 1 117 ? -52.809 64.106 9.265 1.00 28.93 386 CYS F C 1
ATOM 6934 O O . CYS F 1 117 ? -52.221 63.119 9.723 1.00 22.72 386 CYS F O 1
ATOM 6937 N N . LYS F 1 118 ? -52.290 64.900 8.320 1.00 19.86 387 LYS F N 1
ATOM 6938 C CA . LYS F 1 118 ? -50.990 64.662 7.707 1.00 21.66 387 LYS F CA 1
ATOM 6939 C C . LYS F 1 118 ? -50.951 63.265 7.085 1.00 30.72 387 LYS F C 1
ATOM 6940 O O . LYS F 1 118 ? -50.108 62.425 7.390 1.00 32.45 387 LYS F O 1
ATOM 6946 N N . LEU F 1 119 ? -51.922 63.017 6.229 1.00 31.25 388 LEU F N 1
ATOM 6947 C CA . LEU F 1 119 ? -52.075 61.726 5.572 1.00 25.78 388 LEU F CA 1
ATOM 6948 C C . LEU F 1 119 ? -52.415 62.033 4.123 1.00 24.86 388 LEU F C 1
ATOM 6949 O O . LEU F 1 119 ? -53.587 62.072 3.728 1.00 26.16 388 LEU F O 1
ATOM 6954 N N . PRO F 1 120 ? -51.400 62.293 3.301 1.00 19.68 389 PRO F N 1
ATOM 6955 C CA . PRO F 1 120 ? -51.659 62.750 1.930 1.00 27.69 389 PRO F CA 1
ATOM 6956 C C . PRO F 1 120 ? -52.256 61.682 1.047 1.00 37.75 389 PRO F C 1
ATOM 6957 O O . PRO F 1 120 ? -52.848 62.016 0.010 1.00 37.06 389 PRO F O 1
ATOM 6961 N N . LEU F 1 121 ? -52.111 60.411 1.411 1.00 30.05 390 LEU F N 1
ATOM 6962 C CA . LEU F 1 121 ? -52.449 59.323 0.508 1.00 25.41 390 LEU F CA 1
ATOM 6963 C C . LEU F 1 121 ? -53.897 58.856 0.616 1.00 31.51 390 LEU F C 1
ATOM 6964 O O . LEU F 1 121 ? -54.276 57.960 -0.139 1.00 30.74 390 LEU F O 1
ATOM 6969 N N . LEU F 1 122 ? -54.718 59.425 1.514 1.00 19.83 391 LEU F N 1
ATOM 6970 C CA . LEU F 1 122 ? -56.025 58.820 1.774 1.00 24.64 391 LEU F CA 1
ATOM 6971 C C . LEU F 1 122 ? -56.929 58.955 0.550 1.00 31.94 391 LEU F C 1
ATOM 6972 O O . LEU F 1 122 ? -57.151 60.065 0.046 1.00 31.11 391 LEU F O 1
ATOM 6977 N N . SER F 1 123 ? -57.479 57.830 0.099 1.00 19.01 392 SER F N 1
ATOM 6978 C CA . SER F 1 123 ? -58.383 57.860 -1.042 1.00 23.87 392 SER F CA 1
ATOM 6979 C C . SER F 1 123 ? -59.708 58.547 -0.689 1.00 22.73 392 SER F C 1
ATOM 6980 O O . SER F 1 123 ? -60.103 58.660 0.478 1.00 28.79 392 SER F O 1
ATOM 6983 N N . LYS F 1 124 ? -60.396 59.014 -1.734 1.00 24.35 393 LYS F N 1
ATOM 6984 C CA . LYS F 1 124 ? -61.763 59.494 -1.561 1.00 21.79 393 LYS F CA 1
ATOM 6985 C C . LYS F 1 124 ? -62.671 58.386 -1.022 1.00 25.07 393 LYS F C 1
ATOM 6986 O O . LYS F 1 124 ? -63.499 58.626 -0.132 1.00 30.09 393 LYS F O 1
ATOM 6992 N N . LYS F 1 125 ? -62.499 57.159 -1.525 1.00 26.07 394 LYS F N 1
ATOM 6993 C CA . LYS F 1 125 ? -63.332 56.030 -1.108 1.00 26.25 394 LYS F CA 1
ATOM 6994 C C . LYS F 1 125 ? -63.189 55.768 0.384 1.00 28.19 394 LYS F C 1
ATOM 6995 O O . LYS F 1 125 ? -64.188 55.657 1.106 1.00 27.38 394 LYS F O 1
ATOM 7001 N N . LEU F 1 126 ? -61.939 55.668 0.858 1.00 25.08 395 LEU F N 1
ATOM 7002 C CA . LEU F 1 126 ? -61.665 55.505 2.279 1.00 15.89 395 LEU F CA 1
ATOM 7003 C C . LEU F 1 126 ? -62.285 56.632 3.109 1.00 24.64 395 LEU F C 1
ATOM 7004 O O . LEU F 1 126 ? -62.974 56.370 4.100 1.00 23.70 395 LEU F O 1
ATOM 7009 N N . ILE F 1 127 ? -62.051 57.896 2.733 1.00 17.11 396 ILE F N 1
ATOM 7010 C CA . ILE F 1 127 ? -62.605 58.982 3.535 1.00 17.98 396 ILE F CA 1
ATOM 7011 C C . ILE F 1 127 ? -64.125 58.871 3.596 1.00 25.62 396 ILE F C 1
ATOM 7012 O O . ILE F 1 127 ? -64.729 59.027 4.666 1.00 22.97 396 ILE F O 1
ATOM 7017 N N . LEU F 1 128 ? -64.766 58.575 2.457 1.00 18.69 397 LEU F N 1
ATOM 7018 C CA . LEU F 1 128 ? -66.221 58.506 2.435 1.00 22.30 397 LEU F CA 1
ATOM 7019 C C . LEU F 1 128 ? -66.721 57.351 3.274 1.00 29.05 397 LEU F C 1
ATOM 7020 O O . LEU F 1 128 ? -67.705 57.498 4.007 1.00 29.66 397 LEU F O 1
ATOM 7025 N N . GLN F 1 129 ? -66.073 56.185 3.160 1.00 23.71 398 GLN F N 1
ATOM 7026 C CA . GLN F 1 129 ? -66.511 55.035 3.941 1.00 27.97 398 GLN F CA 1
ATOM 7027 C C . GLN F 1 129 ? -66.381 55.310 5.429 1.00 20.29 398 GLN F C 1
ATOM 7028 O O . GLN F 1 129 ? -67.220 54.884 6.223 1.00 27.18 398 GLN F O 1
ATOM 7042 N N . CYS F 1 131 ? -66.741 58.201 6.855 1.00 17.73 400 CYS F N 1
ATOM 7043 C CA . CYS F 1 131 ? -67.901 59.039 7.174 1.00 15.37 400 CYS F CA 1
ATOM 7044 C C . CYS F 1 131 ? -69.185 58.225 7.211 1.00 15.72 400 CYS F C 1
ATOM 7045 O O . CYS F 1 131 ? -70.014 58.418 8.112 1.00 21.96 400 CYS F O 1
ATOM 7048 N N . LYS F 1 132 ? -69.387 57.328 6.236 1.00 15.94 401 LYS F N 1
ATOM 7049 C CA . LYS F 1 132 ? -70.605 56.526 6.254 1.00 16.49 401 LYS F CA 1
ATOM 7050 C C . LYS F 1 132 ? -70.638 55.647 7.490 1.00 21.06 401 LYS F C 1
ATOM 7051 O O . LYS F 1 132 ? -71.698 55.466 8.104 1.00 31.20 401 LYS F O 1
ATOM 7057 N N . HIS F 1 133 ? -69.478 55.134 7.900 1.00 22.21 402 HIS F N 1
ATOM 7058 C CA . HIS F 1 133 ? -69.434 54.301 9.092 1.00 16.87 402 HIS F CA 1
ATOM 7059 C C . HIS F 1 133 ? -69.830 55.091 10.331 1.00 16.95 402 HIS F C 1
ATOM 7060 O O . HIS F 1 133 ? -70.588 54.595 11.168 1.00 26.16 402 HIS F O 1
ATOM 7067 N N . PHE F 1 134 ? -69.335 56.322 10.474 1.00 23.23 403 PHE F N 1
ATOM 7068 C CA . PHE F 1 134 ? -69.729 57.118 11.629 1.00 22.96 403 PHE F CA 1
ATOM 7069 C C . PHE F 1 134 ? -71.229 57.376 11.617 1.00 26.46 403 PHE F C 1
ATOM 7070 O O . PHE F 1 134 ? -71.899 57.236 12.642 1.00 25.71 403 PHE F O 1
ATOM 7078 N N . LEU F 1 135 ? -71.774 57.770 10.464 1.00 31.79 404 LEU F N 1
ATOM 7079 C CA . LEU F 1 135 ? -73.186 58.127 10.424 1.00 29.65 404 LEU F CA 1
ATOM 7080 C C . LEU F 1 135 ? -74.088 56.911 10.614 1.00 23.77 404 LEU F C 1
ATOM 7081 O O . LEU F 1 135 ? -75.177 57.045 11.170 1.00 25.33 404 LEU F O 1
ATOM 7086 N N . ASN F 1 136 ? -73.663 55.726 10.171 1.00 25.42 405 ASN F N 1
ATOM 7087 C CA . ASN F 1 136 ? -74.463 54.523 10.369 1.00 19.21 405 ASN F CA 1
ATOM 7088 C C . ASN F 1 136 ? -74.487 54.061 11.810 1.00 32.36 405 ASN F C 1
ATOM 7089 O O . ASN F 1 136 ? -75.361 53.278 12.181 1.00 34.46 405 ASN F O 1
ATOM 7094 N N . THR F 1 137 ? -73.568 54.559 12.627 1.00 34.24 406 THR F N 1
ATOM 7095 C CA . THR F 1 137 ? -73.200 53.976 13.902 1.00 27.27 406 THR F CA 1
ATOM 7096 C C . THR F 1 137 ? -73.460 54.903 15.078 1.00 35.96 406 THR F C 1
ATOM 7097 O O . THR F 1 137 ? -73.604 54.424 16.208 1.00 38.57 406 THR F O 1
ATOM 7101 N N . THR F 1 138 ? -73.561 56.204 14.837 1.00 28.31 407 THR F N 1
ATOM 7102 C CA . THR F 1 138 ? -73.678 57.153 15.923 1.00 32.01 407 THR F CA 1
ATOM 7103 C C . THR F 1 138 ? -75.094 57.167 16.483 1.00 38.21 407 THR F C 1
ATOM 7104 O O . THR F 1 138 ? -76.071 56.892 15.783 1.00 37.32 407 THR F O 1
ATOM 7108 N N . HIS F 1 139 ? -75.193 57.505 17.765 1.00 49.88 408 HIS F N 1
ATOM 7109 C CA . HIS F 1 139 ? -76.463 57.680 18.455 1.00 57.27 408 HIS F CA 1
ATOM 7110 C C . HIS F 1 139 ? -76.698 59.104 18.889 1.00 50.14 408 HIS F C 1
ATOM 7111 O O . HIS F 1 139 ? -77.846 59.538 18.946 1.00 63.99 408 HIS F O 1
ATOM 7118 N N . ILE F 1 140 ? -75.631 59.840 19.170 1.00 62.12 409 ILE F N 1
ATOM 7119 C CA . ILE F 1 140 ? -75.753 61.154 19.785 1.00 74.33 409 ILE F CA 1
ATOM 7120 C C . ILE F 1 140 ? -76.399 62.108 18.792 1.00 65.45 409 ILE F C 1
ATOM 7121 O O . ILE F 1 140 ? -75.844 62.377 17.722 1.00 63.10 409 ILE F O 1
ATOM 7126 N N . GLY F 1 141 ? -77.599 62.591 19.133 1.00 65.95 410 GLY F N 1
ATOM 7127 C CA . GLY F 1 141 ? -78.294 63.634 18.417 1.00 61.70 410 GLY F CA 1
ATOM 7128 C C . GLY F 1 141 ? -79.715 63.252 18.052 1.00 53.58 410 GLY F C 1
ATOM 7129 O O . GLY F 1 141 ? -80.294 62.297 18.579 1.00 51.46 410 GLY F O 1
ATOM 7130 N N . ASN F 1 142 ? -80.282 64.031 17.128 1.00 41.31 411 ASN F N 1
ATOM 7131 C CA . ASN F 1 142 ? -81.632 63.850 16.618 1.00 37.66 411 ASN F CA 1
ATOM 7132 C C . ASN F 1 142 ? -81.626 63.507 15.138 1.00 40.03 411 ASN F C 1
ATOM 7133 O O . ASN F 1 142 ? -82.595 63.781 14.429 1.00 41.74 411 ASN F O 1
ATOM 7138 N N . LEU F 1 143 ? -80.531 62.913 14.675 1.00 37.98 412 LEU F N 1
ATOM 7139 C CA . LEU F 1 143 ? -80.328 62.614 13.268 1.00 31.96 412 LEU F CA 1
ATOM 7140 C C . LEU F 1 143 ? -81.137 61.387 12.875 1.00 31.83 412 LEU F C 1
ATOM 7141 O O . LEU F 1 143 ? -80.906 60.301 13.406 1.00 28.63 412 LEU F O 1
ATOM 7146 N N . ILE F 1 144 ? -82.072 61.552 11.937 1.00 36.49 413 ILE F N 1
ATOM 7147 C CA . ILE F 1 144 ? -82.908 60.445 11.489 1.00 37.78 413 ILE F CA 1
ATOM 7148 C C . ILE F 1 144 ? -82.596 60.017 10.050 1.00 33.63 413 ILE F C 1
ATOM 7149 O O . ILE F 1 144 ? -83.033 58.933 9.636 1.00 34.46 413 ILE F O 1
ATOM 7154 N N . ASP F 1 145 ? -81.775 60.768 9.316 1.00 29.54 414 ASP F N 1
ATOM 7155 C CA . ASP F 1 145 ? -81.378 60.397 7.961 1.00 21.04 414 ASP F CA 1
ATOM 7156 C C . ASP F 1 145 ? -80.235 61.311 7.533 1.00 29.99 414 ASP F C 1
ATOM 7157 O O . ASP F 1 145 ? -79.979 62.351 8.155 1.00 19.72 414 ASP F O 1
ATOM 7162 N N . TRP F 1 146 ? -79.569 60.929 6.439 1.00 19.71 415 TRP F N 1
ATOM 7163 C CA . TRP F 1 146 ? -78.344 61.598 6.014 1.00 22.11 415 TRP F CA 1
ATOM 7164 C C . TRP F 1 146 ? -77.974 61.117 4.623 1.00 29.18 415 TRP F C 1
ATOM 7165 O O . TRP F 1 146 ? -78.429 60.068 4.175 1.00 26.27 415 TRP F O 1
ATOM 7176 N N . TRP F 1 147 ? -77.109 61.875 3.958 1.00 30.71 416 TRP F N 1
ATOM 7177 C CA . TRP F 1 147 ? -76.706 61.533 2.597 1.00 24.04 416 TRP F CA 1
ATOM 7178 C C . TRP F 1 147 ? -75.280 61.996 2.363 1.00 23.89 416 TRP F C 1
ATOM 7179 O O . TRP F 1 147 ? -74.987 63.185 2.510 1.00 28.77 416 TRP F O 1
ATOM 7190 N N . VAL F 1 148 ? -74.410 61.064 1.987 1.00 26.31 417 VAL F N 1
ATOM 7191 C CA . VAL F 1 148 ? -73.040 61.372 1.607 1.00 28.12 417 VAL F CA 1
ATOM 7192 C C . VAL F 1 148 ? -73.012 61.485 0.089 1.00 35.75 417 VAL F C 1
ATOM 7193 O O . VAL F 1 148 ? -73.393 60.541 -0.616 1.00 36.95 417 VAL F O 1
ATOM 7197 N N . ASP F 1 149 ? -72.586 62.642 -0.416 1.00 29.09 418 ASP F N 1
ATOM 7198 C CA . ASP F 1 149 ? -72.774 63.003 -1.822 1.00 28.55 418 ASP F CA 1
ATOM 7199 C C . ASP F 1 149 ? -71.476 63.539 -2.423 1.00 29.19 418 ASP F C 1
ATOM 7200 O O . ASP F 1 149 ? -71.141 64.722 -2.237 1.00 25.28 418 ASP F O 1
ATOM 7205 N N . PRO F 1 150 ? -70.731 62.709 -3.160 1.00 19.92 419 PRO F N 1
ATOM 7206 C CA . PRO F 1 150 ? -69.543 63.212 -3.872 1.00 27.83 419 PRO F CA 1
ATOM 7207 C C . PRO F 1 150 ? -69.952 64.078 -5.052 1.00 33.09 419 PRO F C 1
ATOM 7208 O O . PRO F 1 150 ? -70.707 63.643 -5.920 1.00 44.36 419 PRO F O 1
ATOM 7212 N N . THR F 1 151 ? -69.449 65.310 -5.084 1.00 36.80 420 THR F N 1
ATOM 7213 C CA . THR F 1 151 ? -69.824 66.236 -6.141 1.00 41.10 420 THR F CA 1
ATOM 7214 C C . THR F 1 151 ? -68.698 66.581 -7.099 1.00 38.80 420 THR F C 1
ATOM 7215 O O . THR F 1 151 ? -68.976 66.957 -8.233 1.00 57.50 420 THR F O 1
ATOM 7219 N N . SER F 1 152 ? -67.443 66.489 -6.678 1.00 42.17 421 SER F N 1
ATOM 7220 C CA . SER F 1 152 ? -66.315 66.755 -7.561 1.00 43.11 421 SER F CA 1
ATOM 7221 C C . SER F 1 152 ? -65.145 65.883 -7.129 1.00 51.36 421 SER F C 1
ATOM 7222 O O . SER F 1 152 ? -65.216 65.165 -6.123 1.00 45.75 421 SER F O 1
ATOM 7225 N N . GLU F 1 153 ? -64.064 65.934 -7.917 1.00 61.66 422 GLU F N 1
ATOM 7226 C CA . GLU F 1 153 ? -62.863 65.197 -7.557 1.00 74.33 422 GLU F CA 1
ATOM 7227 C C . GLU F 1 153 ? -62.042 65.940 -6.522 1.00 63.39 422 GLU F C 1
ATOM 7228 O O . GLU F 1 153 ? -60.860 65.642 -6.333 1.00 74.06 422 GLU F O 1
ATOM 7234 N N . GLU F 1 154 ? -62.680 66.891 -5.848 1.00 51.97 423 GLU F N 1
ATOM 7235 C CA . GLU F 1 154 ? -62.114 67.646 -4.740 1.00 53.88 423 GLU F CA 1
ATOM 7236 C C . GLU F 1 154 ? -63.038 67.762 -3.541 1.00 47.70 423 GLU F C 1
ATOM 7237 O O . GLU F 1 154 ? -62.542 67.962 -2.428 1.00 45.68 423 GLU F O 1
ATOM 7243 N N . ARG F 1 155 ? -64.352 67.678 -3.721 1.00 41.76 424 ARG F N 1
ATOM 7244 C CA . ARG F 1 155 ? -65.313 67.987 -2.675 1.00 42.15 424 ARG F CA 1
ATOM 7245 C C . ARG F 1 155 ? -66.328 66.867 -2.547 1.00 37.56 424 ARG F C 1
ATOM 7246 O O . ARG F 1 155 ? -66.608 66.127 -3.493 1.00 37.27 424 ARG F O 1
ATOM 7254 N N . TYR F 1 156 ? -66.910 66.779 -1.367 1.00 30.04 425 TYR F N 1
ATOM 7255 C CA . TYR F 1 156 ? -68.146 66.049 -1.228 1.00 26.76 425 TYR F CA 1
ATOM 7256 C C . TYR F 1 156 ? -69.060 66.811 -0.290 1.00 23.37 425 TYR F C 1
ATOM 7257 O O . TYR F 1 156 ? -68.681 67.795 0.349 1.00 24.17 425 TYR F O 1
ATOM 7266 N N . LYS F 1 157 ? -70.298 66.369 -0.245 1.00 20.21 426 LYS F N 1
ATOM 7267 C CA . LYS F 1 157 ? -71.275 67.012 0.602 1.00 23.56 426 LYS F CA 1
ATOM 7268 C C . LYS F 1 157 ? -71.902 65.939 1.461 1.00 27.32 426 LYS F C 1
ATOM 7269 O O . LYS F 1 157 ? -71.919 64.754 1.100 1.00 20.51 426 LYS F O 1
ATOM 7275 N N . VAL F 1 158 ? -72.382 66.362 2.612 1.00 17.42 427 VAL F N 1
ATOM 7276 C CA . VAL F 1 158 ? -73.176 65.506 3.465 1.00 25.05 427 VAL F CA 1
ATOM 7277 C C . VAL F 1 158 ? -74.422 66.284 3.839 1.00 17.59 427 VAL F C 1
ATOM 7278 O O . VAL F 1 158 ? -74.349 67.466 4.185 1.00 20.15 427 VAL F O 1
ATOM 7282 N N . PHE F 1 159 ? -75.563 65.624 3.758 1.00 23.48 428 PHE F N 1
ATOM 7283 C CA . PHE F 1 159 ? -76.845 66.209 4.102 1.00 18.35 428 PHE F CA 1
ATOM 7284 C C . PHE F 1 159 ? -77.426 65.467 5.288 1.00 22.49 428 PHE F C 1
ATOM 7285 O O . PHE F 1 159 ? -77.410 64.234 5.316 1.00 23.46 428 PHE F O 1
ATOM 7293 N N . PHE F 1 160 ? -77.986 66.213 6.232 1.00 18.54 429 PHE F N 1
ATOM 7294 C CA . PHE F 1 160 ? -78.473 65.657 7.482 1.00 26.54 429 PHE F CA 1
ATOM 7295 C C . PHE F 1 160 ? -79.958 65.935 7.640 1.00 26.09 429 PHE F C 1
ATOM 7296 O O . PHE F 1 160 ? -80.428 67.019 7.299 1.00 31.97 429 PHE F O 1
ATOM 7304 N N . THR F 1 161 ? -80.694 64.985 8.212 1.00 33.20 430 THR F N 1
ATOM 7305 C CA . THR F 1 161 ? -82.099 65.228 8.515 1.00 32.19 430 THR F CA 1
ATOM 7306 C C . THR F 1 161 ? -82.401 64.862 9.966 1.00 34.44 430 THR F C 1
ATOM 7307 O O . THR F 1 161 ? -82.063 63.764 10.432 1.00 26.46 430 THR F O 1
ATOM 7311 N N . TYR F 1 162 ? -83.070 65.780 10.661 1.00 33.41 431 TYR F N 1
ATOM 7312 C CA . TYR F 1 162 ? -83.307 65.690 12.094 1.00 28.46 431 TYR F CA 1
ATOM 7313 C C . TYR F 1 162 ? -84.789 65.547 12.406 1.00 30.20 431 TYR F C 1
ATOM 7314 O O . TYR F 1 162 ? -85.639 66.091 11.701 1.00 37.88 431 TYR F O 1
ATOM 7323 N N . SER F 1 163 ? -85.088 64.801 13.461 1.00 34.79 432 SER F N 1
ATOM 7324 C CA . SER F 1 163 ? -86.440 64.753 14.000 1.00 38.64 432 SER F CA 1
ATOM 7325 C C . SER F 1 163 ? -86.796 66.081 14.663 1.00 59.73 432 SER F C 1
ATOM 7326 O O . SER F 1 163 ? -85.993 66.651 15.414 1.00 60.26 432 SER F O 1
ATOM 7329 N N . LYS F 1 164 ? -88.000 66.578 14.380 1.00 75.86 433 LYS F N 1
ATOM 7330 C CA . LYS F 1 164 ? -88.496 67.818 14.985 1.00 83.34 433 LYS F CA 1
ATOM 7331 C C . LYS F 1 164 ? -89.955 67.681 15.393 1.00 77.91 433 LYS F C 1
ATOM 7332 O O . LYS F 1 164 ? -90.531 66.595 15.315 1.00 76.88 433 LYS F O 1
#

Foldseek 3Di:
DDLLVLLLLLLVQLVVVCDFKDWLCVSVVVCVPCCPDDPVSSVVSLVVCVCPCWPDDPTMIGPLSNVLVVVLCVVVLVCQVVPDFKDKDFPVVSCVVSVPVPDDPSSVVSNVSCVVPDDDHQWDDKDKACDDNGMIMMGTDGD/DDLVVLLQLLLLQLVVVCDFKDFLCVSVVVVDVDDDVSSVVSLVVCPCPCWPDDDGMIGPLSNVLVVVLCVVVVVCQQVPPFKDKDFPVVSCVVSVPVPDDPSNVVSNVSCLVPDPDHQFDDKDKADDDPTMIMMGTDGDD/DDLVVLLLLLLLVLVVVVDFKDFLCVSVVCSVVCDDDVSSVVSLVVCPCPCWPDDPGMIGNSVNVLVVVLLVVVCVCPVVPHFKDKDFPVVSCVVSVPVPDDPVNVVSNVSCVVPDDPDDWDDKDKAPDDSGMIMMGTD/DDDLVVLLQLLLVQLVVVVDFKDWLCVSVVCVVPCVPPDPVSSVVSVVVCPVPCWPDDPTMIGPLSHVLVVVLCVVVVVCQAVPDFKDKDFPVVSCVVSVHVPDDPVSVVSNVSCLVPDPDHFWDDKDKACDDPGMIMIGTDGDD/DLLVLLVLLLVQQVVVCDFKDFLCVSVVVVVPCVRPPPVSSVVSLVVCPCPCWDDDNTMIGPLVNVLVVVLLVVVLVCLVVPPFKDKDFPVVSCVVSVPVPDQPSSVVSNVSNVVPDDPHQWDDKDKADDDSTMIMMGTDGDD/DDLVVLLQLVLLVLVVVCDFKDFLCVSVVCPVVCPDDDVSSVVSLVVCPVPCWPDDDGMIGPNVNVLVVVLCVVVLVCQAVVDFKDKDFPVVSCVVSVNVPDDPVNNQSNVSCVVDDDPHFWDDKDWACDDNTMIMMGTDGDD

Sequence (854 aa):
LSPKQKREILGVLIEKSESKVCKIYEPLLSINLGPVLHLKFYETFLAQLAEAIITLDSFTINTNLHNCYRYIITRFQSLINVQIPQITIKYSEIRNFCKLPLLSKKLILQCKHFLNTTHIGNLIDWWVDPTSEERYKVFFTYSLSPKQKREILGVLIEKSESKVCKIYEPLLSINVLHLKFYETFLAQLAEAIITLDSFTINTNLHNCYRYIITRFQSLINVQIPQITIKYSEIRNFCKLPLLSKKLILQCKHFLNTTHIGNLIDWWVDPTSEERYKVFFTYSKLSPKQKREILGVLIEKSESKVCKIYEPLLSINLGLHLKFYETFLAQLAEAIITLDSFTINTNLHNCYRYIITRFQSLINVQIPQITIKYSEIRNFCKLPLLSKKLILQCKHFLNTTHIGNLIDWWVDPTSEERYKVFFTKLSPKQKREILGVLIEKSESKVCKIYEPLLSINLGPVLHLKFYETFLAQLAEAIITLDSFTINTNLHNCYRYIITRFQSLINVQIPQITIKYSEIRNFCKLPLLSKKLILQCKHFLNTTHIGNLIDWWVDPTSEERYKVFFTYSKSPKQKREILGVLIEKSESKVCKIYEPLLSINLGPVLHLKFYETFLAQLAEAIITLDSFTINTNLHNCYRYIITRFQSLINVQIPQITIKYSEIRNFCKLPLLSKKLILQCKHFLNTTHIGNLIDWWVDPTSEERYKVFFTYSKLSPKQKREILGVLIEKSESKVCKIYEPLLSINLGVLHLKFYETFLAQLAEAIITLDSFTINTNLHNCYRYIITRFQSLINVQIPQITIKYSEIRNFCKLPLLSKKLILQCKHFLNTTHIGNLIDWWVDPTSEERYKVFFTYSK

CATH classification: 3.30.1370.230

Secondary structure (DSSP, 8-state):
--S---HHHHHHHHHH---S-EETHHHHHHHTT---S-HHHHHHHHHHHH-----B-SSEE--HHHHHHHHHHHHHHHHHHHT-SEEEEEHHHHHHHHT-TT--HHHHH--HHHHHH---SSEEEEEEEE-SSSEEEEEEEE-/--S---HHHHHHHHHH---S-EETHHHHHTT----HHHHHHHHHHHH---S-B-SSEE--HHHHHHHHHHHHHHHHHHTT-SEEEEEHHHHHHHHT-TT--HHHHH--HHHHTT--SSSEEEEEEEE-SSSEEEEEEEE--/--TT--HHHHHHHHHH---S-EETTHHHHHHHH---HHHHHHHHHHHH---S-B-SSEE--HHHHHHHHHHHHHHHHHTTT--EEEEEHHHHHHHHT-TT--HHHHH--HHHHHH---SS---EEEE--SSSEEEEEE-/---S---HHHHHHHHHH---S-EETHHHHHHHHH---S-HHHHHHHHHHHH---S-B-SSEE--HHHHHHHHHHHHHHHHHHTT-SEEEEEHHHHHHHTT-TT--HHHHH--HHHHHH--SS-EEEEEEE--SSSEEEEEEEE--/-----HHHHHHHHHH---S-EETHHHHHHHHH---S-HHHHHHHHHHHH---S-B-SSEE--HHHHHHHHHHHHHHHHHTTT-SEEEEEHHHHHHHHT-TT--HHHHH--HHHHHH---SSEEEEEEEE-SSSEEEEEEEE--/--S---HHHHHHHHHH---S-EETHHHHHHHH-----HHHHHHHHHHHH---S-B-SSEE--HHHHHHHHHHHHHHHHHHHT--EEEEEHHHHHHHHT-TT--HHHHH--HHHHHH--SSSEEEEEEEE-SSSEEEEEEEE--

Organism: Kluyveromyces lactis (strain ATCC 8585 / CBS 2359 / DSM 70799 / NBRC 1267 / NRRL Y-1140 / WM37) (NCBI:txid284590)

InterPro domains:
  IPR012340 Nucleic acid-binding, OB-fold [G3DSA:2.40.50.140] (22-176)
  IPR018856 CST complex subunit Stn1, N-terminal [PF10451] (8-253)
  IPR024263 Stn1, C-terminal, fungi [PF12659] (313-432)
  IPR038240 Stn1, C-terminal domain superfamily [G3DSA:3.30.1370.230] (351-429)

Solvent-accessible surface area: 46220 Å² total

B-factor: mean 46.06, std 22.01, range [15.11, 147.74]